Protein AF-A0A661VL40-F1 (afdb_monomer)

Secondary structure (DSSP, 8-state):
-------SB-EEEESSS-HHHHHHHT---EEEEEEE--S-TT-------HHHHTTTPEEEEEEES-SGGG-SS--GGGHHHHHHHHHHHHHT-TT--EEEE-S-TTSGGGSGGG----HHHHHHHHHHHHHHHHTSTT-TT-EEEEPPP-TT-----BTTBTT--HHHHHHHHHHHHTT--SEEEEE---SSS-GGGGG---BPPTT-TTSBSSTTHHHHHHHHS-GGGTTS-EEEEEE--SS---SS--SHHHHHHHHHHHHHHSTTPPPEEEEEES-SSTTSTT--TT-HHHHHHHHHHTTS--B---PPPPSS-EEEEEE---SEEETT-EEEEEEEEEE-SSSPBPSSSSS-EEEEEEEEETTEEE--S----EEPSS-B-TT-EEEEEEEEEPPSS-EEEEEEEEEEETTTEESGGGTPPPEEEEEEEEPPSEEEETTEEEETTHHHHHHHHHHHHH--B-S--EEETTEEEEEBSS-EEEEEETTEEEEE--TTTHHHHHHHHHHHHHHHHHHHHHHHHHHHHHHHHHHHHHHHHHTS---PPPPP-EEE-GGGS---SS----B--GGG--EEEEEE-SS-TTS-HHHHHHHHHHTT--SS-S-SEEE-TTSPEEE-S-TTB--SSSGGGGGGEEEEEESS-TTTS---HHHHHHHHHHHHHHHHHTT--GGGEEEGGGTSSS-TT-TTTTSTT-HHHHHHHHHHHHHHHHHHSS--SEEEEEEPPB-TT-TT-BSHHHHHHHHHHHHHH--EEES-HHHHHTEEEEEEES-TTTS-HHHHHHHHHTT-EEEEE--SSHHHHHHHHHHHHHTT---SSTT--

pLDDT: mean 89.98, std 11.38, range [28.17, 98.88]

Structure (mmCIF, N/CA/C/O backbone):
data_AF-A0A661VL40-F1
#
_entry.id   AF-A0A661VL40-F1
#
loop_
_atom_site.group_PDB
_atom_site.id
_atom_site.type_symbol
_atom_site.label_atom_id
_atom_site.label_alt_id
_atom_site.label_comp_id
_atom_site.label_asym_id
_atom_site.label_entity_id
_atom_site.label_seq_id
_atom_site.pdbx_PDB_ins_code
_atom_site.Cartn_x
_atom_site.Cartn_y
_atom_site.Cartn_z
_atom_site.occupancy
_atom_site.B_iso_or_equiv
_atom_site.auth_seq_id
_atom_site.auth_comp_id
_atom_site.auth_asym_id
_atom_site.auth_atom_id
_atom_site.pdbx_PDB_model_num
ATOM 1 N N . MET A 1 1 ? -0.763 -1.672 -21.169 1.00 30.31 1 MET A N 1
ATOM 2 C CA . MET A 1 1 ? 0.564 -1.172 -20.752 1.00 30.31 1 MET A CA 1
ATOM 3 C C . MET A 1 1 ? 1.575 -1.788 -21.697 1.00 30.31 1 MET A C 1
ATOM 5 O O . MET A 1 1 ? 1.548 -3.005 -21.827 1.00 30.31 1 MET A O 1
ATOM 9 N N . ALA A 1 2 ? 2.376 -0.995 -22.410 1.00 28.17 2 ALA A N 1
ATOM 10 C CA . ALA A 1 2 ? 3.477 -1.553 -23.190 1.00 28.17 2 ALA A CA 1
ATOM 11 C C . ALA A 1 2 ? 4.446 -2.220 -22.203 1.00 28.17 2 ALA A C 1
ATOM 13 O O . ALA A 1 2 ? 5.000 -1.541 -21.339 1.00 28.17 2 ALA A O 1
ATOM 14 N N . SER A 1 3 ? 4.582 -3.547 -22.250 1.00 39.31 3 SER A N 1
ATOM 15 C CA . SER A 1 3 ? 5.661 -4.217 -21.530 1.00 39.31 3 SER A CA 1
ATOM 16 C C . SER A 1 3 ? 6.941 -3.907 -22.294 1.00 39.31 3 SER A C 1
ATOM 18 O O . SER A 1 3 ? 7.223 -4.523 -23.324 1.00 39.31 3 SER A O 1
ATOM 20 N N . TRP A 1 4 ? 7.679 -2.895 -21.846 1.00 59.69 4 TRP A N 1
ATOM 21 C CA . TRP A 1 4 ? 9.032 -2.664 -22.329 1.00 59.69 4 TRP A CA 1
ATOM 22 C C . TRP A 1 4 ? 9.847 -3.891 -21.928 1.00 59.69 4 TRP A C 1
ATOM 24 O O . TRP A 1 4 ? 10.073 -4.137 -20.746 1.00 59.69 4 TRP A O 1
ATOM 34 N N . ASN A 1 5 ? 10.143 -4.736 -22.911 1.00 67.31 5 ASN A N 1
ATOM 35 C CA . ASN A 1 5 ? 10.722 -6.056 -22.706 1.00 67.31 5 ASN A CA 1
ATOM 36 C C . ASN A 1 5 ? 12.209 -5.875 -22.369 1.00 67.31 5 ASN A C 1
ATOM 38 O O . ASN A 1 5 ? 13.066 -5.907 -23.247 1.00 67.31 5 ASN A O 1
ATOM 42 N N . GLU A 1 6 ? 12.499 -5.552 -21.110 1.00 87.25 6 GLU A N 1
ATOM 43 C CA . GLU A 1 6 ? 13.857 -5.283 -20.653 1.00 87.25 6 GLU A CA 1
ATOM 44 C C . GLU A 1 6 ? 14.729 -6.544 -20.711 1.00 87.25 6 GLU A C 1
ATOM 46 O O . GLU A 1 6 ? 14.267 -7.634 -20.356 1.00 87.25 6 GLU A O 1
ATOM 51 N N . PRO A 1 7 ? 16.010 -6.418 -21.099 1.00 92.00 7 PRO A N 1
ATOM 52 C CA . PRO A 1 7 ? 16.925 -7.547 -21.096 1.00 92.00 7 PRO A CA 1
ATOM 53 C C . PRO A 1 7 ? 17.101 -8.099 -19.686 1.00 92.00 7 PRO A C 1
ATOM 55 O O . PRO A 1 7 ? 17.450 -7.368 -18.762 1.00 92.00 7 PRO A O 1
ATOM 58 N N . LYS A 1 8 ? 16.930 -9.412 -19.522 1.00 92.19 8 LYS A N 1
ATOM 59 C CA . LYS A 1 8 ? 17.151 -10.093 -18.234 1.00 92.19 8 LYS A CA 1
ATOM 60 C C . LYS A 1 8 ? 18.628 -10.170 -17.827 1.00 92.19 8 LYS A C 1
ATOM 62 O O . LYS A 1 8 ? 18.936 -10.359 -16.654 1.00 92.19 8 LYS A O 1
ATOM 67 N N . TYR A 1 9 ? 19.544 -10.095 -18.792 1.00 97.00 9 TYR A N 1
ATOM 68 C CA . TYR A 1 9 ? 20.977 -10.242 -18.553 1.00 97.00 9 TYR A CA 1
ATOM 69 C C . TYR A 1 9 ? 21.582 -8.956 -17.992 1.00 97.00 9 TYR A C 1
ATOM 71 O O . TYR A 1 9 ? 21.209 -7.867 -18.412 1.00 97.00 9 TYR A O 1
ATOM 79 N N . LEU A 1 10 ? 22.538 -9.085 -17.066 1.00 98.06 10 LEU A N 1
ATOM 80 C CA . LEU A 1 10 ? 23.202 -7.931 -16.442 1.00 98.06 10 LEU A CA 1
ATOM 81 C C . LEU A 1 10 ? 24.195 -7.221 -17.376 1.00 98.06 10 LEU A C 1
ATOM 83 O O . LEU A 1 10 ? 24.582 -6.087 -17.105 1.00 98.06 10 LEU A O 1
ATOM 87 N N . PHE A 1 11 ? 24.627 -7.906 -18.434 1.00 98.25 11 PHE A N 1
ATOM 88 C CA . PHE A 1 11 ? 25.728 -7.515 -19.310 1.00 98.25 11 PHE A CA 1
ATOM 89 C C . PHE A 1 11 ? 25.480 -6.199 -20.042 1.00 98.25 11 PHE A C 1
ATOM 91 O O . PHE A 1 11 ? 24.367 -5.948 -20.500 1.00 98.25 11 PHE A O 1
ATOM 98 N N . GLY A 1 12 ? 26.520 -5.390 -20.220 1.00 97.62 12 GLY A N 1
ATOM 99 C CA . GLY A 1 12 ? 26.424 -4.220 -21.079 1.00 97.62 12 GLY A CA 1
ATOM 100 C C . GLY A 1 12 ? 27.680 -3.365 -21.143 1.00 97.62 12 GLY A C 1
ATOM 101 O O . GLY A 1 12 ? 28.667 -3.609 -20.444 1.00 97.62 12 GLY A O 1
ATOM 102 N N . PHE A 1 13 ? 27.616 -2.347 -21.996 1.00 98.19 13 PHE A N 1
ATOM 103 C CA . PHE A 1 13 ? 28.695 -1.387 -22.212 1.00 98.19 13 PHE A CA 1
ATOM 104 C C . PHE A 1 13 ? 28.206 0.048 -22.066 1.00 98.19 13 PHE A C 1
ATOM 106 O O . PHE A 1 13 ? 27.065 0.381 -22.402 1.00 98.19 13 PHE A O 1
ATOM 113 N N . HIS A 1 14 ? 29.118 0.887 -21.584 1.00 96.75 14 HIS A N 1
ATOM 114 C CA . HIS A 1 14 ? 29.037 2.329 -21.733 1.00 96.75 14 HIS A CA 1
ATOM 115 C C . HIS A 1 14 ? 29.545 2.714 -23.133 1.00 96.75 14 HIS A C 1
ATOM 117 O O . HIS A 1 14 ? 30.687 2.394 -23.489 1.00 96.75 14 HIS A O 1
ATOM 123 N N . GLU A 1 15 ? 28.673 3.366 -23.908 1.00 95.88 15 GLU A N 1
ATOM 124 C CA . GLU A 1 15 ? 28.745 3.621 -25.354 1.00 95.88 15 GLU A CA 1
ATOM 125 C C . GLU A 1 15 ? 28.646 2.362 -26.253 1.00 95.88 15 GLU A C 1
ATOM 127 O O . GLU A 1 15 ? 29.059 1.262 -25.863 1.00 95.88 15 GLU A O 1
ATOM 132 N N . PRO A 1 16 ? 28.102 2.493 -27.483 1.00 94.69 16 PRO A N 1
ATOM 133 C CA . PRO A 1 16 ? 28.002 1.389 -28.435 1.00 94.69 16 PRO A CA 1
ATOM 134 C C . PRO A 1 16 ? 29.352 1.039 -29.093 1.00 94.69 16 PRO A C 1
ATOM 136 O O . PRO A 1 16 ? 30.352 1.753 -29.006 1.00 94.69 16 PRO A O 1
ATOM 139 N N . GLY A 1 17 ? 29.354 -0.085 -29.805 1.00 94.25 17 GLY A N 1
ATOM 140 C CA . GLY A 1 17 ? 30.454 -0.676 -30.567 1.00 94.25 17 GLY A CA 1
ATOM 141 C C . GLY A 1 17 ? 30.804 -2.100 -30.112 1.00 94.25 17 GLY A C 1
ATOM 142 O O . GLY A 1 17 ? 31.387 -2.866 -30.884 1.00 94.25 17 GLY A O 1
ATOM 143 N N . GLY A 1 18 ? 30.446 -2.466 -28.876 1.00 93.88 18 GLY A N 1
ATOM 144 C CA . GLY A 1 18 ? 30.722 -3.773 -28.265 1.00 93.88 18 GLY A CA 1
ATOM 145 C C . GLY A 1 18 ? 29.577 -4.775 -28.316 1.00 93.88 18 GLY A C 1
ATOM 146 O O . GLY A 1 18 ? 29.760 -5.954 -28.008 1.00 93.88 18 GLY A O 1
ATOM 147 N N . GLU A 1 19 ? 28.393 -4.341 -28.736 1.00 95.19 19 GLU A N 1
ATOM 148 C CA . GLU A 1 19 ? 27.152 -5.111 -28.702 1.00 95.19 19 GLU A CA 1
ATOM 149 C C . GLU A 1 19 ? 27.215 -6.418 -29.490 1.00 95.19 19 GLU A C 1
ATOM 151 O O . GLU A 1 19 ? 26.587 -7.404 -29.100 1.00 95.19 19 GLU A O 1
ATOM 156 N N . LYS A 1 20 ? 28.031 -6.476 -30.551 1.00 96.06 20 LYS A N 1
ATOM 157 C CA . LYS A 1 20 ? 28.210 -7.690 -31.355 1.00 96.06 20 LYS A CA 1
ATOM 158 C C . LYS A 1 20 ? 28.680 -8.870 -30.501 1.00 96.06 20 LYS A C 1
ATOM 160 O O . LYS A 1 20 ? 28.260 -9.996 -30.744 1.00 96.06 20 LYS A O 1
ATOM 165 N N . VAL A 1 21 ? 29.483 -8.613 -29.467 1.00 96.62 21 VAL A N 1
ATOM 166 C CA . VAL A 1 21 ? 29.974 -9.649 -28.546 1.00 96.62 21 VAL A CA 1
ATOM 167 C C . VAL A 1 21 ? 28.813 -10.301 -27.778 1.00 96.62 21 VAL A C 1
ATOM 169 O O . VAL A 1 21 ? 28.807 -11.517 -27.595 1.00 96.62 21 VAL A O 1
ATOM 172 N N . MET A 1 22 ? 27.805 -9.513 -27.384 1.00 97.56 22 MET A N 1
ATOM 173 C CA . MET A 1 22 ? 26.584 -9.999 -26.724 1.00 97.56 22 MET A CA 1
ATOM 174 C C . MET A 1 22 ? 25.660 -10.741 -27.697 1.00 97.56 22 MET A C 1
ATOM 176 O O . MET A 1 22 ? 25.124 -11.797 -27.350 1.00 97.56 22 MET A O 1
ATOM 180 N N . VAL A 1 23 ? 25.511 -10.231 -28.927 1.00 96.69 23 VAL A N 1
ATOM 181 C CA . VAL A 1 23 ? 24.731 -10.892 -29.989 1.00 96.69 23 VAL A CA 1
ATOM 182 C C . VAL A 1 23 ? 25.311 -12.268 -30.324 1.00 96.69 23 VAL A C 1
ATOM 184 O O . VAL A 1 23 ? 24.572 -13.247 -30.355 1.00 96.69 23 VAL A O 1
ATOM 187 N N . GLU A 1 24 ? 26.631 -12.371 -30.504 1.00 96.25 24 GLU A N 1
ATOM 188 C CA . GLU A 1 24 ? 27.326 -13.631 -30.813 1.00 96.25 24 GLU A CA 1
ATOM 189 C C . GLU A 1 24 ? 27.141 -14.697 -29.720 1.00 96.25 24 GLU A C 1
ATOM 191 O O . GLU A 1 24 ? 27.075 -15.887 -30.026 1.00 96.25 24 GLU A O 1
ATOM 196 N N . LYS A 1 25 ? 27.030 -14.288 -28.450 1.00 96.38 25 LYS A N 1
ATOM 197 C CA . LYS A 1 25 ? 26.760 -15.192 -27.320 1.00 96.38 25 LYS A CA 1
ATOM 198 C C . LYS A 1 25 ? 25.269 -15.478 -27.103 1.00 96.38 25 LYS A C 1
ATOM 200 O O . LYS A 1 25 ? 24.937 -16.316 -26.269 1.00 96.38 25 LYS A O 1
ATOM 205 N N . GLY A 1 26 ? 24.367 -14.794 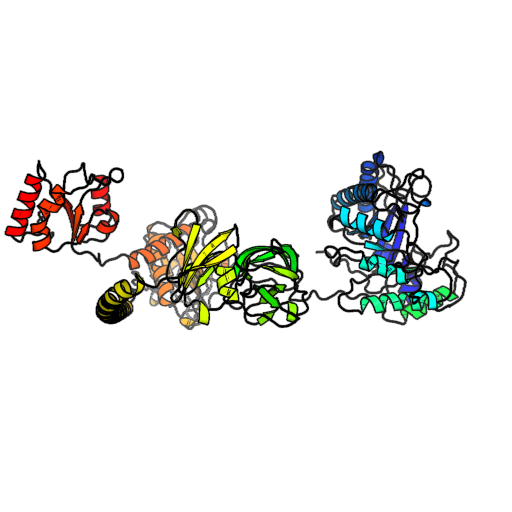-27.813 1.00 95.38 26 GLY A N 1
ATOM 206 C CA . GLY A 1 26 ? 22.922 -14.884 -27.580 1.00 95.38 26 GLY A CA 1
ATOM 207 C C . GLY A 1 26 ? 22.491 -14.331 -26.215 1.00 95.38 26 GLY A C 1
ATOM 208 O O . GLY A 1 26 ? 21.463 -14.738 -25.675 1.00 95.38 26 GLY A O 1
ATOM 209 N N . LYS A 1 27 ? 23.284 -13.423 -25.632 1.00 95.75 27 LYS A N 1
ATOM 210 C CA . LYS A 1 27 ? 23.093 -12.846 -24.293 1.00 95.75 27 LYS A CA 1
ATOM 211 C C . LYS A 1 27 ? 22.853 -11.345 -24.408 1.00 95.75 27 LYS A C 1
ATOM 213 O O . LYS A 1 27 ? 23.704 -10.540 -24.044 1.00 95.75 27 LYS A O 1
ATOM 218 N N . ILE A 1 28 ? 21.703 -10.973 -24.967 1.00 96.00 28 ILE A N 1
ATOM 219 C CA . ILE A 1 28 ? 21.343 -9.566 -25.172 1.00 96.00 28 ILE A CA 1
ATOM 220 C C . ILE A 1 28 ? 21.192 -8.863 -23.822 1.00 96.00 28 ILE A C 1
ATOM 222 O O . ILE A 1 28 ? 20.449 -9.325 -22.955 1.00 96.00 28 ILE A O 1
ATOM 226 N N . GLY A 1 29 ? 21.925 -7.765 -23.663 1.00 96.62 29 GLY A N 1
ATOM 227 C CA . GLY A 1 29 ? 21.996 -6.969 -22.447 1.00 96.62 29 GLY A CA 1
ATOM 228 C C . GLY A 1 29 ? 21.704 -5.496 -22.719 1.00 96.62 29 GLY A C 1
ATOM 229 O O . GLY A 1 29 ? 20.747 -5.157 -23.417 1.00 96.62 29 GLY A O 1
ATOM 230 N N . TRP A 1 30 ? 22.537 -4.617 -22.177 1.00 98.12 30 TRP A N 1
ATOM 231 C CA . TRP A 1 30 ? 22.268 -3.188 -22.059 1.00 98.12 30 TRP A CA 1
ATOM 232 C C . TRP A 1 30 ? 23.320 -2.335 -22.765 1.00 98.12 30 TRP A C 1
ATOM 234 O O . TRP A 1 30 ? 24.497 -2.695 -22.824 1.00 98.12 30 TRP A O 1
ATOM 244 N N . LEU A 1 31 ? 22.890 -1.180 -23.267 1.00 98.31 31 LEU A N 1
ATOM 245 C CA . LEU A 1 31 ? 23.757 -0.151 -23.830 1.00 98.31 31 LEU A CA 1
ATOM 246 C C . LEU A 1 31 ? 23.388 1.197 -23.227 1.00 98.31 31 LEU A C 1
ATOM 248 O O . LEU A 1 31 ? 22.206 1.551 -23.166 1.00 98.31 31 LEU A O 1
ATOM 252 N N . LEU A 1 32 ? 24.406 1.943 -22.804 1.00 98.31 32 LEU A N 1
ATOM 253 C CA . LEU A 1 32 ? 24.249 3.334 -22.408 1.00 98.31 32 LEU A CA 1
ATOM 254 C C . LEU A 1 32 ? 24.820 4.266 -23.469 1.00 98.31 32 LEU A C 1
ATOM 256 O O . LEU A 1 32 ? 25.920 4.040 -23.960 1.00 98.31 32 LEU A O 1
ATOM 260 N N . PHE A 1 33 ? 24.082 5.330 -23.762 1.00 98.06 33 PHE A N 1
ATOM 261 C CA . PHE A 1 33 ? 24.495 6.432 -24.626 1.00 98.06 33 PHE A CA 1
ATOM 262 C C . PHE A 1 33 ? 24.620 7.696 -23.793 1.00 98.06 33 PHE A C 1
ATOM 264 O O . PHE A 1 33 ? 23.781 7.933 -22.918 1.00 98.06 33 PHE A O 1
ATOM 271 N N . THR A 1 34 ? 25.622 8.526 -24.070 1.00 96.00 34 THR A N 1
ATOM 272 C CA . THR A 1 34 ? 25.715 9.837 -23.431 1.00 96.00 34 THR A CA 1
ATOM 273 C C . THR A 1 34 ? 25.541 10.977 -24.418 1.00 96.00 34 THR A C 1
ATOM 275 O O . THR A 1 34 ? 26.280 11.092 -25.388 1.00 96.00 34 THR A O 1
ATOM 278 N N . GLU A 1 35 ? 24.613 11.878 -24.107 1.00 97.69 35 GLU A N 1
ATOM 279 C CA . GLU A 1 35 ? 24.215 12.976 -24.982 1.00 97.69 35 GLU A CA 1
ATOM 280 C C . GLU A 1 35 ? 24.461 14.319 -24.291 1.00 97.69 35 GLU A C 1
ATOM 282 O O . GLU A 1 35 ? 24.021 14.541 -23.161 1.00 97.69 35 GLU A O 1
ATOM 287 N N . ALA A 1 36 ? 25.167 15.226 -24.968 1.00 97.12 36 ALA A N 1
ATOM 288 C CA . ALA A 1 36 ? 25.393 16.595 -24.506 1.00 97.12 36 ALA A CA 1
ATOM 289 C C . ALA A 1 36 ? 24.443 17.545 -25.245 1.00 97.12 36 ALA A C 1
ATOM 291 O O . ALA A 1 36 ? 24.671 17.898 -26.400 1.00 97.12 36 ALA A O 1
ATOM 292 N N . LEU A 1 37 ? 23.362 17.945 -24.581 1.00 98.00 37 LEU A N 1
ATOM 293 C CA . LEU A 1 37 ? 22.225 18.604 -25.222 1.00 98.00 37 LEU A CA 1
ATOM 294 C C . LEU A 1 37 ? 22.327 20.134 -25.291 1.00 98.00 37 LEU A C 1
ATOM 296 O O . LEU A 1 37 ? 21.594 20.765 -26.057 1.00 98.00 37 LEU A O 1
ATOM 300 N N . GLY A 1 38 ? 23.157 20.753 -24.448 1.00 97.81 38 GLY A N 1
ATOM 301 C CA . GLY A 1 38 ? 23.046 22.179 -24.146 1.00 97.81 38 GLY A CA 1
ATOM 302 C C . GLY A 1 38 ? 21.706 22.504 -23.477 1.00 97.81 38 GLY A C 1
ATOM 303 O O . GLY A 1 38 ? 21.076 21.639 -22.877 1.00 97.81 38 GLY A O 1
ATOM 304 N N . HIS A 1 39 ? 21.263 23.760 -23.548 1.00 97.56 39 HIS A N 1
ATOM 305 C CA . HIS A 1 39 ? 20.001 24.210 -22.941 1.00 97.56 39 HIS A CA 1
ATOM 306 C C . HIS A 1 39 ? 19.098 24.978 -23.915 1.00 97.56 39 HIS A C 1
ATOM 308 O O . HIS A 1 39 ? 18.126 25.572 -23.478 1.00 97.56 39 HIS A O 1
ATOM 314 N N . ASN A 1 40 ? 19.370 24.996 -25.226 1.00 98.25 40 ASN A N 1
ATOM 315 C CA . ASN A 1 40 ? 18.528 25.739 -26.172 1.00 98.25 40 ASN A CA 1
ATOM 316 C C . ASN A 1 40 ? 17.102 25.140 -26.225 1.00 98.25 40 ASN A C 1
ATOM 318 O O . ASN A 1 40 ? 16.934 24.039 -26.752 1.00 98.25 40 ASN A O 1
ATOM 322 N N . PRO A 1 41 ? 16.055 25.849 -25.757 1.00 97.75 41 PRO A N 1
ATOM 323 C CA . PRO A 1 41 ? 14.705 25.288 -25.676 1.00 97.75 41 PRO A CA 1
ATOM 324 C C . PRO A 1 41 ? 14.031 25.115 -27.047 1.00 97.75 41 PRO A C 1
ATOM 326 O O . PRO A 1 41 ? 12.973 24.490 -27.125 1.00 97.75 41 PRO A O 1
ATOM 329 N N . ASN A 1 42 ? 14.616 25.670 -28.114 1.00 97.94 42 ASN A N 1
ATOM 330 C CA . ASN A 1 42 ? 14.108 25.575 -29.484 1.00 97.94 42 ASN A CA 1
ATOM 331 C C . ASN A 1 42 ? 14.815 24.496 -30.315 1.00 97.94 42 ASN A C 1
ATOM 333 O O . ASN A 1 42 ? 14.420 24.260 -31.454 1.00 97.94 42 ASN A O 1
ATOM 337 N N . ASP A 1 43 ? 15.861 23.863 -29.782 1.00 98.06 43 ASP A N 1
ATOM 338 C CA . ASP A 1 43 ? 16.531 22.758 -30.463 1.00 98.06 43 ASP A CA 1
ATOM 339 C C . ASP A 1 43 ? 15.643 21.504 -30.408 1.00 98.06 43 ASP A C 1
ATOM 341 O O . ASP A 1 43 ? 15.248 21.057 -29.327 1.00 98.06 43 ASP A O 1
ATOM 345 N N . GLN A 1 44 ? 15.306 20.988 -31.591 1.00 97.44 44 GLN A N 1
ATOM 346 C CA . GLN A 1 44 ? 14.442 19.824 -31.825 1.00 97.44 44 GLN A CA 1
ATOM 347 C C . GLN A 1 44 ? 15.235 18.588 -32.276 1.00 97.44 44 GLN A C 1
ATOM 349 O O . GLN A 1 44 ? 14.651 17.605 -32.721 1.00 97.44 44 GLN A O 1
ATOM 354 N N . SER A 1 45 ? 16.568 18.627 -32.220 1.00 98.00 45 SER A N 1
ATOM 355 C CA . SER A 1 45 ? 17.382 17.464 -32.569 1.00 98.00 45 SER A CA 1
ATOM 356 C C . SER A 1 45 ? 17.247 16.348 -31.526 1.00 98.00 45 SER A C 1
ATOM 358 O O . SER A 1 45 ? 17.152 16.607 -30.317 1.00 98.00 45 SER A O 1
ATOM 360 N N . GLY A 1 46 ? 17.273 15.109 -32.018 1.00 97.56 46 GLY A N 1
ATOM 361 C CA . GLY A 1 46 ? 17.248 13.862 -31.255 1.00 97.56 46 GLY A CA 1
ATOM 362 C C . GLY A 1 46 ? 18.147 12.802 -31.902 1.00 97.56 46 GLY A C 1
ATOM 363 O O . GLY A 1 46 ? 18.826 13.086 -32.894 1.00 97.56 46 GLY A O 1
ATOM 364 N N . HIS A 1 47 ? 18.148 11.591 -31.349 1.00 98.25 47 HIS A N 1
ATOM 365 C CA . HIS A 1 47 ? 18.947 10.458 -31.824 1.00 98.25 47 HIS A CA 1
ATOM 366 C C . HIS A 1 47 ? 18.073 9.200 -31.930 1.00 98.25 47 HIS A C 1
ATOM 368 O O . HIS A 1 47 ? 17.385 8.815 -30.990 1.00 98.25 47 HIS A O 1
ATOM 374 N N . ASP A 1 48 ? 18.091 8.548 -33.092 1.00 97.94 48 ASP A N 1
ATOM 375 C CA . ASP A 1 48 ? 17.388 7.285 -33.312 1.00 97.94 48 ASP A CA 1
ATOM 376 C C . ASP A 1 48 ? 18.168 6.081 -32.748 1.00 97.94 48 ASP A C 1
ATOM 378 O O . ASP A 1 48 ? 19.183 5.657 -33.303 1.00 97.94 48 ASP A O 1
ATOM 382 N N . TYR A 1 49 ? 17.643 5.480 -31.678 1.00 97.88 49 TYR A N 1
ATOM 383 C CA . TYR A 1 49 ? 18.188 4.281 -31.032 1.00 97.88 49 TYR A CA 1
ATOM 384 C C . TYR A 1 49 ? 17.505 2.980 -31.491 1.00 97.88 49 TYR A C 1
ATOM 386 O O . TYR A 1 49 ? 17.761 1.891 -30.960 1.00 97.88 49 TYR A O 1
ATOM 394 N N . THR A 1 50 ? 16.608 3.056 -32.477 1.00 96.75 50 THR A N 1
ATOM 395 C CA . THR A 1 50 ? 15.759 1.945 -32.931 1.00 96.75 50 THR A CA 1
ATOM 396 C C . THR A 1 50 ? 16.568 0.747 -33.430 1.00 96.75 50 THR A C 1
ATOM 398 O O . THR A 1 50 ? 16.131 -0.397 -33.291 1.00 96.75 50 THR A O 1
ATOM 401 N N . ALA A 1 51 ? 17.758 0.980 -33.992 1.00 95.69 51 ALA A N 1
ATOM 402 C CA . ALA A 1 51 ? 18.627 -0.080 -34.500 1.00 95.69 51 ALA A CA 1
ATOM 403 C C . ALA A 1 51 ? 19.038 -1.091 -33.412 1.00 95.69 51 ALA A C 1
ATOM 405 O O . ALA A 1 51 ? 19.095 -2.292 -33.688 1.00 95.69 51 ALA A O 1
ATOM 406 N N . TRP A 1 52 ? 19.277 -0.631 -32.180 1.00 96.75 52 TRP A N 1
ATOM 407 C CA . TRP A 1 52 ? 19.650 -1.491 -31.053 1.00 96.75 52 TRP A CA 1
ATOM 408 C C . TRP A 1 52 ? 18.427 -2.022 -30.307 1.00 96.75 52 TRP A C 1
ATOM 410 O O . TRP A 1 52 ? 18.354 -3.217 -30.018 1.00 96.75 52 TRP A O 1
ATOM 420 N N . SER A 1 53 ? 17.424 -1.180 -30.050 1.00 95.38 53 SER A N 1
ATOM 421 C CA . SER A 1 53 ? 16.222 -1.620 -29.326 1.00 95.38 53 SER A CA 1
ATOM 422 C C . SER A 1 53 ? 15.421 -2.683 -30.085 1.00 95.38 53 SER A C 1
ATOM 424 O O . SER A 1 53 ? 14.922 -3.619 -29.465 1.00 95.38 53 SER A O 1
ATOM 426 N N . LYS A 1 54 ? 15.374 -2.645 -31.428 1.00 93.94 54 LYS A N 1
ATOM 427 C CA . LYS A 1 54 ? 14.774 -3.728 -32.238 1.00 93.94 54 LYS A CA 1
ATOM 428 C C . LYS A 1 54 ? 15.500 -5.069 -32.113 1.00 93.94 54 LYS A C 1
ATOM 430 O O . LYS A 1 54 ? 14.883 -6.104 -32.341 1.00 93.94 54 LYS A O 1
ATOM 435 N N . GLN A 1 55 ? 16.783 -5.062 -31.754 1.00 93.88 55 GLN A N 1
ATOM 436 C CA . GLN A 1 55 ? 17.550 -6.279 -31.461 1.00 93.88 55 GLN A CA 1
ATOM 437 C C . GLN A 1 55 ? 17.339 -6.771 -30.017 1.00 93.88 55 GLN A C 1
ATOM 439 O O . GLN A 1 55 ? 17.887 -7.801 -29.633 1.00 93.88 55 GLN A O 1
ATOM 444 N N . GLY A 1 56 ? 16.533 -6.056 -29.224 1.00 93.94 56 GLY A N 1
ATOM 445 C CA . GLY A 1 56 ? 16.205 -6.397 -27.843 1.00 93.94 56 GLY A CA 1
ATOM 446 C C . GLY A 1 56 ? 17.148 -5.799 -26.802 1.00 93.94 56 GLY A C 1
ATOM 447 O O . GLY A 1 56 ? 17.025 -6.152 -25.632 1.00 93.94 56 GLY A O 1
ATOM 448 N N . PHE A 1 57 ? 18.085 -4.924 -27.189 1.00 97.06 57 PHE A N 1
ATOM 449 C CA . PHE A 1 57 ? 18.951 -4.248 -26.222 1.00 97.06 57 PHE A CA 1
ATOM 450 C C . PHE A 1 57 ? 18.153 -3.275 -25.354 1.00 97.06 57 PHE A C 1
ATOM 452 O O . PHE A 1 57 ? 17.292 -2.538 -25.838 1.00 97.06 57 PHE A O 1
ATOM 459 N N . GLY A 1 58 ? 18.490 -3.242 -24.068 1.00 96.69 58 GLY A N 1
ATOM 460 C CA . GLY A 1 58 ? 17.998 -2.232 -23.143 1.00 96.69 58 GLY A CA 1
ATOM 461 C C . GLY A 1 58 ? 18.773 -0.941 -23.361 1.00 96.69 58 GLY A C 1
ATOM 462 O O . GLY A 1 58 ? 19.987 -0.920 -23.166 1.00 96.69 58 GLY A O 1
ATOM 463 N N . ILE A 1 59 ? 18.079 0.115 -23.783 1.00 98.00 59 ILE A N 1
ATOM 464 C CA . ILE A 1 59 ? 18.697 1.401 -24.115 1.00 98.00 59 ILE A CA 1
ATOM 465 C C . ILE A 1 59 ? 18.520 2.371 -22.955 1.00 98.00 59 ILE A C 1
ATOM 467 O O . ILE A 1 59 ? 17.394 2.711 -22.584 1.00 98.00 59 ILE A O 1
ATOM 471 N N . ILE A 1 60 ? 19.646 2.814 -22.405 1.00 98.56 60 ILE A N 1
ATOM 472 C CA . ILE A 1 60 ? 19.731 3.846 -21.376 1.00 98.56 60 ILE A CA 1
ATOM 473 C C . ILE A 1 60 ? 20.411 5.060 -22.001 1.00 98.56 60 ILE A C 1
ATOM 475 O O . ILE A 1 60 ? 21.452 4.927 -22.634 1.00 98.56 60 ILE A O 1
ATOM 479 N N . VAL A 1 61 ? 19.852 6.252 -21.824 1.00 98.75 61 VAL A N 1
ATOM 480 C CA . VAL A 1 61 ? 20.439 7.475 -22.382 1.00 98.75 61 VAL A CA 1
ATOM 481 C C . VAL A 1 61 ? 20.659 8.483 -21.267 1.00 98.75 61 VAL A C 1
ATOM 483 O O . VAL A 1 61 ? 19.727 8.863 -20.560 1.00 98.75 61 VAL A O 1
ATOM 486 N N . ARG A 1 62 ? 21.904 8.917 -21.093 1.00 98.62 62 ARG A N 1
ATOM 487 C CA . ARG A 1 62 ? 22.301 9.934 -20.122 1.00 98.62 62 ARG A CA 1
ATOM 488 C C . ARG A 1 62 ? 22.281 11.305 -20.783 1.00 98.62 62 ARG A C 1
ATOM 490 O O . ARG A 1 62 ? 23.076 11.583 -21.676 1.00 98.62 62 ARG A O 1
ATOM 497 N N . LEU A 1 63 ? 21.356 12.144 -20.328 1.00 98.69 63 LEU A N 1
ATOM 498 C CA . LEU A 1 63 ? 21.127 13.500 -20.806 1.00 98.69 63 LEU A CA 1
ATOM 499 C C . LEU A 1 63 ? 21.933 14.477 -19.948 1.00 98.69 63 LEU A C 1
ATOM 501 O O . LEU A 1 63 ? 21.586 14.754 -18.796 1.00 98.69 63 LEU A O 1
ATOM 505 N N . ASN A 1 64 ? 23.007 14.998 -20.529 1.00 98.06 64 ASN A N 1
ATOM 506 C CA . ASN A 1 64 ? 23.847 16.028 -19.940 1.00 98.06 64 ASN A CA 1
ATOM 507 C C . ASN A 1 64 ? 23.574 17.375 -20.615 1.00 98.06 64 ASN A C 1
ATOM 509 O O . ASN A 1 64 ? 23.310 17.458 -21.813 1.00 98.06 64 ASN A O 1
ATOM 513 N N . HIS A 1 65 ? 23.699 18.458 -19.858 1.00 98.25 65 HIS A N 1
ATOM 514 C CA . HIS A 1 65 ? 23.797 19.803 -20.417 1.00 98.25 65 HIS A CA 1
ATOM 515 C C . HIS A 1 65 ? 25.108 19.970 -21.196 1.00 98.25 65 HIS A C 1
ATOM 517 O O . HIS A 1 65 ? 25.109 20.444 -22.330 1.00 98.25 65 HIS A O 1
ATOM 523 N N . GLY A 1 66 ? 26.217 19.526 -20.613 1.00 95.56 66 GLY A N 1
ATOM 524 C CA . GLY A 1 66 ? 27.539 19.507 -21.221 1.00 95.56 66 GLY A CA 1
ATOM 525 C C . GLY A 1 66 ? 28.561 18.905 -20.260 1.00 95.56 66 GLY A C 1
ATOM 526 O O . GLY A 1 66 ? 28.188 18.223 -19.310 1.00 95.56 66 GLY A O 1
ATOM 527 N N . TYR A 1 67 ? 29.842 19.182 -20.500 1.00 90.69 67 TYR A N 1
ATOM 528 C CA . TYR A 1 67 ? 30.956 18.731 -19.659 1.00 90.69 67 TYR A CA 1
ATOM 529 C C . TYR A 1 67 ? 31.899 19.885 -19.324 1.00 90.69 67 TYR A C 1
ATOM 531 O O . TYR A 1 67 ? 31.880 20.935 -19.977 1.00 90.69 67 TYR A O 1
ATOM 539 N N . GLY A 1 68 ? 32.754 19.690 -18.319 1.00 90.25 68 GLY A N 1
ATOM 540 C CA . GLY A 1 68 ? 33.713 20.704 -17.891 1.00 90.25 68 GLY A CA 1
ATOM 541 C C . GLY A 1 68 ? 33.000 21.965 -17.405 1.00 90.25 68 GLY A C 1
ATOM 542 O O . GLY A 1 68 ? 32.062 21.886 -16.617 1.00 90.25 68 GLY A O 1
ATOM 543 N N . SER A 1 69 ? 33.398 23.142 -17.899 1.00 90.06 69 SER A N 1
ATOM 544 C CA . SER A 1 69 ? 32.801 24.417 -17.471 1.00 90.06 69 SER A CA 1
ATOM 545 C C . SER A 1 69 ? 31.320 24.566 -17.830 1.00 90.06 69 SER A C 1
ATOM 547 O O . SER A 1 69 ? 30.627 25.341 -17.174 1.00 90.06 69 SER A O 1
ATOM 549 N N . ALA A 1 70 ? 30.806 23.822 -18.816 1.00 94.25 70 ALA A N 1
ATOM 550 C CA . ALA A 1 70 ? 29.373 23.798 -19.100 1.00 94.25 70 ALA A CA 1
ATOM 551 C C . ALA A 1 70 ? 28.578 23.106 -17.978 1.00 94.25 70 ALA A C 1
ATOM 553 O O . ALA A 1 70 ? 27.450 23.509 -17.697 1.00 94.25 70 ALA A O 1
ATOM 554 N N . GLY A 1 71 ? 29.178 22.109 -17.322 1.00 97.06 71 GLY A N 1
ATOM 555 C CA . GLY A 1 71 ? 28.557 21.288 -16.288 1.00 97.06 71 GLY A CA 1
ATOM 556 C C . GLY A 1 71 ? 27.528 20.284 -16.809 1.00 97.06 71 GLY A C 1
ATOM 557 O O . GLY A 1 71 ? 26.855 20.518 -17.816 1.00 97.06 71 GLY A O 1
ATOM 558 N N . THR A 1 72 ? 27.374 19.185 -16.071 1.00 98.12 72 THR A N 1
ATOM 559 C CA . THR A 1 72 ? 26.424 18.102 -16.367 1.00 98.12 72 THR A CA 1
ATOM 560 C C . THR A 1 72 ? 24.962 18.564 -16.351 1.00 98.12 72 THR A C 1
ATOM 562 O O . THR A 1 72 ? 24.132 18.086 -17.121 1.00 98.12 72 THR A O 1
ATOM 565 N N . ILE A 1 73 ? 24.654 19.564 -15.524 1.00 98.44 73 ILE A N 1
ATOM 566 C CA . ILE A 1 73 ? 23.429 20.366 -15.560 1.00 98.44 73 ILE A CA 1
ATOM 567 C C . ILE A 1 73 ? 23.839 21.846 -15.592 1.00 98.44 73 ILE A C 1
ATOM 569 O O . ILE A 1 73 ? 24.928 22.169 -15.105 1.00 98.44 73 ILE A O 1
ATOM 573 N N . PRO A 1 74 ? 23.021 22.762 -16.142 1.00 98.38 74 PRO A N 1
ATOM 574 C CA . PRO A 1 74 ? 23.431 24.156 -16.268 1.00 98.38 74 PRO A CA 1
ATOM 575 C C . PRO A 1 74 ? 23.313 24.900 -14.927 1.00 98.38 74 PRO A C 1
ATOM 577 O O . PRO A 1 74 ? 22.993 24.323 -13.887 1.00 98.38 74 PRO A O 1
ATOM 580 N N . LEU A 1 75 ? 23.550 26.214 -14.936 1.00 97.88 75 LEU A N 1
ATOM 581 C CA . LEU A 1 75 ? 23.222 27.064 -13.790 1.00 97.88 75 LEU A CA 1
ATOM 582 C C . LEU A 1 75 ? 21.699 27.101 -13.543 1.00 97.88 75 LEU A C 1
ATOM 584 O O . LEU A 1 75 ? 20.930 26.945 -14.494 1.00 97.88 75 LEU A O 1
ATOM 588 N N . PRO A 1 76 ? 21.241 27.369 -12.302 1.00 98.25 76 PRO A N 1
ATOM 589 C CA . PRO A 1 76 ? 19.816 27.324 -11.958 1.00 98.25 76 PRO A CA 1
ATOM 590 C C . PRO A 1 76 ? 18.909 28.219 -12.810 1.00 98.25 76 PRO A C 1
ATOM 592 O O . PRO A 1 76 ? 17.757 27.866 -13.054 1.00 98.25 76 PRO A O 1
ATOM 595 N N . SER A 1 77 ? 19.430 29.343 -13.317 1.00 97.75 77 SER A N 1
ATOM 596 C CA . SER A 1 77 ? 18.697 30.239 -14.222 1.00 97.75 77 SER A CA 1
ATOM 597 C C . SER A 1 77 ? 18.269 29.573 -15.534 1.00 97.75 77 SER A C 1
ATOM 599 O O . SER A 1 77 ? 17.318 30.029 -16.157 1.00 97.75 77 SER A O 1
ATOM 601 N N . GLU A 1 78 ? 18.932 28.486 -15.936 1.00 98.50 78 GLU A N 1
ATOM 602 C CA . GLU A 1 78 ? 18.703 27.791 -17.206 1.00 98.50 78 GLU A CA 1
ATOM 603 C C . GLU A 1 78 ? 17.974 26.448 -17.046 1.00 98.50 78 GLU A C 1
ATOM 605 O O . GLU A 1 78 ? 17.790 25.729 -18.030 1.00 98.50 78 GLU A O 1
ATOM 610 N N . TYR A 1 79 ? 17.532 26.072 -15.839 1.00 98.75 79 TYR A N 1
ATOM 611 C CA . TYR A 1 79 ? 16.880 24.772 -15.623 1.00 98.75 79 TYR A CA 1
ATOM 612 C C . TYR A 1 79 ? 15.607 24.583 -16.450 1.00 98.75 79 TYR A C 1
ATOM 614 O O . TYR A 1 79 ? 15.370 23.484 -16.945 1.00 98.75 79 TYR A O 1
ATOM 622 N N . ASP A 1 80 ? 14.805 25.631 -16.649 1.00 98.75 80 ASP A N 1
ATOM 623 C CA . ASP A 1 80 ? 13.599 25.533 -17.481 1.00 98.75 80 ASP A CA 1
ATOM 624 C C . ASP A 1 80 ? 13.935 25.354 -18.968 1.00 98.75 80 ASP A C 1
ATOM 626 O O . ASP A 1 80 ? 13.266 24.597 -19.674 1.00 98.75 80 ASP A O 1
ATOM 630 N N . ASN A 1 81 ? 15.000 26.005 -19.435 1.00 98.81 81 ASN A N 1
ATOM 631 C CA . ASN A 1 81 ? 15.484 25.895 -20.806 1.00 98.81 81 ASN A CA 1
ATOM 632 C C . ASN A 1 81 ? 16.066 24.496 -21.071 1.00 98.81 81 ASN A C 1
ATOM 634 O O . ASN A 1 81 ? 15.700 23.840 -22.048 1.00 98.81 81 ASN A O 1
ATOM 638 N N . PHE A 1 82 ? 16.872 23.981 -20.139 1.00 98.81 82 PHE A N 1
ATOM 639 C CA . PHE A 1 82 ? 17.407 22.622 -20.200 1.00 98.81 82 PHE A CA 1
ATOM 640 C C . PHE A 1 82 ? 16.323 21.544 -20.105 1.00 98.81 82 PHE A C 1
ATOM 642 O O . PHE A 1 82 ? 16.349 20.586 -20.875 1.00 98.81 82 PHE A O 1
ATOM 649 N N . ALA A 1 83 ? 15.323 21.716 -19.236 1.00 98.88 83 ALA A N 1
ATOM 650 C CA . ALA A 1 83 ? 14.195 20.793 -19.151 1.00 98.88 83 ALA A CA 1
ATOM 651 C C . ALA A 1 83 ? 13.419 20.719 -20.476 1.00 98.88 83 ALA A C 1
ATOM 653 O O . ALA A 1 83 ? 13.123 19.622 -20.951 1.00 98.88 83 ALA A O 1
ATOM 654 N N . ARG A 1 84 ? 13.151 21.869 -21.119 1.00 98.75 84 ARG A N 1
ATOM 655 C CA . ARG A 1 84 ? 12.544 21.915 -22.465 1.00 98.75 84 ARG A CA 1
ATOM 656 C C . ARG A 1 84 ? 13.410 21.223 -23.505 1.00 98.75 84 ARG A C 1
ATOM 658 O O . ARG A 1 84 ? 12.876 20.459 -24.304 1.00 98.75 84 ARG A O 1
ATOM 665 N N . ARG A 1 85 ? 14.727 21.444 -23.470 1.00 98.62 85 ARG A N 1
ATOM 666 C CA . ARG A 1 85 ? 15.669 20.777 -24.373 1.00 98.62 85 ARG A CA 1
ATOM 667 C C . ARG A 1 85 ? 15.642 19.256 -24.208 1.00 98.62 85 ARG A C 1
ATOM 669 O O . ARG A 1 85 ? 15.601 18.559 -25.221 1.00 98.62 85 ARG A O 1
ATOM 676 N N . CYS A 1 86 ? 15.610 18.758 -22.969 1.00 98.81 86 CYS A N 1
ATOM 677 C CA . CYS A 1 86 ? 15.446 17.332 -22.674 1.00 98.81 86 CYS A CA 1
ATOM 678 C C . CYS A 1 86 ? 14.130 16.802 -23.257 1.00 98.81 86 CYS A C 1
ATOM 680 O O . CYS A 1 86 ? 14.140 15.794 -23.951 1.00 98.81 86 CYS A O 1
ATOM 682 N N . GLY A 1 87 ? 13.015 17.511 -23.043 1.00 98.62 87 GLY A N 1
ATOM 683 C CA . GLY A 1 87 ? 11.711 17.159 -23.617 1.00 98.62 87 GLY A CA 1
ATOM 684 C C . GLY A 1 87 ? 11.721 17.079 -25.148 1.00 98.62 87 GLY A C 1
ATOM 685 O O . GLY A 1 87 ? 11.220 16.116 -25.715 1.00 98.62 87 GLY A O 1
ATOM 686 N N . ASN A 1 88 ? 12.331 18.054 -25.826 1.00 98.50 88 ASN A N 1
ATOM 687 C CA . ASN A 1 88 ? 12.452 18.022 -27.285 1.00 98.50 88 ASN A CA 1
ATOM 688 C C . ASN A 1 88 ? 13.340 16.861 -27.761 1.00 98.50 88 ASN A C 1
ATOM 690 O O . ASN A 1 88 ? 13.040 16.250 -28.782 1.00 98.50 88 ASN A O 1
ATOM 694 N N . PHE A 1 89 ? 14.425 16.562 -27.032 1.00 98.75 89 PHE A N 1
ATOM 695 C CA . PHE A 1 89 ? 15.329 15.463 -27.371 1.00 98.75 89 PHE A CA 1
ATOM 696 C C . PHE A 1 89 ? 14.594 14.127 -27.340 1.00 98.75 89 PHE A C 1
ATOM 698 O O . PHE A 1 89 ? 14.623 13.401 -28.329 1.00 98.75 89 PHE A O 1
ATOM 705 N N . VAL A 1 90 ? 13.909 13.821 -26.231 1.00 98.19 90 VAL A N 1
ATOM 706 C CA . VAL A 1 90 ? 13.231 12.526 -26.057 1.00 98.19 90 VAL A CA 1
ATOM 707 C C . VAL A 1 90 ? 12.124 12.320 -27.091 1.00 98.19 90 VAL A C 1
ATOM 709 O O . VAL A 1 90 ? 12.047 11.246 -27.677 1.00 98.19 90 VAL A O 1
ATOM 712 N N . GLU A 1 91 ? 11.357 13.372 -27.401 1.00 97.62 91 GLU A N 1
ATOM 713 C CA . GLU A 1 91 ? 10.269 13.352 -28.393 1.00 97.62 91 GLU A CA 1
ATOM 714 C C . GLU A 1 91 ? 10.763 13.006 -29.809 1.00 97.62 91 GLU A C 1
ATOM 716 O O . GLU A 1 91 ? 10.029 12.426 -30.607 1.00 97.62 91 GLU A O 1
ATOM 721 N N . HIS A 1 92 ? 12.030 13.309 -30.106 1.00 98.00 92 HIS A N 1
ATOM 722 C CA . HIS A 1 92 ? 12.677 13.027 -31.389 1.00 98.00 92 HIS A CA 1
ATOM 723 C C . HIS A 1 92 ? 13.713 11.894 -31.305 1.00 98.00 92 HIS A C 1
ATOM 725 O O . HIS A 1 92 ? 14.544 11.761 -32.205 1.00 98.00 92 HIS A O 1
ATOM 731 N N . SER A 1 93 ? 13.677 11.078 -30.246 1.00 98.12 93 SER A N 1
ATOM 732 C CA . SER A 1 93 ? 14.651 10.005 -30.008 1.00 98.12 93 SER A CA 1
ATOM 733 C C . SER A 1 93 ? 13.989 8.631 -29.846 1.00 98.12 93 SER A C 1
ATOM 735 O O . SER A 1 93 ? 13.910 8.094 -28.736 1.00 98.12 93 SER A O 1
ATOM 737 N N . PRO A 1 94 ? 13.476 8.038 -30.941 1.00 96.56 94 PRO A N 1
ATOM 738 C CA . PRO A 1 94 ? 12.799 6.749 -30.880 1.00 96.56 94 PRO A CA 1
ATOM 739 C C . PRO A 1 94 ? 13.753 5.619 -30.468 1.00 96.56 94 PRO A C 1
ATOM 741 O O . PRO A 1 94 ? 14.957 5.657 -30.711 1.00 96.56 94 PRO A O 1
ATOM 744 N N . GLY A 1 95 ? 13.196 4.572 -29.858 1.00 94.94 95 GLY A N 1
ATOM 745 C CA . GLY A 1 95 ? 13.948 3.378 -29.461 1.00 94.94 95 GLY A CA 1
ATOM 746 C C . GLY A 1 95 ? 14.588 3.440 -28.069 1.00 94.94 95 GLY A C 1
ATOM 747 O O . GLY A 1 95 ? 15.151 2.438 -27.634 1.00 94.94 95 GLY A O 1
ATOM 748 N N . ALA A 1 96 ? 14.459 4.554 -27.346 1.00 96.25 96 ALA A N 1
ATOM 749 C CA . ALA A 1 96 ? 14.850 4.683 -25.944 1.00 96.25 96 ALA A CA 1
ATOM 750 C C . ALA A 1 96 ? 13.654 5.106 -25.076 1.00 96.25 96 ALA A C 1
ATOM 752 O O . ALA A 1 96 ? 12.735 5.766 -25.550 1.00 96.25 96 ALA A O 1
ATOM 753 N N . HIS A 1 97 ? 13.656 4.681 -23.810 1.00 95.81 97 HIS A N 1
ATOM 754 C CA . HIS A 1 97 ? 12.600 5.000 -22.831 1.00 95.81 97 HIS A CA 1
ATOM 755 C C . HIS A 1 97 ? 13.141 5.129 -21.390 1.00 95.81 97 HIS A C 1
ATOM 757 O O . HIS A 1 97 ? 12.371 5.188 -20.426 1.00 95.81 97 HIS A O 1
ATOM 763 N N . ILE A 1 98 ? 14.471 5.124 -21.224 1.00 98.25 98 ILE A N 1
ATOM 764 C CA . ILE A 1 98 ? 15.166 5.245 -19.937 1.00 98.25 98 ILE A CA 1
ATOM 765 C C . ILE A 1 98 ? 16.160 6.402 -20.041 1.00 98.25 98 ILE A C 1
ATOM 767 O O . ILE A 1 98 ? 17.149 6.314 -20.766 1.00 98.25 98 ILE A O 1
ATOM 771 N N . TRP A 1 99 ? 15.900 7.469 -19.289 1.00 98.69 99 TRP A N 1
ATOM 772 C CA . TRP A 1 99 ? 16.605 8.746 -19.379 1.00 98.69 99 TRP A CA 1
ATOM 773 C C . TRP A 1 99 ? 17.264 9.086 -18.046 1.00 98.69 99 TRP A C 1
ATOM 775 O O . TRP A 1 99 ? 16.571 9.305 -17.053 1.00 98.69 99 TRP A O 1
ATOM 785 N N . ILE A 1 100 ? 18.590 9.149 -18.003 1.00 98.88 100 ILE A N 1
ATOM 786 C CA . ILE A 1 100 ? 19.340 9.602 -16.827 1.00 98.88 100 ILE A CA 1
ATOM 787 C C . ILE A 1 100 ? 19.539 11.111 -16.933 1.00 98.88 100 ILE A C 1
ATOM 789 O O . ILE A 1 100 ? 19.986 11.591 -17.969 1.00 98.88 100 ILE A O 1
ATOM 793 N N . ILE A 1 101 ? 19.235 11.858 -15.870 1.00 98.69 101 ILE A N 1
ATOM 794 C CA . ILE A 1 101 ? 19.467 13.310 -15.844 1.00 98.69 101 ILE A CA 1
ATOM 795 C C . ILE A 1 101 ? 20.757 13.610 -15.090 1.00 98.69 101 ILE A C 1
ATOM 797 O O . ILE A 1 101 ? 20.809 13.484 -13.861 1.00 98.69 101 ILE A O 1
ATOM 801 N N . GLY A 1 102 ? 21.760 14.062 -15.833 1.00 97.94 102 GLY A N 1
ATOM 802 C CA . GLY A 1 102 ? 23.074 14.408 -15.313 1.00 97.94 102 GLY A CA 1
ATOM 803 C C . GLY A 1 102 ? 23.957 13.210 -14.946 1.00 97.94 102 GLY A C 1
ATOM 804 O O . GLY A 1 102 ? 23.557 12.046 -15.010 1.00 97.94 102 GLY A O 1
ATOM 805 N N . ASN A 1 103 ? 25.181 13.529 -14.547 1.00 97.75 103 ASN A N 1
ATOM 806 C CA . ASN A 1 103 ? 26.267 12.623 -14.233 1.00 97.75 103 ASN A CA 1
ATOM 807 C C . ASN A 1 103 ? 27.084 13.185 -13.074 1.00 97.75 103 ASN A C 1
ATOM 809 O O . ASN A 1 103 ? 27.479 14.345 -13.122 1.00 97.75 103 ASN A O 1
ATOM 813 N N . GLU A 1 104 ? 27.359 12.369 -12.061 1.00 97.38 104 GLU A N 1
ATOM 814 C CA . GLU A 1 104 ? 28.381 12.641 -11.048 1.00 97.38 104 GLU A CA 1
ATOM 815 C C . GLU A 1 104 ? 28.329 14.057 -10.459 1.00 97.38 104 GLU A C 1
ATOM 817 O O . GLU A 1 104 ? 29.331 14.747 -10.303 1.00 97.38 104 GLU A O 1
ATOM 822 N N . MET A 1 105 ? 27.127 14.508 -10.105 1.00 97.12 105 MET A N 1
ATOM 823 C CA . MET A 1 105 ? 26.854 15.911 -9.774 1.00 97.12 105 MET A CA 1
ATOM 824 C C . MET A 1 105 ? 27.639 16.441 -8.559 1.00 97.12 105 MET A C 1
ATOM 826 O O . MET A 1 105 ? 27.786 17.650 -8.381 1.00 97.12 105 MET A O 1
ATOM 830 N N . ASN A 1 106 ? 28.162 15.551 -7.714 1.00 97.56 106 ASN A N 1
ATOM 831 C CA . ASN A 1 106 ? 29.046 15.893 -6.602 1.00 97.56 106 ASN A CA 1
ATOM 832 C C . ASN A 1 106 ? 30.518 16.088 -7.015 1.00 97.56 106 ASN A C 1
ATOM 834 O O . ASN A 1 106 ? 31.293 16.596 -6.202 1.00 97.56 106 ASN A O 1
ATOM 838 N N . HIS A 1 107 ? 30.914 15.716 -8.231 1.00 96.88 107 HIS A N 1
ATOM 839 C CA . HIS A 1 107 ? 32.278 15.827 -8.731 1.00 96.88 107 HIS A CA 1
ATOM 840 C C . HIS A 1 107 ? 32.564 17.233 -9.276 1.00 96.88 107 HIS A C 1
ATOM 842 O O . HIS A 1 107 ? 31.765 17.823 -10.000 1.00 96.88 107 HIS A O 1
ATOM 848 N N . GLY A 1 108 ? 33.733 17.795 -8.957 1.00 94.94 108 GLY A N 1
ATOM 849 C CA . GLY A 1 108 ? 34.113 19.155 -9.351 1.00 94.94 108 GLY A CA 1
ATOM 850 C C . GLY A 1 108 ? 34.175 19.392 -10.862 1.00 94.94 108 GLY A C 1
ATOM 851 O O . GLY A 1 108 ? 33.909 20.504 -11.311 1.00 94.94 108 GLY A O 1
ATOM 852 N N . GLN A 1 109 ? 34.494 18.355 -11.640 1.00 93.62 109 GLN A N 1
ATOM 853 C CA . GLN A 1 109 ? 34.589 18.423 -13.107 1.00 93.62 109 GLN A CA 1
ATOM 854 C C . GLN A 1 109 ? 33.229 18.535 -13.807 1.00 93.62 109 GLN A C 1
ATOM 856 O O . GLN A 1 109 ? 33.176 18.989 -14.946 1.00 93.62 109 GLN A O 1
ATOM 861 N N . GLU A 1 110 ? 32.146 18.171 -13.119 1.00 96.12 110 GLU A N 1
ATOM 862 C CA . GLU A 1 110 ? 30.785 18.167 -13.666 1.00 96.12 110 GLU A CA 1
ATOM 863 C C . GLU A 1 110 ? 30.012 19.448 -13.327 1.00 96.12 110 GLU A C 1
ATOM 865 O O . GLU A 1 110 ? 28.823 19.585 -13.619 1.00 96.12 110 GLU A O 1
ATOM 870 N N . ARG A 1 111 ? 30.680 20.417 -12.696 1.00 95.94 111 ARG A N 1
ATOM 871 C CA . ARG A 1 111 ? 30.055 21.634 -12.184 1.00 95.94 111 ARG A CA 1
ATOM 872 C C . ARG A 1 111 ? 29.978 22.737 -13.240 1.00 95.94 111 ARG A C 1
ATOM 874 O O . ARG A 1 111 ? 31.021 23.133 -13.768 1.00 95.94 111 ARG A O 1
ATOM 881 N N . PRO A 1 112 ? 28.802 23.353 -13.453 1.00 96.62 112 PRO A N 1
ATOM 882 C CA . PRO A 1 112 ? 28.686 24.514 -14.325 1.00 96.62 112 PRO A CA 1
ATOM 883 C C . PRO A 1 112 ? 29.497 25.675 -13.739 1.00 96.62 112 PRO A C 1
ATOM 885 O O . PRO A 1 112 ? 29.245 26.137 -12.625 1.00 96.62 112 PRO A O 1
ATOM 888 N N . ASN A 1 113 ? 30.510 26.133 -14.473 1.00 94.44 113 ASN A N 1
ATOM 889 C CA . ASN A 1 113 ? 31.462 27.162 -14.045 1.00 94.44 113 ASN A CA 1
ATOM 890 C C . ASN A 1 113 ? 32.087 26.889 -12.660 1.00 94.44 113 ASN A C 1
ATOM 892 O O . ASN A 1 113 ? 32.313 27.814 -11.878 1.00 94.44 113 ASN A O 1
ATOM 896 N N . GLY A 1 114 ? 32.320 25.613 -12.327 1.00 93.75 114 GLY A N 1
ATOM 897 C CA . GLY A 1 114 ? 32.885 25.201 -11.038 1.00 93.75 114 GLY A CA 1
ATOM 898 C C . GLY A 1 114 ? 31.947 25.366 -9.833 1.00 93.75 114 GLY A C 1
ATOM 899 O O . GLY A 1 114 ? 32.344 25.038 -8.713 1.00 93.75 114 GLY A O 1
ATOM 900 N N . GLN A 1 115 ? 30.709 25.835 -10.036 1.00 95.75 115 GLN A N 1
ATOM 901 C CA . GLN A 1 115 ? 29.732 26.049 -8.968 1.00 95.75 115 GLN A CA 1
ATOM 902 C C . GLN A 1 115 ? 29.218 24.710 -8.415 1.00 95.75 115 GLN A C 1
ATOM 904 O O . GLN A 1 115 ? 28.736 23.881 -9.190 1.00 95.75 115 GLN A O 1
ATOM 909 N N . PRO A 1 116 ? 29.303 24.463 -7.093 1.00 96.12 116 PRO A N 1
ATOM 910 C CA . PRO A 1 116 ? 28.823 23.218 -6.503 1.00 96.12 116 PRO A CA 1
ATOM 911 C C . PRO A 1 116 ? 27.342 22.965 -6.792 1.00 96.12 116 PRO A C 1
ATOM 913 O O . PRO A 1 116 ? 26.491 23.816 -6.535 1.00 96.12 116 PRO A O 1
ATOM 916 N N . ILE A 1 117 ? 27.026 21.760 -7.261 1.00 98.00 117 ILE A N 1
ATOM 917 C CA . ILE A 1 117 ? 25.647 21.306 -7.417 1.00 98.00 117 ILE A CA 1
ATOM 918 C C . ILE A 1 117 ? 25.235 20.658 -6.095 1.00 98.00 117 ILE A C 1
ATOM 920 O O . ILE A 1 117 ? 25.599 19.519 -5.813 1.00 98.00 117 ILE A O 1
ATOM 924 N N . THR A 1 118 ? 24.496 21.372 -5.248 1.00 98.25 118 THR A N 1
ATOM 925 C CA . THR A 1 118 ? 23.962 20.796 -4.002 1.00 98.25 118 THR A CA 1
ATOM 926 C C . THR A 1 118 ? 22.814 19.818 -4.293 1.00 98.25 118 THR A C 1
ATOM 928 O O . THR A 1 118 ? 22.202 19.894 -5.365 1.00 98.25 118 THR A O 1
ATOM 931 N N . PRO A 1 119 ? 22.444 18.931 -3.346 1.00 98.62 119 PRO A N 1
ATOM 932 C CA . PRO A 1 119 ? 21.287 18.049 -3.515 1.00 98.62 119 PRO A CA 1
ATOM 933 C C . PRO A 1 119 ? 19.988 18.790 -3.860 1.00 98.62 119 PRO A C 1
ATOM 935 O O . PRO A 1 119 ? 19.171 18.286 -4.626 1.00 98.62 119 PRO A O 1
ATOM 938 N N . GLN A 1 120 ? 19.795 19.996 -3.313 1.00 98.50 120 GLN A N 1
ATOM 939 C CA . GLN A 1 120 ? 18.639 20.854 -3.580 1.00 98.50 120 GLN A CA 1
ATOM 940 C C . GLN A 1 120 ? 18.611 21.320 -5.035 1.00 98.50 120 GLN A C 1
ATOM 942 O O . GLN A 1 120 ? 17.579 21.173 -5.688 1.00 98.50 120 GLN A O 1
ATOM 947 N N . LEU A 1 121 ? 19.742 21.819 -5.542 1.00 98.50 121 LEU A N 1
ATOM 948 C CA . LEU A 1 121 ? 19.870 22.284 -6.923 1.00 98.50 121 LEU A CA 1
ATOM 949 C C . LEU A 1 121 ? 19.656 21.140 -7.918 1.00 98.50 121 LEU A C 1
ATOM 951 O O . LEU A 1 121 ? 18.877 21.267 -8.863 1.00 98.50 121 LEU A O 1
ATOM 955 N N . TYR A 1 122 ? 20.275 19.987 -7.657 1.00 98.75 122 TYR A N 1
ATOM 956 C CA . TYR A 1 122 ? 20.074 18.811 -8.494 1.00 98.75 122 TYR A CA 1
ATOM 957 C C . TYR A 1 122 ? 18.613 18.346 -8.493 1.00 98.75 122 TYR A C 1
ATOM 959 O O . TYR A 1 122 ? 18.025 18.145 -9.554 1.00 98.75 122 TYR A O 1
ATOM 967 N N . ALA A 1 123 ? 17.995 18.212 -7.314 1.00 98.75 123 ALA A N 1
ATOM 968 C CA . ALA A 1 123 ? 16.612 17.756 -7.201 1.00 98.75 123 ALA A CA 1
ATOM 969 C C . ALA A 1 123 ? 15.615 18.710 -7.882 1.00 98.75 123 ALA A C 1
ATOM 971 O O . ALA A 1 123 ? 14.584 18.254 -8.380 1.00 98.75 123 ALA A O 1
ATOM 972 N N . GLU A 1 124 ? 15.894 20.014 -7.903 1.00 98.69 124 GLU A N 1
ATOM 973 C CA . GLU A 1 124 ? 15.099 20.998 -8.639 1.00 98.69 124 GLU A CA 1
ATOM 974 C C . GLU A 1 124 ? 15.195 20.782 -10.155 1.00 98.69 124 GLU A C 1
ATOM 976 O O . GLU A 1 124 ? 14.166 20.589 -10.811 1.00 98.69 124 GLU A O 1
ATOM 981 N N . CYS A 1 125 ? 16.417 20.748 -10.696 1.00 98.81 125 CYS A N 1
ATOM 982 C CA . CYS A 1 125 ? 16.666 20.511 -12.118 1.00 98.81 125 CYS A CA 1
ATOM 983 C C . CYS A 1 125 ? 16.058 19.178 -12.582 1.00 98.81 125 CYS A C 1
ATOM 985 O O . CYS A 1 125 ? 15.322 19.125 -13.570 1.00 98.81 125 CYS A O 1
ATOM 987 N N . PHE A 1 126 ? 16.283 18.112 -11.808 1.00 98.88 126 PHE A N 1
ATOM 988 C CA . PHE A 1 126 ? 15.759 16.777 -12.073 1.00 98.88 126 PHE A CA 1
ATOM 989 C C . PHE A 1 126 ? 14.234 16.772 -12.213 1.00 98.88 126 PHE A C 1
ATOM 991 O O . PHE A 1 126 ? 13.695 16.233 -13.179 1.00 98.88 126 PHE A O 1
ATOM 998 N N . LYS A 1 127 ? 13.518 17.389 -11.262 1.00 98.75 127 LYS A N 1
ATOM 999 C CA . LYS A 1 127 ? 12.047 17.434 -11.278 1.00 98.75 127 LYS A CA 1
ATOM 1000 C C . LYS A 1 127 ? 11.515 18.184 -12.492 1.00 98.75 127 LYS A C 1
ATOM 1002 O O . LYS A 1 127 ? 10.533 17.731 -13.076 1.00 98.75 127 LYS A O 1
ATOM 1007 N N . LYS A 1 128 ? 12.160 19.290 -12.881 1.00 98.75 128 LYS A N 1
ATOM 1008 C CA . LYS A 1 128 ? 11.801 20.051 -14.087 1.00 98.75 128 LYS A CA 1
ATOM 1009 C C . LYS A 1 128 ? 11.991 19.200 -15.345 1.00 98.75 128 LYS A C 1
ATOM 1011 O O . LYS A 1 128 ? 11.046 19.058 -16.116 1.00 98.75 128 LYS A O 1
ATOM 1016 N N . CYS A 1 129 ? 13.152 18.559 -15.502 1.00 98.81 129 CYS A N 1
ATOM 1017 C CA . CYS A 1 129 ? 13.431 17.678 -16.643 1.00 98.81 129 CYS A CA 1
ATOM 1018 C C . CYS A 1 129 ? 12.438 16.512 -16.711 1.00 98.81 129 CYS A C 1
ATOM 1020 O O . CYS A 1 129 ? 11.843 16.259 -17.756 1.00 98.81 129 CYS A O 1
ATOM 1022 N N . ARG A 1 130 ? 12.187 15.842 -15.580 1.00 98.56 130 ARG A N 1
ATOM 1023 C CA . ARG A 1 130 ? 11.234 14.729 -15.505 1.00 98.56 130 ARG A CA 1
ATOM 1024 C C . ARG A 1 130 ? 9.810 15.145 -15.860 1.00 98.56 130 ARG A C 1
ATOM 1026 O O . ARG A 1 130 ? 9.127 14.414 -16.574 1.00 98.56 130 ARG A O 1
ATOM 1033 N N . ALA A 1 131 ? 9.346 16.276 -15.329 1.00 98.25 131 ALA A N 1
ATOM 1034 C CA . ALA A 1 131 ? 8.011 16.785 -15.619 1.00 98.25 131 ALA A CA 1
ATOM 1035 C C . ALA A 1 131 ? 7.853 17.101 -17.110 1.00 98.25 131 ALA A C 1
ATOM 1037 O O . ALA A 1 131 ? 6.830 16.760 -17.696 1.00 98.25 131 ALA A O 1
ATOM 1038 N N . GLU A 1 132 ? 8.875 17.698 -17.722 1.00 98.50 132 GLU A N 1
ATOM 1039 C CA . GLU A 1 132 ? 8.829 18.068 -19.132 1.00 98.50 132 GLU A CA 1
ATOM 1040 C C . GLU A 1 132 ? 8.896 16.855 -20.067 1.00 98.50 132 GLU A C 1
ATOM 1042 O O . GLU A 1 132 ? 8.115 16.805 -21.012 1.00 98.50 132 GLU A O 1
ATOM 1047 N N . ILE A 1 133 ? 9.737 15.854 -19.772 1.00 98.50 133 ILE A N 1
ATOM 1048 C CA . ILE A 1 133 ? 9.792 14.575 -20.508 1.00 98.50 133 ILE A CA 1
ATOM 1049 C C . ILE A 1 133 ? 8.425 13.885 -20.486 1.00 98.50 133 ILE A C 1
ATOM 1051 O O . ILE A 1 133 ? 7.873 13.558 -21.531 1.00 98.50 133 ILE A O 1
ATOM 1055 N N . ARG A 1 134 ? 7.820 13.737 -19.301 1.00 96.00 134 ARG A N 1
ATOM 1056 C CA . ARG A 1 134 ? 6.527 13.047 -19.148 1.00 96.00 134 ARG A CA 1
ATOM 1057 C C . ARG A 1 134 ? 5.337 13.786 -19.739 1.00 96.00 134 ARG A C 1
ATOM 1059 O O . ARG A 1 134 ? 4.269 13.199 -19.877 1.00 96.00 134 ARG A O 1
ATOM 1066 N N . ARG A 1 135 ? 5.490 15.078 -20.029 1.00 96.88 135 ARG A N 1
ATOM 1067 C CA . ARG A 1 135 ? 4.464 15.881 -20.698 1.00 96.88 135 ARG A CA 1
ATOM 1068 C C . ARG A 1 135 ? 4.464 15.651 -22.213 1.00 96.88 135 ARG A C 1
ATOM 1070 O O . ARG A 1 135 ? 3.506 16.056 -22.869 1.00 96.88 135 ARG A O 1
ATOM 1077 N N . ARG A 1 136 ? 5.521 15.054 -22.776 1.00 96.69 136 ARG A N 1
ATOM 1078 C CA . ARG A 1 136 ? 5.605 14.747 -24.208 1.00 96.69 136 ARG A CA 1
ATOM 1079 C C . ARG A 1 136 ? 4.722 13.555 -24.548 1.00 96.69 136 ARG A C 1
ATOM 1081 O O . ARG A 1 136 ? 4.680 12.569 -23.813 1.00 96.69 136 ARG A O 1
ATOM 1088 N N . SER A 1 137 ? 4.010 13.678 -25.665 1.00 94.31 137 SER A N 1
ATOM 1089 C CA . SER A 1 137 ? 3.065 12.664 -26.129 1.00 94.31 137 SER A CA 1
ATOM 1090 C C . SER A 1 137 ? 3.807 11.363 -26.423 1.00 94.31 137 SER A C 1
ATOM 1092 O O . SER A 1 137 ? 4.744 11.363 -27.214 1.00 94.31 137 SER A O 1
ATOM 1094 N N . GLY A 1 138 ? 3.376 10.256 -25.820 1.00 92.25 138 GLY A N 1
ATOM 1095 C CA . GLY A 1 138 ? 4.007 8.942 -25.990 1.00 92.25 138 GLY A CA 1
ATOM 1096 C C . GLY A 1 138 ? 5.171 8.651 -25.036 1.00 92.25 138 GLY A C 1
ATOM 1097 O O . GLY A 1 138 ? 5.671 7.529 -25.045 1.00 92.25 138 GLY A O 1
ATOM 1098 N N . HIS A 1 139 ? 5.557 9.613 -24.191 1.00 95.81 139 HIS A N 1
ATOM 1099 C CA . HIS A 1 139 ? 6.638 9.491 -23.203 1.00 95.81 139 HIS A CA 1
ATOM 1100 C C . HIS A 1 139 ? 6.132 9.601 -21.753 1.00 95.81 139 HIS A C 1
ATOM 1102 O O . HIS A 1 139 ? 6.906 9.755 -20.806 1.00 95.81 139 HIS A O 1
ATOM 1108 N N . GLU A 1 140 ? 4.819 9.499 -21.530 1.00 94.88 140 GLU A N 1
ATOM 1109 C CA . GLU A 1 140 ? 4.196 9.645 -20.207 1.00 94.88 140 GLU A CA 1
ATOM 1110 C C . GLU A 1 140 ? 4.653 8.554 -19.222 1.00 94.88 140 GLU A C 1
ATOM 1112 O O . GLU A 1 140 ? 4.612 8.745 -18.002 1.00 94.88 140 GLU A O 1
ATOM 1117 N N . GLN A 1 141 ? 5.071 7.402 -19.759 1.00 91.50 141 GLN A N 1
ATOM 1118 C CA . GLN A 1 141 ? 5.518 6.217 -19.019 1.00 91.50 141 GLN A CA 1
ATOM 1119 C C . GLN A 1 141 ? 7.035 6.001 -19.069 1.00 91.50 141 GLN A C 1
ATOM 1121 O O . GLN A 1 141 ? 7.521 4.990 -18.555 1.00 91.50 141 GLN A O 1
ATOM 1126 N N . ASP A 1 142 ? 7.784 6.934 -19.656 1.00 95.31 142 ASP A N 1
ATOM 1127 C CA . ASP A 1 142 ? 9.235 6.836 -19.702 1.00 95.31 142 ASP A CA 1
ATOM 1128 C C . ASP A 1 142 ? 9.834 6.916 -18.297 1.00 95.31 142 ASP A C 1
ATOM 1130 O O . ASP A 1 142 ? 9.311 7.565 -17.373 1.00 95.31 142 ASP A O 1
ATOM 1134 N N . ARG A 1 143 ? 10.965 6.229 -18.130 1.00 96.62 143 ARG A N 1
ATOM 1135 C CA . ARG A 1 143 ? 11.690 6.195 -16.865 1.00 96.62 143 ARG A CA 1
ATOM 1136 C C . ARG A 1 143 ? 12.701 7.316 -16.825 1.00 96.62 143 ARG A C 1
ATOM 1138 O O . ARG A 1 143 ? 13.675 7.292 -17.568 1.00 96.62 143 ARG A O 1
ATOM 1145 N N . VAL A 1 144 ? 12.513 8.247 -15.898 1.00 98.56 144 VAL A N 1
ATOM 1146 C CA . VAL A 1 144 ? 13.508 9.279 -15.616 1.00 98.56 144 VAL A CA 1
ATOM 1147 C C . VAL A 1 144 ? 14.287 8.882 -14.365 1.00 98.56 144 VAL A C 1
ATOM 1149 O O . VAL A 1 144 ? 13.738 8.770 -13.263 1.00 98.56 144 VAL A O 1
ATOM 1152 N N . VAL A 1 145 ? 15.567 8.599 -14.570 1.00 98.69 145 VAL A N 1
ATOM 1153 C CA . VAL A 1 145 ? 16.482 7.929 -13.647 1.00 98.69 145 VAL A CA 1
ATOM 1154 C C . VAL A 1 145 ? 17.420 8.948 -13.015 1.00 98.69 145 VAL A C 1
ATOM 1156 O O . VAL A 1 145 ? 17.983 9.804 -13.698 1.00 98.69 145 VAL A O 1
ATOM 1159 N N . VAL A 1 146 ? 17.585 8.852 -11.695 1.00 98.50 146 VAL A N 1
ATOM 1160 C CA . VAL A 1 146 ? 18.518 9.697 -10.939 1.00 98.50 146 VAL A CA 1
ATOM 1161 C C . VAL A 1 146 ? 19.943 9.468 -11.436 1.00 98.50 146 VAL A C 1
ATOM 1163 O O . VAL A 1 146 ? 20.379 8.324 -11.555 1.00 98.50 146 VAL A O 1
ATOM 1166 N N . GLY A 1 147 ? 20.642 10.566 -11.699 1.00 97.94 147 GLY A N 1
ATOM 1167 C CA . GLY A 1 147 ? 22.042 10.606 -12.087 1.00 97.94 147 GLY A CA 1
ATOM 1168 C C . GLY A 1 147 ? 22.933 9.938 -11.037 1.00 97.94 147 GLY A C 1
ATOM 1169 O O . GLY A 1 147 ? 22.713 10.133 -9.835 1.00 97.94 147 GLY A O 1
ATOM 1170 N N . PRO A 1 148 ? 23.921 9.143 -11.465 1.00 98.00 148 PRO A N 1
ATOM 1171 C CA . PRO A 1 148 ? 24.856 8.500 -10.557 1.00 98.00 148 PRO A CA 1
ATOM 1172 C C . PRO A 1 148 ? 25.695 9.541 -9.813 1.00 98.00 148 PRO A C 1
ATOM 1174 O O . PRO A 1 148 ? 26.057 10.579 -10.357 1.00 98.00 148 PRO A O 1
ATOM 1177 N N . VAL A 1 149 ? 25.990 9.268 -8.545 1.00 97.75 149 VAL A N 1
ATOM 1178 C CA . VAL A 1 149 ? 26.893 10.076 -7.712 1.00 97.75 149 VAL A CA 1
ATOM 1179 C C . VAL A 1 149 ? 28.303 9.518 -7.867 1.00 97.75 149 VAL A C 1
ATOM 1181 O O . VAL A 1 149 ? 28.465 8.304 -7.770 1.00 97.75 149 VAL A O 1
ATOM 1184 N N . ALA A 1 150 ? 29.303 10.388 -8.042 1.00 97.44 150 ALA A N 1
ATOM 1185 C CA . ALA A 1 150 ? 30.710 9.998 -8.081 1.00 97.44 150 ALA A CA 1
ATOM 1186 C C . ALA A 1 150 ? 31.106 9.375 -6.735 1.00 97.44 150 ALA A C 1
ATOM 1188 O O . ALA A 1 150 ? 31.100 10.090 -5.717 1.00 97.44 150 ALA A O 1
ATOM 1189 N N . PRO A 1 151 ? 31.440 8.075 -6.686 1.00 96.19 151 PRO A N 1
ATOM 1190 C CA . PRO A 1 151 ? 31.840 7.431 -5.448 1.00 96.19 151 PRO A CA 1
ATOM 1191 C C . PRO A 1 151 ? 33.138 8.043 -4.911 1.00 96.19 151 PRO A C 1
ATOM 1193 O O . PRO A 1 151 ? 33.974 8.535 -5.664 1.00 96.19 151 PRO A O 1
ATOM 1196 N N . TRP A 1 152 ? 33.290 8.063 -3.586 1.00 95.69 152 TRP A N 1
ATOM 1197 C CA . TRP A 1 152 ? 34.462 8.593 -2.862 1.00 95.69 152 TRP A CA 1
ATOM 1198 C C . TRP A 1 152 ? 34.760 10.093 -3.027 1.00 95.69 152 TRP A C 1
ATOM 1200 O O . TRP A 1 152 ? 35.607 10.617 -2.301 1.00 95.69 152 TRP A O 1
ATOM 1210 N N . ASN A 1 153 ? 34.065 10.820 -3.906 1.00 95.31 153 ASN A N 1
ATOM 1211 C CA . ASN A 1 153 ? 34.310 12.243 -4.106 1.00 95.31 153 ASN A CA 1
ATOM 1212 C C . ASN A 1 153 ? 33.692 13.097 -2.985 1.00 95.31 153 ASN A C 1
ATOM 1214 O O . ASN A 1 153 ? 32.471 13.191 -2.847 1.00 95.31 153 ASN A O 1
ATOM 1218 N N . ILE A 1 154 ? 34.567 13.779 -2.240 1.00 95.50 154 ILE A N 1
ATOM 1219 C CA . ILE A 1 154 ? 34.223 14.611 -1.077 1.00 95.50 154 ILE A CA 1
ATOM 1220 C C . ILE A 1 154 ? 34.211 16.120 -1.364 1.00 95.50 154 ILE A C 1
ATOM 1222 O O . ILE A 1 154 ? 34.219 16.941 -0.451 1.00 95.50 154 ILE A O 1
ATOM 1226 N N . GLN A 1 155 ? 34.231 16.527 -2.634 1.00 96.44 155 GLN A N 1
ATOM 1227 C CA . GLN A 1 155 ? 34.428 17.929 -3.017 1.00 96.44 155 GLN A CA 1
ATOM 1228 C C . GLN A 1 155 ? 33.175 18.794 -2.804 1.00 96.44 155 GLN A C 1
ATOM 1230 O O . GLN A 1 155 ? 33.263 20.022 -2.895 1.00 96.44 155 GLN A O 1
ATOM 1235 N N . THR A 1 156 ? 32.003 18.189 -2.582 1.00 96.69 156 THR A N 1
ATOM 1236 C CA . THR A 1 156 ? 30.714 18.895 -2.456 1.00 96.69 156 THR A CA 1
ATOM 1237 C C . THR A 1 156 ? 30.221 18.897 -1.012 1.00 96.69 156 THR A C 1
ATOM 1239 O O . THR A 1 156 ? 29.393 18.076 -0.622 1.00 96.69 156 THR A O 1
ATOM 1242 N N . ALA A 1 157 ? 30.714 19.857 -0.231 1.00 95.56 157 ALA A N 1
ATOM 1243 C CA . ALA A 1 157 ? 30.228 20.147 1.115 1.00 95.56 157 ALA A CA 1
ATOM 1244 C C . ALA A 1 157 ? 29.085 21.178 1.092 1.00 95.56 157 ALA A C 1
ATOM 1246 O O . ALA A 1 157 ? 29.065 22.095 0.269 1.00 95.56 157 ALA A O 1
ATOM 1247 N N . TYR A 1 158 ? 28.128 21.031 2.005 1.00 96.94 158 TYR A N 1
ATOM 1248 C CA . TYR A 1 158 ? 26.982 21.931 2.186 1.00 96.94 158 TYR A CA 1
ATOM 1249 C C . TYR A 1 158 ? 26.469 21.826 3.635 1.00 96.94 158 TYR A C 1
ATOM 1251 O O . TYR A 1 158 ? 26.857 20.888 4.335 1.00 96.94 158 TYR A O 1
ATOM 1259 N N . PRO A 1 159 ? 25.618 22.754 4.120 1.00 96.50 159 PRO A N 1
ATOM 1260 C CA . PRO A 1 159 ? 25.118 22.702 5.495 1.00 96.50 159 PRO A CA 1
ATOM 1261 C C . PRO A 1 159 ? 24.462 21.353 5.833 1.00 96.50 159 PRO A C 1
ATOM 1263 O O . PRO A 1 159 ? 23.518 20.933 5.159 1.00 96.50 159 PRO A O 1
ATOM 1266 N N . GLY A 1 160 ? 24.959 20.678 6.874 1.00 94.69 160 GLY A N 1
ATOM 1267 C CA . GLY A 1 160 ? 24.541 19.333 7.286 1.00 94.69 160 GLY A CA 1
ATOM 1268 C C . GLY A 1 160 ? 25.291 18.172 6.616 1.00 94.69 160 GLY A C 1
ATOM 1269 O O . GLY A 1 160 ? 24.969 17.013 6.890 1.00 94.69 160 GLY A O 1
ATOM 1270 N N . ASN A 1 161 ? 26.256 18.463 5.742 1.00 96.94 161 ASN A N 1
ATOM 1271 C CA . ASN A 1 161 ? 27.213 17.518 5.167 1.00 96.94 161 ASN A CA 1
ATOM 1272 C C . ASN A 1 161 ? 28.561 18.222 4.919 1.00 96.94 161 ASN A C 1
ATOM 1274 O O . ASN A 1 161 ? 29.059 18.303 3.795 1.00 96.94 161 ASN A O 1
ATOM 1278 N N . GLU A 1 162 ? 29.134 18.791 5.977 1.00 96.56 162 GLU A N 1
ATOM 1279 C CA . GLU A 1 162 ? 30.353 19.607 5.930 1.00 96.56 162 GLU A CA 1
ATOM 1280 C C . GLU A 1 162 ? 31.584 18.808 5.486 1.00 96.56 162 GLU A C 1
ATOM 1282 O O . GLU A 1 162 ? 32.532 19.378 4.952 1.00 96.56 162 GLU A O 1
ATOM 1287 N N . SER A 1 163 ? 31.569 17.488 5.686 1.00 94.56 163 SER A N 1
ATOM 1288 C CA . SER A 1 163 ? 32.632 16.588 5.242 1.00 94.56 163 SER A CA 1
ATOM 1289 C C . SER A 1 163 ? 32.586 16.315 3.733 1.00 94.56 163 SER A C 1
ATOM 1291 O O . SER A 1 163 ? 33.601 15.947 3.151 1.00 94.56 163 SER A O 1
ATOM 1293 N N . GLY A 1 164 ? 31.436 16.525 3.084 1.00 95.69 164 GLY A N 1
ATOM 1294 C CA . GLY A 1 164 ? 31.223 16.131 1.694 1.00 95.69 164 GLY A CA 1
ATOM 1295 C C . GLY A 1 164 ? 31.002 14.626 1.529 1.00 95.69 164 GLY A C 1
ATOM 1296 O O . GLY A 1 164 ? 31.311 14.080 0.477 1.00 95.69 164 GLY A O 1
ATOM 1297 N N . ASP A 1 165 ? 30.472 13.931 2.545 1.00 97.38 165 ASP A N 1
ATOM 1298 C CA . ASP A 1 165 ? 30.161 12.500 2.454 1.00 97.38 165 ASP A CA 1
ATOM 1299 C C . ASP A 1 165 ? 29.222 12.241 1.263 1.00 97.38 165 ASP A C 1
ATOM 1301 O O . ASP A 1 165 ? 28.065 12.673 1.234 1.00 97.38 165 ASP A O 1
ATOM 1305 N N . TRP A 1 166 ? 29.734 11.533 0.262 1.00 97.50 166 TRP A N 1
ATOM 1306 C CA . TRP A 1 166 ? 29.059 11.261 -1.002 1.00 97.50 166 TRP A CA 1
ATOM 1307 C C . TRP A 1 166 ? 27.838 10.340 -0.834 1.00 97.50 166 TRP A C 1
ATOM 1309 O O . TRP A 1 166 ? 26.842 10.499 -1.542 1.00 97.50 166 TRP A O 1
ATOM 1319 N N . ILE A 1 167 ? 27.836 9.451 0.170 1.00 98.25 167 ILE A N 1
ATOM 1320 C CA . ILE A 1 167 ? 26.646 8.660 0.527 1.00 98.25 167 ILE A CA 1
ATOM 1321 C C . ILE A 1 167 ? 25.572 9.558 1.134 1.00 98.25 167 ILE A C 1
ATOM 1323 O O . ILE A 1 167 ? 24.377 9.386 0.865 1.00 98.25 167 ILE A O 1
ATOM 1327 N N . ARG A 1 168 ? 25.977 10.548 1.937 1.00 97.75 168 ARG A N 1
ATOM 1328 C CA . ARG A 1 168 ? 25.040 11.529 2.485 1.00 97.75 168 ARG A CA 1
ATOM 1329 C C . ARG A 1 168 ? 24.456 12.409 1.379 1.00 97.75 168 ARG A C 1
ATOM 1331 O O . ARG A 1 168 ? 23.240 12.582 1.355 1.00 97.75 168 ARG A O 1
ATOM 1338 N N . TYR A 1 169 ? 25.283 12.866 0.438 1.00 98.62 169 TYR A N 1
ATOM 1339 C CA . TYR A 1 169 ? 24.851 13.601 -0.755 1.00 98.62 169 TYR A CA 1
ATOM 1340 C C . TYR A 1 169 ? 23.785 12.828 -1.545 1.00 98.62 169 TYR A C 1
ATOM 1342 O O . TYR A 1 169 ? 22.696 13.347 -1.799 1.00 98.62 169 TYR A O 1
ATOM 1350 N N . PHE A 1 170 ? 24.051 11.552 -1.842 1.00 98.69 170 PHE A N 1
ATOM 1351 C CA . PHE A 1 170 ? 23.100 10.654 -2.499 1.00 98.69 170 PHE A CA 1
ATOM 1352 C C . PHE A 1 170 ? 21.785 10.509 -1.712 1.00 98.69 170 PHE A C 1
ATOM 1354 O O . PHE A 1 170 ? 20.694 10.668 -2.263 1.00 98.69 170 PHE A O 1
ATOM 1361 N N . THR A 1 171 ? 21.879 10.274 -0.400 1.00 97.88 171 THR A N 1
ATOM 1362 C CA . THR A 1 171 ? 20.708 10.139 0.484 1.00 97.88 171 THR A CA 1
ATOM 1363 C C . THR A 1 171 ? 19.845 11.403 0.479 1.00 97.88 171 THR A C 1
ATOM 1365 O O . THR A 1 171 ? 18.614 11.324 0.418 1.00 97.88 171 THR A O 1
ATOM 1368 N N . ASP A 1 172 ? 20.477 12.576 0.534 1.00 98.38 172 ASP A N 1
ATOM 1369 C CA . ASP A 1 172 ? 19.785 13.862 0.566 1.00 98.38 172 ASP A CA 1
ATOM 1370 C C . ASP A 1 172 ? 19.078 14.156 -0.768 1.00 98.38 172 ASP A C 1
ATOM 1372 O O . ASP A 1 172 ? 17.933 14.617 -0.743 1.00 98.38 172 ASP A O 1
ATOM 1376 N N . ILE A 1 173 ? 19.675 13.797 -1.917 1.00 98.62 173 ILE A N 1
ATOM 1377 C CA . ILE A 1 173 ? 19.001 13.855 -3.228 1.00 98.62 173 ILE A CA 1
ATOM 1378 C C . ILE A 1 173 ? 17.717 13.028 -3.198 1.00 98.62 173 ILE A C 1
ATOM 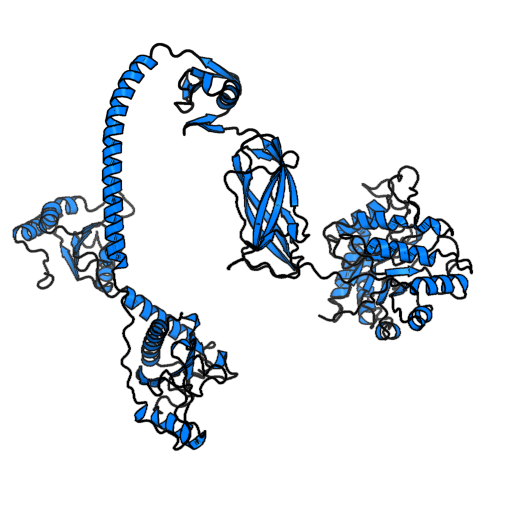1380 O O . ILE A 1 173 ? 16.629 13.555 -3.451 1.00 98.62 173 ILE A O 1
ATOM 1384 N N . LEU A 1 174 ? 17.812 11.740 -2.850 1.00 97.94 174 LEU A N 1
ATOM 1385 C CA . LEU A 1 174 ? 16.651 10.847 -2.862 1.00 97.94 174 LEU A CA 1
ATOM 1386 C C . LEU A 1 174 ? 15.557 11.344 -1.905 1.00 97.94 174 LEU A C 1
ATOM 1388 O O . LEU A 1 174 ? 14.371 11.362 -2.250 1.00 97.94 174 LEU A O 1
ATOM 1392 N N . ARG A 1 175 ? 15.937 11.849 -0.727 1.00 95.25 175 ARG A N 1
ATOM 1393 C CA . ARG A 1 175 ? 14.992 12.434 0.234 1.00 95.25 175 ARG A CA 1
ATOM 1394 C C . ARG A 1 175 ? 14.259 13.655 -0.325 1.00 95.25 175 ARG A C 1
ATOM 1396 O O . ARG A 1 175 ? 13.063 13.811 -0.071 1.00 95.25 175 ARG A O 1
ATOM 1403 N N . LEU A 1 176 ? 14.944 14.514 -1.076 1.00 96.81 176 LEU A N 1
ATOM 1404 C CA . LEU A 1 176 ? 14.357 15.703 -1.700 1.00 96.81 176 LEU A CA 1
ATOM 1405 C C . LEU A 1 176 ? 13.435 15.356 -2.872 1.00 96.81 176 LEU A C 1
ATOM 1407 O O . LEU A 1 176 ? 12.429 16.044 -3.089 1.00 96.81 176 LEU A O 1
ATOM 1411 N N . LEU A 1 177 ? 13.733 14.284 -3.608 1.00 94.75 177 LEU A N 1
ATOM 1412 C CA . LEU A 1 177 ? 12.888 13.802 -4.700 1.00 94.75 177 LEU A CA 1
ATOM 1413 C C . LEU A 1 177 ? 11.561 13.220 -4.195 1.00 94.75 177 LEU A C 1
ATOM 1415 O O . LEU A 1 177 ? 10.541 13.389 -4.861 1.00 94.75 177 LEU A O 1
ATOM 1419 N N . ARG A 1 178 ? 11.529 12.611 -2.999 1.00 87.81 178 ARG A N 1
ATOM 1420 C CA . ARG A 1 178 ? 10.307 12.040 -2.384 1.00 87.81 178 ARG A CA 1
ATOM 1421 C C . ARG A 1 178 ? 9.557 11.066 -3.311 1.00 87.81 178 ARG A C 1
ATOM 1423 O O . ARG A 1 178 ? 8.335 11.096 -3.389 1.00 87.81 178 ARG A O 1
ATOM 1430 N N . GLY A 1 179 ? 10.300 10.234 -4.038 1.00 84.31 179 GLY A N 1
ATOM 1431 C CA . GLY A 1 179 ? 9.757 9.227 -4.956 1.00 84.31 179 GLY A CA 1
ATOM 1432 C C . GLY A 1 179 ? 9.367 9.777 -6.328 1.00 84.31 179 GLY A C 1
ATOM 1433 O O . GLY A 1 179 ? 8.809 9.051 -7.139 1.00 84.31 179 GLY A O 1
ATOM 1434 N N . GLN A 1 180 ? 9.665 11.047 -6.623 1.00 90.50 180 GLN A N 1
ATOM 1435 C CA . GLN A 1 180 ? 9.467 11.637 -7.951 1.00 90.50 180 GLN A CA 1
ATOM 1436 C C . GLN A 1 180 ? 10.612 11.279 -8.909 1.00 90.50 180 GLN A C 1
ATOM 1438 O O . GLN A 1 180 ? 11.147 12.161 -9.568 1.00 90.50 180 GLN A O 1
ATOM 1443 N N . CYS A 1 181 ? 10.999 10.008 -8.962 1.00 95.38 181 CYS A N 1
ATOM 1444 C CA . CYS A 1 181 ? 11.956 9.423 -9.900 1.00 95.38 181 CYS A CA 1
ATOM 1445 C C . CYS A 1 181 ? 11.524 7.988 -10.220 1.00 95.38 181 CYS A C 1
ATOM 1447 O O . CYS A 1 181 ? 10.744 7.395 -9.478 1.00 95.38 181 CYS A O 1
ATOM 1449 N N . ASP A 1 182 ? 12.015 7.443 -11.330 1.00 95.44 182 ASP A N 1
ATOM 1450 C CA . ASP A 1 182 ? 11.545 6.156 -11.866 1.00 95.44 182 ASP A CA 1
ATOM 1451 C C . ASP A 1 182 ? 12.649 5.094 -11.922 1.00 95.44 182 ASP A C 1
ATOM 1453 O O . ASP A 1 182 ? 12.435 3.984 -12.404 1.00 95.44 182 ASP A O 1
ATOM 1457 N N . GLY A 1 183 ? 13.835 5.438 -11.423 1.00 96.81 183 GLY A N 1
ATOM 1458 C CA . GLY A 1 183 ? 14.988 4.563 -11.298 1.00 96.81 183 GLY A CA 1
ATOM 1459 C C . GLY A 1 183 ? 16.180 5.289 -10.689 1.00 96.81 183 GLY A C 1
ATOM 1460 O O . GLY A 1 183 ? 16.157 6.511 -10.504 1.00 96.81 183 GLY A O 1
ATOM 1461 N N . ILE A 1 184 ? 17.222 4.525 -10.378 1.00 98.50 184 ILE A N 1
ATOM 1462 C CA . ILE A 1 184 ? 18.433 5.007 -9.710 1.00 98.50 184 ILE A CA 1
ATOM 1463 C C . ILE A 1 184 ? 19.659 4.536 -10.502 1.00 98.50 184 ILE A C 1
ATOM 1465 O O . ILE A 1 184 ? 19.839 3.334 -10.692 1.00 98.50 184 ILE A O 1
ATOM 1469 N N . GLY A 1 185 ? 20.487 5.472 -10.967 1.00 98.38 185 GLY A N 1
ATOM 1470 C CA . GLY A 1 185 ? 21.799 5.191 -11.549 1.00 98.38 185 GLY A CA 1
ATOM 1471 C C . GLY A 1 185 ? 22.878 5.182 -10.470 1.00 98.38 185 GLY A C 1
ATOM 1472 O O . GLY A 1 185 ? 22.846 6.016 -9.567 1.00 98.38 185 GLY A O 1
ATOM 1473 N N . LEU A 1 186 ? 23.821 4.247 -10.554 1.00 98.56 186 LEU A N 1
ATOM 1474 C CA . LEU A 1 186 ? 24.972 4.124 -9.659 1.00 98.56 186 LEU A CA 1
ATOM 1475 C C . LEU A 1 186 ? 26.253 3.955 -10.476 1.00 98.56 186 LEU A C 1
ATOM 1477 O O . LEU A 1 186 ? 26.230 3.315 -11.525 1.00 98.56 186 LEU A O 1
ATOM 1481 N N . HIS A 1 187 ? 27.369 4.433 -9.940 1.00 98.44 187 HIS A N 1
ATOM 1482 C CA . HIS A 1 187 ? 28.712 4.101 -10.413 1.00 98.44 187 HIS A CA 1
ATOM 1483 C C . HIS A 1 187 ? 29.456 3.322 -9.331 1.00 98.44 187 HIS A C 1
ATOM 1485 O O . HIS A 1 187 ? 29.210 3.511 -8.134 1.00 98.44 187 HIS A O 1
ATOM 1491 N N . THR A 1 188 ? 30.355 2.426 -9.730 1.00 97.62 188 THR A N 1
ATOM 1492 C CA . THR A 1 188 ? 31.252 1.758 -8.786 1.00 97.62 188 THR A CA 1
ATOM 1493 C C . THR A 1 188 ? 32.477 1.189 -9.483 1.00 97.62 188 THR A C 1
ATOM 1495 O O . THR A 1 188 ? 32.388 0.771 -10.630 1.00 97.62 188 THR A O 1
ATOM 1498 N N . TYR A 1 189 ? 33.609 1.141 -8.789 1.00 97.44 189 TYR A N 1
ATOM 1499 C CA . TYR A 1 189 ? 34.914 0.832 -9.378 1.00 97.44 189 TYR A CA 1
ATOM 1500 C C . TYR A 1 189 ? 35.798 0.091 -8.371 1.00 97.44 189 TYR A C 1
ATOM 1502 O O . TYR A 1 189 ? 35.537 0.124 -7.165 1.00 97.44 189 TYR A O 1
ATOM 1510 N N . THR A 1 190 ? 36.867 -0.556 -8.828 1.00 98.12 190 THR A N 1
ATOM 1511 C CA . THR A 1 190 ? 37.991 -0.892 -7.935 1.00 98.12 190 THR A CA 1
ATOM 1512 C C . THR A 1 190 ? 39.055 0.196 -8.005 1.00 98.12 190 THR A C 1
ATOM 1514 O O . THR A 1 190 ? 39.185 0.869 -9.013 1.00 98.12 190 THR A O 1
ATOM 1517 N N . HIS A 1 191 ? 39.850 0.336 -6.945 1.00 97.44 191 HIS A N 1
ATOM 1518 C CA . HIS A 1 191 ? 41.055 1.172 -6.977 1.00 97.44 191 HIS A CA 1
ATOM 1519 C C . HIS A 1 191 ? 42.233 0.247 -7.282 1.00 97.44 191 HIS A C 1
ATOM 1521 O O . HIS A 1 191 ? 42.902 -0.240 -6.367 1.00 97.44 191 HIS A O 1
ATOM 1527 N N . GLY A 1 192 ? 42.401 -0.084 -8.562 1.00 96.06 192 GLY A N 1
ATOM 1528 C CA . GLY A 1 192 ? 43.440 -0.984 -9.052 1.00 96.06 192 GLY A CA 1
ATOM 1529 C C . GLY A 1 192 ? 42.908 -2.193 -9.821 1.00 96.06 192 GLY A C 1
ATOM 1530 O O . GLY A 1 192 ? 41.743 -2.576 -9.717 1.00 96.06 192 GLY A O 1
ATOM 1531 N N . THR A 1 193 ? 43.812 -2.836 -10.559 1.00 96.19 193 THR A N 1
ATOM 1532 C CA . THR A 1 193 ? 43.521 -3.874 -11.574 1.00 96.19 193 THR A CA 1
ATOM 1533 C C . THR A 1 193 ? 43.329 -5.300 -11.054 1.00 96.19 193 THR A C 1
ATOM 1535 O O . THR A 1 193 ? 42.974 -6.207 -11.809 1.00 96.19 193 THR A O 1
ATOM 1538 N N . LYS A 1 194 ? 43.602 -5.537 -9.769 1.00 97.56 194 LYS A N 1
ATOM 1539 C CA . LYS A 1 194 ? 43.563 -6.877 -9.176 1.00 97.56 194 LYS A CA 1
ATOM 1540 C C . LYS A 1 194 ? 42.116 -7.395 -9.092 1.00 97.56 194 LYS A C 1
ATOM 1542 O O . LYS A 1 194 ? 41.281 -6.734 -8.471 1.00 97.56 194 LYS A O 1
ATOM 1547 N N . PRO A 1 195 ? 41.795 -8.567 -9.671 1.00 97.38 195 PRO A N 1
ATOM 1548 C CA . PRO A 1 195 ? 40.420 -9.062 -9.762 1.00 97.38 195 PRO A CA 1
ATOM 1549 C C . PRO A 1 195 ? 39.789 -9.372 -8.394 1.00 97.38 195 PRO A C 1
ATOM 1551 O O . PRO A 1 195 ? 38.566 -9.341 -8.263 1.00 97.38 195 PRO A O 1
ATOM 1554 N N . GLU A 1 196 ? 40.585 -9.651 -7.360 1.00 97.75 196 GLU A N 1
ATOM 1555 C CA . GLU A 1 196 ? 40.111 -9.869 -5.991 1.00 97.75 196 GLU A CA 1
ATOM 1556 C C . GLU A 1 196 ? 39.583 -8.596 -5.307 1.00 97.75 196 GLU A C 1
ATOM 1558 O O . GLU A 1 196 ? 38.789 -8.697 -4.370 1.00 97.75 196 GLU A O 1
ATOM 1563 N N . LEU A 1 197 ? 39.949 -7.400 -5.791 1.00 98.38 197 LEU A N 1
ATOM 1564 C CA . LEU A 1 197 ? 39.474 -6.130 -5.223 1.00 98.38 197 LEU A CA 1
ATOM 1565 C C . LEU A 1 197 ? 37.966 -5.932 -5.408 1.00 98.38 197 LEU A C 1
ATOM 1567 O O . LEU A 1 197 ? 37.347 -5.206 -4.630 1.00 98.38 197 LEU A O 1
ATOM 1571 N N . VAL A 1 198 ? 37.360 -6.621 -6.380 1.00 98.69 198 VAL A N 1
ATOM 1572 C CA . VAL A 1 198 ? 35.904 -6.654 -6.576 1.00 98.69 198 VAL A CA 1
ATOM 1573 C C . VAL A 1 198 ? 35.179 -7.155 -5.320 1.00 98.69 198 VAL A C 1
ATOM 1575 O O . VAL A 1 198 ? 34.109 -6.661 -4.968 1.00 98.69 198 VAL A O 1
ATOM 1578 N N . PHE A 1 199 ? 35.780 -8.111 -4.612 1.00 98.38 199 PHE A N 1
ATOM 1579 C CA . PHE A 1 199 ? 35.204 -8.728 -3.418 1.00 98.38 199 PHE A CA 1
ATOM 1580 C C . PHE A 1 199 ? 35.730 -8.121 -2.113 1.00 98.38 199 PHE A C 1
ATOM 1582 O O . PHE A 1 199 ? 35.388 -8.616 -1.039 1.00 98.38 199 PHE A O 1
ATOM 1589 N N . SER A 1 200 ? 36.574 -7.090 -2.184 1.00 98.25 200 SER A N 1
ATOM 1590 C CA . SER A 1 200 ? 37.233 -6.532 -1.005 1.00 98.25 200 SER A CA 1
ATOM 1591 C C . SER A 1 200 ? 36.242 -5.816 -0.086 1.00 98.25 200 SER A C 1
ATOM 1593 O O . SER A 1 200 ? 35.436 -4.993 -0.528 1.00 98.25 200 SER A O 1
ATOM 1595 N N . ASP A 1 201 ? 36.347 -6.101 1.213 1.00 98.00 201 ASP A N 1
ATOM 1596 C CA . ASP A 1 201 ? 35.613 -5.405 2.273 1.00 98.00 201 ASP A CA 1
ATOM 1597 C C . ASP A 1 201 ? 36.402 -4.229 2.873 1.00 98.00 201 ASP A C 1
ATOM 1599 O O . ASP A 1 201 ? 35.976 -3.642 3.873 1.00 98.00 201 ASP A O 1
ATOM 1603 N N . GLU A 1 202 ? 37.539 -3.870 2.264 1.00 98.12 202 GLU A N 1
ATOM 1604 C CA . GLU A 1 202 ? 38.354 -2.727 2.671 1.00 98.12 202 GLU A CA 1
ATOM 1605 C C . GLU A 1 202 ? 37.519 -1.444 2.752 1.00 98.12 202 GLU A C 1
ATOM 1607 O O . GLU A 1 202 ? 36.633 -1.181 1.928 1.00 98.12 202 GLU A O 1
ATOM 1612 N N . LYS A 1 203 ? 37.802 -0.645 3.782 1.00 97.88 203 LYS A N 1
ATOM 1613 C CA . LYS A 1 203 ? 37.096 0.594 4.099 1.00 97.88 203 LYS A CA 1
ATOM 1614 C C . LYS A 1 203 ? 37.993 1.803 3.883 1.00 97.88 203 LYS A C 1
ATOM 1616 O O . LYS A 1 203 ? 39.207 1.711 4.024 1.00 97.88 203 LYS A O 1
ATOM 1621 N N . MET A 1 204 ? 37.385 2.946 3.580 1.00 96.31 204 MET A N 1
ATOM 1622 C CA . MET A 1 204 ? 38.103 4.217 3.479 1.00 96.31 204 MET A CA 1
ATOM 1623 C C . MET A 1 204 ? 38.758 4.606 4.816 1.00 96.31 204 MET A C 1
ATOM 1625 O O . MET A 1 204 ? 38.346 4.173 5.892 1.00 96.31 204 MET A O 1
ATOM 1629 N N . GLY A 1 205 ? 39.749 5.496 4.762 1.00 93.94 205 GLY A N 1
ATOM 1630 C CA . GLY A 1 205 ? 40.324 6.106 5.961 1.00 93.94 205 GLY A CA 1
ATOM 1631 C C . GLY A 1 205 ? 39.366 7.072 6.688 1.00 93.94 205 GLY A C 1
ATOM 1632 O O . GLY A 1 205 ? 38.312 7.439 6.157 1.00 93.94 205 GLY A O 1
ATOM 1633 N N . PRO A 1 206 ? 39.721 7.519 7.908 1.00 92.19 206 PRO A N 1
ATOM 1634 C CA . PRO A 1 206 ? 38.984 8.556 8.632 1.00 92.19 206 PRO A CA 1
ATOM 1635 C C . PRO A 1 206 ? 38.746 9.829 7.804 1.00 92.19 206 PRO A C 1
ATOM 1637 O O . PRO A 1 206 ? 39.669 10.259 7.114 1.00 92.19 206 PRO A O 1
ATOM 1640 N N . PRO A 1 207 ? 37.559 10.470 7.884 1.00 92.38 207 PRO A N 1
ATOM 1641 C CA . PRO A 1 207 ? 36.397 10.158 8.735 1.00 92.38 207 PRO A CA 1
ATOM 1642 C C . PRO A 1 207 ? 35.373 9.175 8.114 1.00 92.38 207 PRO A C 1
ATOM 1644 O O . PRO A 1 207 ? 34.241 9.082 8.589 1.00 92.38 207 PRO A O 1
ATOM 1647 N N . TYR A 1 208 ? 35.735 8.448 7.052 1.00 95.25 208 TYR A N 1
ATOM 1648 C CA . TYR A 1 208 ? 34.819 7.621 6.253 1.00 95.25 208 TYR A CA 1
ATOM 1649 C C . TYR A 1 208 ? 34.996 6.116 6.466 1.00 95.25 208 TYR A C 1
ATOM 1651 O O . TYR A 1 208 ? 34.669 5.324 5.588 1.00 95.25 208 TYR A O 1
ATOM 1659 N N . GLN A 1 209 ? 35.449 5.689 7.643 1.00 95.31 209 GLN A N 1
ATOM 1660 C CA . GLN A 1 209 ? 35.774 4.282 7.938 1.00 95.31 209 GLN A CA 1
ATOM 1661 C C . GLN A 1 209 ? 34.585 3.318 7.810 1.00 95.31 209 GLN A C 1
ATOM 1663 O O . GLN A 1 209 ? 34.757 2.104 7.796 1.00 95.31 209 GLN A O 1
ATOM 1668 N N . ASN A 1 210 ? 33.370 3.849 7.689 1.00 93.69 210 ASN A N 1
ATOM 1669 C CA . ASN A 1 210 ? 32.156 3.075 7.457 1.00 93.69 210 ASN A CA 1
ATOM 1670 C C . ASN A 1 210 ? 31.817 2.896 5.964 1.00 93.69 210 ASN A C 1
ATOM 1672 O O . ASN A 1 210 ? 30.783 2.307 5.657 1.00 93.69 210 ASN A O 1
ATOM 1676 N N . ARG A 1 211 ? 32.639 3.408 5.039 1.00 96.88 211 ARG A N 1
ATOM 1677 C CA . ARG A 1 211 ? 32.432 3.359 3.582 1.00 96.88 211 ARG A CA 1
ATOM 1678 C C . ARG A 1 211 ? 33.396 2.371 2.935 1.00 96.88 211 ARG A C 1
ATOM 1680 O O . ARG A 1 211 ? 34.578 2.382 3.270 1.00 96.88 211 ARG A O 1
ATOM 1687 N N . TYR A 1 212 ? 32.914 1.512 2.042 1.00 98.31 212 TYR A N 1
ATOM 1688 C CA . TYR A 1 212 ? 33.763 0.611 1.260 1.00 98.31 212 TYR A CA 1
ATOM 1689 C C . TYR A 1 212 ? 34.669 1.395 0.309 1.00 98.31 212 TYR A C 1
ATOM 1691 O O . TYR A 1 212 ? 34.264 2.394 -0.288 1.00 98.31 212 TYR A O 1
ATOM 1699 N N . TYR A 1 213 ? 35.907 0.926 0.177 1.00 97.81 213 TYR A N 1
ATOM 1700 C CA . TYR A 1 213 ? 36.927 1.583 -0.629 1.00 97.81 213 TYR A CA 1
ATOM 1701 C C . TYR A 1 213 ? 36.935 1.119 -2.087 1.00 97.81 213 TYR A C 1
ATOM 1703 O O . TYR A 1 213 ? 37.226 1.913 -2.964 1.00 97.81 213 TYR A O 1
ATOM 1711 N N . HIS A 1 214 ? 36.595 -0.135 -2.376 1.00 98.38 214 HIS A N 1
ATOM 1712 C CA . HIS A 1 214 ? 36.590 -0.674 -3.743 1.00 98.38 214 HIS A CA 1
ATOM 1713 C C . HIS A 1 214 ? 35.162 -0.912 -4.253 1.00 98.38 214 HIS A C 1
ATOM 1715 O O . HIS A 1 214 ? 34.220 -0.252 -3.821 1.00 98.38 214 HIS A O 1
ATOM 1721 N N . PHE A 1 215 ? 34.989 -1.896 -5.137 1.00 98.56 215 PHE A N 1
ATOM 1722 C CA . PHE A 1 215 ? 33.758 -2.173 -5.874 1.00 98.56 215 PHE A CA 1
ATOM 1723 C C . PHE A 1 215 ? 32.531 -2.304 -4.968 1.00 98.56 215 PHE A C 1
ATOM 1725 O O . PHE A 1 215 ? 31.453 -1.832 -5.296 1.00 98.56 215 PHE A O 1
ATOM 1732 N N . ARG A 1 216 ? 32.671 -2.858 -3.758 1.00 98.38 216 ARG A N 1
ATOM 1733 C CA . ARG A 1 216 ? 31.558 -2.975 -2.798 1.00 98.38 216 ARG A CA 1
ATOM 1734 C C . ARG A 1 216 ? 31.017 -1.638 -2.273 1.00 98.38 216 ARG A C 1
ATOM 1736 O O . ARG A 1 216 ? 30.020 -1.651 -1.555 1.00 98.38 216 ARG A O 1
ATOM 1743 N N . ALA A 1 217 ? 31.576 -0.496 -2.675 1.00 98.12 217 ALA A N 1
ATOM 1744 C CA . ALA A 1 217 ? 30.987 0.830 -2.478 1.00 98.12 217 ALA A CA 1
ATOM 1745 C C . ALA A 1 217 ? 29.550 0.934 -3.022 1.00 98.12 217 ALA A C 1
ATOM 1747 O O . ALA A 1 217 ? 28.733 1.646 -2.432 1.00 98.12 217 ALA A O 1
ATOM 1748 N N . TYR A 1 218 ? 29.177 0.153 -4.051 1.00 98.56 218 TYR A N 1
ATOM 1749 C CA . TYR A 1 218 ? 27.774 0.068 -4.483 1.00 98.56 218 TYR A CA 1
ATOM 1750 C C . TYR A 1 218 ? 26.839 -0.377 -3.344 1.00 98.56 218 TYR A C 1
ATOM 1752 O O . TYR A 1 218 ? 25.691 0.057 -3.291 1.00 98.56 218 TYR A O 1
ATOM 1760 N N . ARG A 1 219 ? 27.306 -1.204 -2.395 1.00 98.31 219 ARG A N 1
ATOM 1761 C CA . ARG A 1 219 ? 26.493 -1.671 -1.261 1.00 98.31 219 ARG A CA 1
ATOM 1762 C C . ARG A 1 219 ? 26.137 -0.526 -0.317 1.00 98.31 219 ARG A C 1
ATOM 1764 O O . ARG A 1 219 ? 25.032 -0.514 0.222 1.00 98.31 219 ARG A O 1
ATOM 1771 N N . ASP A 1 220 ? 27.032 0.444 -0.133 1.00 98.25 220 ASP A N 1
ATOM 1772 C CA . ASP A 1 220 ? 26.744 1.633 0.677 1.00 98.25 220 ASP A CA 1
ATOM 1773 C C . ASP A 1 220 ? 25.648 2.483 0.025 1.00 98.25 220 ASP A C 1
ATOM 1775 O O . ASP A 1 220 ? 24.705 2.894 0.703 1.00 98.25 220 ASP A O 1
ATOM 1779 N N . LEU A 1 221 ? 25.723 2.669 -1.298 1.00 98.25 221 LEU A N 1
ATOM 1780 C CA . LEU A 1 221 ? 24.685 3.343 -2.082 1.00 98.25 221 LEU A CA 1
ATOM 1781 C C . LEU A 1 221 ? 23.348 2.596 -2.004 1.00 98.25 221 LEU A C 1
ATOM 1783 O O . LEU A 1 221 ? 22.329 3.198 -1.676 1.00 98.25 221 LEU A O 1
ATOM 1787 N N . MET A 1 222 ? 23.346 1.279 -2.227 1.00 98.12 222 MET A N 1
ATOM 1788 C CA . MET A 1 222 ? 22.140 0.445 -2.155 1.00 98.12 222 MET A CA 1
ATOM 1789 C C . MET A 1 222 ? 21.472 0.513 -0.777 1.00 98.12 222 MET A C 1
ATOM 1791 O O . MET A 1 222 ? 20.250 0.628 -0.675 1.00 98.12 222 MET A O 1
ATOM 1795 N N . ASN A 1 223 ? 22.264 0.496 0.296 1.00 96.19 223 ASN A N 1
ATOM 1796 C CA . ASN A 1 223 ? 21.755 0.603 1.663 1.00 96.19 223 ASN A CA 1
ATOM 1797 C C . ASN A 1 223 ? 21.198 1.997 1.988 1.00 96.19 223 ASN A C 1
ATOM 1799 O O . ASN A 1 223 ? 20.294 2.113 2.821 1.00 96.19 223 ASN A O 1
ATOM 1803 N N . ALA A 1 224 ? 21.701 3.037 1.321 1.00 96.19 224 ALA A N 1
ATOM 1804 C CA . ALA A 1 224 ? 21.242 4.412 1.473 1.00 96.19 224 ALA A CA 1
ATOM 1805 C C . ALA A 1 224 ? 19.905 4.704 0.761 1.00 96.19 224 ALA A C 1
ATOM 1807 O O . ALA A 1 224 ? 19.266 5.716 1.062 1.00 96.19 224 ALA A O 1
ATOM 1808 N N . ILE A 1 225 ? 19.435 3.824 -0.136 1.00 96.38 225 ILE A N 1
ATOM 1809 C CA . ILE A 1 225 ? 18.149 3.996 -0.831 1.00 96.38 225 ILE A CA 1
ATOM 1810 C C . ILE A 1 225 ? 16.982 3.947 0.183 1.00 96.38 225 ILE A C 1
ATOM 1812 O O . ILE A 1 225 ? 16.805 2.935 0.886 1.00 96.38 225 ILE A O 1
ATOM 1816 N N . PRO A 1 226 ? 16.137 5.002 0.260 1.00 87.94 226 PRO A N 1
ATOM 1817 C CA . PRO A 1 226 ? 14.989 5.039 1.161 1.00 87.94 226 PRO A CA 1
ATOM 1818 C C . PRO A 1 226 ? 14.012 3.889 0.912 1.00 87.94 226 PRO A C 1
ATOM 1820 O O . PRO A 1 226 ? 13.756 3.521 -0.231 1.00 87.94 226 PRO A O 1
ATOM 1823 N N . ALA A 1 227 ? 13.382 3.373 1.973 1.00 81.81 227 ALA A N 1
ATOM 1824 C CA . ALA A 1 227 ? 12.457 2.236 1.886 1.00 81.81 227 ALA A CA 1
ATOM 1825 C C . ALA A 1 227 ? 11.341 2.422 0.838 1.00 81.81 227 ALA A C 1
ATOM 1827 O O . ALA A 1 227 ? 11.022 1.483 0.114 1.00 81.81 227 ALA A O 1
ATOM 1828 N N . ALA A 1 228 ? 10.809 3.642 0.712 1.00 80.12 228 ALA A N 1
ATOM 1829 C CA . ALA A 1 228 ? 9.765 3.997 -0.251 1.00 80.12 228 ALA A CA 1
ATOM 1830 C C . ALA A 1 228 ? 10.209 3.960 -1.729 1.00 80.12 228 ALA A C 1
ATOM 1832 O O . ALA A 1 228 ? 9.372 4.151 -2.602 1.00 80.12 228 ALA A O 1
ATOM 1833 N N . MET A 1 229 ? 11.504 3.763 -1.999 1.00 85.94 229 MET A N 1
ATOM 1834 C CA . MET A 1 229 ? 12.095 3.694 -3.342 1.00 85.94 229 MET A CA 1
ATOM 1835 C C . MET A 1 229 ? 12.753 2.339 -3.627 1.00 85.94 229 MET A C 1
ATOM 1837 O O . MET A 1 229 ? 13.406 2.173 -4.656 1.00 85.94 229 MET A O 1
ATOM 1841 N N . ARG A 1 230 ? 12.618 1.360 -2.721 1.00 87.06 230 ARG A N 1
ATOM 1842 C CA . ARG A 1 230 ? 13.268 0.045 -2.862 1.00 87.06 230 ARG A CA 1
ATOM 1843 C C . ARG A 1 230 ? 12.630 -0.861 -3.916 1.00 87.06 230 ARG A C 1
ATOM 1845 O O . ARG A 1 230 ? 13.140 -1.949 -4.176 1.00 87.06 230 ARG A O 1
ATOM 1852 N N . ASP A 1 231 ? 11.515 -0.440 -4.500 1.00 82.44 231 ASP A N 1
ATOM 1853 C CA . ASP A 1 231 ? 10.872 -1.087 -5.641 1.00 82.44 231 ASP A CA 1
ATOM 1854 C C . ASP A 1 231 ? 11.296 -0.493 -6.995 1.00 82.44 231 ASP A C 1
ATOM 1856 O O . ASP A 1 231 ? 10.988 -1.083 -8.032 1.00 82.44 231 ASP A O 1
ATOM 1860 N N . LEU A 1 232 ? 12.033 0.624 -7.001 1.00 90.50 232 LEU A N 1
ATOM 1861 C CA . LEU A 1 232 ? 12.545 1.231 -8.228 1.00 90.50 232 LEU A CA 1
ATOM 1862 C C . LEU A 1 232 ? 13.674 0.389 -8.853 1.00 90.50 232 LEU A C 1
ATOM 1864 O O . LEU A 1 232 ? 14.431 -0.272 -8.135 1.00 90.50 232 LEU A O 1
ATOM 1868 N N . PRO A 1 233 ? 13.827 0.408 -10.188 1.00 93.81 233 PRO A N 1
ATOM 1869 C CA . PRO A 1 233 ? 14.972 -0.203 -10.850 1.00 93.81 233 PRO A CA 1
ATOM 1870 C C . PRO A 1 233 ? 16.281 0.515 -10.499 1.00 93.81 233 PRO A C 1
ATOM 1872 O O . PRO A 1 233 ? 16.323 1.747 -10.446 1.00 93.81 233 PRO A O 1
ATOM 1875 N N . VAL A 1 234 ? 17.353 -0.257 -10.311 1.00 98.19 234 VAL A N 1
ATOM 1876 C CA . VAL A 1 234 ? 18.714 0.257 -10.114 1.00 98.19 234 VAL A CA 1
ATOM 1877 C C . VAL A 1 234 ? 19.604 -0.196 -11.265 1.00 98.19 234 VAL A C 1
ATOM 1879 O O . VAL A 1 234 ? 19.555 -1.363 -11.654 1.00 98.19 234 VAL A O 1
ATOM 1882 N N . TYR A 1 235 ? 20.427 0.709 -11.784 1.00 98.50 235 TYR A N 1
ATOM 1883 C CA . TYR A 1 235 ? 21.339 0.464 -12.899 1.00 98.50 235 TYR A CA 1
ATOM 1884 C C . TYR A 1 235 ? 22.751 0.865 -12.475 1.00 98.50 235 TYR A C 1
ATOM 1886 O O . TYR A 1 235 ? 22.950 2.017 -12.089 1.00 98.50 235 TYR A O 1
ATOM 1894 N N . ILE A 1 236 ? 23.729 -0.046 -12.536 1.00 98.75 236 ILE A N 1
ATOM 1895 C CA . ILE A 1 236 ? 25.132 0.375 -12.460 1.00 98.75 236 ILE A CA 1
ATOM 1896 C C . ILE A 1 236 ? 25.548 0.777 -13.870 1.00 98.75 236 ILE A C 1
ATOM 1898 O O . ILE A 1 236 ? 25.713 -0.074 -14.744 1.00 98.75 236 ILE A O 1
ATOM 1902 N N . THR A 1 237 ? 25.631 2.084 -14.095 1.00 98.31 237 THR A N 1
ATOM 1903 C CA . THR A 1 237 ? 25.765 2.692 -15.425 1.00 98.31 237 THR A CA 1
ATOM 1904 C C . THR A 1 237 ? 27.210 2.890 -15.844 1.00 98.31 237 THR A C 1
ATOM 1906 O O . THR A 1 237 ? 27.463 3.197 -17.005 1.00 98.31 237 THR A O 1
ATOM 1909 N N . GLU A 1 238 ? 28.140 2.687 -14.915 1.00 97.50 238 GLU A N 1
ATOM 1910 C CA . GLU A 1 238 ? 29.570 2.805 -15.148 1.00 97.50 238 GLU A CA 1
ATOM 1911 C C . GLU A 1 238 ? 30.338 1.957 -14.130 1.00 97.50 238 GLU A C 1
ATOM 1913 O O . GLU A 1 238 ? 30.054 2.002 -12.925 1.00 97.50 238 GLU A O 1
ATOM 1918 N N . THR A 1 239 ? 31.278 1.150 -14.624 1.00 97.94 239 THR A N 1
ATOM 1919 C CA . THR A 1 239 ? 32.224 0.405 -13.796 1.00 97.94 239 THR A CA 1
ATOM 1920 C C . THR A 1 239 ? 33.520 0.097 -14.535 1.00 97.94 239 THR A C 1
ATOM 1922 O O . THR A 1 239 ? 33.503 -0.244 -15.720 1.00 97.94 239 THR A O 1
ATOM 1925 N N . ASP A 1 240 ? 34.633 0.164 -13.812 1.00 96.38 240 ASP A N 1
ATOM 1926 C CA . ASP A 1 240 ? 35.966 -0.248 -14.244 1.00 96.38 240 ASP A CA 1
ATOM 1927 C C . ASP A 1 240 ? 36.906 -0.418 -13.029 1.00 96.38 240 ASP A C 1
ATOM 1929 O O . ASP A 1 240 ? 36.467 -0.495 -11.875 1.00 96.38 240 ASP A O 1
ATOM 1933 N N . GLN A 1 241 ? 38.204 -0.523 -13.305 1.00 94.62 241 GLN A N 1
ATOM 1934 C CA . GLN A 1 241 ? 39.264 -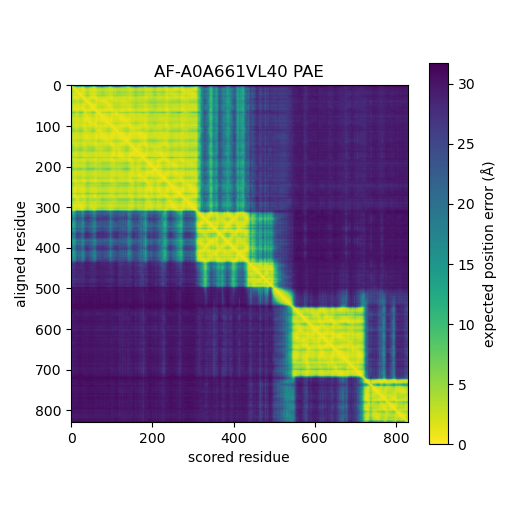0.777 -12.334 1.00 94.62 241 GLN A CA 1
ATOM 1935 C C . GLN A 1 241 ? 40.087 0.470 -11.937 1.00 94.62 241 GLN A C 1
ATOM 1937 O O . GLN A 1 241 ? 41.173 0.307 -11.373 1.00 94.62 241 GLN A O 1
ATOM 1942 N N . ASP A 1 242 ? 39.604 1.679 -12.267 1.00 92.44 242 ASP A N 1
ATOM 1943 C CA . ASP A 1 242 ? 40.215 3.026 -12.157 1.00 92.44 242 ASP A CA 1
ATOM 1944 C C . ASP A 1 242 ? 41.523 3.211 -12.965 1.00 92.44 242 ASP A C 1
ATOM 1946 O O . ASP A 1 242 ? 41.837 4.281 -13.502 1.00 92.44 242 ASP A O 1
ATOM 1950 N N . ASP A 1 243 ? 42.253 2.124 -13.184 1.00 94.50 243 ASP A N 1
ATOM 1951 C CA . ASP A 1 243 ? 43.360 2.012 -14.120 1.00 94.50 243 ASP A CA 1
ATOM 1952 C C . ASP A 1 243 ? 42.887 1.714 -15.558 1.00 94.50 243 ASP A C 1
ATOM 1954 O O . ASP A 1 243 ? 41.899 1.001 -15.765 1.00 94.50 243 ASP A O 1
ATOM 1958 N N . PRO A 1 244 ? 43.637 2.160 -16.588 1.00 95.88 244 PRO A N 1
ATOM 1959 C CA . PRO A 1 244 ? 43.410 1.759 -17.976 1.00 95.88 244 PRO A CA 1
ATOM 1960 C C . PRO A 1 244 ? 43.280 0.243 -18.152 1.00 95.88 244 PRO A C 1
ATOM 1962 O O . PRO A 1 244 ? 44.042 -0.533 -17.564 1.00 95.88 244 PRO A O 1
ATOM 1965 N N . TRP A 1 245 ? 42.391 -0.196 -19.044 1.00 96.25 245 TRP A N 1
ATOM 1966 C CA . TRP A 1 245 ? 42.302 -1.608 -19.411 1.00 96.25 245 TRP A CA 1
ATOM 1967 C C . TRP A 1 245 ? 43.592 -2.084 -20.094 1.00 96.25 245 TRP A C 1
ATOM 1969 O O . TRP A 1 245 ? 43.926 -1.717 -21.233 1.00 96.25 245 TRP A O 1
ATOM 1979 N N . ALA A 1 246 ? 44.322 -2.953 -19.398 1.00 94.69 246 ALA A N 1
ATOM 1980 C CA . ALA A 1 246 ? 45.376 -3.755 -19.999 1.00 94.69 246 ALA A CA 1
ATOM 1981 C C . ALA A 1 246 ? 44.754 -4.794 -20.946 1.00 94.69 246 ALA A C 1
ATOM 1983 O O . ALA A 1 246 ? 43.658 -5.291 -20.700 1.00 94.69 246 ALA A O 1
ATOM 1984 N N . ASP A 1 247 ? 45.448 -5.137 -22.034 1.00 97.12 247 ASP A N 1
ATOM 1985 C CA . ASP A 1 247 ? 44.982 -6.171 -22.966 1.00 97.12 247 ASP A CA 1
ATOM 1986 C C . ASP A 1 247 ? 45.244 -7.579 -22.402 1.00 97.12 247 ASP A C 1
ATOM 1988 O O . ASP A 1 247 ? 46.104 -8.319 -22.872 1.00 97.12 247 ASP A O 1
ATOM 1992 N N . VAL A 1 248 ? 44.545 -7.918 -21.319 1.00 97.00 248 VAL A N 1
ATOM 1993 C CA . VAL A 1 248 ? 44.696 -9.175 -20.583 1.00 97.00 248 VAL A CA 1
ATOM 1994 C C . VAL A 1 248 ? 43.338 -9.654 -20.084 1.00 97.00 248 VAL A C 1
ATOM 1996 O O . VAL A 1 248 ? 42.481 -8.856 -19.717 1.00 97.00 248 VAL A O 1
ATOM 1999 N N . ASN A 1 249 ? 43.136 -10.970 -20.077 1.00 97.81 249 ASN A N 1
ATOM 2000 C CA . ASN A 1 249 ? 41.998 -11.591 -19.407 1.00 97.81 249 ASN A CA 1
ATOM 2001 C C . ASN A 1 249 ? 42.352 -11.749 -17.921 1.00 97.81 249 ASN A C 1
ATOM 2003 O O . ASN A 1 249 ? 42.887 -12.780 -17.515 1.00 97.81 249 ASN A O 1
ATOM 2007 N N . SER A 1 250 ? 42.145 -10.692 -17.132 1.00 97.19 250 SER A N 1
ATOM 2008 C CA . SER A 1 250 ? 42.495 -10.675 -15.704 1.00 97.19 250 SER A CA 1
ATOM 2009 C C . SER A 1 250 ? 41.505 -11.457 -14.836 1.00 97.19 250 SER A C 1
ATOM 2011 O O . SER A 1 250 ? 41.844 -11.835 -13.718 1.00 97.19 250 SER A O 1
ATOM 2013 N N . GLY A 1 251 ? 40.289 -11.706 -15.330 1.00 97.94 251 GLY A N 1
ATOM 2014 C CA . GLY A 1 251 ? 39.176 -12.247 -14.549 1.00 97.94 251 GLY A CA 1
ATOM 2015 C C . GLY A 1 251 ? 38.416 -11.185 -13.757 1.00 97.94 251 GLY A C 1
ATOM 2016 O O . GLY A 1 251 ? 37.467 -11.520 -13.047 1.00 97.94 251 GLY A O 1
ATOM 2017 N N . TRP A 1 252 ? 38.804 -9.913 -13.874 1.00 98.56 252 TRP A N 1
ATOM 2018 C CA . TRP A 1 252 ? 38.136 -8.812 -13.190 1.00 98.56 252 TRP A CA 1
ATOM 2019 C C . TRP A 1 252 ? 36.683 -8.684 -13.659 1.00 98.56 252 TRP A C 1
ATOM 2021 O O . TRP A 1 252 ? 35.779 -8.576 -12.830 1.00 98.56 252 TRP A O 1
ATOM 2031 N N . VAL A 1 253 ? 36.435 -8.791 -14.973 1.00 98.56 253 VAL A N 1
ATOM 2032 C CA . VAL A 1 253 ? 35.086 -8.633 -15.545 1.00 98.56 253 VAL A CA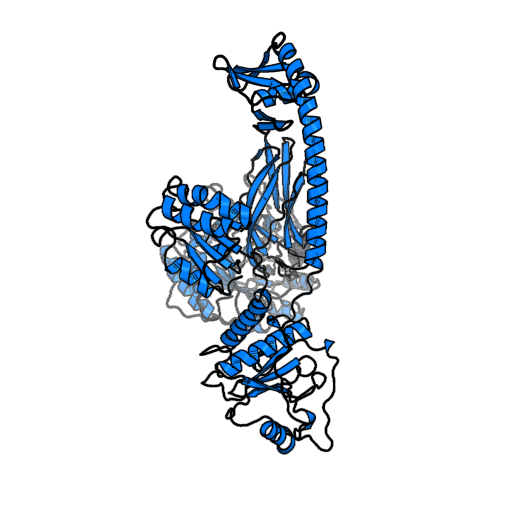 1
ATOM 2033 C C . VAL A 1 253 ? 34.163 -9.745 -15.055 1.00 98.56 253 VAL A C 1
ATOM 2035 O O . VAL A 1 253 ? 33.060 -9.467 -14.578 1.00 98.56 253 VAL A O 1
ATOM 2038 N N . ARG A 1 254 ? 34.616 -11.006 -15.099 1.00 98.25 254 ARG A N 1
ATOM 2039 C CA . ARG A 1 254 ? 33.875 -12.139 -14.519 1.00 98.25 254 ARG A CA 1
ATOM 2040 C C . ARG A 1 254 ? 33.523 -11.922 -13.052 1.00 98.25 254 ARG A C 1
ATOM 2042 O O . ARG A 1 254 ? 32.381 -12.172 -12.666 1.00 98.25 254 ARG A O 1
ATOM 2049 N N . ASN A 1 255 ? 34.480 -11.460 -12.248 1.00 98.69 255 ASN A N 1
ATOM 2050 C CA . ASN A 1 255 ? 34.258 -11.230 -10.824 1.00 98.69 255 ASN A CA 1
ATOM 2051 C C . ASN A 1 255 ? 33.217 -10.134 -10.583 1.00 98.69 255 ASN A C 1
ATOM 2053 O O . ASN A 1 255 ? 32.341 -10.318 -9.739 1.00 98.69 255 ASN A O 1
ATOM 2057 N N . ALA A 1 256 ? 33.273 -9.033 -11.338 1.00 98.75 256 ALA A N 1
ATOM 2058 C CA . ALA A 1 256 ? 32.334 -7.920 -11.212 1.00 98.75 256 ALA A CA 1
ATOM 2059 C C . ALA A 1 256 ? 30.888 -8.359 -11.499 1.00 98.75 256 ALA A C 1
ATOM 2061 O O . ALA A 1 256 ? 29.991 -8.124 -10.686 1.00 98.75 256 ALA A O 1
ATOM 2062 N N . TYR A 1 257 ? 30.659 -9.087 -12.599 1.00 98.75 257 TYR A N 1
ATOM 2063 C CA . TYR A 1 257 ? 29.328 -9.629 -12.899 1.00 98.75 257 TYR A CA 1
ATOM 2064 C C . TYR A 1 257 ? 28.865 -10.665 -11.872 1.00 98.75 257 TYR A C 1
ATOM 2066 O O . TYR A 1 257 ? 27.695 -10.652 -11.485 1.00 98.75 257 TYR A O 1
ATOM 2074 N N . LYS A 1 258 ? 29.772 -11.526 -11.394 1.00 98.44 258 LYS A N 1
ATOM 2075 C CA . LYS A 1 258 ? 29.461 -12.497 -10.341 1.00 98.44 258 LYS A CA 1
ATOM 2076 C C . LYS A 1 258 ? 29.023 -11.815 -9.042 1.00 98.44 258 LYS A C 1
ATOM 2078 O O . LYS A 1 258 ? 28.011 -12.211 -8.478 1.00 98.44 258 LYS A O 1
ATOM 2083 N N . GLU A 1 259 ? 29.743 -10.794 -8.580 1.00 98.44 259 GLU A N 1
ATOM 2084 C CA . GLU A 1 259 ? 29.421 -10.051 -7.350 1.00 98.44 259 GLU A CA 1
ATOM 2085 C C . GLU A 1 259 ? 28.017 -9.425 -7.413 1.00 98.44 259 GLU A C 1
ATOM 2087 O O . GLU A 1 259 ? 27.250 -9.540 -6.456 1.00 98.44 259 GLU A O 1
ATOM 2092 N N . ILE A 1 260 ? 27.642 -8.815 -8.545 1.00 98.56 260 ILE A N 1
ATOM 2093 C CA . ILE A 1 260 ? 26.299 -8.232 -8.718 1.00 98.56 260 ILE A CA 1
ATOM 2094 C C . ILE A 1 260 ? 25.218 -9.312 -8.854 1.00 98.56 260 ILE A C 1
ATOM 2096 O O . ILE A 1 260 ? 24.121 -9.163 -8.310 1.00 98.56 260 ILE A O 1
ATOM 2100 N N . HIS A 1 261 ? 25.507 -10.422 -9.535 1.00 97.31 261 HIS A N 1
ATOM 2101 C CA . HIS A 1 261 ? 24.577 -11.546 -9.598 1.00 97.31 261 HIS A CA 1
ATOM 2102 C C . HIS A 1 261 ? 24.320 -12.152 -8.211 1.00 97.31 261 HIS A C 1
ATOM 2104 O O . HIS A 1 261 ? 23.165 -12.341 -7.830 1.00 97.31 261 HIS A O 1
ATOM 2110 N N . ASP A 1 262 ? 25.376 -12.387 -7.430 1.00 97.12 262 ASP A N 1
ATOM 2111 C CA . ASP A 1 262 ? 25.274 -12.905 -6.065 1.00 97.12 262 ASP A CA 1
ATOM 2112 C C . ASP A 1 262 ? 24.471 -11.946 -5.170 1.00 97.12 262 ASP A C 1
ATOM 2114 O O . ASP A 1 262 ? 23.623 -12.392 -4.396 1.00 97.12 262 ASP A O 1
ATOM 2118 N N . TRP A 1 263 ? 24.657 -10.627 -5.316 1.00 96.56 263 TRP A N 1
ATOM 2119 C CA . TRP A 1 263 ? 23.818 -9.629 -4.644 1.00 96.56 263 TRP A CA 1
ATOM 2120 C C . TRP A 1 263 ? 22.331 -9.791 -4.986 1.00 96.56 263 TRP A C 1
ATOM 2122 O O . TRP A 1 263 ? 21.485 -9.756 -4.087 1.00 96.56 263 TRP A O 1
ATOM 2132 N N . ASN A 1 264 ? 22.005 -9.980 -6.269 1.00 95.25 264 ASN A N 1
ATOM 2133 C CA . ASN A 1 264 ? 20.628 -10.134 -6.745 1.00 95.25 264 ASN A CA 1
ATOM 2134 C C . ASN A 1 264 ? 19.959 -11.431 -6.262 1.00 95.25 264 ASN A C 1
ATOM 2136 O O . ASN A 1 264 ? 18.732 -11.462 -6.125 1.00 95.25 264 ASN A O 1
ATOM 2140 N N . LEU A 1 265 ? 20.740 -12.480 -5.982 1.00 91.50 265 LEU A N 1
ATOM 2141 C CA . LEU A 1 265 ? 20.237 -13.751 -5.453 1.00 91.50 265 LEU A CA 1
ATOM 2142 C C . LEU A 1 265 ? 19.782 -13.662 -3.991 1.00 91.50 265 LEU A C 1
ATOM 2144 O O . LEU A 1 265 ? 18.982 -14.492 -3.556 1.00 91.50 265 LEU A O 1
ATOM 2148 N N . ILE A 1 266 ? 20.246 -12.669 -3.227 1.00 87.50 266 ILE A N 1
ATOM 2149 C CA . ILE A 1 266 ? 19.897 -12.546 -1.809 1.00 87.50 266 ILE A CA 1
ATOM 2150 C C . ILE A 1 266 ? 18.419 -12.114 -1.665 1.00 87.50 266 ILE A C 1
ATOM 2152 O O . ILE A 1 266 ? 18.023 -11.038 -2.139 1.00 87.50 266 ILE A O 1
ATOM 2156 N N . PRO A 1 267 ? 17.564 -12.910 -0.986 1.00 79.75 267 PRO A N 1
ATOM 2157 C CA . PRO A 1 267 ? 16.163 -12.560 -0.783 1.00 79.75 267 PRO A CA 1
ATOM 2158 C C . PRO A 1 267 ? 15.999 -11.211 -0.078 1.00 79.75 267 PRO A C 1
ATOM 2160 O O . PRO A 1 267 ? 16.675 -10.901 0.898 1.00 79.75 267 PRO A O 1
ATOM 2163 N N . GLY A 1 268 ? 15.075 -10.389 -0.572 1.00 78.31 268 GLY A N 1
ATOM 2164 C CA . GLY A 1 268 ? 14.792 -9.072 0.002 1.00 78.31 268 GLY A CA 1
ATOM 2165 C C . GLY A 1 268 ? 15.729 -7.948 -0.453 1.00 78.31 268 GLY A C 1
ATOM 2166 O O . GLY A 1 268 ? 15.331 -6.789 -0.343 1.00 78.31 268 GLY A O 1
ATOM 2167 N N . HIS A 1 269 ? 16.890 -8.242 -1.054 1.00 88.94 269 HIS A N 1
ATOM 2168 C CA . HIS A 1 269 ? 17.714 -7.203 -1.681 1.00 88.94 269 HIS A CA 1
ATOM 2169 C C . HIS A 1 269 ? 16.969 -6.539 -2.845 1.00 88.94 269 HIS A C 1
ATOM 2171 O O . HIS A 1 269 ? 16.191 -7.192 -3.554 1.00 88.94 269 HIS A O 1
ATOM 2177 N N . GLN A 1 270 ? 17.173 -5.232 -3.022 1.00 92.19 270 GLN A N 1
ATOM 2178 C CA . GLN A 1 270 ? 16.765 -4.525 -4.234 1.00 92.19 270 GLN A CA 1
ATOM 2179 C C . GLN A 1 270 ? 17.704 -4.955 -5.362 1.00 92.19 270 GLN A C 1
ATOM 2181 O O . GLN A 1 270 ? 18.922 -4.959 -5.179 1.00 92.19 270 GLN A O 1
ATOM 2186 N N . GLN A 1 271 ? 17.137 -5.372 -6.493 1.00 93.31 271 GLN A N 1
ATOM 2187 C CA . GLN A 1 271 ? 17.925 -5.923 -7.592 1.00 93.31 271 GLN A CA 1
ATOM 2188 C C . GLN A 1 271 ? 18.509 -4.825 -8.479 1.00 93.31 271 GLN A C 1
ATOM 2190 O O . GLN A 1 271 ? 17.852 -3.819 -8.756 1.00 93.31 271 GLN A O 1
ATOM 2195 N N . ILE A 1 272 ? 19.724 -5.071 -8.954 1.00 97.69 272 ILE A N 1
ATOM 2196 C CA . ILE A 1 272 ? 20.449 -4.261 -9.930 1.00 97.69 272 ILE A CA 1
ATOM 2197 C C . ILE A 1 272 ? 20.222 -4.889 -11.308 1.00 97.69 272 ILE A C 1
ATOM 2199 O O . ILE A 1 272 ? 20.440 -6.088 -11.474 1.00 97.69 272 ILE A O 1
ATOM 2203 N N . ARG A 1 273 ? 19.749 -4.105 -12.282 1.00 96.56 273 ARG A N 1
ATOM 2204 C CA . ARG A 1 273 ? 19.311 -4.611 -13.598 1.00 96.56 273 ARG A CA 1
ATOM 2205 C C . ARG A 1 273 ? 20.437 -4.742 -14.615 1.00 96.56 273 ARG A C 1
ATOM 2207 O O . ARG A 1 273 ? 20.367 -5.603 -15.486 1.00 96.56 273 ARG A O 1
ATOM 2214 N N . CYS A 1 274 ? 21.471 -3.919 -14.493 1.00 98.00 274 CYS A N 1
ATOM 2215 C CA . CYS A 1 274 ? 22.637 -3.964 -15.365 1.00 98.00 274 CYS A CA 1
ATOM 2216 C C . CYS A 1 274 ? 23.909 -3.524 -14.640 1.00 98.00 274 CYS A C 1
ATOM 2218 O O . CYS A 1 274 ? 23.849 -2.799 -13.643 1.00 98.00 274 CYS A O 1
ATOM 2220 N N . LEU A 1 275 ? 25.043 -3.947 -15.190 1.00 98.69 275 LEU A N 1
ATOM 2221 C CA . LEU A 1 275 ? 26.388 -3.507 -14.845 1.00 98.69 275 LEU A CA 1
ATOM 2222 C C . LEU A 1 275 ? 27.111 -3.175 -16.154 1.00 98.69 275 LEU A C 1
ATOM 2224 O O . LEU A 1 275 ? 27.368 -4.077 -16.946 1.00 98.69 275 LEU A O 1
ATOM 2228 N N . LEU A 1 276 ? 27.384 -1.894 -16.408 1.00 98.62 276 LEU A N 1
ATOM 2229 C CA . LEU A 1 276 ? 27.942 -1.441 -17.687 1.00 98.62 276 LEU A CA 1
ATOM 2230 C C . LEU A 1 276 ? 29.441 -1.173 -17.581 1.00 98.62 276 LEU A C 1
ATOM 2232 O O . LEU A 1 276 ? 29.867 -0.327 -16.798 1.00 98.62 276 LEU A O 1
ATOM 2236 N N . LEU A 1 277 ? 30.231 -1.867 -18.401 1.00 98.44 277 LEU A N 1
ATOM 2237 C CA . LEU A 1 277 ? 31.680 -1.675 -18.445 1.00 98.44 277 LEU A CA 1
ATOM 2238 C C . LEU A 1 277 ? 32.027 -0.337 -19.112 1.00 98.44 277 LEU A C 1
ATOM 2240 O O . LEU A 1 277 ? 31.616 -0.087 -20.251 1.00 98.44 277 LEU A O 1
ATOM 2244 N N . TYR A 1 278 ? 32.806 0.488 -18.415 1.00 96.38 278 TYR A N 1
ATOM 2245 C CA . TYR A 1 278 ? 33.350 1.740 -18.929 1.00 96.38 278 TYR A CA 1
ATOM 2246 C C . TYR A 1 278 ? 34.718 1.492 -19.570 1.00 96.38 278 TYR A C 1
ATOM 2248 O O . TYR A 1 278 ? 35.621 0.962 -18.931 1.00 96.38 278 TYR A O 1
ATOM 2256 N N . ARG A 1 279 ? 34.930 1.786 -20.850 1.00 92.62 279 ARG A N 1
ATOM 2257 C CA . ARG A 1 279 ? 33.983 2.184 -21.914 1.00 92.62 279 ARG A CA 1
ATOM 2258 C C . ARG A 1 279 ? 34.384 1.500 -23.212 1.00 92.62 279 ARG A C 1
ATOM 2260 O O . ARG A 1 279 ? 35.547 1.136 -23.383 1.00 92.62 279 ARG A O 1
ATOM 2267 N N . TRP A 1 280 ? 33.473 1.345 -24.168 1.00 96.44 280 TRP A N 1
ATOM 2268 C CA . TRP A 1 280 ? 33.844 0.666 -25.412 1.00 96.44 280 TRP A CA 1
ATOM 2269 C C . TRP A 1 280 ? 34.816 1.473 -26.305 1.00 96.44 280 TRP A C 1
ATOM 2271 O O . TRP A 1 280 ? 35.948 1.013 -26.496 1.00 96.44 280 TRP A O 1
ATOM 2281 N N . PRO A 1 281 ? 34.447 2.652 -26.848 1.00 96.44 281 PRO A N 1
ATOM 2282 C CA . PRO A 1 281 ? 35.239 3.339 -27.869 1.00 96.44 281 PRO A CA 1
ATOM 2283 C C . PRO A 1 281 ? 36.483 4.042 -27.304 1.00 96.44 281 PRO A C 1
ATOM 2285 O O . PRO A 1 281 ? 36.507 4.484 -26.153 1.00 96.44 281 PRO A O 1
ATOM 2288 N N . LYS A 1 282 ? 37.498 4.217 -28.163 1.00 94.62 282 LYS A N 1
ATOM 2289 C CA . LYS A 1 282 ? 38.785 4.893 -27.888 1.00 94.62 282 LYS A CA 1
ATOM 2290 C C . LYS A 1 282 ? 38.687 6.416 -27.699 1.00 94.62 282 LYS A C 1
ATOM 2292 O O . LYS A 1 282 ? 39.322 7.157 -28.446 1.00 94.62 282 LYS A O 1
ATOM 2297 N N . TYR A 1 283 ? 37.908 6.909 -26.735 1.00 90.00 283 TYR A N 1
ATOM 2298 C CA . TYR A 1 283 ? 37.873 8.357 -26.442 1.00 90.00 283 TYR A CA 1
ATOM 2299 C C . TYR A 1 283 ? 38.743 8.757 -25.246 1.00 90.00 283 TYR A C 1
ATOM 2301 O O . TYR A 1 283 ? 39.234 9.881 -25.213 1.00 90.00 283 TYR A O 1
ATOM 2309 N N . ASP A 1 284 ? 38.971 7.862 -24.286 1.00 91.25 284 A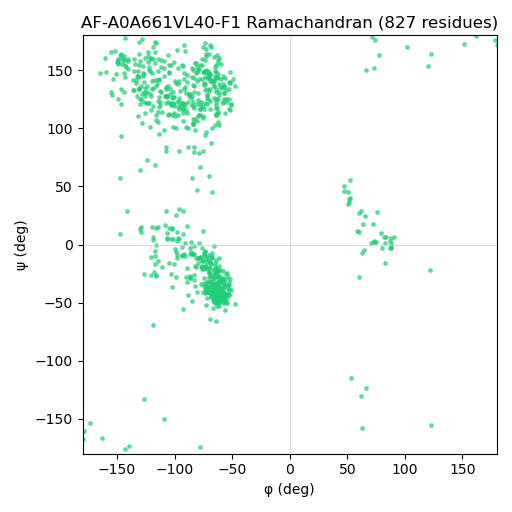SP A N 1
ATOM 2310 C CA . ASP A 1 284 ? 39.843 8.114 -23.135 1.00 91.25 284 ASP A CA 1
ATOM 2311 C C . ASP A 1 284 ? 40.698 6.881 -22.806 1.00 91.25 284 ASP A C 1
ATOM 2313 O O . ASP A 1 284 ? 40.737 5.917 -23.570 1.00 91.25 284 ASP A O 1
ATOM 2317 N N . LYS A 1 285 ? 41.440 6.922 -21.695 1.00 93.81 285 LYS A N 1
ATOM 2318 C CA . LYS A 1 285 ? 42.388 5.866 -21.314 1.00 93.81 285 LYS A CA 1
ATOM 2319 C C . LYS A 1 285 ? 41.721 4.538 -20.908 1.00 93.81 285 LYS A C 1
ATOM 2321 O O . LYS A 1 285 ? 42.416 3.525 -20.883 1.00 93.81 285 LYS A O 1
ATOM 2326 N N . TRP A 1 286 ? 40.416 4.517 -20.634 1.00 95.12 286 TRP A N 1
ATOM 2327 C CA . TRP A 1 286 ? 39.655 3.347 -20.174 1.00 95.12 286 TRP A CA 1
ATOM 2328 C C . TRP A 1 286 ? 38.891 2.642 -21.308 1.00 95.12 286 TRP A C 1
ATOM 2330 O O . TRP A 1 286 ? 37.892 1.964 -21.079 1.00 95.12 286 TRP A O 1
ATOM 2340 N N . TYR A 1 287 ? 39.344 2.769 -22.558 1.00 96.88 287 TYR A N 1
ATOM 2341 C CA . TYR A 1 287 ? 38.710 2.088 -23.690 1.00 96.88 287 TYR A CA 1
ATOM 2342 C C . TYR A 1 287 ? 38.939 0.565 -23.700 1.00 96.88 287 TYR A C 1
ATOM 2344 O O . TYR A 1 287 ? 40.024 0.074 -23.368 1.00 96.88 287 TYR A O 1
ATOM 2352 N N . ILE A 1 288 ? 37.940 -0.178 -24.181 1.00 98.06 288 ILE A N 1
ATOM 2353 C CA . ILE A 1 288 ? 37.972 -1.643 -24.345 1.00 98.06 288 ILE A CA 1
ATOM 2354 C C . ILE A 1 288 ? 38.196 -2.046 -25.810 1.00 98.06 288 ILE A C 1
ATOM 2356 O O . ILE A 1 288 ? 38.732 -3.121 -26.081 1.00 98.06 288 ILE A O 1
ATOM 2360 N N . GLU A 1 289 ? 37.839 -1.202 -26.781 1.00 97.50 289 GLU A N 1
ATOM 2361 C CA . GLU A 1 289 ? 37.978 -1.511 -28.207 1.00 97.50 289 GLU A CA 1
ATOM 2362 C C . GLU A 1 289 ? 39.409 -1.962 -28.571 1.00 97.50 289 GLU A C 1
ATOM 2364 O O . GLU A 1 289 ? 40.387 -1.213 -28.489 1.00 97.50 289 GLU A O 1
ATOM 2369 N N . GLY A 1 290 ? 39.532 -3.211 -29.028 1.00 96.56 290 GLY A N 1
ATOM 2370 C CA . GLY A 1 290 ? 40.810 -3.825 -29.399 1.00 96.56 290 GLY A CA 1
ATOM 2371 C C . GLY A 1 290 ? 41.556 -4.521 -28.255 1.00 96.56 290 GLY A C 1
ATOM 2372 O O . GLY A 1 290 ? 42.577 -5.149 -28.525 1.00 96.56 290 GLY A O 1
ATOM 2373 N N . LYS A 1 291 ? 41.049 -4.477 -27.016 1.00 97.75 291 LYS A N 1
ATOM 2374 C CA . LYS A 1 291 ? 41.570 -5.220 -25.857 1.00 97.75 291 LYS A CA 1
ATOM 2375 C C . LYS A 1 291 ? 41.015 -6.646 -25.853 1.00 97.75 291 LYS A C 1
ATOM 2377 O O . LYS A 1 291 ? 40.044 -6.959 -25.164 1.00 97.75 291 LYS A O 1
ATOM 2382 N N . ARG A 1 292 ? 41.609 -7.520 -26.669 1.00 98.12 292 ARG A N 1
ATOM 2383 C CA . ARG A 1 292 ? 41.208 -8.929 -26.825 1.00 98.12 292 ARG A CA 1
ATOM 2384 C C . ARG A 1 292 ? 41.087 -9.668 -25.493 1.00 98.12 292 ARG A C 1
ATOM 2386 O O . ARG A 1 292 ? 40.151 -10.442 -25.336 1.00 98.12 292 ARG A O 1
ATOM 2393 N N . GLY A 1 293 ? 41.990 -9.421 -24.547 1.00 98.31 293 GLY A N 1
ATOM 2394 C CA . GLY A 1 293 ? 41.969 -10.044 -23.227 1.00 98.31 293 GLY A CA 1
ATOM 2395 C C . GLY A 1 293 ? 40.727 -9.677 -22.409 1.00 98.31 293 GLY A C 1
ATOM 2396 O O . GLY A 1 293 ? 40.076 -10.565 -21.866 1.00 98.31 293 GLY A O 1
ATOM 2397 N N . VAL A 1 294 ? 40.346 -8.397 -22.393 1.00 98.12 294 VAL A N 1
ATOM 2398 C CA . VAL A 1 294 ? 39.142 -7.918 -21.688 1.00 98.12 294 VAL A CA 1
ATOM 2399 C C . VAL A 1 294 ? 37.870 -8.411 -22.375 1.00 98.12 294 VAL A C 1
ATOM 2401 O O . VAL A 1 294 ? 36.930 -8.845 -21.714 1.00 98.12 294 VAL A O 1
ATOM 2404 N N . ILE A 1 295 ? 37.849 -8.406 -23.712 1.00 98.56 295 ILE A N 1
ATOM 2405 C CA . ILE A 1 295 ? 36.724 -8.935 -24.498 1.00 98.56 295 ILE A CA 1
ATOM 2406 C C . ILE A 1 295 ? 36.537 -10.434 -24.232 1.00 98.56 295 ILE A C 1
ATOM 2408 O O . ILE A 1 295 ? 35.406 -10.900 -24.110 1.00 98.56 295 ILE A O 1
ATOM 2412 N N . GLU A 1 296 ? 37.627 -11.193 -24.124 1.00 98.62 296 GLU A N 1
ATOM 2413 C CA . GLU A 1 296 ? 37.577 -12.613 -23.774 1.00 98.62 296 GLU A CA 1
ATOM 2414 C C . GLU A 1 296 ? 37.110 -12.830 -22.326 1.00 98.62 296 GLU A C 1
ATOM 2416 O O . GLU A 1 296 ? 36.301 -13.719 -22.071 1.00 98.62 296 GLU A O 1
ATOM 2421 N N . ASP A 1 297 ? 37.531 -11.982 -21.384 1.00 98.62 297 ASP A N 1
ATOM 2422 C CA . ASP A 1 297 ? 37.032 -12.012 -20.005 1.00 98.62 297 ASP A CA 1
ATOM 2423 C C . ASP A 1 297 ? 35.506 -11.807 -19.954 1.00 98.62 297 ASP A C 1
ATOM 2425 O O . ASP A 1 297 ? 34.774 -12.595 -19.349 1.00 98.62 297 ASP A O 1
ATOM 2429 N N . PHE A 1 298 ? 35.006 -10.819 -20.700 1.00 98.50 298 PHE A N 1
ATOM 2430 C CA . PHE A 1 298 ? 33.577 -10.558 -20.854 1.00 98.50 298 PHE A CA 1
ATOM 2431 C C . PHE A 1 298 ? 32.821 -11.722 -21.517 1.00 98.50 298 PHE A C 1
ATOM 2433 O O . PHE A 1 298 ? 31.739 -12.099 -21.061 1.00 98.50 298 PHE A O 1
ATOM 2440 N N . LYS A 1 299 ? 33.397 -12.355 -22.550 1.00 98.44 299 LYS A N 1
ATOM 2441 C CA . LYS A 1 299 ? 32.822 -13.560 -23.176 1.00 98.44 299 LYS A CA 1
ATOM 2442 C C . LYS A 1 299 ? 32.673 -14.712 -22.184 1.00 98.44 299 LYS A C 1
ATOM 2444 O O . LYS A 1 299 ? 31.646 -15.382 -22.224 1.00 98.44 299 LYS A O 1
ATOM 2449 N N . GLN A 1 300 ? 33.648 -14.913 -21.298 1.00 98.50 300 GLN A N 1
ATOM 2450 C CA . GLN A 1 300 ? 33.594 -15.956 -20.268 1.00 98.50 300 GLN A CA 1
ATOM 2451 C C . GLN A 1 300 ? 32.625 -15.609 -19.128 1.00 98.50 300 GLN A C 1
ATOM 2453 O O . GLN A 1 300 ? 32.015 -16.499 -18.533 1.00 98.50 300 GLN A O 1
ATOM 2458 N N . ALA A 1 301 ? 32.415 -14.322 -18.832 1.00 98.12 301 ALA A N 1
ATOM 2459 C CA . ALA A 1 301 ? 31.336 -13.907 -17.935 1.00 98.12 301 ALA A CA 1
ATOM 2460 C C . ALA A 1 301 ? 29.961 -14.312 -18.496 1.00 98.12 301 ALA A C 1
ATOM 2462 O O . ALA A 1 301 ? 29.117 -14.808 -17.753 1.00 98.12 301 ALA A O 1
ATOM 2463 N N . MET A 1 302 ? 29.769 -14.189 -19.812 1.00 98.00 302 MET A N 1
ATOM 2464 C CA . MET A 1 302 ? 28.534 -14.571 -20.510 1.00 98.00 302 MET A CA 1
ATOM 2465 C C . MET A 1 302 ? 28.311 -16.079 -20.674 1.00 98.00 302 MET A C 1
ATOM 2467 O O . MET A 1 302 ? 27.204 -16.487 -21.032 1.00 98.00 302 MET A O 1
ATOM 2471 N N . ASP A 1 303 ? 29.310 -16.911 -20.368 1.00 97.38 303 ASP A N 1
ATOM 2472 C CA . ASP A 1 303 ? 29.115 -18.362 -20.248 1.00 97.38 303 ASP A CA 1
ATOM 2473 C C . ASP A 1 303 ? 28.293 -18.729 -18.992 1.00 97.38 303 ASP A C 1
ATOM 2475 O O . ASP A 1 303 ? 27.852 -19.867 -18.845 1.00 97.38 303 ASP A O 1
ATOM 2479 N N . HIS A 1 304 ? 28.036 -17.755 -18.109 1.00 96.69 304 HIS A N 1
ATOM 2480 C CA . HIS A 1 304 ? 27.171 -17.878 -16.939 1.00 96.69 304 HIS A CA 1
ATOM 2481 C C . HIS A 1 304 ? 25.820 -17.168 -17.154 1.00 96.69 304 HIS A C 1
ATOM 2483 O O . HIS A 1 304 ? 25.702 -16.192 -17.897 1.00 96.69 304 HIS A O 1
ATOM 2489 N N . GLU A 1 305 ? 24.778 -17.615 -16.446 1.00 94.38 305 GLU A N 1
ATOM 2490 C CA . GLU A 1 305 ? 23.447 -16.983 -16.448 1.00 94.38 305 GLU A CA 1
ATOM 2491 C C . GLU A 1 305 ? 23.366 -15.823 -15.439 1.00 94.38 305 GLU A C 1
ATOM 2493 O O . GLU A 1 305 ? 22.524 -15.811 -14.539 1.00 94.38 305 GLU A O 1
ATOM 2498 N N . TYR A 1 306 ? 24.244 -14.827 -15.574 1.00 97.12 306 TYR A N 1
ATOM 2499 C CA . TYR A 1 306 ? 24.186 -13.631 -14.734 1.00 97.12 306 TYR A CA 1
ATOM 2500 C C . TYR A 1 306 ? 23.021 -12.731 -15.154 1.00 97.12 306 TYR A C 1
ATOM 2502 O O . TYR A 1 306 ? 23.109 -11.917 -16.076 1.00 97.12 306 TYR A O 1
ATOM 2510 N N . VAL A 1 307 ? 21.899 -12.921 -14.466 1.00 93.81 307 VAL A N 1
ATOM 2511 C CA . VAL A 1 307 ? 20.629 -12.235 -14.714 1.00 93.81 307 VAL A CA 1
ATOM 2512 C C . VAL A 1 307 ? 20.162 -11.450 -13.492 1.00 93.81 307 VAL A C 1
ATOM 2514 O O . VAL A 1 307 ? 20.576 -11.722 -12.360 1.00 93.81 307 VAL A O 1
ATOM 2517 N N . TRP A 1 308 ? 19.265 -10.499 -13.727 1.00 90.94 308 TRP A N 1
ATOM 2518 C CA . TRP A 1 308 ? 18.296 -10.069 -12.726 1.00 90.94 308 TRP A CA 1
ATOM 2519 C C . TRP A 1 308 ? 16.974 -10.797 -12.980 1.00 90.94 308 TRP A C 1
ATOM 2521 O O . TRP A 1 308 ? 16.658 -11.190 -14.104 1.00 90.94 308 TRP A O 1
ATOM 2531 N N . TYR A 1 309 ? 16.199 -10.998 -11.924 1.00 80.75 309 TYR A N 1
ATOM 2532 C CA . TYR A 1 309 ? 14.926 -11.698 -12.003 1.00 80.75 309 TYR A CA 1
ATOM 2533 C C . TYR A 1 309 ? 13.790 -10.692 -11.928 1.00 80.75 309 TYR A C 1
ATOM 2535 O O . TYR A 1 309 ? 13.716 -9.896 -10.986 1.00 80.75 309 TYR A O 1
ATOM 2543 N N . GLU A 1 310 ? 12.851 -10.758 -12.864 1.00 65.81 310 GLU A N 1
ATOM 2544 C CA . GLU A 1 310 ? 11.564 -10.111 -12.663 1.00 65.81 310 GLU A CA 1
ATOM 2545 C C . GLU A 1 310 ? 10.881 -10.821 -11.487 1.00 65.81 310 GLU A C 1
ATOM 2547 O O . GLU A 1 310 ? 10.454 -11.972 -11.583 1.00 65.81 310 GLU A O 1
ATOM 2552 N N . ARG A 1 311 ? 10.899 -10.189 -10.306 1.00 60.00 311 ARG A N 1
ATOM 2553 C CA . ARG A 1 311 ? 10.299 -10.790 -9.112 1.00 60.00 311 ARG A CA 1
ATOM 2554 C C . ARG A 1 311 ? 8.807 -10.926 -9.369 1.00 60.00 311 ARG A C 1
ATOM 2556 O O . ARG A 1 311 ? 8.127 -9.913 -9.523 1.00 60.00 311 ARG A O 1
ATOM 2563 N N . ALA A 1 312 ? 8.302 -12.158 -9.316 1.00 58.12 312 ALA A N 1
ATOM 2564 C CA . ALA A 1 312 ? 6.880 -12.387 -9.126 1.00 58.12 312 ALA A CA 1
ATOM 2565 C C . ALA A 1 312 ? 6.439 -11.561 -7.912 1.00 58.12 312 ALA A C 1
ATOM 2567 O O . ALA A 1 312 ? 7.001 -11.691 -6.820 1.00 58.12 312 ALA A O 1
ATOM 2568 N N . ILE A 1 313 ? 5.497 -10.646 -8.125 1.00 64.94 313 ILE A N 1
ATOM 2569 C CA . ILE A 1 313 ? 4.959 -9.823 -7.047 1.00 64.94 313 ILE A CA 1
ATOM 2570 C C . ILE A 1 313 ? 4.268 -10.796 -6.077 1.00 64.94 313 ILE A C 1
ATOM 2572 O O . ILE A 1 313 ? 3.329 -11.477 -6.505 1.00 64.94 313 ILE A O 1
ATOM 2576 N N . PRO A 1 314 ? 4.720 -10.912 -4.810 1.00 79.00 314 PRO A N 1
ATOM 2577 C CA . PRO A 1 314 ? 4.121 -11.844 -3.859 1.00 79.00 314 PRO A CA 1
ATOM 2578 C C . PRO A 1 314 ? 2.625 -11.573 -3.730 1.00 79.00 314 PRO A C 1
ATOM 2580 O O . PRO A 1 314 ? 2.221 -10.417 -3.748 1.00 79.00 314 PRO A O 1
ATOM 2583 N N . GLU A 1 315 ? 1.795 -12.601 -3.579 1.00 88.38 315 GLU A N 1
ATOM 2584 C CA . GLU A 1 315 ? 0.344 -12.396 -3.440 1.00 88.38 315 GLU A CA 1
ATOM 2585 C C . GLU A 1 315 ? 0.009 -11.502 -2.238 1.00 88.38 315 GLU A C 1
ATOM 2587 O O . GLU A 1 315 ? -0.799 -10.580 -2.351 1.00 88.38 315 GLU A O 1
ATOM 2592 N N . TYR A 1 316 ? 0.699 -11.720 -1.116 1.00 93.75 316 TYR A N 1
ATOM 2593 C CA . TYR A 1 316 ? 0.472 -11.046 0.161 1.00 93.75 316 TYR A CA 1
ATOM 2594 C C . TYR A 1 316 ? 1.619 -10.095 0.469 1.00 93.75 316 TYR A C 1
ATOM 2596 O O . TYR A 1 316 ? 2.672 -10.512 0.955 1.00 93.75 316 TYR A O 1
ATOM 2604 N N . ARG A 1 317 ? 1.437 -8.802 0.192 1.00 92.88 317 ARG A N 1
ATOM 2605 C CA . ARG A 1 317 ? 2.441 -7.800 0.551 1.00 92.88 317 ARG A CA 1
ATOM 2606 C C . ARG A 1 317 ? 1.820 -6.447 0.858 1.00 92.88 317 ARG A C 1
ATOM 2608 O O . ARG A 1 317 ? 1.116 -5.876 0.032 1.00 92.88 317 ARG A O 1
ATOM 2615 N N . VAL A 1 318 ? 2.128 -5.927 2.041 1.00 95.00 318 VAL A N 1
ATOM 2616 C CA . VAL A 1 318 ? 1.706 -4.603 2.512 1.00 95.00 318 VAL A CA 1
ATOM 2617 C C . VAL A 1 318 ? 2.910 -3.691 2.698 1.00 95.00 318 VAL A C 1
ATOM 2619 O O . VAL A 1 318 ? 3.964 -4.118 3.168 1.00 95.00 318 VAL A O 1
ATOM 2622 N N . ASN A 1 319 ? 2.742 -2.421 2.339 1.00 91.50 319 ASN A N 1
ATOM 2623 C CA . ASN A 1 319 ? 3.642 -1.346 2.731 1.00 91.50 319 ASN A CA 1
ATOM 2624 C C . ASN A 1 319 ? 2.919 -0.391 3.689 1.00 91.50 319 ASN A C 1
ATOM 2626 O O . ASN A 1 319 ? 1.870 0.158 3.346 1.00 91.50 319 ASN A O 1
ATOM 2630 N N . PHE A 1 320 ? 3.480 -0.195 4.881 1.00 94.88 320 PHE A N 1
ATOM 2631 C CA . PHE A 1 320 ? 2.983 0.757 5.873 1.00 94.88 320 PHE A CA 1
ATOM 2632 C C . PHE A 1 320 ? 3.551 2.145 5.558 1.00 94.88 320 PHE A C 1
ATOM 2634 O O . PHE A 1 320 ? 4.725 2.411 5.804 1.00 94.88 320 PHE A O 1
ATOM 2641 N N . LEU A 1 321 ? 2.726 3.029 4.994 1.00 85.38 321 LEU A N 1
ATOM 2642 C CA . LEU A 1 321 ? 3.153 4.360 4.553 1.00 85.38 321 LEU A CA 1
ATOM 2643 C C . LEU A 1 321 ? 3.236 5.356 5.718 1.00 85.38 321 LEU A C 1
ATOM 2645 O O . LEU A 1 321 ? 4.157 6.170 5.771 1.00 85.38 321 LEU A O 1
ATOM 2649 N N . SER A 1 322 ? 2.272 5.314 6.641 1.00 92.25 322 SER A N 1
ATOM 2650 C CA . SER A 1 322 ? 2.260 6.135 7.859 1.00 92.25 322 SER A CA 1
ATOM 2651 C C . SER A 1 322 ? 1.329 5.560 8.931 1.00 92.25 322 SER A C 1
ATOM 2653 O O . SER A 1 322 ? 0.435 4.768 8.622 1.00 92.25 322 SER A O 1
ATOM 2655 N N . HIS A 1 323 ? 1.524 5.971 10.191 1.00 97.38 323 HIS A N 1
ATOM 2656 C CA . HIS A 1 323 ? 0.668 5.599 11.321 1.00 97.38 323 HIS A CA 1
ATOM 2657 C C . HIS A 1 323 ? 0.544 6.714 12.369 1.00 97.38 323 HIS A C 1
ATOM 2659 O O . HIS A 1 323 ? 1.371 7.623 12.417 1.00 97.38 323 HIS A O 1
ATOM 2665 N N . THR A 1 324 ? -0.454 6.600 13.253 1.00 97.44 324 THR A N 1
ATOM 2666 C CA . THR A 1 324 ? -0.640 7.483 14.424 1.00 97.44 324 THR A CA 1
ATOM 2667 C C . THR A 1 324 ? -0.477 6.766 15.769 1.00 97.44 324 THR A C 1
ATOM 2669 O O . THR A 1 324 ? -0.902 7.293 16.794 1.00 97.44 324 THR A O 1
ATOM 2672 N N . VAL A 1 325 ? 0.096 5.554 15.785 1.00 96.75 325 VAL A N 1
ATOM 2673 C CA . VAL A 1 325 ? 0.373 4.811 17.030 1.00 96.75 325 VAL A CA 1
ATOM 2674 C C . VAL A 1 325 ? 1.275 5.640 17.958 1.00 96.75 325 VAL A C 1
ATOM 2676 O O . VAL A 1 325 ? 2.368 6.021 17.527 1.00 96.75 325 VAL A O 1
ATOM 2679 N N . PRO A 1 326 ? 0.852 5.929 19.201 1.00 95.19 326 PRO A N 1
ATOM 2680 C CA . PRO A 1 326 ? 1.666 6.676 20.154 1.00 95.19 326 PRO A CA 1
ATOM 2681 C C . PRO A 1 326 ? 2.822 5.825 20.701 1.00 95.19 326 PRO A C 1
ATOM 2683 O O . PRO A 1 326 ? 2.698 4.612 20.861 1.00 95.19 326 PRO A O 1
ATOM 2686 N N . ALA A 1 327 ? 3.940 6.477 21.028 1.00 94.06 327 ALA A N 1
ATOM 2687 C CA . ALA A 1 327 ? 5.106 5.823 21.633 1.00 94.06 327 ALA A CA 1
ATOM 2688 C C . ALA A 1 327 ? 4.880 5.422 23.103 1.00 94.06 327 ALA A C 1
ATOM 2690 O O . ALA A 1 327 ? 5.601 4.577 23.632 1.00 94.06 327 ALA A O 1
ATOM 2691 N N . GLU A 1 328 ? 3.880 6.016 23.758 1.00 96.00 328 GLU A N 1
ATOM 2692 C CA . GLU A 1 328 ? 3.502 5.722 25.138 1.00 96.00 328 GLU A CA 1
ATOM 2693 C C . GLU A 1 328 ? 1.991 5.486 25.229 1.00 96.00 328 GLU A C 1
ATOM 2695 O O . GLU A 1 328 ? 1.205 6.262 24.684 1.00 96.00 328 GLU A O 1
ATOM 2700 N N . ILE A 1 329 ? 1.588 4.424 25.929 1.00 95.00 329 ILE A N 1
ATOM 2701 C CA . ILE A 1 329 ? 0.182 4.091 26.220 1.00 95.00 329 ILE A CA 1
ATOM 2702 C C . ILE A 1 329 ? 0.096 3.691 27.695 1.00 95.00 329 ILE A C 1
ATOM 2704 O O . ILE A 1 329 ? 1.068 3.181 28.248 1.00 95.00 329 ILE A O 1
ATOM 2708 N N . ARG A 1 330 ? -1.016 3.922 28.393 1.00 91.19 330 ARG A N 1
ATOM 2709 C CA . ARG A 1 330 ? -1.160 3.442 29.778 1.00 91.19 330 ARG A CA 1
ATOM 2710 C C . ARG A 1 330 ? -1.645 2.004 29.833 1.00 91.19 330 ARG A C 1
ATOM 2712 O O . ARG A 1 330 ? -2.372 1.543 28.962 1.00 91.19 330 ARG A O 1
ATOM 2719 N N . ALA A 1 331 ? -1.266 1.308 30.897 1.00 89.62 331 ALA A N 1
ATOM 2720 C CA . ALA A 1 331 ? -1.695 -0.059 31.136 1.00 89.62 331 ALA A CA 1
ATOM 2721 C C . ALA A 1 331 ? -3.229 -0.194 31.065 1.00 89.62 331 ALA A C 1
ATOM 2723 O O . ALA A 1 331 ? -3.947 0.542 31.746 1.00 89.62 331 ALA A O 1
ATOM 2724 N N . GLY A 1 332 ? -3.716 -1.108 30.218 1.00 88.38 332 GLY A N 1
ATOM 2725 C CA . GLY A 1 332 ? -5.144 -1.364 29.989 1.00 88.38 332 GLY A CA 1
ATOM 2726 C C . GLY A 1 332 ? -5.902 -0.298 29.179 1.00 88.38 332 GLY A C 1
ATOM 2727 O O . GLY A 1 332 ? -7.115 -0.427 29.001 1.00 88.38 332 GLY A O 1
ATOM 2728 N N . GLU A 1 333 ? -5.233 0.754 28.697 1.00 91.12 333 GLU A N 1
ATOM 2729 C CA . GLU A 1 333 ? -5.842 1.809 27.880 1.00 91.12 333 GLU A CA 1
ATOM 2730 C C . GLU A 1 333 ? -6.134 1.319 26.453 1.00 91.12 333 GLU A C 1
ATOM 2732 O O . GLU A 1 333 ? -5.364 0.550 25.874 1.00 91.12 333 GLU A O 1
ATOM 2737 N N . VAL A 1 334 ? -7.243 1.792 25.874 1.00 95.19 334 VAL A N 1
ATOM 2738 C CA . VAL A 1 334 ? -7.602 1.557 24.470 1.00 95.19 334 VAL A CA 1
ATOM 2739 C C . VAL A 1 334 ? -7.421 2.848 23.684 1.00 95.19 334 VAL A C 1
ATOM 2741 O O . VAL A 1 334 ? -8.067 3.852 23.978 1.00 95.19 334 VAL A O 1
ATOM 2744 N N . VAL A 1 335 ? -6.581 2.812 22.652 1.00 95.06 335 VAL A N 1
ATOM 2745 C CA . VAL A 1 335 ? -6.251 3.977 21.823 1.00 95.06 335 VAL A CA 1
ATOM 2746 C C . VAL A 1 335 ? -6.741 3.764 20.395 1.00 95.06 335 VAL A C 1
ATOM 2748 O O . VAL A 1 335 ? -6.600 2.674 19.843 1.00 95.06 335 VAL A O 1
ATOM 2751 N N . SER A 1 336 ? -7.308 4.808 19.785 1.00 97.25 336 SER A N 1
ATOM 2752 C CA . SER A 1 336 ? -7.649 4.823 18.357 1.00 97.25 336 SER A CA 1
ATOM 2753 C C . SER A 1 336 ? -6.431 5.229 17.529 1.00 97.25 336 SER A C 1
ATOM 2755 O O . SER A 1 336 ? -5.804 6.255 17.794 1.00 97.25 336 SER A O 1
ATOM 2757 N N . VAL A 1 337 ? -6.096 4.431 16.523 1.00 97.69 337 VAL A N 1
ATOM 2758 C CA . VAL A 1 337 ? -4.919 4.598 15.670 1.00 97.69 337 VAL A CA 1
ATOM 2759 C C . VAL A 1 337 ? -5.312 4.498 14.203 1.00 97.69 337 VAL A C 1
ATOM 2761 O O . VAL A 1 337 ? -6.203 3.740 13.826 1.00 97.69 337 VAL A O 1
ATOM 2764 N N . THR A 1 338 ? -4.651 5.285 13.361 1.00 98.00 338 THR A N 1
ATOM 2765 C CA . THR A 1 338 ? -4.891 5.318 11.917 1.00 98.00 338 THR A CA 1
ATOM 2766 C C . THR A 1 338 ? -3.625 4.942 11.167 1.00 98.00 338 THR A C 1
ATOM 2768 O O . THR A 1 338 ? -2.535 5.362 11.553 1.00 98.00 338 THR A O 1
ATOM 2771 N N . PHE A 1 339 ? -3.780 4.176 10.090 1.00 98.31 339 PHE A N 1
ATOM 2772 C CA . PHE A 1 339 ? -2.714 3.733 9.200 1.00 98.31 339 PHE A CA 1
ATOM 2773 C C . PHE A 1 339 ? -3.039 4.089 7.757 1.00 98.31 339 PHE A C 1
ATOM 2775 O O . PHE A 1 339 ? -4.172 3.892 7.323 1.00 98.31 339 PHE A O 1
ATOM 2782 N N . ARG A 1 340 ? -2.036 4.539 7.000 1.00 97.75 340 ARG A N 1
ATOM 2783 C CA . ARG A 1 340 ? -2.085 4.582 5.534 1.00 97.75 340 ARG A CA 1
ATOM 2784 C C . ARG A 1 340 ? -1.239 3.433 5.002 1.00 97.75 340 ARG A C 1
ATOM 2786 O O . ARG A 1 340 ? -0.055 3.344 5.323 1.00 97.75 340 ARG A O 1
ATOM 2793 N N . LEU A 1 341 ? -1.845 2.554 4.218 1.00 97.38 341 LEU A N 1
ATOM 2794 C CA . LEU A 1 341 ? -1.233 1.332 3.698 1.00 97.38 341 LEU A CA 1
ATOM 2795 C C . LEU A 1 341 ? -1.277 1.336 2.169 1.00 97.38 341 LEU A C 1
ATOM 2797 O O . LEU A 1 341 ? -2.192 1.916 1.588 1.00 97.38 341 LEU A O 1
ATOM 2801 N N . ARG A 1 342 ? -0.333 0.651 1.520 1.00 94.19 342 ARG A N 1
ATOM 2802 C CA . ARG A 1 342 ? -0.358 0.373 0.075 1.00 94.19 342 ARG A CA 1
ATOM 2803 C C . ARG A 1 342 ? -0.274 -1.120 -0.187 1.00 94.19 342 ARG A C 1
ATOM 2805 O O . ARG A 1 342 ? 0.542 -1.805 0.437 1.00 94.19 342 ARG A O 1
ATOM 2812 N N . ASN A 1 343 ? -1.088 -1.605 -1.119 1.00 95.44 343 ASN A N 1
ATOM 2813 C CA . ASN A 1 343 ? -1.001 -2.975 -1.597 1.00 95.44 343 ASN A CA 1
ATOM 2814 C C . ASN A 1 343 ? 0.201 -3.131 -2.526 1.00 95.44 343 ASN A C 1
ATOM 2816 O O . ASN A 1 343 ? 0.211 -2.617 -3.637 1.00 95.44 343 ASN A O 1
ATOM 2820 N N . GLU A 1 344 ? 1.230 -3.828 -2.060 1.00 86.44 344 GLU A N 1
ATOM 2821 C CA . GLU A 1 344 ? 2.410 -4.177 -2.861 1.00 86.44 344 GLU A CA 1
ATOM 2822 C C . GLU A 1 344 ? 2.369 -5.624 -3.343 1.00 86.44 344 GLU A C 1
ATOM 2824 O O . GLU A 1 344 ? 3.363 -6.129 -3.868 1.00 86.44 344 GLU A O 1
ATOM 2829 N N . GLY A 1 345 ? 1.264 -6.316 -3.073 1.00 87.75 345 GLY A N 1
ATOM 2830 C CA . GLY A 1 345 ? 1.039 -7.681 -3.490 1.00 87.75 345 GLY A CA 1
ATOM 2831 C C . GLY A 1 345 ? 0.348 -7.752 -4.844 1.00 87.75 345 GLY A C 1
ATOM 2832 O O . GLY A 1 345 ? -0.169 -6.759 -5.357 1.00 87.75 345 GLY A O 1
ATOM 2833 N N . SER A 1 346 ? 0.337 -8.941 -5.437 1.00 86.25 346 SER A N 1
ATOM 2834 C CA . SER A 1 346 ? -0.395 -9.210 -6.682 1.00 86.25 346 SER A CA 1
ATOM 2835 C C . SER A 1 346 ? -1.878 -9.507 -6.448 1.00 86.25 346 SER A C 1
ATOM 2837 O O . SER A 1 346 ? -2.676 -9.376 -7.375 1.00 86.25 346 SER A O 1
ATOM 2839 N N . LYS A 1 347 ? -2.274 -9.858 -5.216 1.00 92.50 347 LYS A N 1
ATOM 2840 C CA . LYS A 1 347 ? -3.663 -10.158 -4.854 1.00 92.50 347 LYS A CA 1
ATOM 2841 C C . LYS A 1 347 ? -4.381 -8.899 -4.361 1.00 92.50 347 LYS A C 1
ATOM 2843 O O . LYS A 1 347 ? -3.864 -8.159 -3.523 1.00 92.50 347 LYS A O 1
ATOM 2848 N N . THR A 1 348 ? -5.601 -8.665 -4.843 1.00 96.25 348 THR A N 1
ATOM 2849 C CA . THR A 1 348 ? -6.495 -7.631 -4.295 1.00 96.25 348 THR A CA 1
ATOM 2850 C C . THR A 1 348 ? -6.863 -7.972 -2.853 1.00 96.25 348 THR A C 1
ATOM 2852 O O . THR A 1 348 ? -7.300 -9.088 -2.572 1.00 96.25 348 THR A O 1
ATOM 2855 N N . TRP A 1 349 ? -6.739 -7.012 -1.936 1.00 97.94 349 TRP A N 1
ATOM 2856 C CA . TRP A 1 349 ? -7.221 -7.185 -0.566 1.00 97.94 349 TRP A CA 1
ATOM 2857 C C . TRP A 1 349 ? -8.732 -7.019 -0.546 1.00 97.94 349 TRP A C 1
ATOM 2859 O O . TRP A 1 349 ? -9.245 -5.955 -0.896 1.00 97.94 349 TRP A O 1
ATOM 2869 N N . VAL A 1 350 ? -9.447 -8.068 -0.159 1.00 97.69 350 VAL A N 1
ATOM 2870 C CA . VAL A 1 350 ? -10.910 -8.073 -0.148 1.00 97.69 350 VAL A CA 1
ATOM 2871 C C . VAL A 1 350 ? -11.413 -7.526 1.189 1.00 97.69 350 VAL A C 1
ATOM 2873 O O . VAL A 1 350 ? -11.000 -7.995 2.242 1.00 97.69 350 VAL A O 1
ATOM 2876 N N . ALA A 1 351 ? -12.308 -6.540 1.175 1.00 96.69 351 ALA A N 1
ATOM 2877 C CA . ALA A 1 351 ? -12.803 -5.887 2.389 1.00 96.69 351 ALA A CA 1
ATOM 2878 C C . ALA A 1 351 ? -13.955 -6.629 3.084 1.00 96.69 351 ALA A C 1
ATOM 2880 O O . ALA A 1 351 ? -14.164 -6.459 4.286 1.00 96.69 351 ALA A O 1
ATOM 2881 N N . ARG A 1 352 ? -14.734 -7.421 2.338 1.00 93.75 352 ARG A N 1
ATOM 2882 C CA . ARG A 1 352 ? -15.952 -8.106 2.809 1.00 93.75 352 ARG A CA 1
ATOM 2883 C C . ARG A 1 352 ? -16.078 -9.490 2.170 1.00 93.75 352 ARG A C 1
ATOM 2885 O O . ARG A 1 352 ? -15.589 -9.692 1.068 1.00 93.75 352 ARG A O 1
ATOM 2892 N N . GLY A 1 353 ? -16.775 -10.414 2.825 1.00 91.56 353 GLY A N 1
ATOM 2893 C CA . GLY A 1 353 ? -16.981 -11.785 2.341 1.00 91.56 353 GLY A CA 1
ATOM 2894 C C . GLY A 1 353 ? -16.482 -12.819 3.346 1.00 91.56 353 GLY A C 1
ATOM 2895 O O . GLY A 1 353 ? -16.413 -12.522 4.537 1.00 91.56 353 GLY A O 1
ATOM 2896 N N . ASN A 1 354 ? -16.132 -14.014 2.862 1.00 90.94 354 ASN A N 1
ATOM 2897 C CA . ASN A 1 354 ? -15.757 -15.151 3.713 1.00 90.94 354 ASN A CA 1
ATOM 2898 C C . ASN A 1 354 ? -14.376 -14.990 4.365 1.00 90.94 354 ASN A C 1
ATOM 2900 O O . ASN A 1 354 ? -14.193 -15.381 5.513 1.00 90.94 354 ASN A O 1
ATOM 2904 N N . ASN A 1 355 ? -13.423 -14.387 3.650 1.00 95.75 355 ASN A N 1
ATOM 2905 C CA . ASN A 1 355 ? -12.041 -14.208 4.102 1.00 95.75 355 ASN A CA 1
ATOM 2906 C C . ASN A 1 355 ? -11.604 -12.743 3.922 1.00 95.75 355 ASN A C 1
ATOM 2908 O O . ASN A 1 355 ? -10.754 -12.445 3.083 1.00 95.75 355 ASN A O 1
ATOM 2912 N N . PRO A 1 356 ? -12.233 -11.783 4.626 1.00 97.56 356 PRO A N 1
ATOM 2913 C CA . PRO A 1 356 ? -11.863 -10.383 4.489 1.00 97.56 356 PRO A CA 1
ATOM 2914 C C . PRO A 1 356 ? -10.438 -10.162 5.002 1.00 97.56 356 PRO A C 1
ATOM 2916 O O . PRO A 1 356 ? -10.016 -10.767 5.987 1.00 97.56 356 PRO A O 1
ATOM 2919 N N . VAL A 1 357 ? -9.708 -9.250 4.369 1.00 98.25 357 VAL A N 1
ATOM 2920 C CA . VAL A 1 357 ? -8.414 -8.791 4.865 1.00 98.25 357 VAL A CA 1
ATOM 2921 C C . VAL A 1 357 ? -8.637 -7.767 5.976 1.00 98.25 357 VAL A C 1
ATOM 2923 O O . VAL A 1 357 ? -9.412 -6.819 5.819 1.00 98.25 357 VAL A O 1
ATOM 2926 N N . ARG A 1 358 ? -7.958 -7.952 7.109 1.00 98.25 358 ARG A N 1
ATOM 2927 C CA . ARG A 1 358 ? -8.034 -7.074 8.282 1.00 98.25 358 ARG A CA 1
ATOM 2928 C C . ARG A 1 358 ? -6.652 -6.690 8.785 1.00 98.25 358 ARG A C 1
ATOM 2930 O O . ARG A 1 358 ? -5.685 -7.415 8.584 1.00 98.25 358 ARG A O 1
ATOM 2937 N N . LEU A 1 359 ? -6.573 -5.547 9.458 1.00 98.25 359 LEU A N 1
ATOM 2938 C CA . LEU A 1 359 ? -5.371 -5.104 10.161 1.00 98.25 359 LEU A CA 1
ATOM 2939 C C . LEU A 1 359 ? -5.427 -5.569 11.617 1.00 98.25 359 LEU A C 1
ATOM 2941 O O . LEU A 1 359 ? -6.318 -5.154 12.357 1.00 98.25 359 LEU A O 1
ATOM 2945 N N . GLY A 1 360 ? -4.486 -6.418 12.017 1.00 96.88 360 GLY A N 1
ATOM 2946 C CA . GLY A 1 360 ? -4.356 -6.925 13.380 1.00 96.88 360 GLY A CA 1
ATOM 2947 C C . GLY A 1 360 ? -3.042 -6.511 14.034 1.00 96.88 360 GLY A C 1
ATOM 2948 O O . GLY A 1 360 ? -2.171 -5.912 13.397 1.00 96.88 360 GLY A O 1
ATOM 2949 N N . PHE A 1 361 ? -2.904 -6.841 15.317 1.00 96.62 361 PHE A N 1
ATOM 2950 C CA . PHE A 1 361 ? -1.689 -6.583 16.082 1.00 96.62 361 PHE A CA 1
ATOM 2951 C C . PHE A 1 361 ? -1.374 -7.702 17.078 1.00 96.62 361 PHE A C 1
ATOM 2953 O O . PHE A 1 361 ? -2.261 -8.443 17.498 1.00 96.62 361 PHE A O 1
ATOM 2960 N N . HIS A 1 362 ? -0.108 -7.771 17.492 1.00 96.31 362 HIS A N 1
ATOM 2961 C CA . HIS A 1 362 ? 0.377 -8.604 18.589 1.00 96.31 362 HIS A CA 1
ATOM 2962 C C . HIS A 1 362 ? 1.338 -7.806 19.475 1.00 96.31 362 HIS A C 1
ATOM 2964 O O . HIS A 1 362 ? 2.162 -7.032 18.982 1.00 96.31 362 HIS A O 1
ATOM 2970 N N . TRP A 1 363 ? 1.252 -8.015 20.788 1.00 97.31 363 TRP A N 1
ATOM 2971 C CA . TRP A 1 363 ? 2.200 -7.467 21.755 1.00 97.31 363 TRP A CA 1
ATOM 2972 C C . TRP A 1 363 ? 3.276 -8.495 22.083 1.00 97.31 363 TRP A C 1
ATOM 2974 O O . TRP A 1 363 ? 2.967 -9.672 22.260 1.00 97.31 363 TRP A O 1
ATOM 2984 N N . TYR A 1 364 ? 4.521 -8.045 22.230 1.00 95.44 364 TYR A N 1
ATOM 2985 C CA . TYR A 1 364 ? 5.637 -8.873 22.672 1.00 95.44 364 TYR A CA 1
ATOM 2986 C C . TYR A 1 364 ? 6.399 -8.217 23.822 1.00 95.44 364 TYR A C 1
ATOM 2988 O O . TYR A 1 364 ? 6.725 -7.029 23.771 1.00 95.44 364 TYR A O 1
ATOM 2996 N N . LEU A 1 365 ? 6.740 -9.016 24.830 1.00 93.19 365 LEU A N 1
ATOM 2997 C CA . LEU A 1 365 ? 7.638 -8.659 25.924 1.00 93.19 365 LEU A CA 1
ATOM 2998 C C . LEU A 1 365 ? 8.783 -9.670 25.954 1.00 93.19 365 LEU A C 1
ATOM 3000 O O . LEU A 1 365 ? 8.545 -10.870 26.057 1.00 93.19 365 LEU A O 1
ATOM 3004 N N . ASN A 1 366 ? 10.027 -9.200 25.832 1.00 89.00 366 ASN A N 1
ATOM 3005 C CA . ASN A 1 366 ? 11.221 -10.058 25.777 1.00 89.00 366 ASN A CA 1
ATOM 3006 C C . ASN A 1 366 ? 11.126 -11.183 24.720 1.00 89.00 366 ASN A C 1
ATOM 3008 O O . ASN A 1 366 ? 11.574 -12.303 24.946 1.00 89.00 366 ASN A O 1
ATOM 3012 N N . GLY A 1 367 ? 10.502 -10.889 23.575 1.00 84.06 367 GLY A N 1
ATOM 3013 C CA . GLY A 1 367 ? 10.299 -11.845 22.480 1.00 84.06 367 GLY A CA 1
ATOM 3014 C C . GLY A 1 367 ? 9.135 -12.824 22.672 1.00 84.06 367 GLY A C 1
ATOM 3015 O O . GLY A 1 367 ? 8.848 -13.592 21.760 1.00 84.06 367 GLY A O 1
ATOM 3016 N N . GLN A 1 368 ? 8.433 -12.792 23.808 1.00 90.12 368 GLN A N 1
ATOM 3017 C CA . GLN A 1 368 ? 7.250 -13.621 24.057 1.00 90.12 368 GLN A CA 1
ATOM 3018 C C . GLN A 1 368 ? 5.962 -12.838 23.817 1.00 90.12 368 GLN A C 1
ATOM 3020 O O . GLN A 1 368 ? 5.863 -11.676 24.209 1.00 90.12 368 GLN A O 1
ATOM 3025 N N . THR A 1 369 ? 4.970 -13.474 23.192 1.00 92.94 369 THR A N 1
ATOM 3026 C CA . THR A 1 369 ? 3.656 -12.866 22.944 1.00 92.94 369 THR A CA 1
ATOM 3027 C C . THR A 1 369 ? 2.919 -12.594 24.253 1.00 92.94 369 THR A C 1
ATOM 3029 O O . THR A 1 369 ? 2.869 -13.443 25.141 1.00 92.94 369 THR A O 1
ATOM 3032 N N . VAL A 1 370 ? 2.309 -11.416 24.351 1.00 93.12 370 VAL A N 1
ATOM 3033 C CA . VAL A 1 370 ? 1.507 -10.973 25.491 1.00 93.12 370 VAL A CA 1
ATOM 3034 C C . VAL A 1 370 ? 0.065 -10.816 25.038 1.00 93.12 370 VAL A C 1
ATOM 3036 O O . VAL A 1 370 ? -0.228 -10.091 24.089 1.00 93.12 370 VAL A O 1
ATOM 3039 N N . LEU A 1 371 ? -0.838 -11.516 25.719 1.00 90.31 371 LEU A N 1
ATOM 3040 C CA . LEU A 1 371 ? -2.265 -11.450 25.433 1.00 90.31 371 LEU A CA 1
ATOM 3041 C C . LEU A 1 371 ? -2.876 -10.204 26.077 1.00 90.31 371 LEU A C 1
ATOM 3043 O O . LEU A 1 371 ? -2.553 -9.845 27.210 1.00 90.31 371 LEU A O 1
ATOM 3047 N N . VAL A 1 372 ? -3.787 -9.570 25.348 1.00 91.12 372 VAL A N 1
ATOM 3048 C CA . VAL A 1 372 ? -4.632 -8.478 25.838 1.00 91.12 372 VAL A CA 1
ATOM 3049 C C . VAL A 1 372 ? -6.078 -8.949 25.903 1.00 91.12 372 VAL A C 1
ATOM 3051 O O . VAL A 1 372 ? -6.450 -9.926 25.255 1.00 91.12 372 VAL A O 1
ATOM 3054 N N . ARG A 1 373 ? -6.898 -8.268 26.707 1.00 88.38 373 ARG A N 1
ATOM 3055 C CA . ARG A 1 373 ? -8.288 -8.683 26.950 1.00 88.38 373 ARG A CA 1
ATOM 3056 C C . ARG A 1 373 ? -9.171 -8.572 25.709 1.00 88.38 373 ARG A C 1
ATOM 3058 O O . ARG A 1 373 ? -10.094 -9.364 25.561 1.00 88.38 373 ARG A O 1
ATOM 3065 N N . GLU A 1 374 ? -8.885 -7.616 24.830 1.00 87.50 374 GLU A N 1
ATOM 3066 C CA . GLU A 1 374 ? -9.624 -7.410 23.585 1.00 87.50 374 GLU A CA 1
ATOM 3067 C C . GLU A 1 374 ? -8.670 -7.317 22.392 1.00 87.50 374 GLU A C 1
ATOM 3069 O O . GLU A 1 374 ? -7.760 -6.484 22.369 1.00 87.50 374 GLU A O 1
ATOM 3074 N N . ASP A 1 375 ? -8.909 -8.164 21.390 1.00 87.75 375 ASP A N 1
ATOM 3075 C CA . ASP A 1 375 ? -8.176 -8.172 20.125 1.00 87.75 375 ASP A CA 1
ATOM 3076 C C . ASP A 1 375 ? -8.978 -7.428 19.048 1.00 87.75 375 ASP A C 1
ATOM 3078 O O . ASP A 1 375 ? -9.937 -7.944 18.469 1.00 87.75 375 ASP A O 1
ATOM 3082 N N . TYR A 1 376 ? -8.603 -6.175 18.801 1.00 93.94 376 TYR A N 1
ATOM 3083 C CA . TYR A 1 376 ? -9.250 -5.348 17.789 1.00 93.94 376 TYR A CA 1
ATOM 3084 C C . TYR A 1 376 ? -8.683 -5.634 16.395 1.00 93.94 376 TYR A C 1
ATOM 3086 O O . TYR A 1 376 ? -7.476 -5.573 16.164 1.00 93.94 376 TYR A O 1
ATOM 3094 N N . ARG A 1 377 ? -9.580 -5.846 15.425 1.00 94.81 377 ARG A N 1
ATOM 3095 C CA . ARG A 1 377 ? -9.242 -5.993 14.002 1.00 94.81 377 ARG A CA 1
ATOM 3096 C C . ARG A 1 377 ? -9.776 -4.816 13.189 1.00 94.81 377 ARG A C 1
ATOM 3098 O O . ARG A 1 377 ? -10.986 -4.597 13.125 1.00 94.81 377 ARG A O 1
ATOM 3105 N N . GLY A 1 378 ? -8.878 -4.082 12.538 1.00 95.75 378 GLY A N 1
ATOM 3106 C CA . GLY A 1 378 ? -9.212 -2.981 11.637 1.00 95.75 378 GLY A CA 1
ATOM 3107 C C . GLY A 1 378 ? -9.822 -3.495 10.338 1.00 95.75 378 GLY A C 1
ATOM 3108 O O . GLY A 1 378 ? -9.250 -4.370 9.690 1.00 95.75 378 GLY A O 1
ATOM 3109 N N . THR A 1 379 ? -10.978 -2.956 9.955 1.00 97.00 379 THR A N 1
ATOM 3110 C CA . THR A 1 379 ? -11.674 -3.337 8.718 1.00 97.00 379 THR A CA 1
ATOM 3111 C C . THR A 1 379 ? -11.262 -2.438 7.560 1.00 97.00 379 THR A C 1
ATOM 3113 O O . THR A 1 379 ? -11.059 -1.235 7.729 1.00 97.00 379 THR A O 1
ATOM 3116 N N . LEU A 1 380 ? -11.134 -3.025 6.371 1.00 97.12 380 LEU A N 1
ATOM 3117 C CA . LEU A 1 380 ? -10.915 -2.257 5.153 1.00 97.12 380 LEU A CA 1
ATOM 3118 C C . LEU A 1 380 ? -12.217 -1.541 4.745 1.00 97.12 380 LEU A C 1
ATOM 3120 O O . LEU A 1 380 ? -13.266 -2.186 4.694 1.00 97.12 380 LEU A O 1
ATOM 3124 N N . PRO A 1 381 ? -12.176 -0.240 4.411 1.00 96.81 381 PRO A N 1
ATOM 3125 C CA . PRO A 1 381 ? -13.357 0.479 3.929 1.00 96.81 381 PRO A CA 1
ATOM 3126 C C . PRO A 1 381 ? -13.796 0.039 2.519 1.00 96.81 381 PRO A C 1
ATOM 3128 O O . PRO A 1 381 ? -14.986 0.071 2.208 1.00 96.81 381 PRO A O 1
ATOM 3131 N N . GLN A 1 382 ? -12.856 -0.438 1.694 1.00 97.31 382 GLN A N 1
ATOM 3132 C CA . GLN A 1 382 ? -13.093 -0.964 0.347 1.00 97.31 382 GLN A CA 1
ATOM 3133 C C . GLN A 1 382 ? -12.035 -2.004 -0.042 1.00 97.31 382 GLN A C 1
ATOM 3135 O O . GLN A 1 382 ? -10.988 -2.095 0.602 1.00 97.31 382 GLN A O 1
ATOM 3140 N N . ASN A 1 383 ? -12.288 -2.749 -1.124 1.00 97.62 383 ASN A N 1
ATOM 3141 C CA . ASN A 1 383 ? -11.268 -3.599 -1.736 1.00 97.62 383 ASN A CA 1
ATOM 3142 C C . ASN A 1 383 ? -10.065 -2.754 -2.180 1.00 97.62 383 ASN A C 1
ATOM 3144 O O . ASN A 1 383 ? -10.236 -1.638 -2.673 1.00 97.62 383 ASN A O 1
ATOM 3148 N N . VAL A 1 384 ? -8.860 -3.302 -2.029 1.00 97.38 384 VAL A N 1
ATOM 3149 C CA . VAL A 1 384 ? -7.608 -2.597 -2.333 1.00 97.38 384 VAL A CA 1
ATOM 3150 C C . VAL A 1 384 ? -6.841 -3.382 -3.388 1.00 97.38 384 VAL A C 1
ATOM 3152 O O . VAL A 1 384 ? -6.225 -4.408 -3.093 1.00 97.38 384 VAL A O 1
ATOM 3155 N N . ALA A 1 385 ? -6.911 -2.924 -4.634 1.00 90.31 385 ALA A N 1
ATOM 3156 C CA . ALA A 1 385 ? -6.202 -3.528 -5.759 1.00 90.31 385 ALA A CA 1
ATOM 3157 C C . ALA A 1 385 ? -4.674 -3.393 -5.603 1.00 90.31 385 ALA A C 1
ATOM 3159 O O . ALA A 1 385 ? -4.212 -2.530 -4.850 1.00 90.31 385 ALA A O 1
ATOM 3160 N N . PRO A 1 386 ? -3.865 -4.201 -6.313 1.00 89.31 386 PRO A N 1
ATOM 3161 C CA . PRO A 1 386 ? -2.421 -3.997 -6.387 1.00 89.31 386 PRO A CA 1
ATOM 3162 C C . PRO A 1 386 ? -2.057 -2.538 -6.686 1.00 89.31 386 PRO A C 1
ATOM 3164 O O . PRO A 1 386 ? -2.675 -1.886 -7.526 1.00 89.31 386 PRO A O 1
ATOM 3167 N N . ARG A 1 387 ? -1.050 -2.025 -5.975 1.00 84.94 387 ARG A N 1
ATOM 3168 C CA . ARG A 1 387 ? -0.568 -0.630 -5.963 1.00 84.94 387 ARG A CA 1
ATOM 3169 C C . ARG A 1 387 ? -1.544 0.421 -5.421 1.00 84.94 387 ARG A C 1
ATOM 3171 O O . ARG A 1 387 ? -1.140 1.571 -5.258 1.00 84.94 387 ARG A O 1
ATOM 3178 N N . GLN A 1 388 ? -2.779 0.056 -5.087 1.00 90.38 388 GLN A N 1
ATOM 3179 C CA . GLN A 1 388 ? -3.741 0.970 -4.478 1.00 90.38 388 GLN A CA 1
ATOM 3180 C C . GLN A 1 388 ? -3.416 1.210 -2.999 1.00 90.38 388 GLN A C 1
ATOM 3182 O O . GLN A 1 388 ? -2.901 0.338 -2.295 1.00 90.38 388 GLN A O 1
ATOM 3187 N N . GLU A 1 389 ? -3.739 2.410 -2.525 1.00 96.75 389 GLU A N 1
ATOM 3188 C CA . GLU A 1 389 ? -3.600 2.800 -1.127 1.00 96.75 389 GLU A CA 1
ATOM 3189 C C . GLU A 1 389 ? -4.942 2.806 -0.392 1.00 96.75 389 GLU A C 1
ATOM 3191 O O . GLU A 1 389 ? -6.003 3.005 -0.987 1.00 96.75 389 GLU A O 1
ATOM 3196 N N . VAL A 1 390 ? -4.887 2.622 0.925 1.00 98.06 390 VAL A N 1
ATOM 3197 C CA . VAL A 1 390 ? -6.049 2.644 1.812 1.00 98.06 390 VAL A CA 1
ATOM 3198 C C . VAL A 1 390 ? -5.685 3.269 3.154 1.00 98.06 390 VAL A C 1
ATOM 3200 O O . VAL A 1 390 ? -4.564 3.114 3.641 1.00 98.06 390 VAL A O 1
ATOM 3203 N N . THR A 1 391 ? -6.650 3.949 3.769 1.00 98.12 391 THR A N 1
ATOM 3204 C CA . THR A 1 391 ? -6.545 4.432 5.147 1.00 98.12 391 THR A CA 1
ATOM 3205 C C . THR A 1 391 ? -7.462 3.604 6.037 1.00 98.12 391 THR A C 1
ATOM 3207 O O . THR A 1 391 ? -8.644 3.458 5.732 1.00 98.12 391 THR A O 1
ATOM 3210 N N . ILE A 1 392 ? -6.923 3.067 7.130 1.00 97.62 392 ILE A N 1
ATOM 3211 C CA . ILE A 1 392 ? -7.655 2.256 8.108 1.00 97.62 392 ILE A CA 1
ATOM 3212 C C . ILE A 1 392 ? -7.547 2.929 9.469 1.00 97.62 392 ILE A C 1
ATOM 3214 O O . ILE A 1 392 ? -6.440 3.215 9.924 1.00 97.62 392 ILE A O 1
ATOM 3218 N N . THR A 1 393 ? -8.678 3.119 10.142 1.00 97.19 393 THR A N 1
ATOM 3219 C CA . THR A 1 393 ? -8.724 3.506 11.556 1.00 97.19 393 THR A CA 1
ATOM 3220 C C . THR A 1 393 ? -9.186 2.308 12.378 1.00 97.19 393 THR A C 1
ATOM 3222 O O . THR A 1 393 ? -10.205 1.692 12.075 1.00 97.19 393 THR A O 1
ATOM 3225 N N . THR A 1 394 ? -8.423 1.956 13.410 1.00 97.12 394 THR A N 1
ATOM 3226 C CA . THR A 1 394 ? -8.718 0.843 14.320 1.00 97.12 394 THR A CA 1
ATOM 3227 C C . THR A 1 394 ? -8.318 1.197 15.748 1.00 97.12 394 THR A C 1
ATOM 3229 O O . THR A 1 394 ? -7.811 2.285 16.009 1.00 97.12 394 THR A O 1
ATOM 3232 N N . LYS A 1 395 ? -8.565 0.294 16.692 1.00 97.12 395 LYS A N 1
ATOM 3233 C CA . LYS A 1 395 ? -8.174 0.440 18.093 1.00 97.12 395 LYS A CA 1
ATOM 3234 C C . LYS A 1 395 ? -7.038 -0.517 18.439 1.00 97.12 395 LYS A C 1
ATOM 3236 O O . LYS A 1 395 ? -6.858 -1.534 17.777 1.00 97.12 395 LYS A O 1
ATOM 3241 N N . VAL A 1 396 ? -6.302 -0.196 19.494 1.00 96.19 396 VAL A N 1
ATOM 3242 C CA . VAL A 1 396 ? -5.348 -1.095 20.151 1.00 96.19 396 VAL A CA 1
ATOM 3243 C C . VAL A 1 396 ? -5.518 -0.979 21.660 1.00 96.19 396 VAL A C 1
ATOM 3245 O O . VAL A 1 396 ? -5.612 0.131 22.182 1.00 96.19 396 VAL A O 1
ATOM 3248 N N . MET A 1 397 ? -5.580 -2.115 22.354 1.00 95.44 397 MET A N 1
ATOM 3249 C CA . MET A 1 397 ? -5.547 -2.179 23.817 1.00 95.44 397 MET A CA 1
ATOM 3250 C C . MET A 1 397 ? -4.112 -2.439 24.275 1.00 95.44 397 MET A C 1
ATOM 3252 O O . MET A 1 397 ? -3.463 -3.341 23.745 1.00 95.44 397 MET A O 1
ATOM 3256 N N . ALA A 1 398 ? -3.621 -1.672 25.248 1.00 94.44 398 ALA A N 1
ATOM 3257 C CA . ALA A 1 398 ? -2.328 -1.923 25.878 1.00 94.44 398 ALA A CA 1
ATOM 3258 C C . ALA A 1 398 ? -2.411 -3.024 26.955 1.00 94.44 398 ALA A C 1
ATOM 3260 O O . ALA A 1 398 ? -3.434 -3.134 27.636 1.00 94.44 398 ALA A O 1
ATOM 3261 N N . PRO A 1 399 ? -1.335 -3.807 27.165 1.00 94.31 399 PRO A N 1
ATOM 3262 C CA . PRO A 1 399 ? -1.223 -4.754 28.273 1.00 94.31 399 PRO A CA 1
ATOM 3263 C C . PRO A 1 399 ? -1.505 -4.116 29.639 1.00 94.31 399 PRO A C 1
ATOM 3265 O O . PRO A 1 399 ? -1.177 -2.955 29.868 1.00 94.31 399 PRO A O 1
ATOM 3268 N N . ASP A 1 400 ? -2.051 -4.886 30.584 1.00 88.19 400 ASP A N 1
ATOM 3269 C CA . ASP A 1 400 ? -2.357 -4.393 31.939 1.00 88.19 400 ASP A CA 1
ATOM 3270 C C . ASP A 1 400 ? -1.090 -4.226 32.821 1.00 88.19 400 ASP A C 1
ATOM 3272 O O . ASP A 1 400 ? -1.154 -3.667 33.916 1.00 88.19 400 ASP A O 1
ATOM 3276 N N . THR A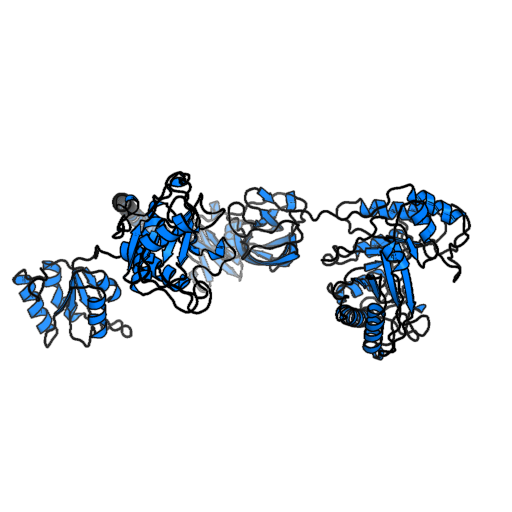 1 401 ? 0.081 -4.682 32.354 1.00 88.06 401 THR A N 1
ATOM 3277 C CA . THR A 1 401 ? 1.360 -4.573 33.080 1.00 88.06 401 THR A CA 1
ATOM 3278 C C . THR A 1 401 ? 2.263 -3.505 32.451 1.00 88.06 401 THR A C 1
ATOM 3280 O O . THR A 1 401 ? 2.550 -3.589 31.255 1.00 88.06 401 THR A O 1
ATOM 3283 N N . PRO A 1 402 ? 2.771 -2.526 33.220 1.00 90.44 402 PRO A N 1
ATOM 3284 C CA . PRO A 1 402 ? 3.725 -1.543 32.714 1.00 90.44 402 PRO A CA 1
ATOM 3285 C C . PRO A 1 402 ? 5.037 -2.175 32.242 1.00 90.44 402 PRO A C 1
ATOM 3287 O O . PRO A 1 402 ? 5.509 -3.151 32.822 1.00 90.44 402 PRO A O 1
ATOM 3290 N N . GLY A 1 403 ? 5.655 -1.599 31.216 1.00 92.12 403 GLY A N 1
ATOM 3291 C CA . GLY A 1 403 ? 6.898 -2.115 30.647 1.00 92.12 403 GLY A CA 1
ATOM 3292 C C . GLY A 1 403 ? 7.182 -1.580 29.248 1.00 92.12 403 GLY A C 1
ATOM 3293 O O . GLY A 1 403 ? 6.401 -0.814 28.691 1.00 92.12 403 GLY A O 1
ATOM 3294 N N . ARG A 1 404 ? 8.312 -1.990 28.668 1.00 95.12 404 ARG A N 1
ATOM 3295 C CA . ARG A 1 404 ? 8.644 -1.711 27.264 1.00 95.12 404 ARG A CA 1
ATOM 3296 C C . ARG A 1 404 ? 8.299 -2.923 26.417 1.00 95.12 404 ARG A C 1
ATOM 3298 O O . ARG A 1 404 ? 8.820 -4.006 26.671 1.00 95.12 404 ARG A O 1
ATOM 3305 N N . TYR A 1 405 ? 7.444 -2.723 25.425 1.00 96.88 405 TYR A N 1
ATOM 3306 C CA . TYR A 1 405 ? 6.936 -3.785 24.572 1.00 96.88 405 TYR A CA 1
ATOM 3307 C C . TYR A 1 405 ? 7.228 -3.495 23.104 1.00 96.88 405 TYR A C 1
ATOM 3309 O O . TYR A 1 405 ? 7.347 -2.340 22.692 1.00 96.88 405 TYR A O 1
ATOM 3317 N N . VAL A 1 406 ? 7.257 -4.558 22.305 1.00 97.50 406 VAL A N 1
ATOM 3318 C CA . VAL A 1 406 ? 7.137 -4.457 20.850 1.00 97.50 406 VAL A CA 1
ATOM 3319 C C . VAL A 1 406 ? 5.675 -4.669 20.480 1.00 97.50 406 VAL A C 1
ATOM 3321 O O . VAL A 1 406 ? 5.108 -5.722 20.762 1.00 97.50 406 VAL A O 1
ATOM 3324 N N . LEU A 1 407 ? 5.068 -3.670 19.849 1.00 97.56 407 LEU A N 1
ATOM 3325 C CA . LEU A 1 407 ? 3.759 -3.769 19.216 1.00 97.56 407 LEU A CA 1
ATOM 3326 C C . LEU A 1 407 ? 3.962 -4.026 17.722 1.00 97.56 407 LEU A C 1
ATOM 3328 O O . LEU A 1 407 ? 4.452 -3.157 16.998 1.00 97.56 407 LEU A O 1
ATOM 3332 N N . GLN A 1 408 ? 3.599 -5.222 17.272 1.00 97.50 408 GLN A N 1
ATOM 3333 C CA . GLN A 1 408 ? 3.706 -5.637 15.879 1.00 97.50 408 GLN A CA 1
ATOM 3334 C C . GLN A 1 408 ? 2.340 -5.535 15.196 1.00 97.50 408 GLN A C 1
ATOM 3336 O O . GLN A 1 408 ? 1.371 -6.108 15.684 1.00 97.50 408 GLN A O 1
ATOM 3341 N N . TRP A 1 409 ? 2.270 -4.842 14.063 1.00 98.06 409 TRP A N 1
ATOM 3342 C CA . TRP A 1 409 ? 1.092 -4.711 13.206 1.00 98.06 409 TRP A CA 1
ATOM 3343 C C . TRP A 1 409 ? 1.269 -5.510 11.919 1.00 98.06 409 TRP A C 1
ATOM 3345 O O . TRP A 1 409 ? 2.315 -5.424 11.271 1.00 98.06 409 TRP A O 1
ATOM 3355 N N . ASP A 1 410 ? 0.229 -6.237 11.517 1.00 97.75 410 ASP A N 1
ATOM 3356 C CA . ASP A 1 410 ? 0.234 -7.040 10.294 1.00 97.75 410 ASP A CA 1
ATOM 3357 C C . ASP A 1 410 ? -1.168 -7.132 9.671 1.00 97.75 410 ASP A C 1
ATOM 3359 O O . ASP A 1 410 ? -2.181 -6.986 10.361 1.00 97.75 410 ASP A O 1
ATOM 3363 N N . LEU A 1 411 ? -1.230 -7.366 8.358 1.00 98.12 411 LEU A N 1
ATOM 3364 C CA . LEU A 1 411 ? -2.481 -7.729 7.696 1.00 98.12 411 LEU A CA 1
ATOM 3365 C C . LEU A 1 411 ? -2.709 -9.240 7.797 1.00 98.12 411 LEU A C 1
ATOM 3367 O O . LEU A 1 411 ? -1.781 -10.041 7.694 1.00 98.12 411 LEU A O 1
ATOM 3371 N N . VAL A 1 412 ? -3.969 -9.627 7.941 1.00 97.56 412 VAL A N 1
ATOM 3372 C CA . VAL A 1 412 ? -4.423 -11.017 7.923 1.00 97.56 412 VAL A CA 1
ATOM 3373 C C . VAL A 1 412 ? -5.536 -11.159 6.900 1.00 97.56 412 VAL A C 1
ATOM 3375 O O . VAL A 1 412 ? -6.465 -10.358 6.891 1.00 97.56 412 VAL A O 1
ATOM 3378 N N . GLU A 1 413 ? -5.451 -12.159 6.027 1.00 97.56 413 GLU A N 1
ATOM 3379 C CA . GLU A 1 413 ? -6.631 -12.656 5.322 1.00 97.56 413 GLU A CA 1
ATOM 3380 C C . GLU A 1 413 ? -7.332 -13.634 6.266 1.00 97.56 413 GLU A C 1
ATOM 3382 O O . GLU A 1 413 ? -6.796 -14.704 6.571 1.00 97.56 413 GLU A O 1
ATOM 3387 N N . GLU A 1 414 ? -8.483 -13.220 6.799 1.00 96.38 414 GLU A N 1
ATOM 3388 C CA . GLU A 1 414 ? -9.170 -13.926 7.884 1.00 96.38 414 GLU A CA 1
ATOM 3389 C C . GLU A 1 414 ? -9.467 -15.380 7.503 1.00 96.38 414 GLU A C 1
ATOM 3391 O O . GLU A 1 414 ? -9.996 -15.661 6.429 1.00 96.38 414 GLU A O 1
ATOM 3396 N N . GLY A 1 415 ? -9.104 -16.316 8.381 1.00 94.00 415 GLY A N 1
ATOM 3397 C CA . GLY A 1 415 ? -9.238 -17.757 8.138 1.00 94.00 415 GLY A CA 1
ATOM 3398 C C . GLY A 1 415 ? -8.244 -18.357 7.131 1.00 94.00 415 GLY A C 1
ATOM 3399 O O . GLY A 1 415 ? -8.335 -19.552 6.863 1.00 94.00 415 GLY A O 1
ATOM 3400 N N . VAL A 1 416 ? -7.301 -17.574 6.585 1.00 96.25 416 VAL A N 1
ATOM 3401 C CA . VAL A 1 416 ? -6.328 -18.041 5.579 1.00 96.25 416 VAL A CA 1
ATOM 3402 C C . VAL A 1 416 ? -4.887 -17.909 6.068 1.00 96.25 416 VAL A C 1
ATOM 3404 O O . VAL A 1 416 ? -4.211 -18.916 6.268 1.00 96.25 416 VAL A O 1
ATOM 3407 N N . THR A 1 417 ? -4.369 -16.685 6.215 1.00 96.62 417 THR A N 1
ATOM 3408 C CA . THR A 1 417 ? -2.957 -16.458 6.563 1.00 96.62 417 THR A CA 1
ATOM 3409 C C . THR A 1 417 ? -2.699 -15.028 7.020 1.00 96.62 417 THR A C 1
ATOM 3411 O O . THR A 1 417 ? -3.271 -14.071 6.498 1.00 96.62 417 THR A O 1
ATOM 3414 N N . TRP A 1 418 ? -1.748 -14.875 7.939 1.00 96.88 418 TRP A N 1
ATOM 3415 C CA . TRP A 1 418 ? -1.067 -13.601 8.150 1.00 96.88 418 TRP A CA 1
ATOM 3416 C C . TRP A 1 418 ? -0.167 -13.293 6.955 1.00 96.88 418 TRP A C 1
ATOM 3418 O O . TRP A 1 418 ? 0.412 -14.204 6.352 1.00 96.88 418 TRP A O 1
ATOM 3428 N N . PHE A 1 419 ? -0.039 -12.017 6.605 1.00 96.56 419 PHE A N 1
ATOM 3429 C CA . PHE A 1 419 ? 0.810 -11.585 5.499 1.00 96.56 419 PHE A CA 1
ATOM 3430 C C . PHE A 1 419 ? 2.285 -11.831 5.830 1.00 96.56 419 PHE A C 1
ATOM 3432 O O . PHE A 1 419 ? 3.054 -12.227 4.951 1.00 96.56 419 PHE A O 1
ATOM 3439 N N . SER A 1 420 ? 2.674 -11.686 7.100 1.00 92.62 420 SER A N 1
ATOM 3440 C CA . SER A 1 420 ? 4.012 -12.044 7.583 1.00 92.62 420 SER A CA 1
ATOM 3441 C C . SER A 1 420 ? 4.379 -13.508 7.362 1.00 92.62 420 SER A C 1
ATOM 3443 O O . SER A 1 420 ? 5.486 -13.798 6.907 1.00 92.62 420 SER A O 1
ATOM 3445 N N . ALA A 1 421 ? 3.432 -14.430 7.543 1.00 92.06 421 ALA A N 1
ATOM 3446 C CA . ALA A 1 421 ? 3.632 -15.850 7.249 1.00 92.06 421 ALA A CA 1
ATOM 3447 C C . ALA A 1 421 ? 3.854 -16.133 5.748 1.00 92.06 421 ALA A C 1
ATOM 3449 O O . ALA A 1 421 ? 4.347 -17.196 5.376 1.00 92.06 421 ALA A O 1
ATOM 3450 N N . ARG A 1 422 ? 3.519 -15.173 4.876 1.00 89.38 422 ARG A N 1
ATOM 3451 C CA . ARG A 1 422 ? 3.751 -15.215 3.423 1.00 89.38 422 ARG A CA 1
ATOM 3452 C C . ARG A 1 422 ? 4.910 -14.320 2.974 1.00 89.38 422 ARG A C 1
ATOM 3454 O O . ARG A 1 422 ? 5.071 -14.079 1.781 1.00 89.38 422 ARG A O 1
ATOM 3461 N N . GLY A 1 423 ? 5.735 -13.852 3.912 1.00 80.44 423 GLY A N 1
ATOM 3462 C CA . GLY A 1 423 ? 6.952 -13.089 3.633 1.00 80.44 423 GLY A CA 1
ATOM 3463 C C . GLY A 1 423 ? 6.758 -11.574 3.517 1.00 80.44 423 GLY A C 1
ATOM 3464 O O . GLY A 1 423 ? 7.717 -10.870 3.196 1.00 80.44 423 GLY A O 1
ATOM 3465 N N . SER A 1 424 ? 5.561 -11.041 3.788 1.00 89.69 424 SER A N 1
ATOM 3466 C CA . SER A 1 424 ? 5.394 -9.595 3.976 1.00 89.69 424 SER A CA 1
ATOM 3467 C C . SER A 1 424 ? 6.067 -9.160 5.276 1.00 89.69 424 SER A C 1
ATOM 3469 O O . SER A 1 424 ? 6.014 -9.860 6.278 1.00 89.69 424 SER A O 1
ATOM 3471 N N . ARG A 1 425 ? 6.692 -7.985 5.314 1.00 87.94 425 ARG A N 1
ATOM 3472 C CA . ARG A 1 425 ? 7.291 -7.495 6.561 1.00 87.94 425 ARG A CA 1
ATOM 3473 C C . ARG A 1 425 ? 6.215 -6.806 7.418 1.00 87.94 425 ARG A C 1
ATOM 3475 O O . ARG A 1 425 ? 5.620 -5.852 6.915 1.00 87.94 425 ARG A O 1
ATOM 3482 N N . PRO A 1 426 ? 5.975 -7.232 8.672 1.00 94.00 426 PRO A N 1
ATOM 3483 C CA . PRO A 1 426 ? 5.075 -6.518 9.574 1.00 94.00 426 PRO A CA 1
ATOM 3484 C C . PRO A 1 426 ? 5.714 -5.207 10.064 1.00 94.00 426 PRO A C 1
ATOM 3486 O O . PRO A 1 426 ? 6.929 -5.008 9.956 1.00 94.00 426 PRO A O 1
ATOM 3489 N N . LEU A 1 427 ? 4.902 -4.304 10.613 1.00 95.38 427 LEU A N 1
ATOM 3490 C CA . LEU A 1 427 ? 5.378 -3.071 11.242 1.00 95.38 427 LEU A CA 1
ATOM 3491 C C . LEU A 1 427 ? 5.589 -3.299 12.741 1.00 95.38 427 LEU A C 1
ATOM 3493 O O . LEU A 1 427 ? 4.631 -3.526 13.468 1.00 95.38 427 LEU A O 1
ATOM 3497 N N . GLU A 1 428 ? 6.825 -3.181 13.214 1.00 95.88 428 GLU A N 1
ATOM 3498 C CA . GLU A 1 428 ? 7.173 -3.316 14.632 1.00 95.88 428 GLU A CA 1
ATOM 3499 C C . GLU A 1 428 ? 7.493 -1.959 15.251 1.00 95.88 428 GLU A C 1
ATOM 3501 O O . GLU A 1 428 ? 8.331 -1.213 14.741 1.00 95.88 428 GLU A O 1
ATOM 3506 N N . LEU A 1 429 ? 6.836 -1.649 16.367 1.00 94.44 429 LEU A N 1
ATOM 3507 C CA . LEU A 1 429 ? 6.981 -0.389 17.086 1.00 94.44 429 LEU A CA 1
ATOM 3508 C C . LEU A 1 429 ? 7.345 -0.656 18.544 1.00 94.44 429 LEU A C 1
ATOM 3510 O O . LEU A 1 429 ? 6.724 -1.486 19.203 1.00 94.44 429 LEU A O 1
ATOM 3514 N N . GLN A 1 430 ? 8.328 0.077 19.063 1.00 96.62 430 GLN A N 1
ATOM 3515 C CA . GLN A 1 430 ? 8.609 0.103 20.498 1.00 96.62 430 GLN A CA 1
ATOM 3516 C C . GLN A 1 430 ? 7.588 1.013 21.178 1.00 96.62 430 GLN A C 1
ATOM 3518 O O . GLN A 1 430 ? 7.503 2.195 20.842 1.00 96.62 430 GLN A O 1
ATOM 3523 N N . VAL A 1 431 ? 6.828 0.465 22.124 1.00 96.69 431 VAL A N 1
ATOM 3524 C CA . VAL A 1 431 ? 5.823 1.209 22.889 1.00 96.69 431 VAL A CA 1
ATOM 3525 C C . VAL A 1 431 ? 6.088 1.027 24.378 1.00 96.69 431 VAL A C 1
ATOM 3527 O O . VAL A 1 431 ? 6.220 -0.093 24.879 1.00 96.69 431 VAL A O 1
ATOM 3530 N N . GLU A 1 432 ? 6.169 2.142 25.099 1.00 96.94 432 GLU A N 1
ATOM 3531 C CA . GLU A 1 432 ? 6.275 2.134 26.552 1.00 96.94 432 GLU A CA 1
ATOM 3532 C C . GLU A 1 432 ? 4.878 2.142 27.176 1.00 96.94 432 GLU A C 1
ATOM 3534 O O . GLU A 1 432 ? 4.132 3.118 27.082 1.00 96.94 432 GLU A O 1
ATOM 3539 N N . VAL A 1 433 ? 4.530 1.042 27.839 1.00 94.81 433 VAL A N 1
ATOM 3540 C CA . VAL A 1 433 ? 3.304 0.938 28.622 1.00 94.81 433 VAL A CA 1
ATOM 3541 C C . VAL A 1 433 ? 3.563 1.533 30.002 1.00 94.81 433 VAL A C 1
ATOM 3543 O O . VAL A 1 433 ? 4.280 0.952 30.821 1.00 94.81 433 VAL A O 1
ATOM 3546 N N . LYS A 1 434 ? 2.997 2.709 30.267 1.00 91.31 434 LYS A N 1
ATOM 3547 C CA . LYS A 1 434 ? 3.118 3.405 31.555 1.00 91.31 434 LYS A CA 1
ATOM 3548 C C . LYS A 1 434 ? 2.117 2.845 32.575 1.00 91.31 434 LYS A C 1
ATOM 3550 O O . LYS A 1 434 ? 1.063 2.337 32.188 1.00 91.31 434 LYS A O 1
ATOM 3555 N N . PRO A 1 435 ? 2.380 2.985 33.887 1.00 83.56 435 PRO A N 1
ATOM 3556 C CA . PRO A 1 435 ? 1.384 2.704 34.918 1.00 83.56 435 PRO A CA 1
ATOM 3557 C C . PRO A 1 435 ? 0.064 3.444 34.675 1.00 83.56 435 PRO A C 1
ATOM 3559 O O . PRO A 1 435 ? 0.055 4.623 34.309 1.00 83.56 435 PRO A O 1
ATOM 3562 N N . ALA A 1 436 ? -1.056 2.761 34.908 1.00 78.19 436 ALA A N 1
ATOM 3563 C CA . ALA A 1 436 ? -2.365 3.398 34.926 1.00 78.19 436 ALA A CA 1
ATOM 3564 C C . ALA A 1 436 ? -2.418 4.470 36.037 1.00 78.19 436 ALA A C 1
ATOM 3566 O O . ALA A 1 436 ? -1.928 4.248 37.143 1.00 78.19 436 ALA A O 1
ATOM 3567 N N . LEU A 1 437 ? -3.014 5.639 35.761 1.00 80.56 437 LEU A N 1
ATOM 3568 C CA . LEU A 1 437 ? -3.240 6.670 36.796 1.00 80.56 437 LEU A CA 1
ATOM 3569 C C . LEU A 1 437 ? -4.485 6.390 37.644 1.00 80.56 437 LEU A C 1
ATOM 3571 O O . LEU A 1 437 ? -4.630 6.941 38.737 1.00 80.56 437 LEU A O 1
ATOM 3575 N N . GLU A 1 438 ? -5.385 5.561 37.133 1.00 82.38 438 GLU A N 1
ATOM 3576 C CA . GLU A 1 438 ? -6.562 5.088 37.837 1.00 82.38 438 GLU A CA 1
ATOM 3577 C C . GLU A 1 438 ? -6.944 3.703 37.329 1.00 82.38 438 GLU A C 1
ATOM 3579 O O . GLU A 1 438 ? -6.760 3.408 36.150 1.00 82.38 438 GLU A O 1
ATOM 3584 N N . ILE A 1 439 ? -7.479 2.862 38.209 1.00 79.56 439 ILE A N 1
ATOM 3585 C CA . ILE A 1 439 ? -8.065 1.570 37.840 1.00 79.56 439 ILE A CA 1
ATOM 3586 C C . ILE A 1 439 ? -9.391 1.369 38.573 1.00 79.56 439 ILE A C 1
ATOM 3588 O O . ILE A 1 439 ? -9.663 2.001 39.598 1.00 79.56 439 ILE A O 1
ATOM 3592 N N . LEU A 1 440 ? -10.226 0.481 38.042 1.00 80.44 440 LEU A N 1
ATOM 3593 C CA . LEU A 1 440 ? -11.428 -0.009 38.708 1.00 80.44 440 LEU A CA 1
ATOM 3594 C C . LEU A 1 440 ? -11.082 -1.276 39.488 1.00 80.44 440 LEU A C 1
ATOM 3596 O O . LEU A 1 440 ? -10.685 -2.277 38.902 1.00 80.44 440 LEU A O 1
ATOM 3600 N N . ILE A 1 441 ? -11.265 -1.234 40.805 1.00 80.75 441 ILE A N 1
ATOM 3601 C CA . ILE A 1 441 ? -11.140 -2.397 41.685 1.00 80.75 441 ILE A CA 1
ATOM 3602 C C . ILE A 1 441 ? -12.504 -2.583 42.339 1.00 80.75 441 ILE A C 1
ATOM 3604 O O . ILE A 1 441 ? -12.998 -1.669 42.994 1.00 80.75 441 ILE A O 1
ATOM 3608 N N . ASN A 1 442 ? -13.145 -3.733 42.122 1.00 81.31 442 ASN A N 1
ATOM 3609 C CA . ASN A 1 442 ? -14.493 -4.015 42.633 1.00 81.31 442 ASN A CA 1
ATOM 3610 C C . ASN A 1 442 ? -15.520 -2.900 42.321 1.00 81.31 442 ASN A C 1
ATOM 3612 O O . ASN A 1 442 ? -16.249 -2.436 43.192 1.00 81.31 442 ASN A O 1
ATOM 3616 N N . ASN A 1 443 ? -15.530 -2.408 41.077 1.00 80.31 443 ASN A N 1
ATOM 3617 C CA . ASN A 1 443 ? -16.364 -1.285 40.621 1.00 80.31 443 ASN A CA 1
ATOM 3618 C C . ASN A 1 443 ? -16.137 0.065 41.333 1.00 80.31 443 ASN A C 1
ATOM 3620 O O . ASN A 1 443 ? -16.871 1.026 41.088 1.00 80.31 443 ASN A O 1
ATOM 3624 N N . VAL A 1 444 ? -15.084 0.190 42.142 1.00 81.12 444 VAL A N 1
ATOM 3625 C CA . VAL A 1 444 ? -14.665 1.449 42.757 1.00 81.12 444 VAL A CA 1
ATOM 3626 C C . VAL A 1 444 ? -13.392 1.943 42.079 1.00 81.12 444 VAL A C 1
ATOM 3628 O O . VAL A 1 444 ? -12.410 1.220 41.923 1.00 81.12 444 VAL A O 1
ATOM 3631 N N . ARG A 1 445 ? -13.415 3.201 41.638 1.00 87.94 445 ARG A N 1
ATOM 3632 C CA . ARG A 1 445 ? -12.274 3.834 40.975 1.00 87.94 445 ARG A CA 1
ATOM 3633 C C . ARG A 1 445 ? -11.225 4.226 42.015 1.00 87.94 445 ARG A C 1
ATOM 3635 O O . ARG A 1 445 ? -11.530 4.992 42.930 1.00 87.94 445 ARG A O 1
ATOM 3642 N N . VAL A 1 446 ? -10.004 3.729 41.857 1.00 86.69 446 VAL A N 1
ATOM 3643 C CA . VAL A 1 446 ? -8.852 4.053 42.706 1.00 86.69 446 VAL A CA 1
ATOM 3644 C C . VAL A 1 446 ? -7.843 4.814 41.859 1.00 86.69 446 VAL A C 1
ATOM 3646 O O . VAL A 1 446 ? -7.359 4.293 40.856 1.00 86.69 446 VAL A O 1
ATOM 3649 N N . LYS A 1 447 ? -7.550 6.056 42.248 1.00 89.19 447 LYS A N 1
ATOM 3650 C CA . LYS A 1 447 ? -6.636 6.955 41.530 1.00 89.19 447 LYS A CA 1
ATOM 3651 C C . LYS A 1 447 ? -5.306 7.083 42.262 1.00 89.19 447 LYS A C 1
ATOM 3653 O O . LYS A 1 447 ? -5.218 6.808 43.458 1.00 89.19 447 LYS A O 1
ATOM 3658 N N . VAL A 1 448 ? -4.274 7.570 41.581 1.00 83.19 448 VAL A N 1
ATOM 3659 C CA . VAL A 1 448 ? -3.059 8.067 42.246 1.00 83.19 448 VAL A CA 1
ATOM 3660 C C . VAL A 1 448 ? -3.440 9.211 43.215 1.00 83.19 448 VAL A C 1
ATOM 3662 O O . VAL A 1 448 ? -4.249 10.075 42.850 1.00 83.19 448 VAL A O 1
ATOM 3665 N N . PRO A 1 449 ? -2.913 9.229 44.458 1.00 87.56 449 PRO A N 1
ATOM 3666 C CA . PRO A 1 449 ? -1.861 8.353 45.002 1.00 87.56 449 PRO A CA 1
ATOM 3667 C C . PRO A 1 449 ? -2.309 7.067 45.710 1.00 87.56 449 PRO A C 1
ATOM 3669 O O . PRO A 1 449 ? -1.463 6.223 46.011 1.00 87.56 449 PRO A O 1
ATOM 3672 N N . PHE A 1 450 ? -3.606 6.874 45.954 1.00 89.25 450 PHE A N 1
ATOM 3673 C CA . PHE A 1 450 ? -4.127 5.682 46.639 1.00 89.25 450 PHE A CA 1
ATOM 3674 C C . PHE A 1 450 ? -3.827 4.398 45.875 1.00 89.25 450 PHE A C 1
ATOM 3676 O O . PHE A 1 450 ? -3.459 3.400 46.484 1.00 89.25 450 PHE A O 1
ATOM 3683 N N . LEU A 1 451 ? -3.896 4.448 44.543 1.00 87.06 451 LEU A N 1
ATOM 3684 C CA . LEU A 1 451 ? -3.538 3.327 43.679 1.00 87.06 451 LEU A CA 1
ATOM 3685 C C . LEU A 1 451 ? -2.084 2.894 43.898 1.00 87.06 451 LEU A C 1
ATOM 3687 O O . LEU A 1 451 ? -1.807 1.710 44.047 1.00 87.06 451 LEU A O 1
ATOM 3691 N N . THR A 1 452 ? -1.158 3.850 43.992 1.00 85.06 452 THR A N 1
ATOM 3692 C CA . THR A 1 452 ? 0.264 3.569 44.220 1.00 85.06 452 THR A CA 1
ATOM 3693 C C . THR A 1 452 ? 0.484 2.844 45.545 1.00 85.06 452 THR A C 1
ATOM 3695 O O . THR A 1 452 ? 1.209 1.850 45.602 1.00 85.06 452 THR A O 1
ATOM 3698 N N . LEU A 1 453 ? -0.157 3.319 46.617 1.00 85.62 453 LEU A N 1
ATOM 3699 C CA . LEU A 1 453 ? -0.034 2.696 47.933 1.00 85.62 453 LEU A CA 1
ATOM 3700 C C . LEU A 1 453 ? -0.730 1.328 47.980 1.00 85.62 453 LEU A C 1
ATOM 3702 O O . LEU A 1 453 ? -0.181 0.383 48.542 1.00 85.62 453 LEU A O 1
ATOM 3706 N N . TYR A 1 454 ? -1.895 1.205 47.346 1.00 86.44 454 TYR A N 1
ATOM 3707 C CA . TYR A 1 454 ? -2.648 -0.039 47.249 1.00 86.44 454 TYR A CA 1
ATOM 3708 C C . TYR A 1 454 ? -1.870 -1.131 46.510 1.00 86.44 454 TYR A C 1
ATOM 3710 O O . TYR A 1 454 ? -1.750 -2.241 47.017 1.00 86.44 454 TYR A O 1
ATOM 3718 N N . THR A 1 455 ? -1.270 -0.814 45.360 1.00 82.38 455 THR A N 1
ATOM 3719 C CA . THR A 1 455 ? -0.441 -1.761 44.597 1.00 82.38 455 THR A CA 1
ATOM 3720 C C . THR A 1 455 ? 0.788 -2.207 45.392 1.00 82.38 455 THR A C 1
ATOM 3722 O O . THR A 1 455 ? 1.218 -3.349 45.267 1.00 82.38 455 THR A O 1
ATOM 3725 N N . LYS A 1 456 ? 1.337 -1.333 46.248 1.00 83.06 456 LYS A N 1
ATOM 3726 C CA . LYS A 1 456 ? 2.478 -1.660 47.115 1.00 83.06 456 LYS A CA 1
ATOM 3727 C C . LYS A 1 456 ? 2.101 -2.574 48.286 1.00 83.06 456 LYS A C 1
ATOM 3729 O O . LYS A 1 456 ? 2.880 -3.454 48.634 1.00 83.06 456 LYS A O 1
ATOM 3734 N N . LEU A 1 457 ? 0.961 -2.329 48.933 1.00 84.75 457 LEU A N 1
ATOM 3735 C CA . LEU A 1 457 ? 0.541 -3.050 50.144 1.00 84.75 457 LEU A CA 1
ATOM 3736 C C . LEU A 1 457 ? -0.287 -4.309 49.842 1.00 84.75 457 LEU A C 1
ATOM 3738 O O . LEU A 1 457 ? -0.266 -5.260 50.619 1.00 84.75 457 LEU A O 1
ATOM 3742 N N . GLY A 1 458 ? -0.995 -4.322 48.714 1.00 82.25 458 GLY A N 1
ATOM 3743 C CA . GLY A 1 458 ? -1.840 -5.422 48.267 1.00 82.25 458 GLY A CA 1
ATOM 3744 C C . GLY A 1 458 ? -3.196 -5.514 48.977 1.00 82.25 458 GLY A C 1
ATOM 3745 O O . GLY A 1 458 ? -3.431 -4.968 50.059 1.00 82.25 458 GLY A O 1
ATOM 3746 N N . ALA A 1 459 ? -4.108 -6.270 48.360 1.00 82.25 459 ALA A N 1
ATOM 3747 C CA . ALA A 1 459 ? -5.467 -6.483 48.862 1.00 82.25 459 ALA A CA 1
ATOM 3748 C C . ALA A 1 459 ? -5.510 -7.199 50.226 1.00 82.25 459 ALA A C 1
ATOM 3750 O O . ALA A 1 459 ? -6.441 -6.996 51.002 1.00 82.25 459 ALA A O 1
ATOM 3751 N N . SER A 1 460 ? -4.502 -8.015 50.552 1.00 78.56 460 SER A N 1
ATOM 3752 C CA . SER A 1 460 ? -4.424 -8.720 51.837 1.00 78.56 460 SER A CA 1
ATOM 3753 C C . SER A 1 460 ? -4.333 -7.755 53.023 1.00 78.56 460 SER A C 1
ATOM 3755 O O . SER A 1 460 ? -4.974 -8.001 54.049 1.00 78.56 460 SER A O 1
ATOM 3757 N N . VAL A 1 461 ? -3.602 -6.647 52.861 1.00 80.25 461 VAL A N 1
ATOM 3758 C CA . VAL A 1 461 ? -3.403 -5.607 53.879 1.00 80.25 461 VAL A CA 1
ATOM 3759 C C . VAL A 1 461 ? -4.550 -4.602 53.867 1.00 80.25 461 VAL A C 1
ATOM 3761 O O . VAL A 1 461 ? -5.117 -4.303 54.913 1.00 80.25 461 VAL A O 1
ATOM 3764 N N . CYS A 1 462 ? -4.919 -4.090 52.692 1.00 83.50 462 CYS A N 1
ATOM 3765 C CA . CYS A 1 462 ? -5.871 -2.984 52.596 1.00 83.50 462 CYS A CA 1
ATOM 3766 C C . CYS A 1 462 ? -7.344 -3.430 52.570 1.00 83.50 462 CYS A C 1
ATOM 3768 O O . CYS A 1 462 ? -8.220 -2.674 52.989 1.00 83.50 462 CYS A O 1
ATOM 3770 N N . GLY A 1 463 ? -7.625 -4.647 52.094 1.00 80.88 463 GLY A N 1
ATOM 3771 C CA . GLY A 1 463 ? -8.966 -5.047 51.658 1.00 80.88 463 GLY A CA 1
ATOM 3772 C C . GLY A 1 463 ? -9.375 -4.376 50.341 1.00 80.88 463 GLY A C 1
ATOM 3773 O O . GLY A 1 463 ? -8.608 -3.603 49.773 1.00 80.88 463 GLY A O 1
ATOM 3774 N N . LEU A 1 464 ? -10.557 -4.672 49.807 1.00 82.81 464 LEU A N 1
ATOM 3775 C CA . LEU A 1 464 ? -11.056 -4.030 48.584 1.00 82.81 464 LEU A CA 1
ATOM 3776 C C . LEU A 1 464 ? -11.481 -2.572 48.856 1.00 82.81 464 LEU A C 1
ATOM 3778 O O . LEU A 1 464 ? -11.880 -2.249 49.973 1.00 82.81 464 LEU A O 1
ATOM 3782 N N . PRO A 1 465 ? -11.399 -1.654 47.880 1.00 85.12 465 PRO A N 1
ATOM 3783 C CA . PRO A 1 465 ? -11.952 -0.311 48.042 1.00 85.12 465 PRO A CA 1
ATOM 3784 C C . PRO A 1 465 ? -13.479 -0.367 48.159 1.00 85.12 465 PRO A C 1
ATOM 3786 O O . PRO A 1 465 ? -14.144 -1.068 47.398 1.00 85.12 465 PRO A O 1
ATOM 3789 N N . ILE A 1 466 ? -14.031 0.401 49.100 1.00 83.00 466 ILE A N 1
ATOM 3790 C CA . ILE A 1 466 ? -15.470 0.397 49.430 1.00 83.00 466 ILE A CA 1
ATOM 3791 C C . ILE A 1 466 ? -16.171 1.718 49.099 1.00 83.00 466 ILE A C 1
ATOM 3793 O O . ILE A 1 466 ? -17.398 1.772 49.067 1.00 83.00 466 ILE A O 1
ATOM 3797 N N . ALA A 1 467 ? -15.413 2.787 48.835 1.00 80.50 467 ALA A N 1
ATOM 3798 C CA . ALA A 1 467 ? -15.956 4.099 48.496 1.00 80.50 467 ALA A CA 1
ATOM 3799 C C . ALA A 1 467 ? -15.076 4.852 47.487 1.00 80.50 467 ALA A C 1
ATOM 3801 O O . ALA A 1 467 ? -13.864 4.631 47.387 1.00 80.50 467 ALA A O 1
ATOM 3802 N N . LYS A 1 468 ? -15.697 5.781 46.747 1.00 85.31 468 LYS A N 1
ATOM 3803 C CA . LYS A 1 468 ? -14.974 6.778 45.943 1.00 85.31 468 LYS A CA 1
ATOM 3804 C C . LYS A 1 468 ? -14.134 7.673 46.864 1.00 85.31 468 LYS A C 1
ATOM 3806 O O . LYS A 1 468 ? -14.415 7.774 48.056 1.00 85.31 468 LYS A O 1
ATOM 3811 N N . GLU A 1 469 ? -13.118 8.321 46.302 1.00 87.38 469 GLU A N 1
ATOM 3812 C CA . GLU A 1 469 ? -12.358 9.342 47.027 1.00 87.38 469 GLU A CA 1
ATOM 3813 C C . GLU A 1 469 ? -13.286 10.460 47.523 1.00 87.38 469 GLU A C 1
ATOM 3815 O O . GLU A 1 469 ? -14.166 10.924 46.795 1.00 87.38 469 GLU A O 1
ATOM 3820 N N . ILE A 1 470 ? -13.087 10.878 48.768 1.00 85.25 470 ILE A N 1
ATOM 3821 C CA . ILE A 1 470 ? -13.779 12.007 49.384 1.00 85.25 470 ILE A CA 1
ATOM 3822 C C . ILE A 1 470 ? -12.758 13.038 49.847 1.00 85.25 470 ILE A C 1
ATOM 3824 O O . ILE A 1 470 ? -11.592 12.714 50.074 1.00 85.25 470 ILE A O 1
ATOM 3828 N N . THR A 1 471 ? -13.201 14.276 50.034 1.00 85.69 471 THR A N 1
ATOM 3829 C CA . THR A 1 471 ? -12.391 15.305 50.688 1.00 85.69 471 THR A CA 1
ATOM 3830 C C . THR A 1 471 ? -12.777 15.377 52.160 1.00 85.69 471 THR A C 1
ATOM 3832 O O . THR A 1 471 ? -13.941 15.614 52.477 1.00 85.69 471 THR A O 1
ATOM 3835 N N . ARG A 1 472 ? -11.806 15.197 53.058 1.00 78.25 472 ARG A N 1
ATOM 3836 C CA . ARG A 1 472 ? -11.958 15.351 54.511 1.00 78.25 472 ARG A CA 1
ATOM 3837 C C . ARG A 1 472 ? -10.840 16.251 55.026 1.00 78.25 472 ARG A C 1
ATOM 3839 O O . ARG A 1 472 ? -9.675 15.990 54.741 1.00 78.25 472 ARG A O 1
ATOM 3846 N N . ASP A 1 473 ? -11.193 17.328 55.723 1.00 81.38 473 ASP A N 1
ATOM 3847 C CA . ASP A 1 473 ? -10.240 18.323 56.247 1.00 81.38 473 ASP A CA 1
ATOM 3848 C C . ASP A 1 473 ? -9.260 18.859 55.183 1.00 81.38 473 ASP A C 1
ATOM 3850 O O . ASP A 1 473 ? -8.066 19.025 55.422 1.00 81.38 473 ASP A O 1
ATOM 3854 N N . GLY A 1 474 ? -9.758 19.073 53.959 1.00 81.94 474 GLY A N 1
ATOM 3855 C CA . GLY A 1 474 ? -8.957 19.551 52.825 1.00 81.94 474 GLY A CA 1
ATOM 3856 C C . GLY A 1 474 ? -8.026 18.506 52.195 1.00 81.94 474 GLY A C 1
ATOM 3857 O O . GLY A 1 474 ? -7.317 18.829 51.245 1.00 81.94 474 GLY A O 1
ATOM 3858 N N . LYS A 1 475 ? -8.041 17.256 52.670 1.00 85.31 475 LYS A N 1
ATOM 3859 C CA . LYS A 1 475 ? -7.245 16.147 52.130 1.00 85.31 475 LYS A CA 1
ATOM 3860 C C . LYS A 1 475 ? -8.125 15.133 51.414 1.00 85.31 475 LYS A C 1
ATOM 3862 O O . LYS A 1 475 ? -9.247 14.860 51.839 1.00 85.31 475 LYS A O 1
ATOM 3867 N N . ARG A 1 476 ? -7.604 14.532 50.343 1.00 91.00 476 ARG A N 1
ATOM 3868 C CA . ARG A 1 476 ? -8.257 13.390 49.692 1.00 91.00 476 ARG A CA 1
ATOM 3869 C C . ARG A 1 476 ? -8.115 12.161 50.584 1.00 91.00 476 ARG A C 1
ATOM 3871 O O . ARG A 1 476 ? -7.024 11.875 51.073 1.00 91.00 476 ARG A O 1
ATOM 3878 N N . VAL A 1 477 ? -9.205 11.431 50.774 1.00 89.69 477 VAL A N 1
ATOM 3879 C CA . VAL A 1 477 ? -9.266 10.190 51.549 1.00 89.69 477 VAL A CA 1
ATOM 3880 C C . VAL A 1 477 ? -10.030 9.140 50.751 1.00 89.69 477 VAL A C 1
ATOM 3882 O O . VAL A 1 477 ? -11.055 9.449 50.147 1.00 89.69 477 VAL A O 1
ATOM 3885 N N . GLN A 1 478 ? -9.565 7.892 50.757 1.00 91.25 478 GLN A N 1
ATOM 3886 C CA . GLN A 1 478 ? -10.281 6.764 50.163 1.00 91.25 478 GLN A CA 1
ATOM 3887 C C . GLN A 1 478 ? -10.356 5.588 51.139 1.00 91.25 478 GLN A C 1
ATOM 3889 O O . GLN A 1 478 ? -9.368 5.234 51.783 1.00 91.25 478 GLN A O 1
ATOM 3894 N N . TYR A 1 479 ? -11.541 4.987 51.249 1.00 86.88 479 TYR A N 1
ATOM 3895 C CA . TYR A 1 479 ? -11.816 3.896 52.181 1.00 86.88 479 TYR A CA 1
ATOM 3896 C C . TYR A 1 479 ? -11.711 2.534 51.497 1.00 86.88 479 TYR A C 1
ATOM 3898 O O . TYR A 1 479 ? -12.226 2.334 50.391 1.00 86.88 479 TYR A O 1
ATOM 3906 N N . PHE A 1 480 ? -11.095 1.594 52.206 1.00 87.00 480 PHE A N 1
ATOM 3907 C CA . PHE A 1 480 ? -10.979 0.180 51.871 1.00 87.00 480 PHE A CA 1
ATOM 3908 C C . PHE A 1 480 ? -11.554 -0.659 53.023 1.00 87.00 480 PHE A C 1
ATOM 3910 O O . PHE A 1 480 ? -11.789 -0.143 54.114 1.00 87.00 480 PHE A O 1
ATOM 3917 N N . GLU A 1 481 ? -11.808 -1.948 52.798 1.00 78.94 481 GLU A N 1
ATOM 3918 C CA . GLU A 1 481 ? -12.463 -2.814 53.794 1.00 78.94 481 GLU A CA 1
ATOM 3919 C C . GLU A 1 481 ? -11.709 -2.883 55.130 1.00 78.94 481 GLU A C 1
ATOM 3921 O O . GLU A 1 481 ? -12.342 -3.038 56.172 1.00 78.94 481 GLU A O 1
ATOM 3926 N N . LYS A 1 482 ? -10.371 -2.792 55.113 1.00 79.25 482 LYS A N 1
ATOM 3927 C CA . LYS A 1 482 ? -9.536 -2.950 56.318 1.00 79.25 482 LYS A CA 1
ATOM 3928 C C . LYS A 1 482 ? -8.859 -1.665 56.776 1.00 79.25 482 LYS A C 1
ATOM 3930 O O . LYS A 1 482 ? -8.419 -1.591 57.919 1.00 79.25 482 LYS A O 1
ATOM 3935 N N . VAL A 1 483 ? -8.739 -0.674 55.896 1.00 85.38 483 VAL A N 1
ATOM 3936 C CA . VAL A 1 483 ? -8.007 0.576 56.145 1.00 85.38 483 VAL A CA 1
ATOM 3937 C C . VAL A 1 483 ? -8.703 1.746 55.461 1.00 85.38 483 VAL A C 1
ATOM 3939 O O . VAL A 1 483 ? -9.395 1.570 54.463 1.00 85.38 483 VAL A O 1
ATOM 3942 N N . ALA A 1 484 ? -8.452 2.964 55.920 1.00 87.12 484 ALA A N 1
ATOM 3943 C CA . ALA A 1 484 ? -8.633 4.144 55.082 1.00 87.12 484 ALA A CA 1
ATOM 3944 C C . ALA A 1 484 ? -7.265 4.731 54.720 1.00 87.12 484 ALA A C 1
ATOM 3946 O O . ALA A 1 484 ? -6.292 4.546 55.449 1.00 87.12 484 ALA A O 1
ATOM 3947 N N . MET A 1 485 ? -7.176 5.395 53.570 1.00 91.06 485 MET A N 1
ATOM 3948 C CA . MET A 1 485 ? -5.955 6.034 53.084 1.00 91.06 485 MET A CA 1
ATOM 3949 C C . MET A 1 485 ? -6.173 7.536 52.930 1.00 91.06 485 MET A C 1
ATOM 3951 O O . MET A 1 485 ? -7.180 7.922 52.348 1.00 91.06 485 MET A O 1
ATOM 3955 N N . GLU A 1 486 ? -5.240 8.377 53.382 1.00 92.19 486 GLU A N 1
ATOM 3956 C CA . GLU A 1 486 ? -5.243 9.827 53.118 1.00 92.19 486 GLU A CA 1
ATOM 3957 C C . GLU A 1 486 ? -4.059 10.244 52.242 1.00 92.19 486 GLU A C 1
ATOM 3959 O O . GLU A 1 486 ? -2.950 9.731 52.408 1.00 92.19 486 GLU A O 1
ATOM 3964 N N . GLU A 1 487 ? -4.282 11.198 51.338 1.00 92.62 487 GLU A N 1
ATOM 3965 C CA . GLU A 1 487 ? -3.222 11.917 50.633 1.00 92.62 487 GLU A CA 1
ATOM 3966 C C . GLU A 1 487 ? -2.648 12.984 51.572 1.00 92.62 487 GLU A C 1
ATOM 3968 O O . GLU A 1 487 ? -3.332 13.941 51.939 1.00 92.62 487 GLU A O 1
ATOM 3973 N N . TYR A 1 488 ? -1.398 12.797 52.001 1.00 87.12 488 TYR A N 1
ATOM 3974 C CA . TYR A 1 488 ? -0.748 13.680 52.978 1.00 87.12 488 TYR A CA 1
ATOM 3975 C C . TYR A 1 488 ? 0.208 14.692 52.331 1.00 87.12 488 TYR A C 1
ATOM 3977 O O . TYR A 1 488 ? 0.563 15.684 52.964 1.00 87.12 488 TYR A O 1
ATOM 3985 N N . ALA A 1 489 ? 0.606 14.451 51.082 1.00 83.88 489 ALA A N 1
ATOM 3986 C CA . ALA A 1 489 ? 1.351 15.363 50.221 1.00 83.88 489 ALA A CA 1
ATOM 3987 C C . ALA A 1 489 ? 0.964 15.080 48.756 1.00 83.88 489 ALA A C 1
ATOM 3989 O O . ALA A 1 489 ? 0.522 13.963 48.476 1.00 83.88 489 ALA A O 1
ATOM 3990 N N . PRO A 1 490 ? 1.129 16.034 47.819 1.00 82.44 490 PRO A N 1
ATOM 3991 C CA . PRO A 1 490 ? 0.776 15.822 46.416 1.00 82.44 490 PRO A CA 1
ATOM 3992 C C . PRO A 1 490 ? 1.409 14.542 45.855 1.00 82.44 490 PRO A C 1
ATOM 3994 O O . PRO A 1 490 ? 2.632 14.415 45.795 1.00 82.44 490 PRO A O 1
ATOM 3997 N N . GLY A 1 491 ? 0.577 13.572 45.475 1.00 82.38 491 GLY A N 1
ATOM 3998 C CA . GLY A 1 491 ? 1.032 12.290 44.941 1.00 82.38 491 GLY A CA 1
ATOM 3999 C C . GLY A 1 491 ? 1.514 11.266 45.981 1.00 82.38 491 GLY A C 1
ATOM 4000 O O . GLY A 1 491 ? 2.030 10.221 45.582 1.00 82.38 491 GLY A O 1
ATOM 4001 N N . GLN A 1 492 ? 1.315 11.489 47.287 1.00 85.81 492 GLN A N 1
ATOM 4002 C CA . GLN A 1 492 ? 1.707 10.555 48.355 1.00 85.81 492 GLN A CA 1
ATOM 4003 C C . GLN A 1 492 ? 0.551 10.231 49.320 1.00 85.81 492 GLN A C 1
ATOM 4005 O O . GLN A 1 492 ? -0.079 11.132 49.874 1.00 85.81 492 GLN A O 1
ATOM 4010 N N . ALA A 1 493 ? 0.301 8.936 49.567 1.00 88.69 493 ALA A N 1
ATOM 4011 C CA . ALA A 1 493 ? -0.764 8.441 50.451 1.00 88.69 493 ALA A CA 1
ATOM 4012 C C . ALA A 1 493 ? -0.232 7.663 51.672 1.00 88.69 493 ALA A C 1
ATOM 4014 O O . ALA A 1 493 ? 0.854 7.085 51.610 1.00 88.69 493 ALA A O 1
ATOM 4015 N N . ARG A 1 494 ? -1.017 7.599 52.761 1.00 90.19 494 ARG A N 1
ATOM 4016 C CA . ARG A 1 494 ? -0.752 6.803 53.986 1.00 90.19 494 ARG A CA 1
ATOM 4017 C C . ARG A 1 494 ? -2.035 6.213 54.595 1.00 90.19 494 ARG A C 1
ATOM 4019 O O . ARG A 1 494 ? -3.110 6.715 54.295 1.00 90.19 494 ARG A O 1
ATOM 4026 N N . LEU A 1 495 ? -1.926 5.203 55.468 1.00 88.75 495 LEU A N 1
ATOM 4027 C CA . LEU A 1 495 ? -3.058 4.572 56.183 1.00 88.75 495 LEU A CA 1
ATOM 4028 C C . LEU A 1 495 ? -3.557 5.409 57.390 1.00 88.75 495 LEU A C 1
ATOM 4030 O O . LEU A 1 495 ? -2.751 6.104 58.008 1.00 88.75 495 LEU A O 1
ATOM 4034 N N . ILE A 1 496 ? -4.850 5.308 57.743 1.00 83.56 496 ILE A N 1
ATOM 4035 C CA . ILE A 1 496 ? -5.515 5.946 58.908 1.00 83.56 496 ILE A CA 1
ATOM 4036 C C . ILE A 1 496 ? -6.552 4.998 59.589 1.00 83.56 496 ILE A C 1
ATOM 4038 O O . ILE A 1 496 ? -7.136 4.149 58.911 1.00 83.56 496 ILE A O 1
ATOM 4042 N N . ASP A 1 497 ? -6.789 5.141 60.908 1.00 64.69 497 ASP A N 1
ATOM 4043 C CA . ASP A 1 497 ? -7.613 4.241 61.765 1.00 64.69 497 ASP A CA 1
ATOM 4044 C C . ASP A 1 497 ? -9.151 4.441 61.676 1.00 64.69 497 ASP A C 1
ATOM 4046 O O . ASP A 1 497 ? -9.625 5.559 61.471 1.00 64.69 497 ASP A O 1
ATOM 4050 N N . ILE A 1 498 ? -9.946 3.367 61.890 1.00 61.78 498 ILE A N 1
ATOM 4051 C CA . ILE A 1 498 ? -11.413 3.301 61.606 1.00 61.78 498 ILE A CA 1
ATOM 4052 C C . ILE A 1 498 ? -12.323 2.782 62.761 1.00 61.78 498 ILE A C 1
ATOM 4054 O O . ILE A 1 498 ? -13.493 2.458 62.554 1.00 61.78 498 ILE A O 1
ATOM 4058 N N . GLY A 1 499 ? -11.829 2.677 63.998 1.00 47.69 499 GLY A N 1
ATOM 4059 C CA . GLY A 1 499 ? -12.339 1.715 64.997 1.00 47.69 499 GLY A CA 1
ATOM 4060 C C . GLY A 1 499 ? -13.756 1.848 65.601 1.00 47.69 499 GLY A C 1
ATOM 4061 O O . GLY A 1 499 ? -14.172 0.905 66.268 1.00 47.69 499 GLY A O 1
ATOM 4062 N N . ARG A 1 500 ? -14.522 2.942 65.440 1.00 44.94 500 ARG A N 1
ATOM 4063 C CA . ARG A 1 500 ? -15.797 3.123 66.194 1.00 44.94 500 ARG A CA 1
ATOM 4064 C C . ARG A 1 500 ? -17.063 3.273 65.337 1.00 44.94 500 ARG A C 1
ATOM 4066 O O . ARG A 1 500 ? -18.135 2.882 65.784 1.00 44.94 500 ARG A O 1
ATOM 4073 N N . GLU A 1 501 ? -16.957 3.750 64.099 1.00 56.31 501 GLU A N 1
ATOM 4074 C CA . GLU A 1 501 ? -18.110 3.913 63.189 1.00 56.31 501 GLU A CA 1
ATOM 4075 C C . GLU A 1 501 ? -18.430 2.640 62.383 1.00 56.31 501 GLU A C 1
ATOM 4077 O O . GLU A 1 501 ? -19.593 2.371 62.076 1.00 56.31 501 GLU A O 1
ATOM 4082 N N . ALA A 1 502 ? -17.423 1.804 62.101 1.00 58.12 502 ALA A N 1
ATOM 4083 C CA . ALA A 1 502 ? -17.571 0.589 61.293 1.00 58.12 502 ALA A CA 1
ATOM 4084 C C . ALA A 1 502 ? -18.510 -0.461 61.922 1.00 58.12 502 ALA A C 1
ATOM 4086 O O . ALA A 1 502 ? -19.248 -1.138 61.207 1.00 58.12 502 ALA A O 1
ATOM 4087 N N . PHE A 1 503 ? -18.540 -0.560 63.256 1.00 47.78 503 PHE A N 1
ATOM 4088 C CA . PHE A 1 503 ? -19.373 -1.531 63.977 1.00 47.78 503 PHE A CA 1
ATOM 4089 C C . PHE A 1 503 ? -20.876 -1.240 63.830 1.00 47.78 503 PHE A C 1
ATOM 4091 O O . PHE A 1 503 ? -21.685 -2.149 63.642 1.00 47.78 503 PHE A O 1
ATOM 4098 N N . GLN A 1 504 ? -21.255 0.041 63.843 1.00 53.22 504 GLN A N 1
ATOM 4099 C CA . GLN A 1 504 ? -22.657 0.444 63.747 1.00 53.22 504 GLN A CA 1
ATOM 4100 C C . GLN A 1 504 ? -23.191 0.338 62.313 1.00 53.22 504 GLN A C 1
ATOM 4102 O O . GLN A 1 504 ? -24.343 -0.041 62.103 1.00 53.22 504 GLN A O 1
ATOM 4107 N N . LEU A 1 505 ? -22.333 0.598 61.322 1.00 62.47 505 LEU A N 1
ATOM 4108 C CA . LEU A 1 505 ? -22.641 0.415 59.903 1.00 62.47 505 LEU A CA 1
ATOM 4109 C C . LEU A 1 505 ? -22.757 -1.068 59.514 1.00 62.47 505 LEU A C 1
ATOM 4111 O O . LEU A 1 505 ? -23.656 -1.414 58.750 1.00 62.47 505 LEU A O 1
ATOM 4115 N N . GLN A 1 506 ? -21.932 -1.958 60.079 1.00 56.38 506 GLN A N 1
ATOM 4116 C CA . GLN A 1 506 ? -21.998 -3.403 59.805 1.00 56.38 506 GLN A CA 1
ATOM 4117 C C . GLN A 1 506 ? -23.351 -4.027 60.174 1.00 56.38 506 GLN A C 1
ATOM 4119 O O . GLN A 1 506 ? -23.870 -4.850 59.420 1.00 56.38 506 GLN A O 1
ATOM 4124 N N . LYS A 1 507 ? -23.963 -3.605 61.288 1.00 58.41 507 LYS A N 1
ATOM 4125 C CA . LYS A 1 507 ? -25.280 -4.107 61.710 1.00 58.41 507 LYS A CA 1
ATOM 4126 C C . LYS A 1 507 ? -26.392 -3.715 60.727 1.00 58.41 507 LYS A C 1
ATOM 4128 O O . LYS A 1 507 ? -27.249 -4.534 60.410 1.00 58.41 507 LYS A O 1
ATOM 4133 N N . THR A 1 508 ? -26.350 -2.487 60.216 1.00 69.38 508 THR A N 1
ATOM 4134 C CA . THR A 1 508 ? -27.319 -1.980 59.229 1.00 69.38 508 THR A CA 1
ATOM 4135 C C . THR A 1 508 ? -27.117 -2.619 57.854 1.00 69.38 508 THR A C 1
ATOM 4137 O O . THR A 1 508 ? -28.086 -2.931 57.165 1.00 69.38 508 THR A O 1
ATOM 4140 N N . ILE A 1 509 ? -25.862 -2.861 57.462 1.00 72.25 509 ILE A N 1
ATOM 4141 C CA . ILE A 1 509 ? -25.523 -3.531 56.201 1.00 72.25 509 ILE A CA 1
ATOM 4142 C C . ILE A 1 509 ? -26.037 -4.975 56.194 1.00 72.25 509 ILE A C 1
ATOM 4144 O O . ILE A 1 509 ? -26.601 -5.389 55.186 1.00 72.25 509 ILE A O 1
ATOM 4148 N N . ALA A 1 510 ? -25.926 -5.713 57.302 1.00 67.12 510 ALA A N 1
ATOM 4149 C CA . ALA A 1 510 ? -26.430 -7.085 57.388 1.00 67.12 510 ALA A CA 1
ATOM 4150 C C . ALA A 1 510 ? -27.958 -7.175 57.174 1.00 67.12 510 ALA A C 1
ATOM 4152 O O . ALA A 1 510 ? -28.431 -8.038 56.434 1.00 67.12 510 ALA A O 1
ATOM 4153 N N . ASP A 1 511 ? -28.729 -6.247 57.753 1.00 69.88 511 ASP A N 1
ATOM 4154 C CA . ASP A 1 511 ? -30.193 -6.201 57.595 1.00 69.88 511 ASP A CA 1
ATOM 4155 C C . ASP A 1 511 ? -30.608 -5.838 56.155 1.00 69.88 511 ASP A C 1
ATOM 4157 O O . ASP A 1 511 ? -31.491 -6.458 55.552 1.00 69.88 511 ASP A O 1
ATOM 4161 N N . LEU A 1 512 ? -29.902 -4.880 55.546 1.00 74.75 512 LEU A N 1
ATOM 4162 C CA . LEU A 1 512 ? -30.120 -4.500 54.149 1.00 74.75 512 LEU A CA 1
ATOM 4163 C C . LEU A 1 512 ? -29.694 -5.598 53.169 1.00 74.75 512 LEU A C 1
ATOM 4165 O O . LEU A 1 512 ? -30.354 -5.783 52.148 1.00 74.75 512 LEU A O 1
ATOM 4169 N N . GLN A 1 513 ? -28.638 -6.355 53.475 1.00 75.56 513 GLN A N 1
ATOM 4170 C CA . GLN A 1 513 ? -28.187 -7.490 52.669 1.00 75.56 513 GLN A CA 1
ATOM 4171 C C . GLN A 1 513 ? -29.215 -8.626 52.655 1.00 75.56 513 GLN A C 1
ATOM 4173 O O . GLN A 1 513 ? -29.468 -9.184 51.588 1.00 75.56 513 GLN A O 1
ATOM 4178 N N . ALA A 1 514 ? -29.870 -8.914 53.784 1.00 71.38 514 ALA A N 1
ATOM 4179 C CA . ALA A 1 514 ? -30.947 -9.906 53.845 1.00 71.38 514 ALA A CA 1
ATOM 4180 C C . ALA A 1 514 ? -32.166 -9.494 52.992 1.00 71.38 514 ALA A C 1
ATOM 4182 O O . ALA A 1 514 ? -32.727 -10.306 52.246 1.00 71.38 514 ALA A O 1
ATOM 4183 N N . ARG A 1 515 ? -32.540 -8.206 53.022 1.00 78.62 515 ARG A N 1
ATOM 4184 C CA . ARG A 1 515 ? -33.606 -7.659 52.158 1.00 78.62 515 ARG A CA 1
ATOM 4185 C C . ARG A 1 515 ? -33.223 -7.666 50.677 1.00 78.62 515 ARG A C 1
ATOM 4187 O O . ARG A 1 515 ? -34.061 -7.985 49.837 1.00 78.62 515 ARG A O 1
ATOM 4194 N N . LEU A 1 516 ? -31.966 -7.356 50.354 1.00 75.50 516 LEU A N 1
ATOM 4195 C CA . LEU A 1 516 ? -31.437 -7.406 48.989 1.00 75.50 516 LEU A CA 1
ATOM 4196 C C . LEU A 1 516 ? -31.386 -8.828 48.431 1.00 75.50 516 LEU A C 1
ATOM 4198 O O . LEU A 1 516 ? -31.672 -8.996 47.253 1.00 75.50 516 LEU A O 1
ATOM 4202 N N . ALA A 1 517 ? -31.054 -9.833 49.244 1.00 73.06 517 ALA A N 1
ATOM 4203 C CA . ALA A 1 517 ? -31.105 -11.235 48.830 1.00 73.06 517 ALA A CA 1
ATOM 4204 C C . ALA A 1 517 ? -32.538 -11.635 48.449 1.00 73.06 517 ALA A C 1
ATOM 4206 O O . ALA A 1 517 ? -32.779 -12.053 47.324 1.00 73.06 517 ALA A O 1
ATOM 4207 N N . THR A 1 518 ? -33.509 -11.332 49.317 1.00 79.56 518 THR A N 1
ATOM 4208 C CA . THR A 1 518 ? -34.934 -11.612 49.060 1.00 79.56 518 THR A CA 1
ATOM 4209 C C . THR A 1 518 ? -35.452 -10.914 47.792 1.00 79.56 518 THR A C 1
ATOM 4211 O O . THR A 1 518 ? -36.245 -11.470 47.034 1.00 79.56 518 THR A O 1
ATOM 4214 N N . LEU A 1 519 ? -35.026 -9.669 47.551 1.00 77.38 519 LEU A N 1
ATOM 4215 C CA . LEU A 1 519 ? -35.396 -8.928 46.342 1.00 77.38 519 LEU A CA 1
ATOM 4216 C C . LEU A 1 519 ? -34.681 -9.449 45.092 1.00 77.38 519 LEU A C 1
ATOM 4218 O O . LEU A 1 519 ? -35.278 -9.436 44.022 1.00 77.38 519 LEU A O 1
ATOM 4222 N N . ARG A 1 520 ? -33.431 -9.909 45.210 1.00 74.25 520 ARG A N 1
ATOM 4223 C CA . ARG A 1 520 ? -32.691 -10.534 44.106 1.00 74.25 520 ARG A CA 1
ATOM 4224 C C . ARG A 1 520 ? -33.321 -11.850 43.689 1.00 74.25 520 ARG A C 1
ATOM 4226 O O . ARG A 1 520 ? -33.459 -12.050 42.492 1.00 74.25 520 ARG A O 1
ATOM 4233 N N . ASP A 1 521 ? -33.761 -12.664 44.642 1.00 77.06 521 ASP A N 1
ATOM 4234 C CA . ASP A 1 521 ? -34.467 -13.912 44.349 1.00 77.06 521 ASP A CA 1
ATOM 4235 C C . ASP A 1 521 ? -35.777 -13.613 43.605 1.00 77.06 521 ASP A C 1
ATOM 4237 O O . ASP A 1 521 ? -36.006 -14.146 42.526 1.00 77.06 521 ASP A O 1
ATOM 4241 N N . LYS A 1 522 ? -36.559 -12.621 44.061 1.00 78.31 522 LYS A N 1
ATOM 4242 C CA . LYS A 1 522 ? -37.754 -12.157 43.329 1.00 78.31 522 LYS A CA 1
ATOM 4243 C C . LYS A 1 522 ? -37.451 -11.614 41.932 1.00 78.31 522 LYS A C 1
ATOM 4245 O O . LYS A 1 522 ? -38.248 -11.805 41.020 1.00 78.31 522 LYS A O 1
ATOM 4250 N N . VAL A 1 523 ? -36.346 -10.888 41.755 1.00 76.25 523 VAL A N 1
ATOM 4251 C CA . VAL A 1 523 ? -35.933 -10.379 40.438 1.00 76.25 523 VAL A CA 1
ATOM 4252 C C . VAL A 1 523 ? -35.485 -11.525 39.539 1.00 76.25 523 VAL A C 1
ATOM 4254 O O . VAL A 1 523 ? -35.814 -11.496 38.362 1.00 76.25 523 VAL A O 1
ATOM 4257 N N . ALA A 1 524 ? -34.791 -12.530 40.071 1.00 72.44 524 ALA A N 1
ATOM 4258 C CA . ALA A 1 524 ? -34.402 -13.722 39.330 1.00 72.44 524 ALA A CA 1
ATOM 4259 C C . ALA A 1 524 ? -35.633 -14.539 38.907 1.00 72.44 524 ALA A C 1
ATOM 4261 O O . ALA A 1 524 ? -35.718 -14.924 37.744 1.00 72.44 524 ALA A O 1
ATOM 4262 N N . ASP A 1 525 ? -36.618 -14.703 39.794 1.00 76.50 525 ASP A N 1
ATOM 4263 C CA . ASP A 1 525 ? -37.893 -15.362 39.491 1.00 76.50 525 ASP A CA 1
ATOM 4264 C C . ASP A 1 525 ? -38.662 -14.604 38.400 1.00 76.50 525 ASP A C 1
ATOM 4266 O O . ASP A 1 525 ? -39.055 -15.186 37.390 1.00 76.50 525 ASP A O 1
ATOM 4270 N N . LEU A 1 526 ? -38.797 -13.279 38.538 1.00 76.88 526 LEU A N 1
ATOM 4271 C CA . LEU A 1 526 ? -39.431 -12.430 37.524 1.00 76.88 526 LEU A CA 1
ATOM 4272 C C . LEU A 1 526 ? -38.644 -12.407 36.209 1.00 76.88 526 LEU A C 1
ATOM 4274 O O . LEU A 1 526 ? -39.235 -12.287 35.143 1.00 76.88 526 LEU A O 1
ATOM 4278 N N . GLN A 1 527 ? -37.315 -12.499 36.246 1.00 71.25 527 GLN A N 1
ATOM 4279 C CA . GLN A 1 527 ? -36.478 -12.577 35.048 1.00 71.25 527 GLN A CA 1
ATOM 4280 C C . GLN A 1 527 ? -36.602 -13.934 34.363 1.00 71.25 527 GLN A C 1
ATOM 4282 O O . GLN A 1 527 ? -36.620 -13.972 33.134 1.00 71.25 527 GLN A O 1
ATOM 4287 N N . ALA A 1 528 ? -36.721 -15.024 35.120 1.00 73.50 528 ALA A N 1
ATOM 4288 C CA . ALA A 1 528 ? -37.005 -16.348 34.586 1.00 73.50 528 ALA A CA 1
ATOM 4289 C C . ALA A 1 528 ? -38.399 -16.382 33.942 1.00 73.50 528 ALA A C 1
ATOM 4291 O O . ALA A 1 528 ? -38.528 -16.824 32.804 1.00 73.50 528 ALA A O 1
ATOM 4292 N N . GLU A 1 529 ? -39.411 -15.808 34.599 1.00 75.81 529 GLU A N 1
ATOM 4293 C CA . GLU A 1 529 ? -40.764 -15.667 34.053 1.00 75.81 529 GLU A CA 1
ATOM 4294 C C . GLU A 1 529 ? -40.787 -14.777 32.802 1.00 75.81 529 GLU A C 1
ATOM 4296 O O . GLU A 1 529 ? -41.405 -15.127 31.804 1.00 75.81 529 GLU A O 1
ATOM 4301 N N . ASN A 1 530 ? -40.051 -13.663 32.794 1.00 71.56 530 ASN A N 1
ATOM 4302 C CA . ASN A 1 530 ? -39.949 -12.763 31.642 1.00 71.56 530 ASN A CA 1
ATOM 4303 C C . ASN A 1 530 ? -39.142 -13.391 30.494 1.00 71.56 530 ASN A C 1
ATOM 4305 O O . ASN A 1 530 ? -39.422 -13.140 29.329 1.00 71.56 530 ASN A O 1
ATOM 4309 N N . THR A 1 531 ? -38.163 -14.243 30.801 1.00 76.38 531 THR A N 1
ATOM 4310 C CA . THR A 1 531 ? -37.433 -15.026 29.794 1.00 76.38 531 THR A CA 1
ATOM 4311 C C . THR A 1 531 ? -38.334 -16.096 29.195 1.00 76.38 531 THR A C 1
ATOM 4313 O O . THR A 1 531 ? -38.340 -16.258 27.981 1.00 76.38 531 THR A O 1
ATOM 4316 N N . GLU A 1 532 ? -39.148 -16.771 30.006 1.00 74.50 532 GLU A N 1
ATOM 4317 C CA . GLU A 1 532 ? -40.104 -17.761 29.515 1.00 74.50 532 GLU A CA 1
ATOM 4318 C C . GLU A 1 532 ? -41.252 -17.105 28.737 1.00 74.50 532 GLU A C 1
ATOM 4320 O O . GLU A 1 532 ? -41.596 -17.579 27.662 1.00 74.50 532 GLU A O 1
ATOM 4325 N N . LEU A 1 533 ? -41.778 -15.963 29.187 1.00 73.94 533 LEU A N 1
ATOM 4326 C CA . LEU A 1 533 ? -42.743 -15.158 28.432 1.00 73.94 533 LEU A CA 1
ATOM 4327 C C . LEU A 1 533 ? -42.143 -14.649 27.121 1.00 73.94 533 LEU A C 1
ATOM 4329 O O . LEU A 1 533 ? -42.804 -14.715 26.091 1.00 73.94 533 LEU A O 1
ATOM 4333 N N . LYS A 1 534 ? -40.885 -14.190 27.116 1.00 68.25 534 LYS A N 1
ATOM 4334 C CA . LYS A 1 534 ? -40.176 -13.817 25.883 1.00 68.25 534 LYS A CA 1
ATOM 4335 C C . LYS A 1 534 ? -39.985 -15.009 24.967 1.00 68.25 534 LYS A C 1
ATOM 4337 O O . LYS A 1 534 ? -40.230 -14.864 23.781 1.00 68.25 534 LYS A O 1
ATOM 4342 N N . ARG A 1 535 ? -39.632 -16.178 25.502 1.00 69.00 535 ARG A N 1
ATOM 4343 C CA . ARG A 1 535 ? -39.521 -17.422 24.738 1.00 69.00 535 ARG A CA 1
ATOM 4344 C C . ARG A 1 535 ? -40.873 -17.837 24.170 1.00 69.00 535 ARG A C 1
ATOM 4346 O O . ARG A 1 535 ? -40.919 -18.273 23.033 1.00 69.00 535 ARG A O 1
ATOM 4353 N N . GLN A 1 536 ? -41.969 -17.672 24.909 1.00 66.38 536 GLN A N 1
ATOM 4354 C CA . GLN A 1 536 ? -43.330 -17.942 24.435 1.00 66.38 536 GLN A CA 1
ATOM 4355 C C . GLN A 1 536 ? -43.776 -16.936 23.373 1.00 66.38 536 GLN A C 1
ATOM 4357 O O . GLN A 1 536 ? -44.355 -17.340 22.370 1.00 66.38 536 GLN A O 1
ATOM 4362 N N . VAL A 1 537 ? -43.463 -15.649 23.541 1.00 63.97 537 VAL A N 1
ATOM 4363 C CA . VAL A 1 537 ? -43.685 -14.609 22.525 1.00 63.97 537 VAL A CA 1
ATOM 4364 C C . VAL A 1 537 ? -42.839 -14.887 21.288 1.00 63.97 537 VAL A C 1
ATOM 4366 O O . VAL A 1 537 ? -43.345 -14.777 20.184 1.00 63.97 537 VAL A O 1
ATOM 4369 N N . GLU A 1 538 ? -41.589 -15.304 21.442 1.00 53.34 538 GLU A N 1
ATOM 4370 C CA . GLU A 1 538 ? -40.692 -15.668 20.346 1.00 53.34 538 GLU A CA 1
ATOM 4371 C C . GLU A 1 538 ? -41.163 -16.951 19.648 1.00 53.34 538 GLU A C 1
ATOM 4373 O O . GLU A 1 538 ? -41.159 -17.008 18.422 1.00 53.34 538 GLU A O 1
ATOM 4378 N N . LEU A 1 539 ? -41.694 -17.931 20.390 1.00 50.66 539 LEU A N 1
ATOM 4379 C CA . LEU A 1 539 ? -42.349 -19.119 19.834 1.00 50.66 539 LEU A CA 1
ATOM 4380 C C . LEU A 1 539 ? -43.627 -18.753 19.063 1.00 50.66 539 LEU A C 1
ATOM 4382 O O . LEU A 1 539 ? -43.880 -19.328 18.010 1.00 50.66 539 LEU A O 1
ATOM 4386 N N . LEU A 1 540 ? -44.419 -17.796 19.559 1.00 48.59 540 LEU A N 1
ATOM 4387 C CA . LEU A 1 540 ? -45.634 -17.279 18.910 1.00 48.59 540 LEU A CA 1
ATOM 4388 C C . LEU A 1 540 ? -45.315 -16.398 17.687 1.00 48.59 540 LEU A C 1
ATOM 4390 O O . LEU A 1 540 ? -46.031 -16.440 16.691 1.00 48.59 540 LEU A O 1
ATOM 4394 N N . MET A 1 541 ? -44.218 -15.639 17.728 1.00 46.88 541 MET A N 1
ATOM 4395 C CA . MET A 1 541 ? -43.719 -14.811 16.622 1.00 46.88 541 MET A CA 1
ATOM 4396 C C . MET A 1 541 ? -43.113 -15.676 15.510 1.00 46.88 541 MET A C 1
ATOM 4398 O O . MET A 1 541 ? -43.346 -15.415 14.334 1.00 46.88 541 MET A O 1
ATOM 4402 N N . THR A 1 542 ? -42.391 -16.744 15.860 1.00 43.81 542 THR A N 1
ATOM 4403 C CA . THR A 1 542 ? -41.831 -17.717 14.900 1.00 43.81 542 THR A CA 1
ATOM 4404 C C . THR A 1 542 ? -42.865 -18.711 14.366 1.00 43.81 542 THR A C 1
ATOM 4406 O O . THR A 1 542 ? -42.600 -19.391 13.379 1.00 43.81 542 THR A O 1
ATOM 4409 N N . SER A 1 543 ? -44.065 -18.756 14.954 1.00 38.06 543 SER A N 1
ATOM 4410 C CA . SER A 1 543 ? -45.233 -19.455 14.401 1.00 38.06 543 SER A CA 1
ATOM 4411 C C . SER A 1 543 ? -46.204 -18.528 13.653 1.00 38.06 543 SER A C 1
ATOM 4413 O O . SER A 1 543 ? -47.274 -18.968 13.228 1.00 38.06 543 SER A O 1
ATOM 4415 N N . SER A 1 544 ? -45.808 -17.274 13.386 1.00 42.25 544 SER A N 1
ATOM 4416 C CA . SER A 1 544 ? -46.470 -16.463 12.365 1.00 42.25 544 SER A CA 1
ATOM 4417 C C . SER A 1 544 ? -46.030 -16.943 10.978 1.00 42.25 544 SER A C 1
ATOM 4419 O O . SER A 1 544 ? -44.874 -16.837 10.576 1.00 42.25 544 SER A O 1
ATOM 4421 N N . VAL A 1 545 ? -46.964 -17.558 10.255 1.00 42.62 545 VAL A N 1
ATOM 4422 C CA . VAL A 1 545 ? -46.783 -17.947 8.854 1.00 42.62 545 VAL A CA 1
ATOM 4423 C C . VAL A 1 545 ? -46.383 -16.691 8.062 1.00 42.62 545 VAL A C 1
ATOM 4425 O O . VAL A 1 545 ? -47.122 -15.706 8.138 1.00 42.62 545 VAL A O 1
ATOM 4428 N N . PRO A 1 546 ? -45.261 -16.675 7.311 1.00 47.16 546 PRO A N 1
ATOM 4429 C CA . PRO A 1 546 ? -44.935 -15.533 6.465 1.00 47.16 546 PRO A CA 1
ATOM 4430 C C . PRO A 1 546 ? -46.083 -15.312 5.477 1.00 47.16 546 PRO A C 1
ATOM 4432 O O . PRO A 1 546 ? -46.464 -16.224 4.737 1.00 47.16 546 PRO A O 1
ATOM 4435 N N . ILE A 1 547 ? -46.673 -14.115 5.506 1.00 55.41 547 ILE A N 1
ATOM 4436 C CA . ILE A 1 547 ? -47.738 -13.727 4.581 1.00 55.41 547 ILE A CA 1
ATOM 4437 C C . ILE A 1 547 ? -47.121 -13.728 3.180 1.00 55.41 547 ILE A C 1
ATOM 4439 O O . ILE A 1 547 ? -46.237 -12.930 2.880 1.00 55.41 547 ILE A O 1
ATOM 4443 N N . LYS A 1 548 ? -47.544 -14.680 2.347 1.00 70.00 548 LYS A N 1
ATOM 4444 C CA . LYS A 1 548 ? -47.044 -14.847 0.981 1.00 70.00 548 LYS A CA 1
ATOM 4445 C C . LYS A 1 548 ? -47.622 -13.765 0.063 1.00 70.00 548 LYS A C 1
ATOM 4447 O O . LYS A 1 548 ? -48.821 -13.497 0.123 1.00 70.00 548 LYS A O 1
ATOM 4452 N N . ILE A 1 549 ? -46.803 -13.211 -0.833 1.00 81.12 549 ILE A N 1
ATOM 4453 C CA . ILE A 1 549 ? -47.245 -12.427 -1.991 1.00 81.12 549 ILE A CA 1
ATOM 4454 C C . ILE A 1 549 ? -48.300 -13.256 -2.745 1.00 81.12 549 ILE A C 1
ATOM 4456 O O . ILE A 1 549 ? -47.996 -14.385 -3.154 1.00 81.12 549 ILE A O 1
ATOM 4460 N N . PRO A 1 550 ? -49.537 -12.754 -2.919 1.00 81.69 550 PRO A N 1
ATOM 4461 C CA . PRO A 1 550 ? -50.580 -13.498 -3.608 1.00 81.69 550 PRO A CA 1
ATOM 4462 C C . PRO A 1 550 ? -50.264 -13.615 -5.103 1.00 81.69 550 PRO A C 1
ATOM 4464 O O . PRO A 1 550 ? -49.805 -12.655 -5.732 1.00 81.69 550 PRO A O 1
ATOM 4467 N N . ARG A 1 551 ? -50.557 -14.787 -5.683 1.00 86.25 551 ARG A N 1
ATOM 4468 C CA . ARG A 1 551 ? -50.462 -15.016 -7.131 1.00 86.25 551 ARG A CA 1
ATOM 4469 C C . ARG A 1 551 ? -51.349 -13.994 -7.862 1.00 86.25 551 ARG A C 1
ATOM 4471 O O . ARG A 1 551 ? -52.539 -13.924 -7.545 1.00 86.25 551 ARG A O 1
ATOM 4478 N N . PRO A 1 552 ? -50.817 -13.206 -8.817 1.00 89.31 552 PRO A N 1
ATOM 4479 C CA . PRO A 1 552 ? -51.635 -12.277 -9.590 1.00 89.31 552 PRO A CA 1
ATOM 4480 C C . PRO A 1 552 ? -52.674 -13.018 -10.434 1.00 89.31 552 PRO A C 1
ATOM 4482 O O . PRO A 1 552 ? -52.548 -14.215 -10.699 1.00 89.31 552 PRO A O 1
ATOM 4485 N N . ASN A 1 553 ? -53.692 -12.294 -10.902 1.00 91.94 553 ASN A N 1
ATOM 4486 C CA . ASN A 1 553 ? -54.641 -12.836 -11.867 1.00 91.94 553 ASN A CA 1
ATOM 4487 C C . ASN A 1 553 ? -53.935 -13.066 -13.214 1.00 91.94 553 ASN A C 1
ATOM 4489 O O . ASN A 1 553 ? -53.700 -12.123 -13.969 1.00 91.94 553 ASN A O 1
ATOM 4493 N N . ILE A 1 554 ? -53.566 -14.318 -13.477 1.00 93.75 554 ILE A N 1
ATOM 4494 C CA . ILE A 1 554 ? -52.862 -14.750 -14.684 1.00 93.75 554 ILE A CA 1
ATOM 4495 C C . ILE A 1 554 ? -53.855 -15.493 -15.570 1.00 93.75 554 ILE A C 1
ATOM 4497 O O . ILE A 1 554 ? -54.423 -16.506 -15.160 1.00 93.75 554 ILE A O 1
ATOM 4501 N N . GLN A 1 555 ? -54.026 -15.020 -16.800 1.00 95.88 555 GLN A N 1
ATOM 4502 C CA . GLN A 1 555 ? -54.773 -15.737 -17.824 1.00 95.88 555 GLN A CA 1
ATOM 4503 C C . GLN A 1 555 ? -53.843 -16.741 -18.501 1.00 95.88 555 GLN A C 1
ATOM 4505 O O . GLN A 1 555 ? -52.986 -16.363 -19.301 1.00 95.88 555 GLN A O 1
ATOM 4510 N N . ASP A 1 556 ? -53.980 -18.018 -18.155 1.00 94.00 556 ASP A N 1
ATOM 4511 C CA . ASP A 1 556 ? -53.220 -19.077 -18.813 1.00 94.00 556 ASP A CA 1
ATOM 4512 C C . ASP A 1 556 ? -53.837 -19.401 -20.173 1.00 94.00 556 ASP A C 1
ATOM 4514 O O . ASP A 1 556 ? -54.952 -19.913 -20.270 1.00 94.00 556 ASP A O 1
ATOM 4518 N N . ILE A 1 557 ? -53.100 -19.056 -21.224 1.00 96.12 557 ILE A N 1
ATOM 4519 C CA . ILE A 1 557 ? -53.478 -19.288 -22.618 1.00 96.12 557 ILE A CA 1
ATOM 4520 C C . ILE A 1 557 ? -52.449 -20.174 -23.326 1.00 96.12 557 ILE A C 1
ATOM 4522 O O . ILE A 1 557 ? -52.434 -20.253 -24.553 1.00 96.12 557 ILE A O 1
ATOM 4526 N N . THR A 1 558 ? -51.574 -20.837 -22.565 1.00 92.88 558 THR A N 1
ATOM 4527 C CA . THR A 1 558 ? -50.444 -21.615 -23.090 1.00 92.88 558 THR A CA 1
ATOM 4528 C C . THR A 1 558 ? -50.890 -22.634 -24.143 1.00 92.88 558 THR A C 1
ATOM 4530 O O . THR A 1 558 ? -50.284 -22.721 -25.209 1.00 92.88 558 THR A O 1
ATOM 4533 N N . ASP A 1 559 ? -51.995 -23.340 -23.889 1.00 90.62 559 ASP A N 1
ATOM 4534 C CA . ASP A 1 559 ? -52.506 -24.396 -24.772 1.00 90.62 559 ASP A CA 1
ATOM 4535 C C . ASP A 1 559 ? -53.415 -23.874 -25.903 1.00 90.62 559 ASP A C 1
ATOM 4537 O O . ASP A 1 559 ? -53.808 -24.636 -26.786 1.00 90.62 559 ASP A O 1
ATOM 4541 N N . THR A 1 560 ? -53.751 -22.578 -25.911 1.00 92.50 560 THR A N 1
ATOM 4542 C CA . THR A 1 560 ? -54.584 -21.965 -26.963 1.00 92.50 560 THR A CA 1
ATOM 4543 C C . THR A 1 560 ? -53.759 -21.257 -28.036 1.00 92.50 560 THR A C 1
ATOM 4545 O O . THR A 1 560 ? -54.298 -20.844 -29.062 1.00 92.50 560 THR A O 1
ATOM 4548 N N . LEU A 1 561 ? -52.460 -21.060 -27.797 1.00 94.94 561 LEU A N 1
ATOM 4549 C CA . LEU A 1 561 ? -51.577 -20.343 -28.709 1.00 94.94 561 LEU A CA 1
ATOM 4550 C C . LEU A 1 561 ? -51.090 -21.244 -29.861 1.00 94.94 561 LEU A C 1
ATOM 4552 O O . LEU A 1 561 ? -50.861 -22.439 -29.669 1.00 94.94 561 LEU A O 1
ATOM 4556 N N . PRO A 1 562 ? -50.871 -20.682 -31.065 1.00 92.44 562 PRO A N 1
ATOM 4557 C CA . PRO A 1 562 ? -50.257 -21.412 -32.167 1.00 92.44 562 PRO A CA 1
ATOM 4558 C C . PRO A 1 562 ? -48.893 -21.995 -31.775 1.00 92.44 562 PRO A C 1
ATOM 4560 O O . PRO A 1 562 ? -48.034 -21.285 -31.249 1.00 92.44 562 PRO A O 1
ATOM 4563 N N . THR A 1 563 ? -48.677 -23.268 -32.104 1.00 92.88 563 THR A N 1
ATOM 4564 C CA . THR A 1 563 ? -47.406 -23.984 -31.922 1.00 92.88 563 THR A CA 1
ATOM 4565 C C . THR A 1 563 ? -46.947 -24.605 -33.239 1.00 92.88 563 THR A C 1
ATOM 4567 O O . THR A 1 563 ? -47.725 -24.751 -34.185 1.00 92.88 563 THR A O 1
ATOM 4570 N N . HIS A 1 564 ? -45.660 -24.930 -33.331 1.00 94.31 564 HIS A N 1
ATOM 4571 C CA . HIS A 1 564 ? -45.112 -25.633 -34.484 1.00 94.31 564 HIS A CA 1
ATOM 4572 C C . HIS A 1 564 ? -45.571 -27.097 -34.501 1.00 94.31 564 HIS A C 1
ATOM 4574 O O . HIS A 1 564 ? -45.633 -27.750 -33.458 1.00 94.31 564 HIS A O 1
ATOM 4580 N N . GLU A 1 565 ? -45.824 -27.637 -35.694 1.00 88.19 565 GLU A N 1
ATOM 4581 C CA . GLU A 1 565 ? -46.335 -29.005 -35.871 1.00 88.19 565 GLU A CA 1
ATOM 4582 C C . GLU A 1 565 ? -45.361 -30.059 -35.314 1.00 88.19 565 GLU A C 1
ATOM 4584 O O . GLU A 1 565 ? -45.773 -30.988 -34.622 1.00 88.19 565 GLU A O 1
ATOM 4589 N N . THR A 1 566 ? -44.058 -29.879 -35.554 1.00 90.06 566 THR A N 1
ATOM 4590 C CA . THR A 1 566 ? -43.008 -30.843 -35.166 1.00 90.06 566 THR A CA 1
ATOM 4591 C C . THR A 1 566 ? -41.989 -30.349 -34.133 1.00 90.06 566 THR A C 1
ATOM 4593 O O . THR A 1 566 ? -41.423 -31.169 -33.415 1.00 90.06 566 THR A O 1
ATOM 4596 N N . ASN A 1 567 ? -41.722 -29.042 -34.035 1.00 92.50 567 ASN A N 1
ATOM 4597 C CA . ASN A 1 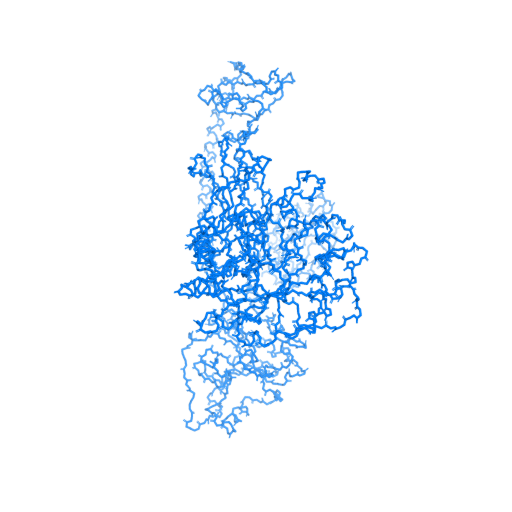567 ? -40.653 -28.515 -33.187 1.00 92.50 567 ASN A CA 1
ATOM 4598 C C . ASN A 1 567 ? -41.180 -28.368 -31.760 1.00 92.50 567 ASN A C 1
ATOM 4600 O O . ASN A 1 567 ? -42.294 -27.885 -31.553 1.00 92.50 567 ASN A O 1
ATOM 4604 N N . LYS A 1 568 ? -40.374 -28.765 -30.776 1.00 92.88 568 LYS A N 1
ATOM 4605 C CA . LYS A 1 568 ? -40.702 -28.674 -29.349 1.00 92.88 568 LYS A CA 1
ATOM 4606 C C . LYS A 1 568 ? -39.594 -27.928 -28.620 1.00 92.88 568 LYS A C 1
ATOM 4608 O O . LYS A 1 568 ? -38.435 -28.004 -29.019 1.00 92.88 568 LYS A O 1
ATOM 4613 N N . TYR A 1 569 ? -39.969 -27.182 -27.587 1.00 96.06 569 TYR A N 1
ATOM 4614 C CA . TYR A 1 569 ? -38.990 -26.626 -26.665 1.00 96.06 569 TYR A CA 1
ATOM 4615 C C . TYR A 1 569 ? -38.456 -27.724 -25.748 1.00 96.06 569 TYR A C 1
ATOM 4617 O O . TYR A 1 569 ? -39.180 -28.659 -25.401 1.00 96.06 569 TYR A O 1
ATOM 4625 N N . GLU A 1 570 ? -37.199 -27.580 -25.344 1.00 95.88 570 GLU A N 1
ATOM 4626 C CA . GLU A 1 570 ? -36.638 -28.347 -24.237 1.00 95.88 570 GLU A CA 1
ATOM 4627 C C . GLU A 1 570 ? -37.249 -27.893 -22.904 1.00 95.88 570 GLU A C 1
ATOM 4629 O O . GLU A 1 570 ? -37.854 -26.818 -22.808 1.00 95.88 570 GLU A O 1
ATOM 4634 N N . THR A 1 571 ? -37.084 -28.714 -21.869 1.00 95.12 571 THR A N 1
ATOM 4635 C CA . THR A 1 571 ? -37.584 -28.439 -20.518 1.00 95.12 571 THR A CA 1
ATOM 4636 C C . THR A 1 571 ? -36.447 -28.378 -19.502 1.00 95.12 571 THR A C 1
ATOM 4638 O O . THR A 1 571 ? -35.475 -29.118 -19.636 1.00 95.12 571 THR A O 1
ATOM 4641 N N . ARG A 1 572 ? -36.594 -27.548 -18.467 1.00 94.94 572 ARG A N 1
ATOM 4642 C CA . ARG A 1 572 ? -35.675 -27.402 -17.324 1.00 94.94 572 ARG A CA 1
ATOM 4643 C C . ARG A 1 572 ? -36.339 -27.786 -16.002 1.00 94.94 572 ARG A C 1
ATOM 4645 O O . ARG A 1 572 ? -37.569 -27.853 -15.936 1.00 94.94 572 ARG A O 1
ATOM 4652 N N . SER A 1 573 ? -35.536 -27.976 -14.952 1.00 90.50 573 SER A N 1
ATOM 4653 C CA . SER A 1 573 ? -36.063 -27.967 -13.586 1.00 90.50 573 SER A CA 1
ATOM 4654 C C . SER A 1 573 ? -36.476 -26.545 -13.209 1.00 90.50 573 SER A C 1
ATOM 4656 O O . SER A 1 573 ? -35.859 -25.567 -13.633 1.00 90.50 573 SER A O 1
ATOM 4658 N N . LEU A 1 574 ? -37.510 -26.416 -12.382 1.00 86.00 574 LEU A N 1
ATOM 4659 C CA . LEU A 1 574 ? -37.899 -25.124 -11.821 1.00 86.00 574 LEU A CA 1
ATOM 4660 C C . LEU A 1 574 ? -36.809 -24.541 -10.905 1.00 86.00 574 LEU A C 1
ATOM 4662 O O . LEU A 1 574 ? -36.656 -23.324 -10.861 1.00 86.00 574 LEU A O 1
ATOM 4666 N N . ASP A 1 575 ? -36.000 -25.397 -10.274 1.00 87.94 575 ASP A N 1
ATOM 4667 C CA . ASP A 1 575 ? -34.859 -24.992 -9.437 1.00 87.94 575 ASP A CA 1
ATOM 4668 C C . ASP A 1 575 ? -33.707 -24.363 -10.246 1.00 87.94 575 ASP A C 1
ATOM 4670 O O . ASP A 1 575 ? -32.852 -23.685 -9.679 1.00 87.94 575 ASP A O 1
ATOM 4674 N N . ASP A 1 576 ? -33.677 -24.551 -11.572 1.00 90.50 576 ASP A N 1
ATOM 4675 C CA . ASP A 1 576 ? -32.651 -23.959 -12.442 1.00 90.50 576 ASP A CA 1
ATOM 4676 C C . ASP A 1 576 ? -32.904 -22.460 -12.707 1.00 90.50 576 ASP A C 1
ATOM 4678 O O . ASP A 1 576 ? -32.051 -21.769 -13.273 1.00 90.50 576 ASP A O 1
ATOM 4682 N N . ILE A 1 577 ? -34.082 -21.943 -12.335 1.00 93.94 577 ILE A N 1
ATOM 4683 C CA . ILE A 1 577 ? -34.498 -20.565 -12.607 1.00 93.94 577 ILE A CA 1
ATOM 4684 C C . ILE A 1 577 ? -33.749 -19.602 -11.687 1.00 93.94 577 ILE A C 1
ATOM 4686 O O . ILE A 1 577 ? -33.929 -19.594 -10.475 1.00 93.94 577 ILE A O 1
ATOM 4690 N N . GLN A 1 578 ? -32.943 -18.738 -12.299 1.00 95.38 578 GLN A N 1
ATOM 4691 C CA . GLN A 1 578 ? -32.104 -17.758 -11.611 1.00 95.38 578 GLN A CA 1
ATOM 4692 C C . GLN A 1 578 ? -32.465 -16.313 -11.961 1.00 95.38 578 GLN A C 1
ATOM 4694 O O . GLN A 1 578 ? -32.181 -15.420 -11.168 1.00 95.38 578 GLN A O 1
ATOM 4699 N N . TYR A 1 579 ? -33.085 -16.064 -13.123 1.00 96.62 579 TYR A N 1
ATOM 4700 C CA . TYR A 1 579 ? -33.339 -14.703 -13.608 1.00 96.62 579 TYR A CA 1
ATOM 4701 C C . TYR A 1 579 ? -34.769 -14.480 -14.109 1.00 96.62 579 TYR A C 1
ATOM 4703 O O . TYR A 1 579 ? -35.362 -15.337 -14.769 1.00 96.62 579 TYR A O 1
ATOM 4711 N N . LEU A 1 580 ? -35.283 -13.269 -13.888 1.00 98.06 580 LEU A N 1
ATOM 4712 C CA . LEU A 1 580 ? -36.466 -12.737 -14.566 1.00 98.06 580 LEU A CA 1
ATOM 4713 C C . LEU A 1 580 ? -35.994 -11.714 -15.605 1.00 98.06 580 LEU A C 1
ATOM 4715 O O . LEU A 1 580 ? -35.469 -10.658 -15.250 1.00 98.06 580 LEU A O 1
ATOM 4719 N N . ILE A 1 581 ? -36.155 -12.023 -16.892 1.00 98.06 581 ILE A N 1
ATOM 4720 C CA . ILE A 1 581 ? -35.677 -11.164 -17.981 1.00 98.06 581 ILE A CA 1
ATOM 4721 C C . ILE A 1 581 ? -36.854 -10.403 -18.580 1.00 98.06 581 ILE A C 1
ATOM 4723 O O . ILE A 1 581 ? -37.788 -10.999 -19.120 1.00 98.06 581 ILE A O 1
ATOM 4727 N N . ILE A 1 582 ? -36.777 -9.078 -18.515 1.00 98.25 582 ILE A N 1
ATOM 4728 C CA . ILE A 1 582 ? -37.792 -8.146 -18.989 1.00 98.25 582 ILE A CA 1
ATOM 4729 C C . ILE A 1 582 ? -37.569 -7.817 -20.470 1.00 98.25 582 ILE A C 1
ATOM 4731 O O . ILE A 1 582 ? -36.469 -7.452 -20.901 1.00 98.25 582 ILE A O 1
ATOM 4735 N N . HIS A 1 583 ? -38.644 -7.939 -21.248 1.00 97.62 583 HIS A N 1
ATOM 4736 C CA . HIS A 1 583 ? -38.716 -7.686 -22.686 1.00 97.62 583 HIS A CA 1
ATOM 4737 C C . HIS A 1 583 ? -39.774 -6.639 -23.015 1.00 97.62 583 HIS A C 1
ATOM 4739 O O . HIS A 1 583 ? -40.703 -6.410 -22.243 1.00 97.62 583 HIS A O 1
ATOM 4745 N N . HIS A 1 584 ? -39.665 -6.072 -24.212 1.00 96.94 584 HIS A N 1
ATOM 4746 C CA . HIS A 1 584 ? -40.781 -5.415 -24.881 1.00 96.94 584 HIS A CA 1
ATOM 4747 C C . HIS A 1 584 ? -41.093 -6.126 -26.200 1.00 96.94 584 HIS A C 1
ATOM 4749 O O . HIS A 1 584 ? -40.233 -6.825 -26.736 1.00 96.94 584 HIS A O 1
ATOM 4755 N N . SER A 1 585 ? -42.297 -5.962 -26.743 1.00 92.44 585 SER A N 1
ATOM 4756 C CA . SER A 1 585 ? -42.627 -6.561 -28.046 1.00 92.44 585 SER A CA 1
ATOM 4757 C C . SER A 1 585 ? -42.076 -5.760 -29.234 1.00 92.44 585 SER A C 1
ATOM 4759 O O . SER A 1 585 ? -42.096 -6.253 -30.359 1.00 92.44 585 SER A O 1
ATOM 4761 N N . ALA A 1 586 ? -41.598 -4.529 -28.998 1.00 90.38 586 ALA A N 1
ATOM 4762 C CA . ALA A 1 586 ? -41.110 -3.575 -30.003 1.00 90.38 586 ALA A CA 1
ATOM 4763 C C . ALA A 1 586 ? -42.140 -3.198 -31.092 1.00 90.38 586 ALA A C 1
ATOM 4765 O O . ALA A 1 586 ? -41.809 -2.541 -32.079 1.00 90.38 586 ALA A O 1
ATOM 4766 N N . ILE A 1 587 ? -43.405 -3.569 -30.891 1.00 90.06 587 ILE A N 1
ATOM 4767 C CA . ILE A 1 587 ? -44.548 -3.298 -31.770 1.00 90.06 587 ILE A CA 1
ATOM 4768 C C . ILE A 1 587 ? -45.678 -2.667 -30.951 1.00 90.06 587 ILE A C 1
ATOM 4770 O O . ILE A 1 587 ? -45.559 -2.507 -29.737 1.00 90.06 587 ILE A O 1
ATOM 4774 N N . SER A 1 588 ? -46.783 -2.289 -31.601 1.00 89.38 588 SER A N 1
ATOM 4775 C CA . SER A 1 588 ? -47.952 -1.750 -30.894 1.00 89.38 588 SER A CA 1
ATOM 4776 C C . SER A 1 588 ? -48.400 -2.682 -29.762 1.00 89.38 588 SER A C 1
ATOM 4778 O O . SER A 1 588 ? -48.563 -3.884 -29.973 1.00 89.38 588 SER A O 1
ATOM 4780 N N . GLY A 1 589 ? -48.673 -2.116 -28.583 1.00 82.31 589 GLY A N 1
ATOM 4781 C CA . GLY A 1 589 ? -49.201 -2.860 -27.435 1.00 82.31 589 GLY A CA 1
ATOM 4782 C C . GLY A 1 589 ? -50.593 -3.462 -27.671 1.00 82.31 589 GLY A C 1
ATOM 4783 O O . GLY A 1 589 ? -51.013 -4.340 -26.928 1.00 82.31 589 GLY A O 1
ATOM 4784 N N . THR A 1 590 ? -51.292 -3.044 -28.734 1.00 85.88 590 THR A N 1
ATOM 4785 C CA . THR A 1 590 ? -52.556 -3.657 -29.180 1.00 85.88 590 THR A CA 1
ATOM 4786 C C . THR A 1 590 ? -52.371 -5.024 -29.844 1.00 85.88 590 THR A C 1
ATOM 4788 O O . THR A 1 590 ? -53.349 -5.736 -30.067 1.00 85.88 590 THR A O 1
ATOM 4791 N N . VAL A 1 591 ? -51.135 -5.408 -30.180 1.00 88.50 591 VAL A N 1
ATOM 4792 C CA . VAL A 1 591 ? -50.840 -6.727 -30.740 1.00 88.50 591 VAL A CA 1
ATOM 4793 C C . VAL A 1 591 ? -50.771 -7.745 -29.604 1.00 88.50 591 VAL A C 1
ATOM 4795 O O . VAL A 1 591 ? -49.817 -7.773 -28.830 1.00 88.50 591 VAL A O 1
ATOM 4798 N N . GLY A 1 592 ? -51.802 -8.585 -29.513 1.00 88.75 592 GLY A N 1
ATOM 4799 C CA . GLY A 1 592 ? -51.921 -9.603 -28.472 1.00 88.75 592 GLY A CA 1
ATOM 4800 C C . GLY A 1 592 ? -50.967 -10.802 -28.631 1.00 88.75 592 GLY A C 1
ATOM 4801 O O . GLY A 1 592 ? -50.377 -11.011 -29.699 1.00 88.75 592 GLY A O 1
ATOM 4802 N N . PRO A 1 593 ? -50.859 -11.646 -27.587 1.00 93.62 593 PRO A N 1
ATOM 4803 C CA . PRO A 1 593 ? -49.931 -12.783 -27.533 1.00 93.62 593 PRO A CA 1
ATOM 4804 C C . PRO A 1 593 ? -50.136 -13.813 -28.654 1.00 93.62 593 PRO A C 1
ATOM 4806 O O . PRO A 1 593 ? -49.168 -14.402 -29.125 1.00 93.62 593 PRO A O 1
ATOM 4809 N N . GLU A 1 594 ? -51.362 -13.989 -29.153 1.00 94.44 594 GLU A N 1
ATOM 4810 C CA . GLU A 1 594 ? -51.660 -14.908 -30.261 1.00 94.44 594 GLU A CA 1
ATOM 4811 C C . GLU A 1 594 ? -50.971 -14.500 -31.574 1.00 94.44 594 GLU A C 1
ATOM 4813 O O . GLU A 1 594 ? -50.429 -15.339 -32.295 1.00 94.44 594 GLU A O 1
ATOM 4818 N N . ALA A 1 595 ? -50.929 -13.199 -31.876 1.00 93.19 595 ALA A N 1
ATOM 4819 C CA . ALA A 1 595 ? -50.240 -12.690 -33.058 1.00 93.19 595 ALA A CA 1
ATOM 4820 C C . ALA A 1 595 ? -48.714 -12.817 -32.922 1.00 93.19 595 ALA A C 1
ATOM 4822 O O . ALA A 1 595 ? -48.048 -13.191 -33.889 1.00 93.19 595 ALA A O 1
ATOM 4823 N N . ILE A 1 596 ? -48.178 -12.583 -31.718 1.00 95.06 596 ILE A N 1
ATOM 4824 C CA . ILE A 1 596 ? -46.757 -12.790 -31.401 1.00 95.06 596 ILE A CA 1
ATOM 4825 C C . ILE A 1 596 ? -46.389 -14.276 -31.566 1.00 95.06 596 ILE A C 1
ATOM 4827 O O . ILE A 1 596 ? -45.393 -14.599 -32.214 1.00 95.06 596 ILE A O 1
ATOM 4831 N N . ALA A 1 597 ? -47.215 -15.193 -31.051 1.00 95.62 597 ALA A N 1
ATOM 4832 C CA . ALA A 1 597 ? -47.034 -16.636 -31.207 1.00 95.62 597 ALA A CA 1
ATOM 4833 C C . ALA A 1 597 ? -47.076 -17.070 -32.682 1.00 95.62 597 ALA A C 1
ATOM 4835 O O . ALA A 1 597 ? -46.171 -17.768 -33.140 1.00 95.62 597 ALA A O 1
ATOM 4836 N N . ARG A 1 598 ? -48.067 -16.600 -33.461 1.00 95.62 598 ARG A N 1
ATOM 4837 C CA . ARG A 1 598 ? -48.142 -16.868 -34.911 1.00 95.62 598 ARG A CA 1
ATOM 4838 C C . ARG A 1 598 ? -46.880 -16.420 -35.635 1.00 95.62 598 ARG A C 1
ATOM 4840 O O . ARG A 1 598 ? -46.402 -17.143 -36.505 1.00 95.62 598 ARG A O 1
ATOM 4847 N N . TRP A 1 599 ? -46.350 -15.248 -35.294 1.00 94.00 599 TRP A N 1
ATOM 4848 C CA . TRP A 1 599 ? -45.134 -14.731 -35.910 1.00 94.00 599 TRP A CA 1
ATOM 4849 C C . TRP A 1 599 ? -43.905 -15.580 -35.549 1.00 94.00 599 TRP A C 1
ATOM 4851 O O . TRP A 1 599 ? -43.200 -16.020 -36.456 1.00 94.00 599 TRP A O 1
ATOM 4861 N N . HIS A 1 600 ? -43.700 -15.917 -34.269 1.00 96.38 600 HIS A N 1
ATOM 4862 C CA . HIS A 1 600 ? -42.604 -16.801 -33.848 1.00 96.38 600 HIS A CA 1
ATOM 4863 C C . HIS A 1 600 ? -42.662 -18.178 -34.532 1.00 96.38 600 HIS A C 1
ATOM 4865 O O . HIS A 1 600 ? -41.642 -18.674 -35.010 1.00 96.38 600 HIS A O 1
ATOM 4871 N N . VAL A 1 601 ? -43.851 -18.772 -34.661 1.00 95.44 601 VAL A N 1
ATOM 4872 C CA . VAL A 1 601 ? -44.010 -20.081 -35.312 1.00 95.44 601 VAL A CA 1
ATOM 4873 C C . VAL A 1 601 ? -43.840 -19.988 -36.828 1.00 95.44 601 VAL A C 1
ATOM 4875 O O . VAL A 1 601 ? -43.060 -20.740 -37.402 1.00 95.44 601 VAL A O 1
ATOM 4878 N N . LYS A 1 602 ? -44.563 -19.085 -37.504 1.00 94.69 602 LYS A N 1
ATOM 4879 C CA . LYS A 1 602 ? -44.622 -19.061 -38.977 1.00 94.69 602 LYS A CA 1
ATOM 4880 C C . LYS A 1 602 ? -43.451 -18.335 -39.633 1.00 94.69 602 LYS A C 1
ATOM 4882 O O . LYS A 1 602 ? -43.110 -18.682 -40.756 1.00 94.69 602 LYS A O 1
ATOM 4887 N N . GLN A 1 603 ? -42.872 -17.329 -38.977 1.00 94.50 603 GLN A N 1
ATOM 4888 C CA . GLN A 1 603 ? -41.789 -16.520 -39.549 1.00 94.50 603 GLN A CA 1
ATOM 4889 C C . GLN A 1 603 ? -40.415 -16.917 -39.009 1.00 94.50 603 GLN A C 1
ATOM 4891 O O . GLN A 1 603 ? -39.450 -16.904 -39.767 1.00 94.50 603 GLN A O 1
ATOM 4896 N N . LEU A 1 604 ? -40.314 -17.292 -37.725 1.00 92.62 604 LEU A N 1
ATOM 4897 C CA . LEU A 1 604 ? -39.037 -17.709 -37.127 1.00 92.62 604 LEU A CA 1
ATOM 4898 C C . LEU A 1 604 ? -38.857 -19.228 -37.024 1.00 92.62 604 LEU A C 1
ATOM 4900 O O . LEU A 1 604 ? -37.788 -19.681 -36.617 1.00 92.62 604 LEU A O 1
ATOM 4904 N N . ASN A 1 605 ? -39.869 -20.017 -37.400 1.00 93.75 605 ASN A N 1
ATOM 4905 C CA . ASN A 1 605 ? -39.851 -21.480 -37.313 1.00 93.75 605 ASN A CA 1
ATOM 4906 C C . ASN A 1 605 ? -39.655 -22.014 -35.875 1.00 93.75 605 ASN A C 1
ATOM 4908 O O . ASN A 1 605 ? -39.105 -23.100 -35.664 1.00 93.75 605 ASN A O 1
ATOM 4912 N N . TRP A 1 606 ? -40.063 -21.242 -34.863 1.00 96.50 606 TRP A N 1
ATOM 4913 C CA . TRP A 1 606 ? -39.909 -21.615 -33.454 1.00 96.50 606 TRP A CA 1
ATOM 4914 C C . TRP A 1 606 ? -41.003 -22.586 -32.995 1.00 96.50 606 TRP A C 1
ATOM 4916 O O . TRP A 1 606 ? -42.114 -22.527 -33.521 1.00 96.50 606 TRP A O 1
ATOM 4926 N N . PRO A 1 607 ? -40.738 -23.436 -31.980 1.00 95.75 607 PRO A N 1
ATOM 4927 C CA . PRO A 1 607 ? -41.745 -24.325 -31.391 1.00 95.75 607 PRO A CA 1
ATOM 4928 C C . PRO A 1 607 ? -43.040 -23.631 -30.930 1.00 95.75 607 PRO A C 1
ATOM 4930 O O . PRO A 1 607 ? -44.114 -24.227 -30.987 1.00 95.75 607 PRO A O 1
ATOM 4933 N N . GLY A 1 608 ? -42.951 -22.376 -30.484 1.00 95.56 608 GLY A N 1
ATOM 4934 C CA . GLY A 1 608 ? -44.071 -21.584 -29.981 1.00 95.56 608 GLY A CA 1
ATOM 4935 C C . GLY A 1 608 ? -43.654 -20.139 -29.712 1.00 95.56 608 GLY A C 1
ATOM 4936 O O . GLY A 1 608 ? -42.715 -19.622 -30.320 1.00 95.56 608 GLY A O 1
ATOM 4937 N N . ILE A 1 609 ? -44.350 -19.471 -28.794 1.00 97.25 609 ILE A N 1
ATOM 4938 C CA . ILE A 1 609 ? -43.994 -18.119 -28.355 1.00 97.25 609 ILE A CA 1
ATOM 4939 C C . ILE A 1 609 ? -42.749 -18.124 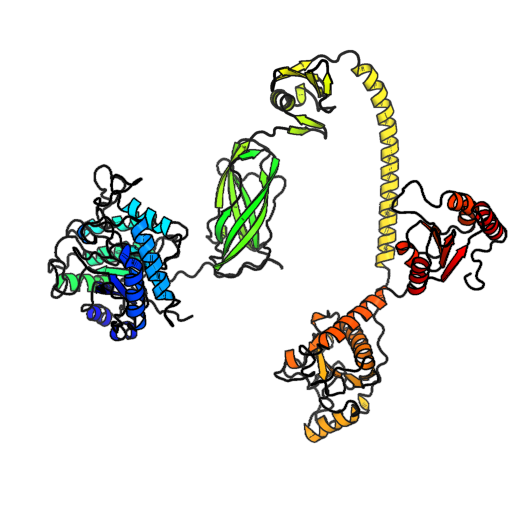-27.451 1.00 97.25 609 ILE A C 1
ATOM 4941 O O . ILE A 1 609 ? -42.605 -18.960 -26.560 1.00 97.25 609 ILE A O 1
ATOM 4945 N N . GLY A 1 610 ? -41.850 -17.156 -27.665 1.00 95.56 610 GLY A N 1
ATOM 4946 C CA . GLY A 1 610 ? -40.587 -17.052 -26.929 1.00 95.56 610 GLY A CA 1
ATOM 4947 C C . GLY A 1 610 ? -40.706 -16.605 -25.467 1.00 95.56 610 GLY A C 1
ATOM 4948 O O . GLY A 1 610 ? -39.755 -16.789 -24.716 1.00 95.56 610 GLY A O 1
ATOM 4949 N N . TYR A 1 611 ? -41.840 -16.055 -25.031 1.00 97.81 611 TYR A N 1
ATOM 4950 C CA . TYR A 1 611 ? -42.014 -15.518 -23.676 1.00 97.81 611 TYR A CA 1
ATOM 4951 C C . TYR A 1 611 ? -42.854 -16.442 -22.800 1.00 97.81 611 TYR A C 1
ATOM 4953 O O . TYR A 1 611 ? -43.765 -17.110 -23.289 1.00 97.81 611 TYR A O 1
ATOM 4961 N N . HIS A 1 612 ? -42.567 -16.444 -21.502 1.00 98.31 612 HIS A N 1
ATOM 4962 C CA . HIS A 1 612 ? -43.358 -17.173 -20.512 1.00 98.31 612 HIS A CA 1
ATOM 4963 C C . HIS A 1 612 ? -44.586 -16.359 -20.100 1.00 98.31 612 HIS A C 1
ATOM 4965 O O . HIS A 1 612 ? -45.665 -16.919 -19.919 1.00 98.31 612 HIS A O 1
ATOM 4971 N N . PHE A 1 613 ? -44.429 -15.034 -20.023 1.00 98.50 613 PHE A N 1
ATOM 4972 C CA . PHE A 1 613 ? -45.514 -14.104 -19.735 1.00 98.50 613 PHE A CA 1
ATOM 4973 C C . PHE A 1 613 ? -45.540 -12.939 -20.723 1.00 98.50 613 PHE A C 1
ATOM 4975 O O . PHE A 1 613 ? -44.489 -12.436 -21.129 1.00 98.50 613 PHE A O 1
ATOM 4982 N N . VAL A 1 614 ? -46.743 -12.473 -21.059 1.00 98.00 614 VAL A N 1
ATOM 4983 C CA . VAL A 1 614 ? -46.984 -11.245 -21.828 1.00 98.00 614 VAL A CA 1
ATOM 4984 C C . VAL A 1 614 ? -47.944 -10.347 -21.050 1.00 98.00 614 VAL A C 1
ATOM 4986 O O . VAL A 1 614 ? -48.999 -10.805 -20.622 1.00 98.00 614 VAL A O 1
ATOM 4989 N N . ILE A 1 615 ? -47.597 -9.070 -20.883 1.00 97.88 615 ILE A N 1
ATOM 4990 C CA . ILE A 1 615 ? -48.395 -8.085 -20.142 1.00 97.88 615 ILE A CA 1
ATOM 4991 C C . ILE A 1 615 ? -48.962 -7.053 -21.120 1.00 97.88 615 ILE A C 1
ATOM 4993 O O . ILE A 1 615 ? -48.209 -6.287 -21.731 1.00 97.88 615 ILE A O 1
ATOM 4997 N N . ALA A 1 616 ? -50.284 -7.035 -21.282 1.00 96.19 616 ALA A N 1
ATOM 4998 C CA . ALA A 1 616 ? -50.984 -6.111 -22.176 1.00 96.19 616 ALA A CA 1
ATOM 4999 C C . ALA A 1 616 ? -51.084 -4.686 -21.590 1.00 96.19 616 ALA A C 1
ATOM 5001 O O . ALA A 1 616 ? -50.966 -4.535 -20.375 1.00 96.19 616 ALA A O 1
ATOM 5002 N N . PRO A 1 617 ? -51.315 -3.639 -22.414 1.00 94.81 617 PRO A N 1
ATOM 5003 C CA . PRO A 1 617 ? -51.394 -2.238 -21.971 1.00 94.81 617 PRO A CA 1
ATOM 5004 C C . PRO A 1 617 ? -52.396 -1.934 -20.853 1.00 94.81 617 PRO A C 1
ATOM 5006 O O . PRO A 1 617 ? -52.215 -0.963 -20.128 1.00 94.81 617 PRO A O 1
ATOM 5009 N N . ASP A 1 618 ? -53.433 -2.752 -20.699 1.00 94.12 618 ASP A N 1
ATOM 5010 C CA . ASP A 1 618 ? -54.437 -2.635 -19.638 1.00 94.12 618 ASP A CA 1
ATOM 5011 C C . ASP A 1 618 ? -54.033 -3.333 -18.323 1.00 94.12 618 ASP A C 1
ATOM 5013 O O . ASP A 1 618 ? -54.809 -3.362 -17.372 1.00 94.12 618 ASP A O 1
ATOM 5017 N N . GLY A 1 619 ? -52.828 -3.909 -18.262 1.00 94.62 619 GLY A N 1
ATOM 5018 C CA . GLY A 1 619 ? -52.327 -4.659 -17.113 1.00 94.62 619 GLY A CA 1
ATOM 5019 C C . GLY A 1 619 ? -52.713 -6.143 -17.108 1.00 94.62 619 GLY A C 1
ATOM 5020 O O . GLY A 1 619 ? -52.358 -6.846 -16.162 1.00 94.62 619 GLY A O 1
ATOM 5021 N N . THR A 1 620 ? -53.395 -6.666 -18.131 1.00 96.62 620 THR A N 1
ATOM 5022 C CA . THR A 1 620 ? -53.703 -8.104 -18.206 1.00 96.62 620 THR A CA 1
ATOM 5023 C C . THR A 1 620 ? -52.422 -8.929 -18.355 1.00 96.62 620 THR A C 1
ATOM 5025 O O . THR A 1 620 ? -51.637 -8.699 -19.278 1.00 96.62 620 THR A O 1
ATOM 5028 N N . ILE A 1 621 ? -52.220 -9.914 -17.471 1.00 98.06 621 ILE A N 1
ATOM 5029 C CA . ILE A 1 621 ? -51.087 -10.848 -17.520 1.00 98.06 621 ILE A CA 1
ATOM 5030 C C . ILE A 1 621 ? -51.535 -12.137 -18.204 1.00 98.06 621 ILE A C 1
ATOM 5032 O O . ILE A 1 621 ? -52.392 -12.855 -17.689 1.00 98.06 621 ILE A O 1
ATOM 5036 N N . TYR A 1 622 ? -50.906 -12.464 -19.326 1.00 97.44 622 TYR A N 1
ATOM 5037 C CA . TYR A 1 622 ? -51.067 -13.741 -20.007 1.00 97.44 622 TYR A CA 1
ATOM 5038 C C . TYR A 1 622 ? -49.883 -14.645 -19.690 1.00 97.44 622 TYR A C 1
ATOM 5040 O O . TYR A 1 622 ? -48.739 -14.247 -19.912 1.00 97.44 622 TYR A O 1
ATOM 5048 N N . GLN A 1 623 ? -50.142 -15.863 -19.221 1.00 98.00 623 GLN A N 1
ATOM 5049 C CA . GLN A 1 623 ? -49.144 -16.926 -19.251 1.00 98.00 623 GLN A CA 1
ATOM 5050 C C . GLN A 1 623 ? -49.206 -17.582 -20.624 1.00 98.00 623 GLN A C 1
ATOM 5052 O O . GLN A 1 623 ? -50.256 -18.043 -21.070 1.00 98.00 623 GLN A O 1
ATOM 5057 N N . THR A 1 624 ? -48.079 -17.534 -21.321 1.00 97.19 624 THR A N 1
ATOM 5058 C CA . THR A 1 624 ? -47.981 -17.892 -22.736 1.00 97.19 624 THR A CA 1
ATOM 5059 C C . THR A 1 624 ? -47.067 -19.087 -22.977 1.00 97.19 624 THR A C 1
ATOM 5061 O O . THR A 1 624 ? -47.031 -19.615 -24.085 1.00 97.19 624 THR A O 1
ATOM 5064 N N . ASN A 1 625 ? -46.325 -19.517 -21.956 1.00 96.62 625 ASN A N 1
ATOM 5065 C CA . ASN A 1 625 ? -45.538 -20.741 -21.976 1.00 96.62 625 ASN A CA 1
ATOM 5066 C C . ASN A 1 625 ? -45.452 -21.344 -20.562 1.00 96.62 625 ASN A C 1
ATOM 5068 O O . ASN A 1 625 ? -45.659 -20.636 -19.573 1.00 96.62 625 ASN A O 1
ATOM 5072 N N . LYS A 1 626 ? -45.137 -22.640 -20.450 1.00 95.19 626 LYS A N 1
ATOM 5073 C CA . LYS A 1 626 ? -44.949 -23.297 -19.140 1.00 95.19 626 LYS A CA 1
ATOM 5074 C C . LYS A 1 626 ? -43.635 -22.840 -18.504 1.00 95.19 626 LYS A C 1
ATOM 5076 O O . LYS A 1 626 ? -42.674 -22.583 -19.224 1.00 95.19 626 LYS A O 1
ATOM 5081 N N . LEU A 1 627 ? -43.562 -22.773 -17.175 1.00 95.44 627 LEU A N 1
ATOM 5082 C CA . LEU A 1 627 ? -42.354 -22.322 -16.464 1.00 95.44 627 LEU A CA 1
ATOM 5083 C C . LEU A 1 627 ? -41.166 -23.275 -16.644 1.00 95.44 627 LEU A C 1
ATOM 5085 O O . LEU A 1 627 ? -40.021 -22.840 -16.618 1.00 95.44 627 LEU A O 1
ATOM 5089 N N . GLU A 1 628 ? -41.431 -24.551 -16.897 1.00 95.88 628 GLU A N 1
ATOM 5090 C CA . GLU A 1 628 ? -40.434 -25.568 -17.216 1.00 95.88 628 GLU A CA 1
ATOM 5091 C C . GLU A 1 628 ? -39.889 -25.414 -18.641 1.00 95.88 628 GLU A C 1
ATOM 5093 O O . GLU A 1 628 ? -38.883 -26.026 -18.979 1.00 95.88 628 GLU A O 1
ATOM 5098 N N . THR A 1 629 ? -40.533 -24.631 -19.509 1.00 96.50 629 THR A N 1
ATOM 5099 C CA . THR A 1 629 ? -40.164 -24.548 -20.926 1.00 96.50 629 THR A CA 1
ATOM 5100 C C . THR A 1 629 ? -38.954 -23.648 -21.145 1.00 96.50 629 THR A C 1
ATOM 5102 O O . THR A 1 629 ? -38.978 -22.467 -20.819 1.00 96.50 629 THR A O 1
ATOM 5105 N N . ILE A 1 630 ? -37.903 -24.163 -21.782 1.00 97.19 630 ILE A N 1
ATOM 5106 C CA . ILE A 1 630 ? -36.740 -23.379 -22.218 1.00 97.19 630 ILE A CA 1
ATOM 5107 C C . ILE A 1 630 ? -37.106 -22.635 -23.513 1.00 97.19 630 ILE A C 1
ATOM 5109 O O . ILE A 1 630 ? -36.782 -23.063 -24.623 1.00 97.19 630 ILE A O 1
ATOM 5113 N N . SER A 1 631 ? -37.847 -21.531 -23.382 1.00 94.69 631 SER A N 1
ATOM 5114 C CA . SER A 1 631 ? -38.296 -20.731 -24.524 1.00 94.69 631 SER A CA 1
ATOM 5115 C C . SER A 1 631 ? -37.179 -19.835 -25.076 1.00 94.69 631 SER A C 1
ATOM 5117 O O . SER A 1 631 ? -36.227 -19.470 -24.388 1.00 94.69 631 SER A O 1
ATOM 5119 N N . PHE A 1 632 ? -37.260 -19.478 -26.359 1.00 95.00 632 PHE A N 1
ATOM 5120 C CA . PHE A 1 632 ? -36.183 -18.759 -27.046 1.00 95.00 632 PHE A CA 1
ATOM 5121 C C . PHE A 1 632 ? -36.322 -17.238 -26.894 1.00 95.00 632 PHE A C 1
ATOM 5123 O O . PHE A 1 632 ? -36.852 -16.584 -27.784 1.00 95.00 632 PHE A O 1
ATOM 5130 N N . HIS A 1 633 ? -35.842 -16.657 -25.788 1.00 93.75 633 HIS A N 1
ATOM 5131 C CA . HIS A 1 633 ? -35.939 -15.201 -25.567 1.00 93.75 633 HIS A CA 1
ATOM 5132 C C . HIS A 1 633 ? -34.629 -14.483 -25.233 1.00 93.75 633 HIS A C 1
ATOM 5134 O O . HIS A 1 633 ? -34.538 -13.294 -25.499 1.00 93.75 633 HIS A O 1
ATOM 5140 N N . ALA A 1 634 ? -33.622 -15.152 -24.674 1.00 94.06 634 ALA A N 1
ATOM 5141 C CA . ALA A 1 634 ? -32.391 -14.536 -24.168 1.00 94.06 634 ALA A CA 1
ATOM 5142 C C . ALA A 1 634 ? -31.118 -15.370 -24.442 1.00 94.06 634 ALA A C 1
ATOM 5144 O O . ALA A 1 634 ? -30.135 -15.295 -23.705 1.00 94.06 634 ALA A O 1
ATOM 5145 N N . ARG A 1 635 ? -31.111 -16.166 -25.522 1.00 91.44 635 ARG A N 1
ATOM 5146 C CA . ARG A 1 635 ? -29.958 -16.979 -25.966 1.00 91.44 635 ARG A CA 1
ATOM 5147 C C . ARG A 1 635 ? -29.411 -17.890 -24.855 1.00 91.44 635 ARG A C 1
ATOM 5149 O O . ARG A 1 635 ? -30.108 -18.805 -24.433 1.00 91.44 635 ARG A O 1
ATOM 5156 N N . GLN A 1 636 ? -28.175 -17.670 -24.396 1.00 91.38 636 GLN A N 1
ATOM 5157 C CA . GLN A 1 636 ? -27.515 -18.516 -23.398 1.00 91.38 636 GLN A CA 1
ATOM 5158 C C . GLN A 1 636 ? -28.217 -18.488 -22.033 1.00 91.38 636 GLN A C 1
ATOM 5160 O O . GLN A 1 636 ? -28.042 -19.420 -21.259 1.00 91.38 636 GLN A O 1
ATOM 5165 N N . ALA A 1 637 ? -29.032 -17.465 -21.750 1.00 92.94 637 ALA A N 1
ATOM 5166 C CA . ALA A 1 637 ? -29.788 -17.374 -20.504 1.00 92.94 637 ALA A CA 1
ATOM 5167 C C . ALA A 1 637 ? -31.124 -18.144 -20.533 1.00 92.94 637 ALA A C 1
ATOM 5169 O O . ALA A 1 637 ? -31.757 -18.279 -19.487 1.00 92.94 637 ALA A O 1
ATOM 5170 N N . ASN A 1 638 ? -31.565 -18.674 -21.687 1.00 94.81 638 ASN A N 1
ATOM 5171 C CA . ASN A 1 638 ? -32.837 -19.410 -21.795 1.00 94.81 638 ASN A CA 1
ATOM 5172 C C . ASN A 1 638 ? -32.982 -20.555 -20.764 1.00 94.81 638 ASN A C 1
ATOM 5174 O O . ASN A 1 638 ? -34.067 -20.686 -20.201 1.00 94.81 638 ASN A O 1
ATOM 5178 N N . PRO A 1 639 ? -31.949 -21.382 -20.476 1.00 95.69 639 PRO A N 1
ATOM 5179 C CA . PRO A 1 639 ? -32.103 -22.512 -19.555 1.00 95.69 639 PRO A CA 1
ATOM 5180 C C . PRO A 1 639 ? -32.296 -22.116 -18.089 1.00 95.69 639 PRO A C 1
ATOM 5182 O O . PRO A 1 639 ? -32.659 -22.967 -17.291 1.00 95.69 639 PRO A O 1
ATOM 5185 N N . VAL A 1 640 ? -32.048 -20.854 -17.727 1.00 95.69 640 VAL A N 1
ATOM 5186 C CA . VAL A 1 640 ? -32.023 -20.386 -16.330 1.00 95.69 640 VAL A CA 1
ATOM 5187 C C . VAL A 1 640 ? -32.898 -19.153 -16.100 1.00 95.69 640 VAL A C 1
ATOM 5189 O O . VAL A 1 640 ? -32.745 -18.459 -15.095 1.00 95.69 640 VAL A O 1
ATOM 5192 N N . SER A 1 641 ? -33.798 -18.814 -17.030 1.00 96.75 641 SER A N 1
ATOM 5193 C CA . SER A 1 641 ? -34.569 -17.573 -16.923 1.00 96.75 641 SER A CA 1
ATOM 5194 C C . SER A 1 641 ? -36.019 -17.665 -17.382 1.00 96.75 641 SER A C 1
ATOM 5196 O O . SER A 1 641 ? -36.384 -18.464 -18.241 1.00 96.75 641 SER A O 1
ATOM 5198 N N . ILE A 1 642 ? -36.847 -16.795 -16.801 1.00 98.19 642 ILE A N 1
ATOM 5199 C CA . ILE A 1 642 ? -38.229 -16.545 -17.213 1.00 98.19 642 ILE A CA 1
ATOM 5200 C C . ILE A 1 642 ? -38.265 -15.249 -18.027 1.00 98.19 642 ILE A C 1
ATOM 5202 O O . ILE A 1 642 ? -37.918 -14.177 -17.533 1.00 98.19 642 ILE A O 1
ATOM 5206 N N . GLY A 1 643 ? -38.720 -15.333 -19.275 1.00 97.56 643 GLY A N 1
ATOM 5207 C CA . GLY A 1 643 ? -38.961 -14.172 -20.137 1.00 97.56 643 GLY A CA 1
ATOM 5208 C C . GLY A 1 643 ? -40.336 -13.537 -19.909 1.00 97.56 643 GLY A C 1
ATOM 5209 O O . GLY A 1 643 ? -41.355 -14.185 -20.164 1.00 97.56 643 GLY A O 1
ATOM 5210 N N . ILE A 1 644 ? -40.361 -12.267 -19.497 1.00 98.50 644 ILE A N 1
ATOM 5211 C CA . ILE A 1 644 ? -41.573 -11.464 -19.259 1.00 98.50 644 ILE A CA 1
ATOM 5212 C C . ILE A 1 644 ? -41.615 -10.319 -20.276 1.00 98.50 644 ILE A C 1
ATOM 5214 O O . ILE A 1 644 ? -40.772 -9.427 -20.240 1.00 98.50 644 ILE A O 1
ATOM 5218 N N . CYS A 1 645 ? -42.586 -10.323 -21.188 1.00 97.94 645 CYS A N 1
ATOM 5219 C CA . CYS A 1 645 ? -42.713 -9.315 -22.239 1.00 97.94 645 CYS A CA 1
ATOM 5220 C C . CYS A 1 645 ? -43.814 -8.298 -21.933 1.00 97.94 645 CYS A C 1
ATOM 5222 O O . CYS A 1 645 ? -44.990 -8.641 -21.862 1.00 97.94 645 CYS A O 1
ATOM 5224 N N . PHE A 1 646 ? -43.455 -7.021 -21.851 1.00 98.19 646 PHE A N 1
ATOM 5225 C CA . PHE A 1 646 ? -44.406 -5.916 -21.819 1.00 98.19 646 PHE A CA 1
ATOM 5226 C C . PHE A 1 646 ? -44.804 -5.573 -23.262 1.00 98.19 646 PHE A C 1
ATOM 5228 O O . PHE A 1 646 ? -43.958 -5.220 -24.085 1.00 98.19 646 PHE A O 1
ATOM 5235 N N . ALA A 1 647 ? -46.082 -5.722 -23.614 1.00 96.56 647 ALA A N 1
ATOM 5236 C CA . ALA A 1 647 ? -46.551 -5.451 -24.970 1.00 96.56 647 ALA A CA 1
ATOM 5237 C C . ALA A 1 647 ? -46.497 -3.941 -25.258 1.00 96.56 647 ALA A C 1
ATOM 5239 O O . ALA A 1 647 ? -47.194 -3.155 -24.614 1.00 96.56 647 ALA A O 1
ATOM 5240 N N . GLY A 1 648 ? -45.670 -3.537 -26.222 1.00 94.56 648 GLY A N 1
ATOM 5241 C CA . GLY A 1 648 ? -45.428 -2.141 -26.571 1.00 94.56 648 GLY A CA 1
ATOM 5242 C C . GLY A 1 648 ? -44.029 -1.898 -27.143 1.00 94.56 648 GLY A C 1
ATOM 5243 O O . GLY A 1 648 ? -43.161 -2.776 -27.136 1.00 94.56 648 GLY A O 1
ATOM 5244 N N . ASN A 1 649 ? -43.805 -0.673 -27.626 1.00 94.44 649 ASN A N 1
ATOM 5245 C CA . ASN A 1 649 ? -42.504 -0.198 -28.090 1.00 94.44 649 ASN A CA 1
ATOM 5246 C C . ASN A 1 649 ? -41.988 0.916 -27.168 1.00 94.44 649 ASN A C 1
ATOM 5248 O O . ASN A 1 649 ? -42.297 2.088 -27.349 1.00 94.44 649 ASN A O 1
ATOM 5252 N N . PHE A 1 650 ? -41.162 0.534 -26.197 1.00 95.00 650 PHE A N 1
ATOM 5253 C CA . PHE A 1 650 ? -40.616 1.444 -25.178 1.00 95.00 650 PHE A CA 1
ATOM 5254 C C . PHE A 1 650 ? -39.256 2.051 -25.555 1.00 95.00 650 PHE A C 1
ATOM 5256 O O . PHE A 1 650 ? -38.405 2.334 -24.709 1.00 95.00 650 PHE A O 1
ATOM 5263 N N . THR A 1 651 ? -39.003 2.211 -26.856 1.00 91.19 651 THR A N 1
ATOM 5264 C CA . THR A 1 651 ? -37.815 2.926 -27.341 1.00 91.19 651 THR A CA 1
ATOM 5265 C C . THR A 1 651 ? -37.885 4.408 -26.965 1.00 91.19 651 THR A C 1
ATOM 5267 O O . THR A 1 651 ? -36.904 4.959 -26.472 1.00 91.19 651 THR A O 1
ATOM 5270 N N . ASN A 1 652 ? -39.051 5.038 -27.118 1.00 88.56 652 ASN A N 1
ATOM 5271 C CA . ASN A 1 652 ? -39.252 6.455 -26.784 1.00 88.56 652 ASN A CA 1
ATOM 5272 C C . ASN A 1 652 ? -40.273 6.684 -25.660 1.00 88.56 652 ASN A C 1
ATOM 5274 O O . ASN A 1 652 ? -40.261 7.750 -25.055 1.00 88.56 652 ASN A O 1
ATOM 5278 N N . ASP A 1 653 ? -41.090 5.677 -25.349 1.00 89.81 653 ASP A N 1
ATOM 5279 C CA . ASP A 1 653 ? -42.131 5.725 -24.321 1.00 89.81 653 ASP A CA 1
ATOM 5280 C C . ASP A 1 653 ? -41.843 4.727 -23.189 1.00 89.81 653 ASP A C 1
ATOM 5282 O O . ASP A 1 653 ? -40.924 3.911 -23.283 1.00 89.81 653 ASP A O 1
ATOM 5286 N N . VAL A 1 654 ? -42.641 4.771 -22.123 1.00 94.12 654 VAL A N 1
ATOM 5287 C CA . VAL A 1 654 ? -42.603 3.817 -21.001 1.00 94.12 654 VAL A CA 1
ATOM 5288 C C . VAL A 1 654 ? -43.899 2.998 -20.944 1.00 94.12 654 VAL A C 1
ATOM 5290 O O . VAL A 1 654 ? -44.903 3.426 -21.519 1.00 94.12 654 VAL A O 1
ATOM 5293 N N . PRO A 1 655 ? -43.913 1.823 -20.283 1.00 96.38 655 PRO A N 1
ATOM 5294 C CA . PRO A 1 655 ? -45.145 1.058 -20.103 1.00 96.38 655 PRO A CA 1
ATOM 5295 C C . PRO A 1 655 ? -46.214 1.844 -19.339 1.00 96.38 655 PRO A C 1
ATOM 5297 O O . PRO A 1 655 ? -45.902 2.743 -18.552 1.00 96.38 655 PRO A O 1
ATOM 5300 N N . THR A 1 656 ? -47.483 1.490 -19.549 1.00 95.81 656 THR A N 1
ATOM 5301 C CA . THR A 1 656 ? -48.601 2.131 -18.842 1.00 95.81 656 THR A CA 1
ATOM 5302 C C . THR A 1 656 ? -48.513 1.891 -17.326 1.00 95.81 656 THR A C 1
ATOM 5304 O O . THR A 1 656 ? -47.906 0.909 -16.881 1.00 95.81 656 THR A O 1
ATOM 5307 N N . PRO A 1 657 ? -49.123 2.752 -16.491 1.00 95.31 657 PRO A N 1
ATOM 5308 C CA . PRO A 1 657 ? -49.190 2.526 -15.048 1.00 95.31 657 PRO A CA 1
ATOM 5309 C C . PRO A 1 657 ? -49.772 1.155 -14.673 1.00 95.31 657 PRO A C 1
ATOM 5311 O O . PRO A 1 657 ? -49.267 0.509 -13.754 1.00 95.31 657 PRO A O 1
ATOM 5314 N N . GLU A 1 658 ? -50.785 0.693 -15.409 1.00 93.94 658 GLU A N 1
ATOM 5315 C CA . GLU A 1 658 ? -51.435 -0.607 -15.237 1.00 93.94 658 GLU A CA 1
ATOM 5316 C C . GLU A 1 658 ? -50.482 -1.758 -15.594 1.00 93.94 658 GLU A C 1
ATOM 5318 O O . GLU A 1 658 ? -50.368 -2.723 -14.837 1.00 93.94 658 GLU A O 1
ATOM 5323 N N . GLN A 1 659 ? -49.719 -1.629 -16.689 1.00 95.38 659 GLN A N 1
ATOM 5324 C CA . GLN A 1 659 ? -48.661 -2.580 -17.046 1.00 95.38 659 GLN A CA 1
ATOM 5325 C C . GLN A 1 659 ? -47.580 -2.664 -15.974 1.00 95.38 659 GLN A C 1
ATOM 5327 O O . GLN A 1 659 ? -47.166 -3.763 -15.606 1.00 95.38 659 GLN A O 1
ATOM 5332 N N . LEU A 1 660 ? -47.115 -1.520 -15.465 1.00 96.56 660 LEU A N 1
ATOM 5333 C CA . LEU A 1 660 ? -46.090 -1.478 -14.425 1.00 96.56 660 LEU A CA 1
ATOM 5334 C C . LEU A 1 660 ? -46.592 -2.084 -13.108 1.00 96.56 660 LEU A C 1
ATOM 5336 O O . LEU A 1 660 ? -45.836 -2.790 -12.448 1.00 96.56 660 LEU A O 1
ATOM 5340 N N . ALA A 1 661 ? -47.852 -1.846 -12.735 1.00 94.00 661 ALA A N 1
ATOM 5341 C CA . ALA A 1 661 ? -48.452 -2.419 -11.531 1.00 94.00 661 ALA A CA 1
ATOM 5342 C C . ALA A 1 661 ? -48.571 -3.950 -11.624 1.00 94.00 661 ALA A C 1
ATOM 5344 O O . ALA A 1 661 ? -48.094 -4.667 -10.743 1.00 94.00 661 ALA A O 1
ATOM 5345 N N . SER A 1 662 ? -49.136 -4.463 -12.718 1.00 95.44 662 SER A N 1
ATOM 5346 C CA . SER A 1 662 ? -49.259 -5.906 -12.945 1.00 95.44 662 SER A CA 1
ATOM 5347 C C . SER A 1 662 ? -47.902 -6.591 -13.107 1.00 95.44 662 SER A C 1
ATOM 5349 O O . SER A 1 662 ? -47.686 -7.679 -12.572 1.00 95.44 662 SER A O 1
ATOM 5351 N N . GLY A 1 663 ? -46.959 -5.942 -13.794 1.00 96.75 663 GLY A N 1
ATOM 5352 C CA . GLY A 1 663 ? -45.585 -6.417 -13.924 1.00 96.75 663 GLY A CA 1
ATOM 5353 C C . GLY A 1 663 ? -44.863 -6.495 -12.585 1.00 96.75 663 GLY A C 1
ATOM 5354 O O . GLY A 1 663 ? -44.200 -7.492 -12.315 1.00 96.75 663 GLY A O 1
ATOM 5355 N N . ALA A 1 664 ? -45.046 -5.501 -11.715 1.00 96.69 664 ALA A N 1
ATOM 5356 C CA . ALA A 1 664 ? -44.487 -5.522 -10.371 1.00 96.69 664 ALA A CA 1
ATOM 5357 C C . ALA A 1 664 ? -45.070 -6.653 -9.512 1.00 96.69 664 ALA A C 1
ATOM 5359 O O . ALA A 1 664 ? -44.308 -7.392 -8.891 1.00 96.69 664 ALA A O 1
ATOM 5360 N N . GLN A 1 665 ? -46.396 -6.845 -9.528 1.00 95.25 665 GLN A N 1
ATOM 5361 C CA . GLN A 1 665 ? -47.048 -7.941 -8.803 1.00 95.25 665 GLN A CA 1
ATOM 5362 C C . GLN A 1 665 ? -46.555 -9.313 -9.285 1.00 95.25 665 GLN A C 1
ATOM 5364 O O . GLN A 1 665 ? -46.281 -10.197 -8.473 1.00 95.25 665 GLN A O 1
ATOM 5369 N N . LEU A 1 666 ? -46.418 -9.490 -10.604 1.00 96.56 666 LEU A N 1
ATOM 5370 C CA . LEU A 1 666 ? -45.898 -10.720 -11.198 1.00 96.56 666 LEU A CA 1
ATOM 5371 C C . LEU A 1 666 ? -44.441 -10.968 -10.812 1.00 96.56 666 LEU A C 1
ATOM 5373 O O . LEU A 1 666 ? -44.115 -12.072 -10.384 1.00 96.56 666 LEU A O 1
ATOM 5377 N N . CYS A 1 667 ? -43.577 -9.957 -10.914 1.00 97.31 667 CYS A N 1
ATOM 5378 C CA . CYS A 1 667 ? -42.181 -10.074 -10.509 1.00 97.31 667 CYS A CA 1
ATOM 5379 C C . CYS A 1 667 ? -42.054 -10.398 -9.016 1.00 97.31 667 CYS A C 1
ATOM 5381 O O . CYS A 1 667 ? -41.340 -11.330 -8.672 1.00 97.31 667 CYS A O 1
ATOM 5383 N N . ALA A 1 668 ? -42.773 -9.699 -8.133 1.00 94.00 668 ALA A N 1
ATOM 5384 C CA . ALA A 1 668 ? -42.744 -9.962 -6.693 1.00 94.00 668 ALA A CA 1
ATOM 5385 C C . ALA A 1 668 ? -43.210 -11.389 -6.351 1.00 94.00 668 ALA A C 1
ATOM 5387 O O . ALA A 1 668 ? -42.581 -12.063 -5.535 1.00 94.00 668 ALA A O 1
ATOM 5388 N N . TYR A 1 669 ? -44.277 -11.863 -7.005 1.00 94.38 669 TYR A N 1
ATOM 5389 C CA . TYR A 1 669 ? -44.753 -13.238 -6.866 1.00 94.38 669 TYR A CA 1
ATOM 5390 C C . TYR A 1 669 ? -43.697 -14.247 -7.339 1.00 94.38 669 TYR A C 1
ATOM 5392 O O . TYR A 1 669 ? -43.344 -15.144 -6.584 1.00 94.38 669 TYR A O 1
ATOM 5400 N N . LEU A 1 670 ? -43.125 -14.082 -8.537 1.00 92.81 670 LEU A N 1
ATOM 5401 C CA . LEU A 1 670 ? -42.114 -15.007 -9.068 1.00 92.81 670 LEU A CA 1
ATOM 5402 C C . LEU A 1 670 ? -40.820 -15.002 -8.238 1.00 92.81 670 LEU A C 1
ATOM 5404 O O . LEU A 1 670 ? -40.265 -16.065 -7.979 1.00 92.81 670 LEU A O 1
ATOM 5408 N N . LEU A 1 671 ? -40.362 -13.838 -7.767 1.00 92.44 671 LEU A N 1
ATOM 5409 C CA . LEU A 1 671 ? -39.220 -13.751 -6.852 1.00 92.44 671 LEU A CA 1
ATOM 5410 C C . LEU A 1 671 ? -39.459 -14.586 -5.585 1.00 92.44 671 LEU A C 1
ATOM 5412 O O . LEU A 1 671 ? -38.571 -15.320 -5.162 1.00 92.44 671 LEU A O 1
ATOM 5416 N N . GLN A 1 672 ? -40.669 -14.532 -5.014 1.00 90.12 672 GLN A N 1
ATOM 5417 C CA . GLN A 1 672 ? -41.035 -15.369 -3.871 1.00 90.12 672 GLN A CA 1
ATOM 5418 C C . GLN A 1 672 ? -41.068 -16.859 -4.222 1.00 90.12 672 GLN A C 1
ATOM 5420 O O . GLN A 1 672 ? -40.527 -17.662 -3.465 1.00 90.12 672 GLN A O 1
ATOM 5425 N N . GLU A 1 673 ? -41.725 -17.239 -5.321 1.00 87.12 673 GLU A N 1
ATOM 5426 C CA . GLU A 1 673 ? -41.899 -18.654 -5.681 1.00 87.12 673 GLU A CA 1
ATOM 5427 C C . GLU A 1 673 ? -40.559 -19.362 -5.912 1.00 87.12 673 GLU A C 1
ATOM 5429 O O . GLU A 1 673 ? -40.431 -20.536 -5.577 1.00 87.12 673 GLU A O 1
ATOM 5434 N N . PHE A 1 674 ? -39.557 -18.641 -6.426 1.00 85.38 674 PHE A N 1
ATOM 5435 C CA . PHE A 1 674 ? -38.228 -19.181 -6.729 1.00 85.38 674 PHE A CA 1
ATOM 5436 C C . PHE A 1 674 ? -37.149 -18.809 -5.699 1.00 85.38 674 PHE A C 1
ATOM 5438 O O . PHE A 1 674 ? -35.978 -19.116 -5.900 1.00 85.38 674 PHE A O 1
ATOM 5445 N N . GLY A 1 675 ? -37.507 -18.141 -4.595 1.00 85.44 675 GLY A N 1
ATOM 5446 C CA . GLY A 1 675 ? -36.540 -17.725 -3.568 1.00 85.44 675 GLY A CA 1
ATOM 5447 C C . GLY A 1 675 ? -35.472 -16.744 -4.073 1.00 85.44 675 GLY A C 1
ATOM 5448 O O . GLY A 1 675 ? -34.352 -16.726 -3.563 1.00 85.44 675 GLY A O 1
ATOM 5449 N N . LEU A 1 676 ? -35.807 -15.939 -5.082 1.00 87.25 676 LEU A N 1
ATOM 5450 C CA . LEU A 1 676 ? -34.913 -14.982 -5.727 1.00 87.25 676 LEU A CA 1
ATOM 5451 C C . LEU A 1 676 ? -35.025 -13.592 -5.087 1.00 87.25 676 LEU A C 1
ATOM 5453 O O . LEU A 1 676 ? -36.063 -13.198 -4.554 1.00 87.25 676 LEU A O 1
ATOM 5457 N N . THR A 1 677 ? -33.954 -12.807 -5.186 1.00 90.06 677 THR A N 1
ATOM 5458 C CA . THR A 1 677 ? -33.938 -11.400 -4.761 1.00 90.06 677 THR A CA 1
ATOM 5459 C C . THR A 1 677 ? -34.145 -10.463 -5.952 1.00 90.06 677 THR A C 1
ATOM 5461 O O . THR A 1 677 ? -34.039 -10.868 -7.107 1.00 90.06 677 THR A O 1
ATOM 5464 N N . ARG A 1 678 ? -34.418 -9.176 -5.689 1.00 87.62 678 ARG A N 1
ATOM 5465 C CA . ARG A 1 678 ? -34.630 -8.154 -6.736 1.00 87.62 678 ARG A CA 1
ATOM 5466 C C . ARG A 1 678 ? -33.468 -8.046 -7.738 1.00 87.62 678 ARG A C 1
ATOM 5468 O O . ARG A 1 678 ? -33.702 -7.675 -8.885 1.00 87.62 678 ARG A O 1
ATOM 5475 N N . ASP A 1 679 ? -32.255 -8.430 -7.336 1.00 90.69 679 ASP A N 1
ATOM 5476 C CA . ASP A 1 679 ? -31.066 -8.456 -8.199 1.00 90.69 679 ASP A CA 1
ATOM 5477 C C . ASP A 1 679 ? -31.178 -9.464 -9.355 1.00 90.69 679 ASP A C 1
ATOM 5479 O O . ASP A 1 679 ? -30.464 -9.332 -10.342 1.00 90.69 679 ASP A O 1
ATOM 5483 N N . ALA A 1 680 ? -32.096 -10.434 -9.268 1.00 92.94 680 ALA A N 1
ATOM 5484 C CA . ALA A 1 680 ? -32.378 -11.402 -10.326 1.00 92.94 680 ALA A CA 1
ATOM 5485 C C . ALA A 1 680 ? -33.176 -10.818 -11.511 1.00 92.94 680 ALA A C 1
ATOM 5487 O O . ALA A 1 680 ? -33.397 -11.515 -12.507 1.00 92.94 680 ALA A O 1
ATOM 5488 N N . ILE A 1 681 ? -33.651 -9.569 -11.417 1.00 96.56 681 ILE A N 1
ATOM 5489 C CA . ILE A 1 681 ? -34.430 -8.913 -12.473 1.00 96.56 681 ILE A CA 1
ATOM 5490 C C . ILE A 1 681 ? -33.510 -8.110 -13.395 1.00 96.56 681 ILE A C 1
ATOM 5492 O O . ILE A 1 681 ? -32.860 -7.142 -12.989 1.00 96.56 681 ILE A O 1
ATOM 5496 N N . HIS A 1 682 ? -33.550 -8.456 -14.676 1.00 95.81 682 HIS A N 1
ATOM 5497 C CA . HIS A 1 682 ? -32.679 -7.903 -15.708 1.00 95.81 682 HIS A CA 1
ATOM 5498 C C . HIS A 1 682 ? -33.459 -7.519 -16.964 1.00 95.81 682 HIS A C 1
ATOM 5500 O O . HIS A 1 682 ? -34.507 -8.088 -17.258 1.00 95.81 682 HIS A O 1
ATOM 5506 N N . GLY A 1 683 ? -32.936 -6.580 -17.748 1.00 95.56 683 GLY A N 1
ATOM 5507 C CA . GLY A 1 683 ? -33.423 -6.333 -19.105 1.00 95.56 683 GLY A CA 1
ATOM 5508 C C . GLY A 1 683 ? -32.800 -7.310 -20.099 1.00 95.56 683 GLY A C 1
ATOM 5509 O O . GLY A 1 683 ? -31.703 -7.818 -19.885 1.00 95.56 683 GLY A O 1
ATOM 5510 N N . HIS A 1 684 ? -33.453 -7.548 -21.236 1.00 95.75 684 HIS A N 1
ATOM 5511 C CA . HIS A 1 684 ? -32.857 -8.352 -22.313 1.00 95.75 684 HIS A CA 1
ATOM 5512 C C . HIS A 1 684 ? -31.483 -7.812 -22.775 1.00 95.75 684 HIS A C 1
ATOM 5514 O O . HIS A 1 684 ? -30.578 -8.600 -23.056 1.00 95.75 684 HIS A O 1
ATOM 5520 N N . CYS A 1 685 ? -31.297 -6.488 -22.775 1.00 91.75 685 CYS A N 1
ATOM 5521 C CA . CYS A 1 685 ? -30.028 -5.818 -23.072 1.00 91.75 685 CYS A CA 1
ATOM 5522 C C . CYS A 1 685 ? -28.866 -6.223 -22.152 1.00 91.75 685 CYS A C 1
ATOM 5524 O O . CYS A 1 685 ? -27.712 -6.085 -22.547 1.00 91.75 685 CYS A O 1
ATOM 5526 N N . ASP A 1 686 ? -29.153 -6.733 -20.949 1.00 91.00 686 ASP A N 1
ATOM 5527 C CA . ASP A 1 686 ? -28.126 -7.152 -19.989 1.00 91.00 686 ASP A CA 1
ATOM 5528 C C . ASP A 1 686 ? -27.494 -8.503 -20.380 1.00 91.00 686 ASP A C 1
ATOM 5530 O O . ASP A 1 686 ? -26.394 -8.824 -19.937 1.00 91.00 686 ASP A O 1
ATOM 5534 N N . PHE A 1 687 ? -28.160 -9.282 -21.245 1.00 87.75 687 PHE A N 1
ATOM 5535 C CA . PHE A 1 687 ? -27.711 -10.611 -21.686 1.00 87.75 687 PHE A CA 1
ATOM 5536 C C . PHE A 1 687 ? -27.400 -10.699 -23.181 1.00 87.75 687 PHE A C 1
ATOM 5538 O O . PHE A 1 687 ? -26.622 -11.550 -23.613 1.00 87.75 687 PHE A O 1
ATOM 5545 N N . VAL A 1 688 ? -28.021 -9.849 -23.996 1.00 88.12 688 VAL A N 1
ATOM 5546 C CA . VAL A 1 688 ? -27.878 -9.856 -25.453 1.00 88.12 688 VAL A CA 1
ATOM 5547 C C . VAL A 1 688 ? -27.643 -8.425 -25.920 1.00 88.12 688 VAL A C 1
ATOM 5549 O O . VAL A 1 688 ? -28.263 -7.499 -25.414 1.00 88.12 688 VAL A O 1
ATOM 5552 N N . ASN A 1 689 ? -26.778 -8.226 -26.919 1.00 88.69 689 ASN A N 1
ATOM 5553 C CA . ASN A 1 689 ? -26.596 -6.912 -27.541 1.00 88.69 689 ASN A CA 1
ATOM 5554 C C . ASN A 1 689 ? -27.863 -6.517 -28.330 1.00 88.69 689 ASN A C 1
ATOM 5556 O O . ASN A 1 689 ? -28.000 -6.844 -29.510 1.00 88.69 689 ASN A O 1
ATOM 5560 N N . THR A 1 690 ? -28.817 -5.883 -27.650 1.00 88.88 690 THR A N 1
ATOM 5561 C CA . THR A 1 690 ? -30.128 -5.476 -28.169 1.00 88.88 690 THR A CA 1
ATOM 5562 C C . THR A 1 690 ? -30.612 -4.205 -27.474 1.00 88.88 690 THR A C 1
ATOM 5564 O O . THR A 1 690 ? -30.210 -3.908 -26.353 1.00 88.88 690 THR A O 1
ATOM 5567 N N . GLN A 1 691 ? -31.512 -3.465 -28.126 1.00 89.19 691 GLN A N 1
ATOM 5568 C CA . GLN A 1 691 ? -32.193 -2.315 -27.520 1.00 89.19 691 GLN A CA 1
ATOM 5569 C C . GLN A 1 691 ? -33.362 -2.723 -26.616 1.00 89.19 691 GLN A C 1
ATOM 5571 O O . GLN A 1 691 ? -33.877 -1.880 -25.895 1.00 89.19 691 GLN A O 1
ATOM 5576 N N . CYS A 1 692 ? -33.796 -3.985 -26.644 1.00 92.62 692 CYS A N 1
ATOM 5577 C CA . CYS A 1 692 ? -34.864 -4.506 -25.789 1.00 92.62 692 CYS A CA 1
ATOM 5578 C C . CYS A 1 692 ? -34.446 -4.462 -24.298 1.00 92.62 692 CYS A C 1
ATOM 5580 O O . CYS A 1 692 ? -33.341 -4.902 -23.991 1.00 92.62 692 CYS A O 1
ATOM 5582 N N . PRO A 1 693 ? -35.292 -3.993 -23.356 1.00 93.62 693 PRO A N 1
ATOM 5583 C CA . PRO A 1 693 ? -36.730 -3.744 -23.490 1.00 93.62 693 PRO A CA 1
ATOM 5584 C C . PRO A 1 693 ? -37.093 -2.283 -23.827 1.00 93.62 693 PRO A C 1
ATOM 5586 O O . PRO A 1 693 ? -38.162 -1.796 -23.475 1.00 93.62 693 PRO A O 1
ATOM 5589 N N . GLY A 1 694 ? -36.221 -1.588 -24.551 1.00 92.62 694 GLY A N 1
ATOM 5590 C CA . GLY A 1 694 ? -36.385 -0.227 -25.055 1.00 92.62 694 GLY A CA 1
ATOM 5591 C C . GLY A 1 694 ? -35.298 0.708 -24.525 1.00 92.62 694 GLY A C 1
ATOM 5592 O O . GLY A 1 694 ? -34.769 0.500 -23.434 1.00 92.62 694 GLY A O 1
ATOM 5593 N N . LEU A 1 695 ? -34.978 1.778 -25.263 1.00 90.12 695 LEU A N 1
ATOM 5594 C CA . LEU A 1 695 ? -33.985 2.771 -24.821 1.00 90.12 695 LEU A CA 1
ATOM 5595 C C . LEU A 1 695 ? -34.397 3.478 -23.519 1.00 90.12 695 LEU A C 1
ATOM 5597 O O . LEU A 1 695 ? -33.524 3.954 -22.795 1.00 90.12 695 LEU A O 1
ATOM 5601 N N . GLN A 1 696 ? -35.692 3.512 -23.181 1.00 91.62 696 GLN A N 1
ATOM 5602 C CA . GLN A 1 696 ? -36.161 4.083 -21.915 1.00 91.62 696 GLN A CA 1
ATOM 5603 C C . GLN A 1 696 ? -35.912 3.172 -20.690 1.00 91.62 696 GLN A C 1
ATOM 5605 O O . GLN A 1 696 ? -36.244 3.561 -19.571 1.00 91.62 696 GLN A O 1
ATOM 5610 N N . TRP A 1 697 ? -35.376 1.953 -20.870 1.00 93.38 697 TRP A N 1
ATOM 5611 C CA . TRP A 1 697 ? -35.179 0.971 -19.791 1.00 93.38 697 TRP A CA 1
ATOM 5612 C C . TRP A 1 697 ? -34.191 1.457 -18.726 1.00 93.38 697 TRP A C 1
ATOM 5614 O O . TRP A 1 697 ? -34.581 1.697 -17.586 1.00 93.38 697 TRP A O 1
ATOM 5624 N N . ALA A 1 698 ? -32.921 1.624 -19.108 1.00 84.88 698 ALA A N 1
ATOM 5625 C CA . ALA A 1 698 ? -31.843 2.092 -18.230 1.00 84.88 698 ALA A CA 1
ATOM 5626 C C . ALA A 1 698 ? -31.442 3.558 -18.491 1.00 84.88 698 ALA A C 1
ATOM 5628 O O . ALA A 1 698 ? -30.776 4.186 -17.666 1.00 84.88 698 ALA A O 1
ATOM 5629 N N . SER A 1 699 ? -31.851 4.110 -19.636 1.00 74.38 699 SER A N 1
ATOM 5630 C CA . SER A 1 699 ? -31.621 5.498 -20.051 1.00 74.38 699 SER A CA 1
ATOM 5631 C C . SER A 1 699 ? -32.948 6.238 -20.248 1.00 74.38 699 SER A C 1
ATOM 5633 O O . SER A 1 699 ? -34.010 5.630 -20.201 1.00 74.38 699 SER A O 1
ATOM 5635 N N . GLY A 1 700 ? -32.918 7.561 -20.423 1.00 84.94 700 GLY A N 1
ATOM 5636 C CA . GLY A 1 700 ? -34.139 8.353 -20.608 1.00 84.94 700 GLY A CA 1
ATOM 5637 C C . GLY A 1 700 ? -35.032 8.368 -19.362 1.00 84.94 700 GLY A C 1
ATOM 5638 O O . GLY A 1 700 ? -34.573 8.764 -18.294 1.00 84.94 700 GLY A O 1
ATOM 5639 N N . GLN A 1 701 ? -36.294 7.954 -19.495 1.00 86.88 701 GLN A N 1
ATOM 5640 C CA . GLN A 1 701 ? -37.286 7.943 -18.410 1.00 86.88 701 GLN A CA 1
ATOM 5641 C C . GLN A 1 701 ? -37.070 6.831 -17.366 1.00 86.88 701 GLN A C 1
ATOM 5643 O O . GLN A 1 701 ? -37.739 6.841 -16.336 1.00 86.88 701 GLN A O 1
ATOM 5648 N N . LYS A 1 702 ? -36.120 5.909 -17.595 1.00 91.00 702 LYS A N 1
ATOM 5649 C CA . LYS A 1 702 ? -35.680 4.873 -16.641 1.00 91.00 702 LYS A CA 1
ATOM 5650 C C . LYS A 1 702 ? -36.823 4.041 -16.060 1.00 91.00 702 LYS A C 1
ATOM 5652 O O . LYS A 1 702 ? -36.970 3.906 -14.844 1.00 91.00 702 LYS A O 1
ATOM 5657 N N . TRP A 1 703 ? -37.630 3.427 -16.919 1.00 94.50 703 TRP A N 1
ATOM 5658 C CA . TRP A 1 703 ? -38.758 2.629 -16.431 1.00 94.50 703 TRP A CA 1
ATOM 5659 C C . TRP A 1 703 ? -38.342 1.339 -15.706 1.00 94.50 703 TRP A C 1
ATOM 5661 O O . TRP A 1 703 ? -39.174 0.742 -15.023 1.00 94.50 703 TRP A O 1
ATOM 5671 N N . ARG A 1 704 ? -37.054 0.953 -15.751 1.00 94.88 704 ARG A N 1
ATOM 5672 C CA . ARG A 1 704 ? -36.481 -0.028 -14.816 1.00 94.88 704 ARG A CA 1
ATOM 5673 C C . ARG A 1 704 ? -36.683 0.406 -13.364 1.00 94.88 704 ARG A C 1
ATOM 5675 O O . ARG A 1 704 ? -37.169 -0.387 -12.566 1.00 94.88 704 ARG A O 1
ATOM 5682 N N . ASP A 1 705 ? -36.359 1.655 -13.036 1.00 94.69 705 ASP A N 1
ATOM 5683 C CA . ASP A 1 705 ? -36.474 2.184 -11.671 1.00 94.69 705 ASP A CA 1
ATOM 5684 C C . ASP A 1 705 ? -37.949 2.251 -11.251 1.00 94.69 705 ASP A C 1
ATOM 5686 O O . ASP A 1 705 ? -38.307 1.877 -10.137 1.00 94.69 705 ASP A O 1
ATOM 5690 N N . MET A 1 706 ? -38.833 2.636 -12.180 1.00 95.62 706 MET A N 1
ATOM 5691 C CA . MET A 1 706 ? -40.284 2.651 -11.952 1.00 95.62 706 MET A CA 1
ATOM 5692 C C . MET A 1 706 ? -40.828 1.256 -11.613 1.00 95.62 706 MET A C 1
ATOM 5694 O O . MET A 1 706 ? -41.661 1.122 -10.717 1.00 95.62 706 MET A O 1
ATOM 5698 N N . LEU A 1 707 ? -40.356 0.219 -12.314 1.00 95.50 707 LEU A N 1
ATOM 5699 C CA . LEU A 1 707 ? -40.733 -1.168 -12.045 1.00 95.50 707 LEU A CA 1
ATOM 5700 C C . LEU A 1 707 ? -40.171 -1.654 -10.700 1.00 95.50 707 LEU A C 1
ATOM 5702 O O . LEU A 1 707 ? -40.915 -2.244 -9.922 1.00 95.50 707 LEU A O 1
ATOM 5706 N N . MET A 1 708 ? -38.897 -1.376 -10.395 1.00 94.25 708 MET A N 1
ATOM 5707 C CA . MET A 1 708 ? -38.275 -1.780 -9.124 1.00 94.25 708 MET A CA 1
ATOM 5708 C C . MET A 1 708 ? -38.952 -1.141 -7.910 1.00 94.25 708 MET A C 1
ATOM 5710 O O . MET A 1 708 ? -39.217 -1.840 -6.933 1.00 94.25 708 MET A O 1
ATOM 5714 N N . ASN A 1 709 ? -39.287 0.150 -7.991 1.00 91.69 709 ASN A N 1
ATOM 5715 C CA . ASN A 1 709 ? -39.996 0.855 -6.921 1.00 91.69 709 ASN A CA 1
ATOM 5716 C C . ASN A 1 709 ? -41.382 0.248 -6.681 1.00 91.69 709 ASN A C 1
ATOM 5718 O O . ASN A 1 709 ? -41.775 0.027 -5.543 1.00 91.69 709 ASN A O 1
ATOM 5722 N N . LYS A 1 710 ? -42.111 -0.107 -7.744 1.00 93.06 710 LYS A N 1
ATOM 5723 C CA . LYS A 1 710 ? -43.415 -0.770 -7.602 1.00 93.06 710 LYS A CA 1
ATOM 5724 C C . LYS A 1 710 ? -43.315 -2.186 -7.037 1.00 93.06 710 LYS A C 1
ATOM 5726 O O . LYS A 1 710 ? -44.222 -2.620 -6.336 1.00 93.06 710 LYS A O 1
ATOM 5731 N N . ILE A 1 711 ? -42.239 -2.918 -7.326 1.00 91.75 711 ILE A N 1
ATOM 5732 C CA . ILE A 1 711 ? -41.990 -4.232 -6.710 1.00 91.75 711 ILE A CA 1
ATOM 5733 C C . ILE A 1 711 ? -41.769 -4.071 -5.205 1.00 91.75 711 ILE A C 1
ATOM 5735 O O . ILE A 1 711 ? -42.299 -4.860 -4.427 1.00 91.75 711 ILE A O 1
ATOM 5739 N N . GLU A 1 712 ? -41.036 -3.035 -4.797 1.00 86.94 712 GLU A N 1
ATOM 5740 C CA . GLU A 1 712 ? -40.844 -2.693 -3.386 1.00 86.94 712 GLU A CA 1
ATOM 5741 C C . GLU A 1 712 ? -42.166 -2.329 -2.713 1.00 86.94 712 GLU A C 1
ATOM 5743 O O . GLU A 1 712 ? -42.494 -2.914 -1.688 1.00 86.94 712 GLU A O 1
ATOM 5748 N N . GLU A 1 713 ? -42.988 -1.486 -3.347 1.00 84.94 713 GLU A N 1
ATOM 5749 C CA . GLU A 1 713 ? -44.339 -1.169 -2.866 1.00 84.94 713 GLU A CA 1
ATOM 5750 C C . GLU A 1 713 ? -45.183 -2.439 -2.654 1.00 84.94 713 GLU A C 1
ATOM 5752 O O . GLU A 1 713 ? -45.853 -2.564 -1.633 1.00 84.94 713 GLU A O 1
ATOM 5757 N N . VAL A 1 714 ? -45.139 -3.407 -3.578 1.00 84.94 714 VAL A N 1
ATOM 5758 C CA . VAL A 1 714 ? -45.857 -4.689 -3.440 1.00 84.94 714 VAL A CA 1
ATOM 5759 C C . VAL A 1 714 ? -45.313 -5.511 -2.266 1.00 84.94 714 VAL A C 1
ATOM 5761 O O . VAL A 1 714 ? -46.090 -6.070 -1.491 1.00 84.94 714 VAL A O 1
ATOM 5764 N N . GLN A 1 715 ? -43.991 -5.584 -2.108 1.00 78.31 715 GLN A N 1
ATOM 5765 C CA . GLN A 1 715 ? -43.352 -6.330 -1.020 1.00 78.31 715 GLN A CA 1
ATOM 5766 C C . GLN A 1 715 ? -43.620 -5.689 0.357 1.00 78.31 715 GLN A C 1
ATOM 5768 O O . GLN A 1 715 ? -43.877 -6.406 1.326 1.00 78.31 715 GLN A O 1
ATOM 5773 N N . GLU A 1 716 ? -43.652 -4.357 0.440 1.00 69.75 716 GLU A N 1
ATOM 5774 C CA . GLU A 1 716 ? -43.971 -3.592 1.654 1.00 69.75 716 GLU A CA 1
ATOM 5775 C C . GLU A 1 716 ? -45.471 -3.617 1.998 1.00 69.75 716 GLU A C 1
ATOM 5777 O O . GLU A 1 716 ? -45.845 -3.702 3.173 1.00 69.75 716 GLU A O 1
ATOM 5782 N N . GLN A 1 717 ? -46.356 -3.603 0.994 1.00 61.41 717 GLN A N 1
ATOM 5783 C CA . GLN A 1 717 ? -47.805 -3.726 1.194 1.00 61.41 717 GLN A CA 1
ATOM 5784 C C . GLN A 1 717 ? -48.180 -5.072 1.827 1.00 61.41 717 GLN A C 1
ATOM 5786 O O . GLN A 1 717 ? -49.023 -5.111 2.723 1.00 61.41 717 GLN A O 1
ATOM 5791 N N . VAL A 1 718 ? -47.501 -6.165 1.457 1.00 53.88 718 VAL A N 1
ATOM 5792 C CA . VAL A 1 718 ? -47.728 -7.495 2.058 1.00 53.88 718 VAL A CA 1
ATOM 5793 C C . VAL A 1 718 ? -47.236 -7.577 3.511 1.00 53.88 718 VAL A C 1
ATOM 5795 O O . VAL A 1 718 ? -47.798 -8.330 4.306 1.00 53.88 718 VAL A O 1
ATOM 5798 N N . GLN A 1 719 ? -46.278 -6.734 3.909 1.00 49.09 719 GLN A N 1
ATOM 5799 C CA . GLN A 1 719 ? -45.896 -6.553 5.315 1.00 49.09 719 GLN A CA 1
ATOM 5800 C C . GLN A 1 719 ? -46.879 -5.685 6.118 1.00 49.09 719 GLN A C 1
ATOM 5802 O O . GLN A 1 719 ? -46.890 -5.760 7.347 1.00 49.09 719 GLN A O 1
ATOM 5807 N N . THR A 1 720 ? -47.717 -4.875 5.464 1.00 43.31 720 THR A N 1
ATOM 5808 C CA . THR A 1 720 ? -48.505 -3.819 6.126 1.00 43.31 720 THR A CA 1
ATOM 5809 C C . THR A 1 720 ? -50.025 -4.001 6.069 1.00 43.31 720 THR A C 1
ATOM 5811 O O . THR A 1 720 ? -50.749 -3.226 6.700 1.00 43.31 720 THR A O 1
ATOM 5814 N N . THR A 1 721 ? -50.545 -5.060 5.438 1.00 43.03 721 THR A N 1
ATOM 5815 C CA . THR A 1 721 ? -51.992 -5.342 5.418 1.00 43.03 721 THR A CA 1
ATOM 5816 C C . THR A 1 721 ? -52.390 -6.632 6.156 1.00 43.03 721 THR A C 1
ATOM 5818 O O . THR A 1 721 ? -52.230 -7.711 5.604 1.00 43.03 721 THR A O 1
ATOM 5821 N N . VAL A 1 722 ? -52.994 -6.693 7.348 1.00 48.28 722 VAL A N 1
ATOM 5822 C CA . VAL A 1 722 ? -53.205 -5.769 8.472 1.00 48.28 722 VAL A CA 1
ATOM 5823 C C . VAL A 1 722 ? -53.376 -6.669 9.708 1.00 48.28 722 VAL A C 1
ATOM 5825 O O . VAL A 1 722 ? -54.291 -7.488 9.754 1.00 48.28 722 VAL A O 1
ATOM 5828 N N . ALA A 1 723 ? -52.630 -6.414 10.774 1.00 48.44 723 ALA A N 1
ATOM 5829 C CA . ALA A 1 723 ? -53.225 -6.390 12.103 1.00 48.44 723 ALA A CA 1
ATOM 5830 C C . ALA A 1 723 ? -52.782 -5.065 12.699 1.00 48.44 723 ALA A C 1
ATOM 5832 O O . ALA A 1 723 ? -51.616 -4.912 13.027 1.00 48.44 723 ALA A O 1
ATOM 5833 N N . LYS A 1 724 ? -53.683 -4.079 12.770 1.00 63.19 724 LYS A N 1
ATOM 5834 C CA . LYS A 1 724 ? -53.453 -2.904 13.607 1.00 63.19 724 LYS A CA 1
ATOM 5835 C C . LYS A 1 724 ? -53.340 -3.443 15.034 1.00 63.19 724 LYS A C 1
ATOM 5837 O O . LYS A 1 724 ? -54.373 -3.854 15.567 1.00 63.19 724 LYS A O 1
ATOM 5842 N N . PRO A 1 725 ? -52.127 -3.560 15.612 1.00 68.50 725 PRO A N 1
ATOM 5843 C CA . PRO A 1 725 ? -51.929 -4.324 16.844 1.00 68.50 725 PRO A CA 1
ATOM 5844 C C . PRO A 1 725 ? -52.708 -3.711 18.010 1.00 68.50 725 PRO A C 1
ATOM 5846 O O . PRO A 1 725 ? -53.041 -4.390 18.977 1.00 68.50 725 PRO A O 1
ATOM 5849 N N . LEU A 1 726 ? -53.046 -2.425 17.894 1.00 74.12 726 LEU A N 1
ATOM 5850 C CA . LEU A 1 726 ? -53.843 -1.703 18.862 1.00 74.12 726 LEU A CA 1
ATOM 5851 C C . LEU A 1 726 ? -55.305 -1.697 18.407 1.00 74.12 726 LEU A C 1
ATOM 5853 O O . LEU A 1 726 ? -55.669 -1.132 17.376 1.00 74.12 726 LEU A O 1
ATOM 5857 N N . TYR A 1 727 ? -56.180 -2.316 19.196 1.00 85.69 727 TYR A N 1
ATOM 5858 C CA . TYR A 1 727 ? -57.615 -2.267 18.920 1.00 85.69 727 TYR A CA 1
ATOM 5859 C C . TYR A 1 727 ? -58.144 -0.832 19.042 1.00 85.69 727 TYR A C 1
ATOM 5861 O O . TYR A 1 727 ? -58.834 -0.336 18.154 1.00 85.69 727 TYR A O 1
ATOM 5869 N N . HIS A 1 728 ? -57.789 -0.138 20.124 1.00 92.56 728 HIS A N 1
ATOM 5870 C CA . HIS A 1 728 ? -58.317 1.183 20.448 1.00 92.56 728 HIS A CA 1
ATOM 5871 C C . HIS A 1 728 ? -57.254 2.030 21.145 1.00 92.56 728 HIS A C 1
ATOM 5873 O O . HIS A 1 728 ? -56.764 1.643 22.204 1.00 92.56 728 HIS A O 1
ATOM 5879 N N . TYR A 1 729 ? -56.925 3.178 20.554 1.00 94.62 729 TYR A N 1
ATOM 5880 C CA . TYR A 1 729 ? -56.006 4.166 21.111 1.00 94.62 729 TYR A CA 1
ATOM 5881 C C . TYR A 1 729 ? -56.747 5.451 21.489 1.00 94.62 729 TYR A C 1
ATOM 5883 O O . TYR A 1 729 ? -57.510 5.998 20.693 1.00 94.62 729 TYR A O 1
ATOM 5891 N N . VAL A 1 730 ? -56.519 5.954 22.696 1.00 94.94 730 VAL A N 1
ATOM 5892 C CA . VAL A 1 730 ? -57.006 7.254 23.156 1.00 94.94 730 VAL A CA 1
ATOM 5893 C C . VAL A 1 730 ? -55.849 8.243 23.095 1.00 94.94 730 VAL A C 1
ATOM 5895 O O . VAL A 1 730 ? -54.879 8.117 23.843 1.00 94.94 730 VAL A O 1
ATOM 5898 N N . LEU A 1 731 ? -55.956 9.207 22.181 1.00 94.00 731 LEU A N 1
ATOM 5899 C CA . LEU A 1 731 ? -54.921 10.199 21.916 1.00 94.00 731 LEU A CA 1
ATOM 5900 C C . LEU A 1 731 ? -55.190 11.480 22.713 1.00 94.00 731 LEU A C 1
ATOM 5902 O O . LEU A 1 731 ? -56.207 12.151 22.506 1.00 94.00 731 LEU A O 1
ATOM 5906 N N . PHE A 1 732 ? -54.253 11.817 23.592 1.00 92.12 732 PHE A N 1
ATOM 5907 C CA . PHE A 1 732 ? -54.207 13.055 24.364 1.00 92.12 732 PHE A CA 1
ATOM 5908 C C . PHE A 1 732 ? -53.229 14.052 23.737 1.00 92.12 732 PHE A C 1
ATOM 5910 O O . PHE A 1 732 ? -52.310 13.674 23.016 1.00 92.12 732 PHE A O 1
ATOM 5917 N N . TRP A 1 733 ? -53.419 15.340 24.015 1.00 87.25 733 TRP A N 1
ATOM 5918 C CA . TRP A 1 733 ? -52.550 16.398 23.503 1.00 87.25 733 TRP A CA 1
ATOM 5919 C C . TRP A 1 733 ? -51.394 16.726 24.460 1.00 87.25 733 TRP A C 1
ATOM 5921 O O . TRP A 1 733 ? -51.536 16.669 25.683 1.00 87.25 733 TRP A O 1
ATOM 5931 N N . GLN A 1 734 ? -50.251 17.111 23.891 1.00 84.12 734 GLN A N 1
ATOM 5932 C CA . GLN A 1 734 ? -49.068 17.589 24.608 1.00 84.12 734 GLN A CA 1
ATOM 5933 C C . GLN A 1 734 ? -48.365 18.647 23.751 1.00 84.12 734 GLN A C 1
ATOM 5935 O O . GLN A 1 734 ? -48.186 18.438 22.552 1.00 84.12 734 GLN A O 1
ATOM 5940 N N . HIS A 1 735 ? -47.975 19.781 24.342 1.00 72.56 735 HIS A N 1
ATOM 5941 C CA . HIS A 1 735 ? -47.174 20.781 23.635 1.00 72.56 735 HIS A CA 1
ATOM 5942 C C . HIS A 1 735 ? -45.675 20.473 23.802 1.00 72.56 735 HIS A C 1
ATOM 5944 O O . HIS A 1 735 ? -45.209 20.432 24.941 1.00 72.56 735 HIS A O 1
ATOM 5950 N N . PRO A 1 736 ? -44.910 20.287 22.708 1.00 58.66 736 PRO A N 1
ATOM 5951 C CA . PRO A 1 736 ? -43.495 19.901 22.775 1.00 58.66 736 PRO A CA 1
ATOM 5952 C C . PRO A 1 736 ? -42.601 20.904 23.517 1.00 58.66 736 PRO A C 1
ATOM 5954 O O . PRO A 1 736 ? -41.602 20.517 24.110 1.00 58.66 736 PRO A O 1
ATOM 5957 N N . ASP A 1 737 ? -42.979 22.184 23.508 1.00 57.03 737 ASP A N 1
ATOM 5958 C CA . ASP A 1 737 ? -42.118 23.276 23.975 1.00 57.03 737 ASP A CA 1
ATOM 5959 C C . ASP A 1 737 ? -42.334 23.650 25.453 1.00 57.03 737 ASP A C 1
ATOM 5961 O O . ASP A 1 737 ? -41.672 24.552 25.967 1.00 57.03 737 ASP A O 1
ATOM 5965 N N . GLN A 1 738 ? -43.278 23.001 26.148 1.00 61.66 738 GLN A N 1
ATOM 5966 C CA . GLN A 1 738 ? -43.584 23.254 27.560 1.00 61.66 738 GLN A CA 1
ATOM 5967 C C . GLN A 1 738 ? -44.026 21.952 28.248 1.00 61.66 738 GLN A C 1
ATOM 5969 O O . GLN A 1 738 ? -45.211 21.625 28.229 1.00 61.66 738 GLN A O 1
ATOM 5974 N N . GLU A 1 739 ? -43.092 21.227 28.880 1.00 57.16 739 GLU A N 1
ATOM 5975 C CA . GLU A 1 739 ? -43.338 19.922 29.538 1.00 57.16 739 GLU A CA 1
ATOM 5976 C C . GLU A 1 739 ? -44.510 19.936 30.539 1.00 57.16 739 GLU A C 1
ATOM 5978 O O . GLU A 1 739 ? -45.217 18.940 30.689 1.00 57.16 739 GLU A O 1
ATOM 5983 N N . GLU A 1 740 ? -44.782 21.074 31.183 1.00 62.88 740 GLU A N 1
ATOM 5984 C CA . GLU A 1 740 ? -45.890 21.216 32.137 1.00 62.88 740 GLU A CA 1
ATOM 5985 C C . GLU A 1 740 ? -47.269 21.399 31.471 1.00 62.88 740 GLU A C 1
ATOM 5987 O O . GLU A 1 740 ? -48.299 21.293 32.141 1.00 62.88 740 GLU A O 1
ATOM 5992 N N . ARG A 1 741 ? -47.327 21.644 30.154 1.00 76.12 741 ARG A N 1
ATOM 5993 C CA . ARG A 1 741 ? -48.559 21.960 29.417 1.00 76.12 741 ARG A CA 1
ATOM 5994 C C . ARG A 1 741 ? -49.009 20.799 28.529 1.00 76.12 741 ARG A C 1
ATOM 5996 O O . ARG A 1 741 ? -48.839 20.796 27.308 1.00 76.12 741 ARG A O 1
ATOM 6003 N N . TRP A 1 742 ? -49.662 19.833 29.160 1.00 83.69 742 TRP A N 1
ATOM 6004 C CA . TRP A 1 742 ? -50.272 18.668 28.519 1.00 83.69 742 TRP A CA 1
ATOM 6005 C C . TRP A 1 742 ? -51.717 18.474 28.989 1.00 83.69 742 TRP A C 1
ATOM 6007 O O . TRP A 1 742 ? -52.193 19.185 29.877 1.00 83.69 742 TRP A O 1
ATOM 6017 N N . ALA A 1 743 ? -52.423 17.514 28.394 1.00 84.50 743 ALA A N 1
ATOM 6018 C CA . ALA A 1 743 ? -53.836 17.213 28.630 1.00 84.50 743 ALA A CA 1
ATOM 6019 C C . ALA A 1 743 ? -54.169 16.647 30.032 1.00 84.50 743 ALA A C 1
ATOM 6021 O O . ALA A 1 743 ? -54.929 15.687 30.144 1.00 84.50 743 ALA A O 1
ATOM 6022 N N . LYS A 1 744 ? -53.626 17.216 31.113 1.00 86.12 744 LYS A N 1
ATOM 6023 C CA . LYS A 1 744 ? -53.751 16.702 32.484 1.00 86.12 744 LYS A CA 1
ATOM 6024 C C . LYS A 1 744 ? -55.206 16.595 32.955 1.00 86.12 744 LYS A C 1
ATOM 6026 O O . LYS A 1 744 ? -55.624 15.539 33.416 1.00 86.12 744 LYS A O 1
ATOM 6031 N N . GLU A 1 745 ? -55.998 17.656 32.795 1.00 86.75 745 GLU A N 1
ATOM 6032 C CA . GLU A 1 745 ? -57.414 17.656 33.205 1.00 86.75 745 GLU A CA 1
ATOM 6033 C C . GLU A 1 745 ? -58.267 16.701 32.354 1.00 86.75 745 GLU A C 1
ATOM 6035 O O . GLU A 1 745 ? -59.199 16.067 32.852 1.00 86.75 745 GLU A O 1
ATOM 6040 N N . ASP A 1 746 ? -57.943 16.581 31.064 1.00 88.00 746 ASP A N 1
ATOM 6041 C CA . ASP A 1 746 ? -58.607 15.648 30.152 1.00 88.00 746 ASP A CA 1
ATOM 6042 C C . ASP A 1 746 ? -58.252 14.190 30.503 1.00 88.00 746 ASP A C 1
ATOM 6044 O O . ASP A 1 746 ? -59.127 13.325 30.452 1.00 88.00 746 ASP A O 1
ATOM 6048 N N . TRP A 1 747 ? -57.004 13.919 30.909 1.00 88.44 747 TRP A N 1
ATOM 6049 C CA . TRP A 1 747 ? -56.546 12.616 31.400 1.00 88.44 747 TRP A CA 1
ATOM 6050 C C . TRP A 1 747 ? -57.279 12.214 32.680 1.00 88.44 747 TRP A C 1
ATOM 6052 O O . TRP A 1 747 ? -57.904 11.154 32.732 1.00 88.44 747 TRP A O 1
ATOM 6062 N N . GLU A 1 748 ? -57.277 13.088 33.691 1.00 88.44 748 GLU A N 1
ATOM 6063 C CA . GLU A 1 748 ? -57.998 12.876 34.953 1.00 88.44 748 GLU A CA 1
ATOM 6064 C C . GLU A 1 748 ? -59.505 12.671 34.706 1.00 88.44 748 GLU A C 1
ATOM 6066 O O . GLU A 1 748 ? -60.136 11.785 35.288 1.00 88.44 748 GLU A O 1
ATOM 6071 N N . GLY A 1 749 ? -60.084 13.437 33.777 1.00 85.88 749 GLY A N 1
ATOM 6072 C CA . GLY A 1 749 ? -61.482 13.320 33.369 1.00 85.88 749 GLY A CA 1
ATOM 6073 C C . GLY A 1 749 ? -61.830 12.041 32.596 1.00 85.88 749 GLY A C 1
ATOM 6074 O O . GLY A 1 749 ? -63.007 11.669 32.549 1.00 85.88 749 GLY A O 1
ATOM 6075 N N . ALA A 1 750 ? -60.839 11.370 32.004 1.00 90.44 750 ALA A N 1
ATOM 6076 C CA . ALA A 1 750 ? -61.008 10.160 31.204 1.00 90.44 750 ALA A CA 1
ATOM 6077 C C . ALA A 1 750 ? -60.844 8.857 32.001 1.00 90.44 750 ALA A C 1
ATOM 6079 O O . ALA A 1 750 ? -61.203 7.804 31.474 1.00 90.44 750 ALA A O 1
ATOM 6080 N N . ILE A 1 751 ? -60.377 8.902 33.258 1.00 90.94 751 ILE A N 1
ATOM 6081 C CA . ILE A 1 751 ? -60.056 7.711 34.074 1.00 90.94 751 ILE A CA 1
ATOM 6082 C C . ILE A 1 751 ? -61.172 6.659 34.040 1.00 90.94 751 ILE A C 1
ATOM 6084 O O . ILE A 1 751 ? -60.915 5.520 33.672 1.00 90.94 751 ILE A O 1
ATOM 6088 N N . LYS A 1 752 ? -62.433 7.030 34.303 1.00 89.31 752 LYS A N 1
ATOM 6089 C CA . LYS A 1 752 ? -63.550 6.060 34.323 1.00 89.31 752 LYS A CA 1
ATOM 6090 C C . LYS A 1 752 ? -63.848 5.433 32.961 1.00 89.31 752 LYS A C 1
ATOM 6092 O O . LYS A 1 752 ? -64.374 4.329 32.886 1.00 89.31 752 LYS A O 1
ATOM 6097 N N . TYR A 1 753 ? -63.568 6.153 31.878 1.00 92.88 753 TYR A N 1
ATOM 6098 C CA . TYR A 1 753 ? -63.702 5.630 30.522 1.00 92.88 753 TYR A CA 1
ATOM 6099 C C . TYR A 1 753 ? -62.554 4.670 30.193 1.00 92.88 753 TYR A C 1
ATOM 6101 O O . TYR A 1 753 ? -62.789 3.611 29.615 1.00 92.88 753 TYR A O 1
ATOM 6109 N N . ILE A 1 754 ? -61.334 5.008 30.618 1.00 92.19 754 ILE A N 1
ATOM 6110 C CA . ILE A 1 754 ? -60.161 4.141 30.485 1.00 92.19 754 ILE A CA 1
ATOM 6111 C C . ILE A 1 754 ? -60.370 2.852 31.290 1.00 92.19 754 ILE A C 1
ATOM 6113 O O . ILE A 1 754 ? -60.187 1.771 30.746 1.00 92.19 754 ILE A O 1
ATOM 6117 N N . GLU A 1 755 ? -60.849 2.946 32.531 1.00 87.44 755 GLU A N 1
ATOM 6118 C CA . GLU A 1 755 ? -61.188 1.792 33.375 1.00 87.44 755 GLU A CA 1
ATOM 6119 C C . GLU A 1 755 ? -62.266 0.898 32.744 1.00 87.44 755 GLU A C 1
ATOM 6121 O O . GLU A 1 755 ? -62.171 -0.324 32.810 1.00 87.44 755 GLU A O 1
ATOM 6126 N N . ALA A 1 756 ? -63.284 1.490 32.109 1.00 86.69 756 ALA A N 1
ATOM 6127 C CA . ALA A 1 756 ? -64.395 0.736 31.530 1.00 86.69 756 ALA A CA 1
ATOM 6128 C C . ALA A 1 756 ? -64.032 -0.010 30.233 1.00 86.69 756 ALA A C 1
ATOM 6130 O O . ALA A 1 756 ? -64.600 -1.068 29.959 1.00 86.69 756 ALA A O 1
ATOM 6131 N N . PHE A 1 757 ? -63.130 0.537 29.410 1.00 88.81 757 PHE A N 1
ATOM 6132 C CA . PHE A 1 757 ? -62.871 0.018 28.057 1.00 88.81 757 PHE A CA 1
ATOM 6133 C C . PHE A 1 757 ? -61.433 -0.442 27.811 1.00 88.81 757 PHE A C 1
ATOM 6135 O O . PHE A 1 757 ? -61.180 -1.078 26.781 1.00 88.81 757 PHE A O 1
ATOM 6142 N N . LEU A 1 758 ? -60.526 -0.137 28.741 1.00 88.44 758 LEU A N 1
ATOM 6143 C CA . LEU A 1 758 ? -59.104 -0.480 28.727 1.00 88.44 758 LEU A CA 1
ATOM 6144 C C . LEU A 1 758 ? -58.411 -0.178 27.381 1.00 88.44 758 LEU A C 1
ATOM 6146 O O . LEU A 1 758 ? -57.777 -1.067 26.809 1.00 88.44 758 LEU A O 1
ATOM 6150 N N . PRO A 1 759 ? -58.557 1.038 26.815 1.00 90.31 759 PRO A N 1
ATOM 6151 C CA . PRO A 1 759 ? -57.843 1.408 25.603 1.00 90.31 759 PRO A CA 1
ATOM 6152 C C . PRO A 1 759 ? -56.360 1.661 25.894 1.00 90.31 759 PRO A C 1
ATOM 6154 O O . PRO A 1 759 ? -55.974 2.005 27.011 1.00 90.31 759 PRO A O 1
ATOM 6157 N N . THR A 1 760 ? -55.525 1.579 24.863 1.00 91.50 760 THR A N 1
ATOM 6158 C CA . THR A 1 760 ? -54.161 2.112 24.931 1.00 91.50 760 THR A CA 1
ATOM 6159 C C . THR A 1 760 ? -54.239 3.637 24.967 1.00 91.50 760 THR A C 1
ATOM 6161 O O . THR A 1 760 ? -54.958 4.228 24.168 1.00 91.50 760 THR A O 1
ATOM 6164 N N . CYS A 1 761 ? -53.532 4.299 25.879 1.00 91.75 761 CYS A N 1
ATOM 6165 C CA . CYS A 1 761 ? -53.557 5.758 26.005 1.00 91.75 761 CYS A CA 1
ATOM 6166 C C . CYS A 1 761 ? -52.169 6.342 25.759 1.00 91.75 761 CYS A C 1
ATOM 6168 O O . CYS A 1 761 ? -51.179 5.784 26.225 1.00 91.75 761 CYS A O 1
ATOM 6170 N N . GLY A 1 762 ? -52.097 7.489 25.088 1.00 90.56 762 GLY A N 1
ATOM 6171 C CA . GLY A 1 762 ? -50.835 8.206 24.938 1.00 90.56 762 GLY A CA 1
ATOM 6172 C C . GLY A 1 762 ? -50.963 9.499 24.145 1.00 90.56 762 GLY A C 1
ATOM 6173 O O . GLY A 1 762 ? -52.067 9.996 23.919 1.00 90.56 762 GLY A O 1
ATOM 6174 N N . PHE A 1 763 ? -49.815 10.052 23.758 1.00 90.12 763 PHE A N 1
ATOM 6175 C CA . PHE A 1 763 ? -49.689 11.399 23.185 1.00 90.12 763 PHE A CA 1
ATOM 6176 C C . PHE A 1 763 ? -49.161 11.398 21.740 1.00 90.12 763 PHE A C 1
ATOM 6178 O O . PHE A 1 763 ? -49.106 12.443 21.096 1.00 90.12 763 PHE A O 1
ATOM 6185 N N . SER A 1 764 ? -48.770 10.230 21.218 1.00 89.44 764 SER A N 1
ATOM 6186 C CA . SER A 1 764 ? -48.096 10.089 19.925 1.00 89.44 764 SER A CA 1
ATOM 6187 C C . SER A 1 764 ? -49.094 9.818 18.801 1.00 89.44 764 SER A C 1
ATOM 6189 O O . SER A 1 764 ? -49.820 8.821 18.807 1.00 89.44 764 SER A O 1
ATOM 6191 N N . VAL A 1 765 ? -49.101 10.695 17.795 1.00 86.69 765 VAL A N 1
ATOM 6192 C CA . VAL A 1 765 ? -49.860 10.481 16.553 1.00 86.69 765 VAL A CA 1
ATOM 6193 C C . VAL A 1 765 ? -49.305 9.277 15.794 1.00 86.69 765 VAL A C 1
ATOM 6195 O O . VAL A 1 765 ? -50.078 8.522 15.210 1.00 86.69 765 VAL A O 1
ATOM 6198 N N . ASP A 1 766 ? -47.989 9.067 15.824 1.00 84.12 766 ASP A N 1
ATOM 6199 C CA . ASP A 1 766 ? -47.354 7.948 15.130 1.00 84.12 766 ASP A CA 1
ATOM 6200 C C . ASP A 1 766 ? -47.703 6.602 15.775 1.00 84.12 766 ASP A C 1
ATOM 6202 O O . ASP A 1 766 ? -48.028 5.657 15.060 1.00 84.12 766 ASP A O 1
ATOM 6206 N N . ASP A 1 767 ? -47.783 6.528 17.106 1.00 84.62 767 ASP A N 1
ATOM 6207 C CA . ASP A 1 767 ? -48.252 5.318 17.797 1.00 84.62 767 ASP A CA 1
ATOM 6208 C C . ASP A 1 767 ? -49.724 5.054 17.465 1.00 84.62 767 ASP A C 1
ATOM 6210 O O . ASP A 1 767 ? -50.113 3.926 17.152 1.00 84.62 767 ASP A O 1
ATOM 6214 N N . ALA A 1 768 ? -50.540 6.113 17.460 1.00 88.06 768 ALA A N 1
ATOM 6215 C CA . ALA A 1 768 ? -51.965 6.030 17.172 1.00 88.06 768 ALA A CA 1
ATOM 6216 C C . ALA A 1 768 ? -52.275 5.553 15.738 1.00 88.06 768 ALA A C 1
ATOM 6218 O O . ALA A 1 768 ? -53.323 4.936 15.534 1.00 88.06 768 ALA A O 1
ATOM 6219 N N . LYS A 1 769 ? -51.381 5.748 14.750 1.00 86.56 769 LYS A N 1
ATOM 6220 C CA . LYS A 1 769 ? -51.552 5.217 13.374 1.00 86.56 769 LYS A CA 1
ATOM 6221 C C . LYS A 1 769 ? -51.693 3.692 13.347 1.00 86.56 769 LYS A C 1
ATOM 6223 O O . LYS A 1 769 ? -52.396 3.145 12.490 1.00 86.56 769 LYS A O 1
ATOM 6228 N N . HIS A 1 770 ? -51.094 3.014 14.323 1.00 84.56 770 HIS A N 1
ATOM 6229 C CA . HIS A 1 770 ? -51.144 1.562 14.476 1.00 84.56 770 HIS A CA 1
ATOM 6230 C C . HIS A 1 770 ? -52.454 1.060 15.105 1.00 84.56 770 HIS A C 1
ATOM 6232 O O . HIS A 1 770 ? -52.605 -0.147 15.291 1.00 84.56 770 HIS A O 1
ATOM 6238 N N . ALA A 1 771 ? -53.413 1.941 15.425 1.00 86.94 771 ALA A N 1
ATOM 6239 C CA . ALA A 1 771 ? -54.677 1.561 16.046 1.00 86.94 771 ALA A CA 1
ATOM 6240 C C . ALA A 1 771 ? -55.856 1.462 15.071 1.00 86.94 771 ALA A C 1
ATOM 6242 O O . ALA A 1 771 ? -56.015 2.275 14.155 1.00 86.94 771 ALA A O 1
ATOM 6243 N N . ARG A 1 772 ? -56.720 0.456 15.273 1.00 86.88 772 ARG A N 1
ATOM 6244 C CA . ARG A 1 772 ? -57.965 0.276 14.502 1.00 86.88 772 ARG A CA 1
ATOM 6245 C C . ARG A 1 772 ? -58.932 1.421 14.756 1.00 86.88 772 ARG A C 1
ATOM 6247 O O . ARG A 1 772 ? -59.467 1.988 13.802 1.00 86.88 772 ARG A O 1
ATOM 6254 N N . TYR A 1 773 ? -59.096 1.781 16.022 1.00 91.75 773 TYR A N 1
ATOM 6255 C CA . TYR A 1 773 ? -59.914 2.899 16.464 1.00 91.75 773 TYR A CA 1
ATOM 6256 C C . TYR A 1 773 ? -59.062 3.920 17.207 1.00 91.75 773 TYR A C 1
ATOM 6258 O O . TYR A 1 773 ? -58.296 3.549 18.095 1.00 91.75 773 TYR A O 1
ATOM 6266 N N . VAL A 1 774 ? -59.221 5.203 16.883 1.00 93.94 774 VAL A N 1
ATOM 6267 C CA . VAL A 1 774 ? -58.561 6.294 17.611 1.00 93.94 774 VAL A CA 1
ATOM 6268 C C . VAL A 1 774 ? -59.611 7.257 18.149 1.00 93.94 774 VAL A C 1
ATOM 6270 O O . VAL A 1 774 ? -60.382 7.833 17.384 1.00 93.94 774 VAL A O 1
ATOM 6273 N N . THR A 1 775 ? -59.628 7.456 19.465 1.00 94.25 775 THR A N 1
ATOM 6274 C CA . THR A 1 775 ? -60.455 8.470 20.125 1.00 94.25 775 THR A CA 1
ATOM 6275 C C . THR A 1 775 ? -59.561 9.622 20.564 1.00 94.25 775 THR A C 1
ATOM 6277 O O . THR A 1 775 ? -58.749 9.473 21.472 1.00 94.25 775 THR A O 1
ATOM 6280 N N . ILE A 1 776 ? -59.711 10.785 19.942 1.00 93.81 776 ILE A N 1
ATOM 6281 C CA . ILE A 1 776 ? -58.973 11.993 20.314 1.00 93.81 776 ILE A CA 1
ATOM 6282 C C . ILE A 1 776 ? -59.718 12.704 21.447 1.00 93.81 776 ILE A C 1
ATOM 6284 O O . ILE A 1 776 ? -60.905 13.016 21.301 1.00 93.81 776 ILE A O 1
ATOM 6288 N N . ILE A 1 777 ? -59.032 12.993 22.555 1.00 90.44 777 ILE A N 1
ATOM 6289 C CA . ILE A 1 777 ? -59.600 13.727 23.694 1.00 90.44 777 ILE A CA 1
ATOM 6290 C C . ILE A 1 777 ? -59.121 15.176 23.667 1.00 90.44 777 ILE A C 1
ATOM 6292 O O . ILE A 1 777 ? -57.925 15.455 23.621 1.00 90.44 777 ILE A O 1
ATOM 6296 N N . GLY A 1 778 ? -60.080 16.101 23.699 1.00 81.69 778 GLY A N 1
ATOM 6297 C CA . GLY A 1 778 ? -59.811 17.537 23.692 1.00 81.69 778 GLY A CA 1
ATOM 6298 C C . GLY A 1 778 ? -60.012 18.212 22.329 1.00 81.69 778 GLY A C 1
ATOM 6299 O O . GLY A 1 778 ? -60.274 17.590 21.291 1.00 81.69 778 GLY A O 1
ATOM 6300 N N . GLY A 1 779 ? -59.974 19.545 22.352 1.00 76.94 779 GLY A N 1
ATOM 6301 C CA . GLY A 1 779 ? -60.266 20.392 21.194 1.00 76.94 779 GLY A CA 1
ATOM 6302 C C . GLY A 1 779 ? -59.161 20.412 20.122 1.00 76.94 779 GLY A C 1
ATOM 6303 O O . GLY A 1 779 ? -58.067 19.892 20.338 1.00 76.94 779 GLY A O 1
ATOM 6304 N N . PRO A 1 780 ? -59.413 21.065 18.970 1.00 72.94 780 PRO A N 1
ATOM 6305 C CA . PRO A 1 780 ? -58.462 21.150 17.855 1.00 72.94 780 PRO A CA 1
ATOM 6306 C C . PRO A 1 780 ? -57.202 21.977 18.161 1.00 72.94 780 PRO A C 1
ATOM 6308 O O . PRO A 1 780 ? -56.265 21.954 17.375 1.00 72.94 780 PRO A O 1
ATOM 6311 N N . LEU A 1 781 ? -57.176 22.711 19.280 1.00 72.06 781 LEU A N 1
ATOM 6312 C CA . LEU A 1 781 ? -55.978 23.404 19.765 1.00 72.06 781 LEU A CA 1
ATOM 6313 C C . LEU A 1 781 ? -54.948 22.446 20.387 1.00 72.06 781 LEU A C 1
ATOM 6315 O O . LEU A 1 781 ? -53.783 22.810 20.479 1.00 72.06 781 LEU A O 1
ATOM 6319 N N . GLY A 1 782 ? -55.377 21.253 20.821 1.00 76.50 782 GLY A N 1
ATOM 6320 C CA . GLY A 1 782 ? -54.496 20.238 21.400 1.00 76.50 782 GLY A CA 1
ATOM 6321 C C . GLY A 1 782 ? -53.987 19.243 20.357 1.00 76.50 782 GLY A C 1
ATOM 6322 O O . GLY A 1 782 ? -52.786 19.082 20.181 1.00 76.50 782 GLY A O 1
ATOM 6323 N N . VAL A 1 783 ? -54.908 18.592 19.640 1.00 84.31 783 VAL A N 1
ATOM 6324 C CA . VAL A 1 783 ? -54.583 17.763 18.466 1.00 84.31 783 VAL A CA 1
ATOM 6325 C C . VAL A 1 783 ? -55.229 18.413 17.259 1.00 84.31 783 VAL A C 1
ATOM 6327 O O . VAL A 1 783 ? -56.462 18.433 17.168 1.00 84.31 783 VAL A O 1
ATOM 6330 N N . ASP A 1 784 ? -54.415 18.953 16.360 1.00 84.50 784 ASP A N 1
ATOM 6331 C CA . ASP A 1 784 ? -54.900 19.708 15.211 1.00 84.50 784 ASP A CA 1
ATOM 6332 C C . ASP A 1 784 ? -55.614 18.824 14.166 1.00 84.50 784 ASP A C 1
ATOM 6334 O O . ASP A 1 784 ? -55.658 17.591 14.241 1.00 84.50 784 ASP A O 1
ATOM 6338 N N . LYS A 1 785 ? -56.230 19.475 13.174 1.00 86.06 785 LYS A N 1
ATOM 6339 C CA . LYS A 1 785 ? -56.943 18.781 12.090 1.00 86.06 785 LYS A CA 1
ATOM 6340 C C . LYS A 1 785 ? -56.005 18.022 11.150 1.00 86.06 785 LYS A C 1
ATOM 6342 O O . LYS A 1 785 ? -56.454 17.079 10.507 1.00 86.06 785 LYS A O 1
ATOM 6347 N N . LYS A 1 786 ? -54.735 18.426 11.053 1.00 86.25 786 LYS A N 1
ATOM 6348 C CA . LYS A 1 786 ? -53.751 17.773 10.188 1.00 86.25 786 LYS A CA 1
ATOM 6349 C C . LYS A 1 786 ? -53.372 16.414 10.771 1.00 86.25 786 LYS A C 1
ATOM 6351 O O . LYS A 1 786 ? -53.424 15.426 10.052 1.00 86.25 786 LYS A O 1
ATOM 6356 N N . ALA A 1 787 ? -53.099 16.345 12.071 1.00 85.94 787 ALA A N 1
ATOM 6357 C CA . ALA A 1 787 ? -52.868 15.106 12.804 1.00 85.94 787 ALA A CA 1
ATOM 6358 C C . ALA A 1 787 ? -54.086 14.173 12.743 1.00 85.94 787 ALA A C 1
ATOM 6360 O O . ALA A 1 787 ? -53.941 12.975 12.511 1.00 85.94 787 ALA A O 1
ATOM 6361 N N . GLU A 1 788 ? -55.300 14.717 12.879 1.00 91.31 788 GLU A N 1
ATOM 6362 C CA . GLU A 1 788 ? -56.525 13.928 12.709 1.00 91.31 788 GLU A CA 1
ATOM 6363 C C . GLU A 1 788 ? -56.653 13.355 11.287 1.00 91.31 788 GLU A C 1
ATOM 6365 O O . GLU A 1 788 ? -56.986 12.179 11.134 1.00 91.31 788 GLU A O 1
ATOM 6370 N N . GLN A 1 789 ? -56.354 14.151 10.255 1.00 87.69 789 GLN A N 1
ATOM 6371 C CA . GLN A 1 789 ? -56.372 13.687 8.867 1.00 87.69 789 GLN A CA 1
ATOM 6372 C C . GLN A 1 789 ? -55.304 12.616 8.619 1.00 87.69 789 GLN A C 1
ATOM 6374 O O . GLN A 1 789 ? -55.625 11.573 8.063 1.00 87.69 789 GLN A O 1
ATOM 6379 N N . MET A 1 790 ? -54.086 12.796 9.138 1.00 84.50 790 MET A N 1
ATOM 6380 C CA . MET A 1 790 ? -53.005 11.805 9.037 1.00 84.50 790 MET A CA 1
ATOM 6381 C C . MET A 1 790 ? -53.400 10.438 9.614 1.00 84.50 790 MET A C 1
ATOM 6383 O O . MET A 1 790 ? -53.014 9.405 9.074 1.00 84.50 790 MET A O 1
ATOM 6387 N N . LEU A 1 791 ? -54.178 10.407 10.699 1.00 89.69 791 LEU A N 1
ATOM 6388 C CA . LEU A 1 791 ? -54.684 9.156 11.272 1.00 89.69 791 LEU A CA 1
ATOM 6389 C C . LEU A 1 791 ? -55.733 8.492 10.370 1.00 89.69 791 LEU A C 1
ATOM 6391 O O . LEU A 1 791 ? -55.741 7.265 10.243 1.00 89.69 791 LEU A O 1
ATOM 6395 N N . ARG A 1 792 ? -56.608 9.284 9.739 1.00 89.06 792 ARG A N 1
ATOM 6396 C CA . ARG A 1 792 ? -57.603 8.785 8.775 1.00 89.06 792 ARG A CA 1
ATOM 6397 C C . ARG A 1 792 ? -56.932 8.249 7.512 1.00 89.06 792 ARG A C 1
ATOM 6399 O O . ARG A 1 792 ? -57.294 7.164 7.071 1.00 89.06 792 ARG A O 1
ATOM 6406 N N . ASP A 1 793 ? -55.929 8.957 7.000 1.00 78.75 793 ASP A N 1
ATOM 6407 C CA . ASP A 1 793 ? -55.129 8.543 5.843 1.00 78.75 793 ASP A CA 1
ATOM 6408 C C . ASP A 1 793 ? -54.365 7.241 6.139 1.00 78.75 793 ASP A C 1
ATOM 6410 O O . ASP A 1 793 ? -54.262 6.369 5.284 1.00 78.75 793 ASP A O 1
ATOM 6414 N N . ALA A 1 794 ? -53.934 7.043 7.392 1.00 77.44 794 ALA A N 1
ATOM 6415 C CA . ALA A 1 794 ? -53.371 5.784 7.888 1.00 77.44 794 ALA A CA 1
ATOM 6416 C C . ALA A 1 794 ? -54.427 4.680 8.143 1.00 77.44 794 ALA A C 1
ATOM 6418 O O . ALA A 1 794 ? -54.153 3.683 8.818 1.00 77.44 794 ALA A O 1
ATOM 6419 N N . GLY A 1 795 ? -55.669 4.854 7.686 1.00 80.94 795 GLY A N 1
ATOM 6420 C CA . GLY A 1 795 ? -56.744 3.866 7.801 1.00 80.94 795 GLY A CA 1
ATOM 6421 C C . GLY A 1 795 ? -57.311 3.683 9.214 1.00 80.94 795 GLY A C 1
ATOM 6422 O O . GLY A 1 795 ? -57.920 2.652 9.499 1.00 80.94 795 GLY A O 1
ATOM 6423 N N . CYS A 1 796 ? -57.088 4.622 10.143 1.00 86.88 796 CYS A N 1
ATOM 6424 C CA . CYS A 1 796 ? -57.722 4.577 11.466 1.00 86.88 796 CYS A CA 1
ATOM 6425 C C . CYS A 1 796 ? -59.190 5.013 11.381 1.00 86.88 796 CYS A C 1
ATOM 6427 O O . CYS A 1 796 ? -59.530 5.994 10.715 1.00 86.88 796 CYS A O 1
ATOM 6429 N N . LYS A 1 797 ? -60.064 4.366 12.156 1.00 91.81 797 LYS A N 1
ATOM 6430 C CA . LYS A 1 797 ? -61.407 4.887 12.434 1.00 91.81 797 LYS A CA 1
ATOM 6431 C C . LYS A 1 797 ? -61.319 5.905 13.573 1.00 91.81 797 LYS A C 1
ATOM 6433 O O . LYS A 1 797 ? -61.237 5.531 14.742 1.00 91.81 797 LYS A O 1
ATOM 6438 N N . VAL A 1 798 ? -61.279 7.190 13.218 1.00 92.00 798 VAL A N 1
ATOM 6439 C CA . VAL A 1 798 ? -61.013 8.289 14.163 1.00 92.00 798 VAL A CA 1
ATOM 6440 C C . VAL A 1 798 ? -62.295 9.009 14.583 1.00 92.00 798 VAL A C 1
ATOM 6442 O O . VAL A 1 798 ? -63.073 9.442 13.726 1.00 92.00 798 VAL A O 1
ATOM 6445 N N . GLU A 1 799 ? -62.472 9.215 15.886 1.00 92.00 799 GLU A N 1
ATOM 6446 C CA . GLU A 1 799 ? -63.480 10.111 16.460 1.00 92.00 799 GLU A CA 1
ATOM 6447 C C . GLU A 1 799 ? -62.871 11.061 17.494 1.00 92.00 799 GLU A C 1
ATOM 6449 O O . GLU A 1 799 ? -61.815 10.794 18.066 1.00 92.00 799 GLU A O 1
ATOM 6454 N N . ARG A 1 800 ? -63.542 12.187 17.743 1.00 91.69 800 ARG A N 1
ATOM 6455 C CA . ARG A 1 800 ? -63.082 13.205 18.689 1.00 91.69 800 ARG A CA 1
ATOM 6456 C C . ARG A 1 800 ? -64.132 13.475 19.752 1.00 91.69 800 ARG A C 1
ATOM 6458 O O . ARG A 1 800 ? -65.288 13.762 19.438 1.00 91.69 800 ARG A O 1
ATOM 6465 N N . ILE A 1 801 ? -63.701 13.476 21.009 1.00 90.31 801 ILE A N 1
ATOM 6466 C CA . ILE A 1 801 ? -64.538 13.782 22.165 1.00 90.31 801 ILE A CA 1
ATOM 6467 C C . ILE A 1 801 ? -64.014 15.053 22.826 1.00 90.31 801 ILE A C 1
ATOM 6469 O O . ILE A 1 801 ? -62.983 15.062 23.491 1.00 90.31 801 ILE A O 1
ATOM 6473 N N . ALA A 1 802 ? -64.762 16.142 22.652 1.00 86.12 802 ALA A N 1
ATOM 6474 C CA . ALA A 1 802 ? -64.465 17.430 23.269 1.00 86.12 802 ALA A CA 1
ATOM 6475 C C . ALA A 1 802 ? -65.737 18.070 23.851 1.00 86.12 802 ALA A C 1
ATOM 6477 O O . ALA A 1 802 ? -66.806 18.094 23.223 1.00 86.12 802 ALA A O 1
ATOM 6478 N N . GLY A 1 803 ? -65.648 18.565 25.085 1.00 80.25 803 GLY A N 1
ATOM 6479 C CA . GLY A 1 803 ? -66.614 19.479 25.695 1.00 80.25 803 GLY A CA 1
ATOM 6480 C C . GLY A 1 803 ? -66.232 20.946 25.471 1.00 80.25 803 GLY A C 1
ATOM 6481 O O . GLY A 1 803 ? -65.140 21.246 25.006 1.00 80.25 803 GLY A O 1
ATOM 6482 N N . LYS A 1 804 ? -67.124 21.880 25.839 1.00 78.31 804 LYS A N 1
ATOM 6483 C CA . LYS A 1 804 ? -66.787 23.321 25.886 1.00 78.31 804 LYS A CA 1
ATOM 6484 C C . LYS A 1 804 ? -65.736 23.644 26.961 1.00 78.31 804 LYS A C 1
ATOM 6486 O O . LYS A 1 804 ? -65.087 24.676 26.888 1.00 78.31 804 LYS A O 1
ATOM 6491 N N . THR A 1 805 ? -65.609 22.769 27.957 1.00 81.06 805 THR A N 1
ATOM 6492 C CA . THR A 1 805 ? -64.622 22.814 29.041 1.00 81.06 805 THR A CA 1
ATOM 6493 C C . THR A 1 805 ? -64.123 21.390 29.325 1.00 81.06 805 THR A C 1
ATOM 6495 O O . THR A 1 805 ? -64.861 20.444 29.009 1.00 81.06 805 THR A O 1
ATOM 6498 N N . PRO A 1 806 ? -62.953 21.206 29.967 1.00 79.25 806 PRO A N 1
ATOM 6499 C CA . PRO A 1 806 ? -62.448 19.887 30.376 1.00 79.25 806 PRO A CA 1
ATOM 6500 C C . PRO A 1 806 ? -63.449 19.103 31.240 1.00 79.25 806 PRO A C 1
ATOM 6502 O O . PRO A 1 806 ? -63.769 17.948 30.957 1.00 79.25 806 PRO A O 1
ATOM 6505 N N . ALA A 1 807 ? -64.117 19.773 32.187 1.00 82.75 807 ALA A N 1
ATOM 6506 C CA . ALA A 1 807 ? -65.223 19.186 32.955 1.00 82.75 807 ALA A CA 1
ATOM 6507 C C . ALA A 1 807 ? -66.407 18.729 32.071 1.00 82.75 807 ALA A C 1
ATOM 6509 O O . ALA A 1 807 ? -67.113 17.768 32.388 1.00 82.75 807 ALA A O 1
ATOM 6510 N N . GLY A 1 808 ? -66.651 19.415 30.952 1.00 85.94 808 GLY A N 1
ATOM 6511 C CA . GLY A 1 808 ? -67.624 19.007 29.941 1.00 85.94 808 GLY A CA 1
ATOM 6512 C C . GLY A 1 808 ? -67.198 17.759 29.163 1.00 85.94 808 GLY A C 1
ATOM 6513 O O . GLY A 1 808 ? -68.050 16.910 28.895 1.00 85.94 808 GLY A O 1
ATOM 6514 N N . THR A 1 809 ? -65.909 17.626 28.832 1.00 87.88 809 THR A N 1
ATOM 6515 C CA . THR A 1 809 ? -65.324 16.417 28.224 1.00 87.88 809 THR A CA 1
ATOM 6516 C C . THR A 1 809 ? -65.461 15.225 29.175 1.00 87.88 809 THR A C 1
ATOM 6518 O O . THR A 1 809 ? -66.036 14.203 28.797 1.00 87.88 809 THR A O 1
ATOM 6521 N N . ALA A 1 810 ? -65.079 15.400 30.445 1.00 88.25 810 ALA A N 1
ATOM 6522 C CA . ALA A 1 810 ? -65.192 14.380 31.487 1.00 88.25 810 ALA A CA 1
ATOM 6523 C C . ALA A 1 810 ? -66.637 13.882 31.675 1.00 88.25 810 ALA A C 1
ATOM 6525 O O . ALA A 1 810 ? -66.886 12.682 31.778 1.00 88.25 810 ALA A O 1
ATOM 6526 N N . ARG A 1 811 ? -67.639 14.779 31.666 1.00 89.88 811 ARG A N 1
ATOM 6527 C CA . ARG A 1 811 ? -69.061 14.378 31.745 1.00 89.88 811 ARG A CA 1
ATOM 6528 C C . ARG A 1 811 ? -69.495 13.488 30.577 1.00 89.88 811 ARG A C 1
ATOM 6530 O O . ARG A 1 811 ? -70.248 12.541 30.805 1.00 89.88 811 ARG A O 1
ATOM 6537 N N . LYS A 1 812 ? -69.033 13.769 29.351 1.00 90.19 812 LYS A N 1
ATOM 6538 C CA . LYS A 1 812 ? -69.339 12.945 28.168 1.00 90.19 812 LYS A CA 1
ATOM 6539 C C . LYS A 1 812 ? -68.716 11.552 28.291 1.00 90.19 812 LYS A C 1
ATOM 6541 O O . LYS A 1 812 ? -69.441 10.568 28.175 1.00 90.19 812 LYS A O 1
ATOM 6546 N N . LEU A 1 813 ? -67.425 11.479 28.617 1.00 91.00 813 LEU A N 1
ATOM 6547 C CA . LEU A 1 813 ? -66.692 10.219 28.800 1.00 91.00 813 LEU A CA 1
ATOM 6548 C C . LEU A 1 813 ? -67.288 9.363 29.925 1.00 91.00 813 LEU A C 1
ATOM 6550 O O . LEU A 1 813 ? -67.542 8.176 29.738 1.00 91.00 813 LEU A O 1
ATOM 6554 N N . ASN A 1 814 ? -67.630 9.980 31.058 1.00 89.75 814 ASN A N 1
ATOM 6555 C CA . ASN A 1 814 ? -68.300 9.299 32.167 1.00 89.75 814 ASN A CA 1
ATOM 6556 C C . ASN A 1 814 ? -69.689 8.767 31.786 1.00 89.75 814 ASN A C 1
ATOM 6558 O O . ASN A 1 814 ? -70.101 7.712 32.266 1.00 89.75 814 ASN A O 1
ATOM 6562 N N . SER A 1 815 ? -70.435 9.488 30.943 1.00 91.38 815 SER A N 1
ATOM 6563 C CA . SER A 1 815 ? -71.727 9.012 30.438 1.00 91.38 815 SER A CA 1
ATOM 6564 C C . SER A 1 815 ? -71.558 7.812 29.506 1.00 91.38 815 SER A C 1
ATOM 6566 O O . SER A 1 815 ? -72.318 6.855 29.627 1.00 91.38 815 SER A O 1
ATOM 6568 N N . MET A 1 816 ? -70.552 7.839 28.629 1.00 91.12 816 MET A N 1
ATOM 6569 C CA . MET A 1 816 ? -70.204 6.727 27.738 1.00 91.12 816 MET A CA 1
ATOM 6570 C C . MET A 1 816 ? -69.798 5.474 28.520 1.00 91.12 816 MET A C 1
ATOM 6572 O O . MET A 1 816 ? -70.371 4.410 28.293 1.00 91.12 816 MET A O 1
ATOM 6576 N N . ALA A 1 817 ? -68.914 5.623 29.513 1.00 89.06 817 ALA A N 1
ATOM 6577 C CA . ALA A 1 817 ? -68.510 4.546 30.417 1.00 89.06 817 ALA A CA 1
ATOM 6578 C C . ALA A 1 817 ? -69.716 3.916 31.134 1.00 89.06 817 ALA A C 1
ATOM 6580 O O . ALA A 1 817 ? -69.897 2.702 31.100 1.00 89.06 817 ALA A O 1
ATOM 6581 N N . LYS A 1 818 ? -70.612 4.740 31.701 1.00 90.69 818 LYS A N 1
ATOM 6582 C CA . LYS A 1 818 ? -71.841 4.259 32.361 1.00 90.69 818 LYS A CA 1
ATOM 6583 C C . LYS A 1 818 ? -72.793 3.511 31.427 1.00 90.69 818 LYS A C 1
ATOM 6585 O O . LYS A 1 818 ? -73.515 2.637 31.886 1.00 90.69 818 LYS A O 1
ATOM 6590 N N . LYS A 1 819 ? -72.837 3.882 30.146 1.00 88.69 819 LYS A N 1
ATOM 6591 C CA . LYS A 1 819 ? -73.698 3.248 29.136 1.00 88.69 819 LYS A CA 1
ATOM 6592 C C . LYS A 1 819 ? -73.052 2.023 28.477 1.00 88.69 819 LYS A C 1
ATOM 6594 O O . LYS A 1 819 ? -73.687 1.419 27.622 1.00 88.69 819 LYS A O 1
ATOM 6599 N N . GLY A 1 820 ? -71.799 1.694 28.809 1.00 84.94 820 GLY A N 1
ATOM 6600 C CA . GLY A 1 820 ? -71.025 0.673 28.094 1.00 84.94 820 GLY A CA 1
ATOM 6601 C C . GLY A 1 820 ? -70.748 1.037 26.629 1.00 84.94 820 GLY A C 1
ATOM 6602 O O . GLY A 1 820 ? -70.415 0.174 25.822 1.00 84.94 820 GLY A O 1
ATOM 6603 N N . GLN A 1 821 ? -70.894 2.313 26.263 1.00 88.94 821 GLN A N 1
ATOM 6604 C CA . GLN A 1 821 ? -70.745 2.785 24.894 1.00 88.94 821 GLN A CA 1
ATOM 6605 C C . GLN A 1 821 ? -69.288 3.180 24.634 1.00 88.94 821 GLN A C 1
ATOM 6607 O O . GLN A 1 821 ? -68.868 4.267 25.023 1.00 88.94 821 GLN A O 1
ATOM 6612 N N . ARG A 1 822 ? -68.529 2.309 23.957 1.00 88.38 822 ARG A N 1
ATOM 6613 C CA . ARG A 1 822 ? -67.105 2.537 23.660 1.00 88.38 822 ARG A CA 1
ATOM 6614 C C . ARG A 1 822 ? -66.869 3.644 22.625 1.00 88.38 822 ARG A C 1
ATOM 6616 O O . ARG A 1 822 ? -65.916 4.386 22.774 1.00 88.38 822 ARG A O 1
ATOM 6623 N N . PHE A 1 823 ? -67.726 3.786 21.613 1.00 91.44 823 PHE A N 1
ATOM 6624 C CA . PHE A 1 823 ? -67.562 4.790 20.551 1.00 91.44 823 PHE A CA 1
ATOM 6625 C C . PHE A 1 823 ? -68.819 5.646 20.380 1.00 91.44 823 PHE A C 1
ATOM 6627 O O . PHE A 1 823 ? -69.944 5.156 20.535 1.00 91.44 823 PHE A O 1
ATOM 6634 N N . ILE A 1 824 ? -68.645 6.930 20.057 1.00 85.06 824 ILE A N 1
ATOM 6635 C CA . ILE A 1 824 ? -69.769 7.829 19.744 1.00 85.06 824 ILE A CA 1
ATOM 6636 C C . ILE A 1 824 ? -70.340 7.493 18.366 1.00 85.06 824 ILE A C 1
ATOM 6638 O O . ILE A 1 824 ? -71.555 7.551 18.175 1.00 85.06 824 ILE A O 1
ATOM 6642 N N . THR A 1 825 ? -69.473 7.133 17.420 1.00 82.19 825 THR A N 1
ATOM 6643 C CA . THR A 1 825 ? -69.863 6.847 16.036 1.00 82.19 825 THR A CA 1
ATOM 6644 C C . THR A 1 825 ? -70.546 5.473 15.928 1.00 82.19 825 THR A C 1
ATOM 6646 O O . THR A 1 825 ? -69.921 4.452 16.234 1.00 82.19 825 THR A O 1
ATOM 6649 N N . PRO A 1 826 ? -71.815 5.396 15.481 1.00 67.94 826 PRO A N 1
ATOM 6650 C CA . PRO A 1 826 ? -72.503 4.119 15.287 1.00 67.94 826 PRO A CA 1
ATOM 6651 C C . PRO A 1 826 ? -71.775 3.241 14.255 1.00 67.94 826 PRO A C 1
ATOM 6653 O O . PRO A 1 826 ? -71.356 3.731 13.210 1.00 67.94 826 PRO A O 1
ATOM 6656 N N . GLY A 1 827 ? -71.612 1.944 14.541 1.00 61.03 827 GLY A N 1
ATOM 6657 C CA . GLY A 1 827 ? -70.893 1.004 13.661 1.00 61.03 827 GLY A CA 1
ATOM 6658 C C . GLY A 1 827 ? -69.363 0.990 13.819 1.00 61.03 827 GLY A C 1
ATOM 6659 O O . GLY A 1 827 ? -68.666 0.323 13.051 1.00 61.03 827 GLY A O 1
ATOM 6660 N N . PHE A 1 828 ? -68.816 1.713 14.804 1.00 70.75 828 PHE A N 1
ATOM 6661 C CA . PHE A 1 828 ? -67.415 1.564 15.226 1.00 70.75 828 PHE A CA 1
ATOM 6662 C C . PHE A 1 828 ? -67.224 0.451 16.278 1.00 70.75 828 PHE A C 1
ATOM 6664 O O . PHE A 1 828 ? -66.091 0.113 16.590 1.00 70.75 828 PHE A O 1
ATOM 6671 N N . GLY A 1 829 ? -68.307 -0.120 16.815 1.00 47.62 829 GLY A N 1
ATOM 6672 C CA . GLY A 1 829 ? -68.284 -1.176 17.838 1.00 47.62 829 GLY A CA 1
ATOM 6673 C C . GLY A 1 829 ? -67.832 -2.528 17.321 1.00 47.62 829 GLY A C 1
ATOM 6674 O O . GLY A 1 829 ? -68.320 -2.916 16.236 1.00 47.62 829 GLY A O 1
#

Nearest PDB structures (foldseek):
  6srt-assembly1_A  TM=8.933E-01  e=6.040E-11  Clostridium intestinale URNW
  6ssc-assembly1_A  TM=8.927E-01  e=9.112E-11  Clostridium intestinale
  6fhg-assembly1_B  TM=8.945E-01  e=1.333E-08  Thermus phage 2631
  2rkq-assembly1_A  TM=8.384E-01  e=5.855E-09  Drosophila melanogaster
  4zxm-assembly1_A  TM=8.025E-01  e=6.832E-09  Branchiostoma belcheri tsingtauense

Mean predicted aligned error: 21.08 Å

Solvent-accessible surface area (backbone atoms only — not comparable to full-atom values): 43596 Å² total; per-residue (Å²): 128,86,76,77,75,65,32,47,31,23,48,36,29,23,38,73,87,55,60,63,63,30,57,76,70,72,51,49,16,36,40,32,43,81,45,69,67,44,42,54,56,83,48,62,67,51,55,79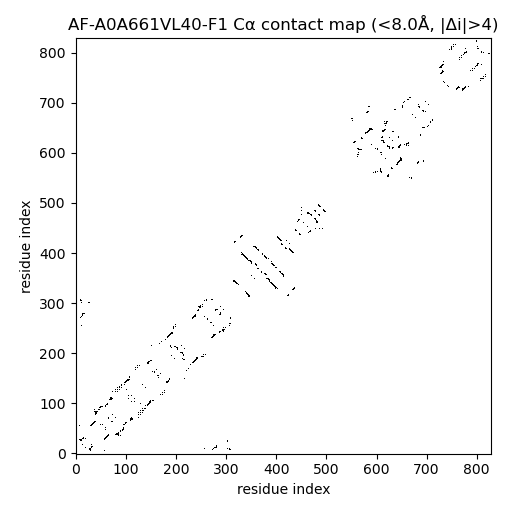,39,42,80,49,32,75,73,41,34,33,45,36,36,35,46,20,29,31,60,44,60,50,0,15,48,61,55,80,92,40,34,70,32,29,10,41,18,50,21,32,22,57,77,44,16,51,47,53,54,34,37,25,53,30,48,25,48,42,32,68,61,26,12,29,72,62,45,80,52,46,46,66,58,47,40,51,43,49,46,44,29,46,53,38,34,39,68,36,88,95,31,64,82,48,31,40,20,44,38,22,53,42,71,89,37,45,77,48,53,46,97,97,36,75,75,5,52,42,64,54,48,52,36,48,26,54,62,70,41,69,66,71,58,53,26,40,38,35,41,41,34,21,87,42,77,58,36,67,39,47,75,36,81,52,50,34,63,86,97,41,56,90,37,49,56,22,27,44,32,42,55,58,52,62,69,48,54,53,80,92,50,53,85,45,52,29,32,33,61,34,30,47,28,81,52,57,63,62,72,42,60,71,46,36,57,32,39,49,50,48,54,54,31,56,51,47,68,42,86,89,56,67,52,54,45,34,49,14,40,46,27,23,55,87,81,58,75,42,28,42,70,90,24,61,22,44,54,49,22,47,53,58,39,63,77,48,90,50,42,40,74,87,71,77,58,48,54,44,30,63,43,84,76,48,72,57,74,65,58,61,47,37,25,58,39,76,45,79,32,42,36,36,36,31,29,63,10,63,45,59,42,40,35,69,74,93,50,25,31,28,41,38,71,49,39,26,47,98,87,38,81,50,85,54,99,60,87,50,67,22,60,42,90,53,66,34,44,53,74,32,70,50,71,37,66,34,54,48,57,38,45,76,62,57,45,73,30,40,42,35,35,40,49,28,35,44,99,75,45,49,24,49,85,64,72,20,72,59,51,75,39,73,30,38,28,38,72,55,64,55,48,74,44,88,90,25,63,37,40,68,27,54,36,61,48,44,72,72,60,33,59,88,64,33,35,60,50,75,42,62,72,41,78,54,97,91,26,50,31,36,39,27,74,66,35,30,34,36,46,82,48,98,76,36,51,47,82,50,91,66,91,74,64,55,66,63,50,51,59,56,48,53,58,51,48,56,52,48,50,58,50,47,53,52,50,51,52,51,47,51,50,50,49,50,50,46,50,50,50,48,52,54,58,72,64,54,74,79,74,68,70,66,80,60,83,62,47,76,42,45,90,76,43,50,58,35,95,82,50,71,67,54,76,44,62,71,85,48,49,64,34,42,32,36,34,37,63,70,39,67,34,85,61,50,70,55,60,53,9,43,42,30,23,75,73,67,70,31,34,30,40,37,36,32,29,40,30,32,56,83,25,52,34,32,31,43,37,60,88,39,45,36,36,75,68,47,72,91,46,19,70,28,39,47,33,38,28,40,34,20,51,21,53,88,43,70,79,42,73,44,25,40,51,40,49,13,43,45,50,48,26,51,27,61,79,62,74,48,59,81,86,32,56,42,46,41,40,81,73,40,101,54,62,42,37,18,52,16,31,90,38,88,82,25,46,50,58,59,32,52,53,42,26,48,51,54,60,51,45,55,75,63,71,76,76,52,84,34,65,38,25,37,39,38,26,61,48,91,92,39,90,89,52,49,44,57,63,52,52,67,33,34,46,62,29,42,74,66,66,65,50,51,72,47,66,52,69,74,65,41,36,40,11,46,28,32,41,34,50,51,50,61,90,54,55,39,70,65,62,54,47,54,30,45,76,53,67,21,52,72,47,75,50,60,41,100,42,53,72,46,29,22,52,52,36,45,51,28,37,75,66,71,45,90,58,90,58,86,87,69,120

Sequence (829 aa):
MASWNEPKYLFGFHEPGGEKVMVEKGKIGWLLFTEALGHNPNDQSGHDYTAWSKQGFGIIVRLNHGYGSAGTIPLPSEYDNFARRCGNFVEHSPGAHIWIIGNEMNHGQERPNGQPITPQLYAECFKKCRAEIRRRSGHEQDRVVVGPVAPWNIQTAYPGNESGDWIRYFTDILRLLRGQCDGIGLHTYTHGTKPELVFSDEKMGPPYQNRYYHFRAYRDLMNAIPAAMRDLPVYITETDQDDPWADVNSGWVRNAYKEIHDWNLIPGHQQIRCLLLYRWPKYDKWYIEGKRGVIEDFKQAMDHEYVWYERAIPEYRVNFLSHTVPAEIRAGEVVSVTFRLRNEGSKTWVARGNNPVRLGFHWYLNGQTVLVREDYRGTLPQNVAPRQEVTITTKVMAPDTPGRYVLQWDLVEEGVTWFSARGSRPLELQVEVKPALEILINNVRVKVPFLTLYTKLGASVCGLPIAKEITRDGKRVQYFEKVAMEEYAPGQARLIDIGREAFQLQKTIADLQARLATLRDKVADLQAENTELKRQVELLMTSSVPIKIPRPNIQDITDTLPTHETNKYETRSLDDIQYLIIHHSAISGTVGPEAIARWHVKQLNWPGIGYHFVIAPDGTIYQTNKLETISFHARQANPVSIGICFAGNFTNDVPTPEQLASGAQLCAYLLQEFGLTRDAIHGHCDFVNTQCPGLQWASGQKWRDMLMNKIEEVQEQVQTTVAKPLYHYVLFWQHPDQEERWAKEDWEGAIKYIEAFLPTCGFSVDDAKHARYVTIIGGPLGVDKKAEQMLRDAGCKVERIAGKTPAGTARKLNSMAKKGQRFITPGFG

Radius of gyration: 43.0 Å; Cα contacts (8 Å, |Δi|>4): 1728; chains: 1; bounding box: 119×61×106 Å

Foldseek 3Di:
DPPLQAQFFQDAAEADDLQVLCVVLVRAEEYEAEDQQAQALPDLDEAEPQVNVVVVYAYAYEYAVHWAQCARHHPLVRLLSNLSSLQSHLLNYPSHQHYERGAQQQDQGRDNNSDRCALLNLLVSLLSNLVSNLVRPPNVPGFYEYHAHDPPRQNHADVPRNRSHRLVRLLSNLVSCVPVGQEYEYEFEAQADQLCSLVDQQWDDPPGRVARRHRCNVVSNQVSRDPVCLQHEYEHSEYYHVAADDLAQNLNLLSNLVVLLVQLPDPPRRHHAYHHYPHDDDPDRRHCDPSNRVSVSSSVSSVDRSGHDPDQFAQQAKDWPDKDDDQEDAAFDKDKMKTKMFASHQHKQAQDDDFHKWKWKWKDDPNDTDDDPDTKTWTFPGIHHHGRMGMTIIMDTHHNDWDKIKIWMFIGRHPPDTSVVSVYDIDIHTHTHHYDQWDQWVNEIDGFPRVVVCVVQDCVQQPTWDDYWDADPNWTWTHHPHWIWTDPDVRDIDTDDDPDPVVVVVVVVVVVVVVVVVVVVVVVVVVVVVVVVVVVVVVVVVPPDQLALDDDPEAECQVVADFAPPAFFAFADLLLAQAEEEFEPLDALVDDLNNQQCCCCVVVVHRTHQAQWEAGLQLHIYGHHDSRGLGPDQPPCSRHYHYYYYYHRAQPHERHPSNLLSLLSNVLNSCRVNVHDPVRYYYSVVRDVDCTVYCCCCDDVNCVVVSSVSNVVSVVVSVPPDDLVFAEEEAWFDDPVDRVDTRVLLVVLQVLLCVQPVGHYDHDLVNLLSYQEYEYEEDCVRPNVVSVVVSVVSVHNYDYQYDPDSVRSSVVNNVCSVVSNNDPDPPSD